Protein AF-A0A2S8BIB3-F1 (afdb_monomer)

Secondary structure (DSSP, 8-state):
-----HHHHHHHHHHHHTTT---HHHHHHHHTS-HHHHHHHHHTS-TTSSHHHHHSPPPP-PPPPPP-SS--HHHHHHHHHHHHHHHHHHHHHHHHHHHH-S-THHHHHHHHHHHHTT--HHHH--HHHHHHHHHHHHHHTTSBHHHHHHHHHT-HHHHHHTTGGG-BTTB---HHHHHIIIIIIS-TTSS--HHHHHHHHHHTTTEEE-TTS-EEE-GGGS--S-EEETTEEE---HHHHHHHHHTSTTHHHHHHHHHHHHHT-SSPPPHHHHHHHHHHHTTTTBHHHHHHHHHH-HHHHH-SS-SPPPHHHHHHHHHHHTT----SHHHHHHHHHHHHHHT--TT--SSTT-S--GGGG--HHHHHHHHHHHHHHHTTS--HHHHTS-TTTHHHHHH-------------------------------------------------HHHHHHHHS----SS------EE-HHHHHHHHHHSPPPTT--EEEEEEEETT--GGGTEE-TT-HHHHHH-TTTPPPGGGSEESSSS-EE-TT-HHHHHHHHTT-EEEEEEEE-SS----HHHHHHHHHHT-SSS--SS-HHHHHHHHH-S-GGGEEEESSS--GGG--SS---EEE-----STTHHHHHHHHHHHT---TT--HHHHHHHHHHHHHHTT-SS-------SS-S-HHHHHHHHHHHHHHHT-S--EEEEEEE----SSSHHHHHHHHHHHHHHHHHHHHHHHHTSTTGGGEEEEEE-S--B-SSPBTTTB--B-S-EEEEEESTTB--EEESPPPPSSSEETTEEPP-EEHHHHHHHIIIIIS-S--HHHH-SS----S-B-

Organism: NCBI:txid1858794

Radius of gyration: 28.41 Å; Cα contacts (8 Å, |Δi|>4): 1591; chains: 1; bounding box: 87×69×74 Å

Structure (mmCIF, N/CA/C/O backbone):
data_AF-A0A2S8BIB3-F1
#
_entry.id   AF-A0A2S8BIB3-F1
#
loop_
_atom_site.group_PDB
_atom_site.id
_atom_site.type_symbol
_atom_site.label_atom_id
_atom_site.label_alt_id
_atom_site.label_comp_id
_atom_site.label_asym_id
_atom_site.label_entity_id
_atom_site.label_seq_id
_atom_site.pdbx_PDB_ins_code
_atom_site.Cartn_x
_atom_site.Cartn_y
_atom_site.Cartn_z
_atom_site.occupancy
_atom_site.B_iso_or_equiv
_atom_site.auth_seq_id
_atom_site.auth_comp_id
_atom_site.auth_asym_id
_atom_site.auth_atom_id
_atom_site.pdbx_PDB_model_num
ATOM 1 N N . MET A 1 1 ? 13.924 -17.919 -35.036 1.00 29.27 1 MET A N 1
ATOM 2 C CA . MET A 1 1 ? 15.357 -17.815 -35.382 1.00 29.27 1 MET A CA 1
ATOM 3 C C . MET A 1 1 ? 16.045 -17.212 -34.173 1.00 29.27 1 MET A C 1
ATOM 5 O O . MET A 1 1 ? 15.616 -16.148 -33.766 1.00 29.27 1 MET A O 1
ATOM 9 N N . ALA A 1 2 ? 17.017 -17.884 -33.557 1.00 35.88 2 ALA A N 1
ATOM 10 C CA . ALA A 1 2 ? 17.816 -17.291 -32.483 1.00 35.88 2 ALA A CA 1
ATOM 11 C C . ALA A 1 2 ? 19.259 -17.181 -32.986 1.00 35.88 2 ALA A C 1
ATOM 13 O O . ALA A 1 2 ? 20.012 -18.148 -32.963 1.00 35.88 2 ALA A O 1
ATOM 14 N N . THR A 1 3 ? 19.602 -16.019 -33.535 1.00 51.69 3 THR A N 1
ATOM 15 C CA . THR A 1 3 ? 20.941 -15.654 -34.032 1.00 51.69 3 THR A CA 1
ATOM 16 C C . THR A 1 3 ? 21.816 -15.020 -32.939 1.00 51.69 3 THR A C 1
ATOM 18 O O . THR A 1 3 ? 22.957 -14.646 -33.200 1.00 51.69 3 THR A O 1
ATOM 21 N N . GLN A 1 4 ? 21.307 -14.903 -31.709 1.00 64.94 4 GLN A N 1
ATOM 22 C CA . GLN A 1 4 ? 21.958 -14.208 -30.597 1.00 64.94 4 GLN A CA 1
ATOM 23 C C . GLN A 1 4 ? 22.798 -15.161 -29.743 1.00 64.94 4 GLN A C 1
ATOM 25 O O . GLN A 1 4 ? 22.370 -16.265 -29.412 1.00 64.94 4 GLN A O 1
ATOM 30 N N . SER A 1 5 ? 23.994 -14.716 -29.347 1.00 77.44 5 SER A N 1
ATOM 31 C CA . SER A 1 5 ? 24.846 -15.476 -28.425 1.00 77.44 5 SER A CA 1
ATOM 32 C C . SER A 1 5 ? 24.267 -15.502 -27.004 1.00 77.44 5 SER A C 1
ATOM 34 O O . SER A 1 5 ? 23.629 -14.540 -26.570 1.00 77.44 5 SER A O 1
ATOM 36 N N . ASP A 1 6 ? 24.569 -16.550 -26.231 1.00 77.81 6 ASP A N 1
ATOM 37 C CA . ASP A 1 6 ? 24.186 -16.634 -24.811 1.00 77.81 6 ASP A CA 1
ATOM 38 C C . ASP A 1 6 ? 24.664 -15.417 -24.002 1.00 77.81 6 ASP A C 1
ATOM 40 O O . ASP A 1 6 ? 23.960 -14.937 -23.110 1.00 77.81 6 ASP A O 1
ATOM 44 N N . ARG A 1 7 ? 25.842 -14.879 -24.352 1.00 82.88 7 ARG A N 1
ATOM 45 C CA . ARG A 1 7 ? 26.403 -13.668 -23.740 1.00 82.88 7 ARG A CA 1
ATOM 46 C C . ARG A 1 7 ? 25.502 -12.461 -23.974 1.00 82.88 7 ARG A C 1
ATOM 48 O O . ARG A 1 7 ? 25.188 -11.756 -23.024 1.00 82.88 7 ARG A O 1
ATOM 55 N N . TRP A 1 8 ? 25.049 -12.256 -25.208 1.00 84.44 8 TRP A N 1
ATOM 56 C CA . TRP A 1 8 ? 24.154 -11.152 -25.551 1.00 84.44 8 TRP A CA 1
ATOM 57 C C . TRP A 1 8 ? 22.841 -11.232 -24.763 1.00 84.44 8 TRP A C 1
ATOM 59 O O . TRP A 1 8 ? 22.420 -10.256 -24.146 1.00 84.44 8 TRP A O 1
ATOM 69 N N . ILE A 1 9 ? 22.234 -12.423 -24.696 1.00 77.38 9 ILE A N 1
ATOM 70 C CA . ILE A 1 9 ? 20.978 -12.659 -23.965 1.00 77.38 9 ILE A CA 1
ATOM 71 C C . ILE A 1 9 ? 21.153 -12.404 -22.460 1.00 77.38 9 ILE A C 1
ATOM 73 O O . ILE A 1 9 ? 20.271 -11.832 -21.809 1.00 77.38 9 ILE A O 1
ATOM 77 N N . ALA A 1 10 ? 22.281 -12.828 -21.882 1.00 79.88 10 ALA A N 1
ATOM 78 C CA . ALA A 1 10 ? 22.611 -12.554 -20.487 1.00 79.88 10 ALA A CA 1
ATOM 79 C C . ALA A 1 10 ? 22.780 -11.048 -20.231 1.00 79.88 10 ALA A C 1
ATOM 81 O O . ALA A 1 10 ? 22.132 -10.517 -19.328 1.00 79.88 10 ALA A O 1
ATOM 82 N N . THR A 1 11 ? 23.555 -10.348 -21.064 1.00 85.94 11 THR A N 1
ATOM 83 C CA . THR A 1 11 ? 23.769 -8.898 -20.956 1.00 85.94 11 THR A CA 1
ATOM 84 C C . THR A 1 11 ? 22.467 -8.112 -21.109 1.00 85.94 11 THR A C 1
ATOM 86 O O . THR A 1 11 ? 22.182 -7.244 -20.288 1.00 85.94 11 THR A O 1
ATOM 89 N N . ALA A 1 12 ? 21.626 -8.442 -22.093 1.00 83.56 12 ALA A N 1
ATOM 90 C CA . ALA A 1 12 ? 20.340 -7.774 -22.298 1.00 83.56 12 ALA A CA 1
ATOM 91 C C . ALA A 1 12 ? 19.441 -7.874 -21.060 1.00 83.56 12 ALA A C 1
ATOM 93 O O . ALA A 1 12 ? 18.854 -6.888 -20.617 1.00 83.56 12 ALA A O 1
ATOM 94 N N . ARG A 1 13 ? 19.344 -9.069 -20.473 1.00 81.69 13 ARG A N 1
ATOM 95 C CA . ARG A 1 13 ? 18.572 -9.309 -19.248 1.00 81.69 13 ARG A CA 1
ATOM 96 C C . ARG A 1 13 ? 19.134 -8.538 -18.060 1.00 81.69 13 ARG A C 1
ATOM 98 O O . ARG A 1 13 ? 18.357 -7.948 -17.314 1.00 81.69 13 ARG A O 1
ATOM 105 N N . ALA A 1 14 ? 20.452 -8.531 -17.900 1.00 85.38 14 ALA A N 1
ATOM 106 C CA . ALA A 1 14 ? 21.108 -7.825 -16.813 1.00 85.38 14 ALA A CA 1
ATOM 107 C C . ALA A 1 14 ? 20.871 -6.304 -16.907 1.00 85.38 14 ALA A C 1
ATOM 109 O O . ALA A 1 14 ? 20.458 -5.690 -15.926 1.00 85.38 14 ALA A O 1
ATOM 110 N N . LEU A 1 15 ? 20.992 -5.723 -18.107 1.00 87.56 15 LEU A N 1
ATOM 111 C CA . LEU A 1 15 ? 20.697 -4.308 -18.365 1.00 87.56 15 LEU A CA 1
ATOM 112 C C . LEU A 1 15 ? 19.225 -3.952 -18.129 1.00 87.56 15 LEU A C 1
ATOM 114 O O . LEU A 1 15 ? 18.933 -2.915 -17.541 1.00 87.56 15 LEU A O 1
ATOM 118 N N . ARG A 1 16 ? 18.288 -4.821 -18.534 1.00 85.31 16 ARG A N 1
ATOM 119 C CA . ARG A 1 16 ? 16.851 -4.616 -18.270 1.00 85.31 16 ARG A CA 1
ATOM 120 C C . ARG A 1 16 ? 16.549 -4.588 -16.773 1.00 85.31 16 ARG A C 1
ATOM 122 O O . ARG A 1 16 ? 15.802 -3.723 -16.342 1.00 85.31 16 ARG A O 1
ATOM 129 N N . ARG A 1 17 ? 17.151 -5.490 -15.991 1.00 84.44 17 ARG A N 1
ATOM 130 C CA . ARG A 1 17 ? 16.971 -5.561 -14.528 1.00 84.44 17 ARG A CA 1
ATOM 131 C C . ARG A 1 17 ? 17.622 -4.397 -13.784 1.00 84.44 17 ARG A C 1
ATOM 133 O O . ARG A 1 17 ? 17.090 -3.943 -12.776 1.00 84.44 17 ARG A O 1
ATOM 140 N N . ALA A 1 18 ? 18.755 -3.917 -14.287 1.00 88.12 18 ALA A N 1
ATOM 141 C CA . ALA A 1 18 ? 19.474 -2.782 -13.723 1.00 88.12 18 ALA A CA 1
ATOM 142 C C . ALA A 1 18 ? 18.884 -1.420 -14.137 1.00 88.12 18 ALA A C 1
ATOM 144 O O . ALA A 1 18 ? 19.408 -0.394 -13.724 1.00 88.12 18 ALA A O 1
ATOM 145 N N . GLY A 1 19 ? 17.816 -1.373 -14.940 1.00 91.06 19 GLY A N 1
ATOM 146 C CA . GLY A 1 19 ? 17.293 -0.132 -15.508 1.00 91.06 19 GLY A CA 1
ATOM 147 C C . GLY A 1 19 ? 15.817 -0.204 -15.892 1.00 91.06 19 GLY A C 1
ATOM 148 O O . GLY A 1 19 ? 15.026 -0.892 -15.257 1.00 91.06 19 GLY A O 1
ATOM 149 N N . PHE A 1 20 ? 15.452 0.524 -16.948 1.00 89.75 20 PHE A N 1
ATOM 150 C CA . PHE A 1 20 ? 14.096 0.567 -17.504 1.00 89.75 20 PHE A CA 1
ATOM 151 C C . PHE A 1 20 ? 14.135 0.159 -18.976 1.00 89.75 20 PHE A C 1
ATOM 153 O O . PHE A 1 20 ? 13.946 0.979 -19.869 1.00 89.75 20 PHE A O 1
ATOM 160 N N . GLY A 1 21 ? 14.480 -1.096 -19.248 1.00 80.69 21 GLY A N 1
ATOM 161 C CA . GLY A 1 21 ? 14.696 -1.560 -20.619 1.00 80.69 21 GLY A CA 1
ATOM 162 C C . GLY A 1 21 ? 16.055 -1.156 -21.203 1.00 80.69 21 GLY A C 1
ATOM 163 O O . GLY A 1 21 ? 16.831 -0.410 -20.608 1.00 80.69 21 GLY A O 1
ATOM 164 N N . VAL A 1 22 ? 16.359 -1.700 -22.381 1.00 78.94 22 VAL A N 1
ATOM 165 C CA . VAL A 1 22 ? 17.658 -1.551 -23.047 1.00 78.94 22 VAL A CA 1
ATOM 166 C C . VAL A 1 22 ? 17.487 -1.642 -24.556 1.00 78.94 22 VAL A C 1
ATOM 168 O O . VAL A 1 22 ? 16.629 -2.392 -25.029 1.00 78.94 22 VAL A O 1
ATOM 171 N N . THR A 1 23 ? 18.328 -0.921 -25.295 1.00 73.56 23 THR A N 1
ATOM 172 C CA . THR A 1 23 ? 18.424 -1.062 -26.747 1.00 73.56 23 THR A CA 1
ATOM 173 C C . THR A 1 23 ? 19.501 -2.075 -27.161 1.00 73.56 23 THR A C 1
ATOM 175 O O . THR A 1 23 ? 20.510 -2.218 -26.484 1.00 73.56 23 THR A O 1
ATOM 178 N N . GLY A 1 24 ? 19.342 -2.769 -28.286 1.00 70.94 24 GLY A N 1
ATOM 179 C CA . GLY A 1 24 ? 20.312 -3.688 -28.873 1.00 70.94 24 GLY A CA 1
ATOM 180 C C . GLY A 1 24 ? 21.711 -3.083 -29.010 1.00 70.94 24 GLY A C 1
ATOM 181 O O . GLY A 1 24 ? 22.637 -3.712 -28.515 1.00 70.94 24 GLY A O 1
ATOM 182 N N . PRO A 1 25 ? 21.896 -1.844 -29.517 1.00 75.12 25 PRO A N 1
ATOM 183 C CA . PRO A 1 25 ? 23.213 -1.208 -29.549 1.00 75.12 25 PRO A CA 1
ATOM 184 C C . PRO A 1 25 ? 23.830 -1.020 -28.160 1.00 75.12 25 PRO A C 1
ATOM 186 O O . PRO A 1 25 ? 25.041 -1.152 -28.002 1.00 75.12 25 PRO A O 1
ATOM 189 N N . GLN A 1 26 ? 23.016 -0.740 -27.135 1.00 81.44 26 GLN A N 1
ATOM 190 C CA . GLN A 1 26 ? 23.500 -0.704 -25.753 1.00 81.44 26 GLN A CA 1
ATOM 191 C C . GLN A 1 26 ? 23.894 -2.105 -25.274 1.00 81.44 26 GLN A C 1
ATOM 193 O O . GLN A 1 26 ? 24.930 -2.250 -24.631 1.00 81.44 26 GLN A O 1
ATOM 198 N N . VAL A 1 27 ? 23.119 -3.141 -25.617 1.00 84.62 27 VAL A N 1
ATOM 199 C CA . VAL A 1 27 ? 23.496 -4.528 -25.315 1.00 84.62 27 VAL A CA 1
ATOM 200 C C . VAL A 1 27 ? 24.805 -4.891 -26.005 1.00 84.62 27 VAL A C 1
ATOM 202 O O . VAL A 1 27 ? 25.680 -5.410 -25.331 1.00 84.62 27 VAL A O 1
ATOM 205 N N . ASP A 1 28 ? 24.983 -4.588 -27.290 1.00 82.62 28 ASP A N 1
ATOM 206 C CA . ASP A 1 28 ? 26.203 -4.893 -28.046 1.00 82.62 28 ASP A CA 1
ATOM 207 C C . ASP A 1 28 ? 27.424 -4.181 -27.455 1.00 82.62 28 ASP A C 1
ATOM 209 O O . ASP A 1 28 ? 28.472 -4.797 -27.241 1.00 82.62 28 ASP A O 1
ATOM 213 N N . ALA A 1 29 ? 27.269 -2.895 -27.126 1.00 87.50 29 ALA A N 1
ATOM 214 C CA . ALA A 1 29 ? 28.320 -2.095 -26.512 1.00 87.50 29 ALA A CA 1
ATOM 215 C C . ALA A 1 29 ? 28.770 -2.677 -25.165 1.00 87.50 29 ALA A C 1
ATOM 217 O O . ALA A 1 29 ? 29.967 -2.701 -24.877 1.00 87.50 29 ALA A O 1
ATOM 218 N N . VAL A 1 30 ? 27.834 -3.166 -24.347 1.00 90.75 30 VAL A N 1
ATOM 219 C CA . VAL A 1 30 ? 28.137 -3.755 -23.033 1.00 90.75 30 VAL A CA 1
ATOM 220 C C . VAL A 1 30 ? 28.570 -5.216 -23.151 1.00 90.75 30 VAL A C 1
ATOM 222 O O . VAL A 1 30 ? 29.460 -5.656 -22.431 1.00 90.75 30 VAL A O 1
ATOM 225 N N . ALA A 1 31 ? 28.017 -5.976 -24.093 1.00 88.75 31 ALA A N 1
ATOM 226 C CA . ALA A 1 31 ? 28.381 -7.366 -24.344 1.00 88.75 31 ALA A CA 1
ATOM 227 C C . ALA A 1 31 ? 29.814 -7.490 -24.879 1.00 88.75 31 ALA A C 1
ATOM 229 O O . ALA A 1 31 ? 30.397 -8.565 -24.791 1.00 88.75 31 ALA A O 1
ATOM 230 N N . ALA A 1 32 ? 30.410 -6.413 -25.396 1.00 89.00 32 ALA A N 1
ATOM 231 C CA . ALA A 1 32 ? 31.833 -6.352 -25.721 1.00 89.00 32 ALA A CA 1
ATOM 232 C C . ALA A 1 32 ? 32.741 -6.148 -24.488 1.00 89.00 32 ALA A C 1
ATOM 234 O O . ALA A 1 32 ? 33.945 -6.389 -24.573 1.00 89.00 32 ALA A O 1
ATOM 235 N N . GLN A 1 33 ? 32.184 -5.740 -23.345 1.00 91.81 33 GLN A N 1
ATOM 236 C CA . GLN A 1 33 ? 32.906 -5.400 -22.116 1.00 91.81 33 GLN A CA 1
ATOM 237 C C . GLN A 1 33 ? 32.830 -6.529 -21.079 1.00 91.81 33 GLN A C 1
ATOM 239 O O . GLN A 1 33 ? 32.040 -7.472 -21.208 1.00 91.81 33 GLN A O 1
ATOM 244 N N . ASP A 1 34 ? 33.670 -6.446 -20.047 1.00 92.06 34 ASP A N 1
ATOM 245 C CA . ASP A 1 34 ? 33.464 -7.229 -18.832 1.00 92.06 34 ASP A CA 1
ATOM 246 C C . ASP A 1 34 ? 32.272 -6.658 -18.049 1.00 92.06 34 ASP A C 1
ATOM 248 O O . ASP A 1 34 ? 32.173 -5.448 -17.843 1.00 92.06 34 ASP A O 1
ATOM 252 N N . TRP A 1 35 ? 31.354 -7.531 -17.631 1.00 91.69 35 TRP A N 1
ATOM 253 C CA . TRP A 1 35 ? 30.113 -7.113 -16.979 1.00 91.69 35 TRP A CA 1
ATOM 254 C C . TRP A 1 35 ? 30.375 -6.465 -15.619 1.00 91.69 35 TRP A C 1
ATOM 256 O O . TRP A 1 35 ? 29.744 -5.460 -15.304 1.00 91.69 35 TRP A O 1
ATOM 266 N N . SER A 1 36 ? 31.329 -6.992 -14.843 1.00 93.19 36 SER A N 1
ATOM 267 C CA . SER A 1 36 ? 31.678 -6.403 -13.546 1.00 93.19 36 SER A CA 1
ATOM 268 C C . SER A 1 36 ? 32.212 -4.985 -13.718 1.00 93.19 36 SER A C 1
ATOM 270 O O . SER A 1 36 ? 31.730 -4.068 -13.060 1.00 93.19 36 SER A O 1
ATOM 272 N N . ALA A 1 37 ? 33.134 -4.788 -14.667 1.00 94.44 37 ALA A N 1
ATOM 273 C CA . ALA A 1 37 ? 33.669 -3.467 -14.982 1.00 94.44 37 ALA A CA 1
ATOM 274 C C . ALA A 1 37 ? 32.587 -2.480 -15.460 1.00 94.44 37 ALA A C 1
ATOM 276 O O . ALA A 1 37 ? 32.618 -1.311 -15.082 1.00 94.44 37 ALA A O 1
ATOM 277 N N . TYR A 1 38 ? 31.616 -2.939 -16.261 1.00 94.25 38 TYR A N 1
ATOM 278 C CA . TYR A 1 38 ? 30.478 -2.106 -16.661 1.00 94.25 38 TYR A CA 1
ATOM 279 C C . TYR A 1 38 ? 29.609 -1.708 -15.462 1.00 94.25 38 TYR A C 1
ATOM 281 O O . TYR A 1 38 ? 29.247 -0.540 -15.348 1.00 94.25 38 TYR A O 1
ATOM 289 N N . VAL A 1 39 ? 29.281 -2.654 -14.573 1.00 95.44 39 VAL A N 1
ATOM 290 C CA . VAL A 1 39 ? 28.481 -2.379 -13.370 1.00 95.44 39 VAL A CA 1
ATOM 291 C C . VAL A 1 39 ? 29.182 -1.355 -12.484 1.00 95.44 39 VAL A C 1
ATOM 293 O O . VAL A 1 39 ? 28.548 -0.380 -12.098 1.00 95.44 39 VAL A O 1
ATOM 296 N N . ASP A 1 40 ? 30.477 -1.527 -12.212 1.00 96.00 40 ASP A N 1
ATOM 297 C CA . ASP A 1 40 ? 31.244 -0.561 -11.421 1.00 96.00 40 ASP A CA 1
ATOM 298 C C . ASP A 1 40 ? 31.222 0.832 -12.059 1.00 96.00 40 ASP A C 1
ATOM 300 O O . ASP A 1 40 ? 30.851 1.804 -11.404 1.00 96.00 40 ASP A O 1
ATOM 304 N N . ALA A 1 41 ? 31.520 0.920 -13.359 1.00 95.69 41 ALA A N 1
ATOM 305 C CA . ALA A 1 41 ? 31.505 2.189 -14.075 1.00 95.69 41 ALA A CA 1
ATOM 306 C C . ALA A 1 41 ? 30.117 2.847 -14.077 1.00 95.69 41 ALA A C 1
ATOM 308 O O . ALA A 1 41 ? 30.032 4.062 -13.956 1.00 95.69 41 ALA A O 1
ATOM 309 N N . ALA A 1 42 ? 29.040 2.066 -14.212 1.00 95.06 42 ALA A N 1
ATOM 310 C CA . ALA A 1 42 ? 27.672 2.574 -14.213 1.00 95.06 42 ALA A CA 1
ATOM 311 C C . ALA A 1 42 ? 27.227 3.070 -12.830 1.00 95.06 42 ALA A C 1
ATOM 313 O O . ALA A 1 42 ? 26.473 4.034 -12.761 1.00 95.06 42 ALA A O 1
ATOM 314 N N . LEU A 1 43 ? 27.681 2.430 -11.748 1.00 96.75 43 LEU A N 1
ATOM 315 C CA . LEU A 1 43 ? 27.383 2.845 -10.374 1.00 96.75 43 LEU A CA 1
ATOM 316 C C . LEU A 1 43 ? 28.171 4.092 -9.939 1.00 96.75 43 LEU A C 1
ATOM 318 O O . LEU A 1 43 ? 27.698 4.819 -9.069 1.00 96.75 43 LEU A O 1
ATOM 322 N N . ASP A 1 44 ? 29.336 4.349 -10.540 1.00 96.00 44 ASP A N 1
ATOM 323 C CA . ASP A 1 44 ? 30.198 5.500 -10.220 1.00 96.00 44 ASP A CA 1
ATOM 324 C C . ASP A 1 44 ? 29.815 6.795 -10.955 1.00 96.00 44 ASP A C 1
ATOM 326 O O . ASP A 1 44 ? 30.443 7.838 -10.749 1.00 96.00 44 ASP A O 1
ATOM 330 N N . LEU A 1 45 ? 28.803 6.754 -11.825 1.00 94.88 45 LEU A N 1
ATOM 331 C CA . LEU A 1 45 ? 28.338 7.943 -12.531 1.00 94.88 45 LEU A CA 1
ATOM 332 C C . LEU A 1 45 ? 27.634 8.919 -11.588 1.00 94.88 45 LEU A C 1
ATOM 334 O O . LEU A 1 45 ? 26.916 8.532 -10.669 1.00 94.88 45 LEU A O 1
ATOM 338 N N . ASP A 1 46 ? 27.796 10.210 -11.874 1.00 94.69 46 ASP A N 1
ATOM 339 C CA . ASP A 1 46 ? 26.978 11.250 -11.263 1.00 94.69 46 ASP A CA 1
ATOM 340 C C . ASP A 1 46 ? 25.595 11.274 -11.947 1.00 94.69 46 ASP A C 1
ATOM 342 O O . ASP A 1 46 ? 25.505 11.649 -13.125 1.00 94.69 46 ASP A O 1
ATOM 346 N N . PRO A 1 47 ? 24.506 10.898 -11.247 1.00 94.06 47 PRO A N 1
ATOM 347 C CA . PRO A 1 47 ? 23.172 10.857 -11.835 1.00 94.06 47 PRO A CA 1
ATOM 348 C C . PRO A 1 47 ? 22.635 12.230 -12.252 1.00 94.06 47 PRO A C 1
ATOM 350 O O . PRO A 1 47 ? 21.707 12.285 -13.060 1.00 94.06 47 PRO A O 1
ATOM 353 N N . ASP A 1 48 ? 23.173 13.330 -11.720 1.00 93.12 48 ASP A N 1
ATOM 354 C CA . ASP A 1 48 ? 22.753 14.689 -12.076 1.00 93.12 48 ASP A CA 1
ATOM 355 C C . ASP A 1 48 ? 23.564 15.269 -13.249 1.00 93.12 48 ASP A C 1
ATOM 357 O O . ASP A 1 48 ? 23.125 16.220 -13.905 1.00 93.12 48 ASP A O 1
ATOM 361 N N . ALA A 1 49 ? 24.698 14.646 -13.587 1.00 96.12 49 ALA A N 1
ATOM 362 C CA . ALA A 1 49 ? 25.466 14.943 -14.794 1.00 96.12 49 ALA A CA 1
ATOM 363 C C . ALA A 1 49 ? 24.915 14.248 -16.056 1.00 96.12 49 ALA A C 1
ATOM 365 O O . ALA A 1 49 ? 25.344 14.574 -17.164 1.00 96.12 49 ALA A O 1
ATOM 366 N N . ASP A 1 50 ? 23.970 13.309 -15.914 1.00 95.81 50 ASP A N 1
ATOM 367 C CA . ASP A 1 50 ? 23.344 12.622 -17.047 1.00 95.81 50 ASP A CA 1
ATOM 368 C C . ASP A 1 50 ? 22.613 13.632 -17.970 1.00 95.81 50 ASP A C 1
ATOM 370 O O . ASP A 1 50 ? 21.825 14.460 -17.495 1.00 95.81 50 ASP A O 1
ATOM 374 N N . PRO A 1 51 ? 22.823 13.599 -19.300 1.00 96.00 51 PRO A N 1
ATOM 375 C CA . PRO A 1 51 ? 22.189 14.554 -20.213 1.00 96.00 51 PRO A CA 1
ATOM 376 C C . PRO A 1 51 ? 20.655 14.547 -20.157 1.00 96.00 51 PRO A C 1
ATOM 378 O O . PRO A 1 51 ? 20.016 15.596 -20.267 1.00 96.00 51 PRO A O 1
ATOM 381 N N . GLY A 1 52 ? 20.045 13.377 -19.964 1.00 94.44 52 GLY A N 1
ATOM 382 C CA . GLY A 1 52 ? 18.601 13.235 -19.812 1.00 94.44 52 GLY A CA 1
ATOM 383 C C . GLY A 1 52 ? 18.100 13.796 -18.484 1.00 94.44 52 GLY A C 1
ATOM 384 O O . GLY A 1 52 ? 17.034 14.415 -18.443 1.00 94.44 52 GLY A O 1
ATOM 385 N N . ALA A 1 53 ? 18.890 13.657 -17.417 1.00 96.06 53 ALA A N 1
ATOM 386 C CA . ALA A 1 53 ? 18.635 14.307 -16.134 1.00 96.06 53 ALA A CA 1
ATOM 387 C C . ALA A 1 53 ? 18.654 15.839 -16.259 1.00 96.06 53 ALA A C 1
ATOM 389 O O . ALA A 1 53 ? 17.719 16.500 -15.803 1.00 96.06 53 ALA A O 1
ATOM 390 N N . GLN A 1 54 ? 19.657 16.400 -16.939 1.00 97.00 54 GLN A N 1
ATOM 391 C CA . GLN A 1 54 ? 19.767 17.843 -17.193 1.00 97.00 54 GLN A CA 1
ATOM 392 C C . GLN A 1 54 ? 18.644 18.369 -18.096 1.00 97.00 54 GLN A C 1
ATOM 394 O O . GLN A 1 54 ? 18.143 19.474 -17.887 1.00 97.00 54 GLN A O 1
ATOM 399 N N . ALA A 1 55 ? 18.205 17.568 -19.071 1.00 95.81 55 ALA A N 1
ATOM 400 C CA . ALA A 1 55 ? 17.069 17.886 -19.936 1.00 95.81 55 ALA A CA 1
ATOM 401 C C . ALA A 1 55 ? 15.710 17.799 -19.215 1.00 95.81 55 ALA A C 1
ATOM 403 O O . ALA A 1 55 ? 14.703 18.299 -19.721 1.00 95.81 55 ALA A O 1
ATOM 404 N N . THR A 1 56 ? 15.662 17.172 -18.037 1.00 95.94 56 THR A N 1
ATOM 405 C CA . THR A 1 56 ? 14.453 17.016 -17.220 1.00 95.94 56 THR A CA 1
ATOM 406 C C . THR A 1 56 ? 14.695 17.507 -15.789 1.00 95.94 56 THR A C 1
ATOM 408 O O . THR A 1 56 ? 14.628 16.725 -14.834 1.00 95.94 56 THR A O 1
ATOM 411 N N . PRO A 1 57 ? 14.965 18.813 -15.595 1.00 95.88 57 PRO A N 1
ATOM 412 C CA . PRO A 1 57 ? 15.210 19.348 -14.265 1.00 95.88 57 PRO A CA 1
ATOM 413 C C . PRO A 1 57 ? 13.966 19.187 -13.387 1.00 95.88 57 PRO A C 1
ATOM 415 O O . PRO A 1 57 ? 12.829 19.302 -13.861 1.00 95.88 57 PRO A O 1
ATOM 418 N N . MET A 1 58 ? 14.186 18.911 -12.101 1.00 95.44 58 MET A N 1
ATOM 419 C CA . MET A 1 58 ? 13.100 18.815 -11.129 1.00 95.44 58 MET A CA 1
ATOM 420 C C . MET A 1 58 ? 12.345 20.147 -11.057 1.00 95.44 58 MET A C 1
ATOM 422 O O . MET A 1 58 ? 12.980 21.196 -10.928 1.00 95.44 58 MET A O 1
ATOM 426 N N . PRO A 1 59 ? 11.003 20.145 -11.164 1.00 94.31 59 PRO A N 1
ATOM 427 C CA . PRO A 1 59 ? 10.235 21.374 -11.060 1.00 94.31 59 PRO A CA 1
ATOM 428 C C . PRO A 1 59 ? 10.339 21.951 -9.646 1.00 94.31 59 PRO A C 1
ATOM 430 O O . PRO A 1 59 ? 10.332 21.218 -8.660 1.00 94.31 59 PRO A O 1
ATOM 433 N N . THR A 1 60 ? 10.358 23.278 -9.540 1.00 91.56 60 THR A N 1
ATOM 434 C CA . THR A 1 60 ? 10.193 23.964 -8.254 1.00 91.56 60 THR A CA 1
ATOM 435 C C . THR A 1 60 ? 8.727 23.888 -7.833 1.00 91.56 60 THR A C 1
ATOM 437 O O . THR A 1 60 ? 7.848 24.401 -8.530 1.00 91.56 60 THR A O 1
ATOM 440 N N . LEU A 1 61 ? 8.448 23.239 -6.703 1.00 91.94 61 LEU A N 1
ATOM 441 C CA . LEU A 1 61 ? 7.090 22.935 -6.245 1.00 91.94 61 LEU A CA 1
ATOM 442 C C . LEU A 1 61 ? 6.861 23.475 -4.828 1.00 91.94 61 LEU A C 1
ATOM 444 O O . LEU A 1 61 ? 6.678 22.681 -3.913 1.00 91.94 61 LEU A O 1
ATOM 448 N N . PRO A 1 62 ? 6.846 24.806 -4.623 1.00 87.44 62 PRO A N 1
ATOM 449 C CA . PRO A 1 62 ? 6.778 25.377 -3.282 1.00 87.44 62 PRO A CA 1
ATOM 450 C C . PRO A 1 62 ? 5.531 24.893 -2.541 1.00 87.44 62 PRO A C 1
ATOM 452 O O . PRO A 1 62 ? 4.430 24.898 -3.109 1.00 87.44 62 PRO A O 1
ATOM 455 N N . ALA A 1 63 ? 5.701 24.507 -1.275 1.00 86.12 63 ALA A N 1
ATOM 456 C CA . ALA A 1 63 ? 4.614 24.030 -0.432 1.00 86.12 63 ALA A CA 1
ATOM 457 C C . ALA A 1 63 ? 3.450 25.048 -0.413 1.00 86.12 63 ALA A C 1
ATOM 459 O O . ALA A 1 63 ? 3.648 26.216 -0.062 1.00 86.12 63 ALA A O 1
ATOM 460 N N . PRO A 1 64 ? 2.222 24.650 -0.802 1.00 85.31 64 PRO A N 1
ATOM 461 C CA . PRO A 1 64 ? 1.082 25.553 -0.774 1.00 85.31 64 PRO A CA 1
ATOM 462 C C . PRO A 1 64 ? 0.760 25.978 0.657 1.00 85.31 64 PRO A C 1
ATOM 464 O O . PRO A 1 64 ? 0.712 25.149 1.568 1.00 85.31 64 PRO A O 1
ATOM 467 N N . HIS A 1 65 ? 0.468 27.263 0.850 1.00 83.38 65 HIS A N 1
ATOM 468 C CA . HIS A 1 65 ? 0.057 27.780 2.150 1.00 83.38 65 HIS A CA 1
ATOM 469 C C . HIS A 1 65 ? -1.341 27.261 2.486 1.00 83.38 65 HIS A C 1
ATOM 471 O O . HIS A 1 65 ? -2.295 27.491 1.738 1.00 83.38 65 HIS A O 1
ATOM 477 N N . ALA A 1 66 ? -1.461 26.558 3.613 1.00 81.88 66 ALA A N 1
ATOM 478 C CA . ALA A 1 66 ? -2.759 26.135 4.112 1.00 81.88 66 ALA A CA 1
ATOM 479 C C . ALA A 1 66 ? -3.632 27.372 4.377 1.00 81.88 66 ALA A C 1
ATOM 481 O O . ALA A 1 66 ? -3.140 28.372 4.913 1.00 81.88 66 ALA A O 1
ATOM 482 N N . PRO A 1 67 ? -4.923 27.338 4.012 1.00 81.50 67 PRO A N 1
ATOM 483 C CA . PRO A 1 67 ? -5.800 28.447 4.318 1.00 81.50 67 PRO A CA 1
ATOM 484 C C . PRO A 1 67 ? -5.955 28.544 5.847 1.00 81.50 67 PRO A C 1
ATOM 486 O O . PRO A 1 67 ? -5.988 27.526 6.539 1.00 81.50 67 PRO A O 1
ATOM 489 N N . GLY A 1 68 ? -5.989 29.771 6.376 1.00 82.19 68 GLY A N 1
ATOM 490 C CA . GLY A 1 68 ? -6.070 30.027 7.819 1.00 82.19 68 GLY A CA 1
ATOM 491 C C . GLY A 1 68 ? -7.350 29.484 8.473 1.00 82.19 68 GLY A C 1
ATOM 492 O O . GLY A 1 68 ? -8.167 28.817 7.841 1.00 82.19 68 GLY A O 1
ATOM 493 N N . LYS A 1 69 ? -7.552 29.783 9.762 1.00 82.50 69 LYS A N 1
ATOM 494 C CA . LYS A 1 69 ? -8.729 29.308 10.515 1.00 82.50 69 LYS A CA 1
ATOM 495 C C . LYS A 1 69 ? -10.045 29.770 9.867 1.00 82.50 69 LYS A C 1
ATOM 497 O O . LYS A 1 69 ? -10.174 30.928 9.489 1.00 82.50 69 LYS A O 1
ATOM 502 N N . GLY A 1 70 ? -11.023 28.862 9.792 1.00 80.12 70 GLY A N 1
ATOM 503 C CA . GLY A 1 70 ? -12.351 29.119 9.217 1.00 80.12 70 GLY A CA 1
ATOM 504 C C . GLY A 1 70 ? -12.363 29.412 7.708 1.00 80.12 70 GLY A C 1
ATOM 505 O O . GLY A 1 70 ? -12.977 30.397 7.303 1.00 80.12 70 GLY A O 1
ATOM 506 N N . PRO A 1 71 ? -11.703 28.607 6.854 1.00 84.38 71 PRO A N 1
ATOM 507 C CA . PRO A 1 71 ? -11.588 28.945 5.444 1.00 84.38 71 PRO A CA 1
ATOM 508 C C . PRO A 1 71 ? -12.898 28.692 4.693 1.00 84.38 71 PRO A C 1
ATOM 510 O O . PRO A 1 71 ? -13.589 27.697 4.930 1.00 84.38 71 PRO A O 1
ATOM 513 N N . SER A 1 72 ? -13.213 29.575 3.745 1.00 85.88 72 SER A N 1
ATOM 514 C CA . SER A 1 72 ? -14.347 29.403 2.836 1.00 85.88 72 SER A CA 1
ATOM 515 C C . SER A 1 72 ? -14.197 28.139 1.981 1.00 85.88 72 SER A C 1
ATOM 517 O O . SER A 1 72 ? -13.091 27.646 1.731 1.00 85.88 72 SER A O 1
ATOM 519 N N . THR A 1 73 ? -15.320 27.626 1.475 1.00 79.12 73 THR A N 1
ATOM 520 C CA . THR A 1 73 ? -15.342 26.473 0.563 1.00 79.12 73 THR A CA 1
ATOM 521 C C . THR A 1 73 ? -14.445 26.686 -0.660 1.00 79.12 73 THR A C 1
ATOM 523 O O . THR A 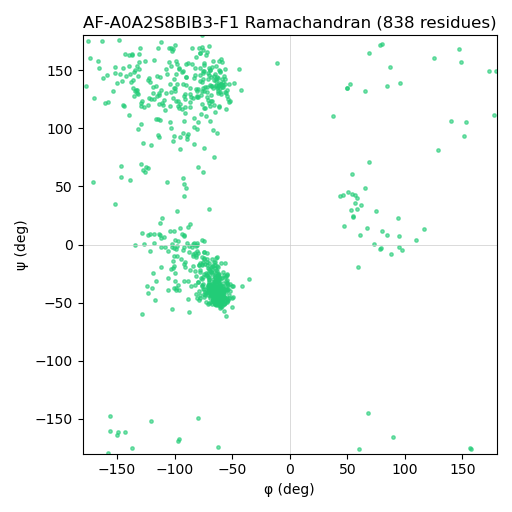1 73 ? -13.735 25.764 -1.060 1.00 79.12 73 THR A O 1
ATOM 526 N N . GLU A 1 74 ? -14.411 27.898 -1.219 1.00 81.12 74 GLU A N 1
ATOM 527 C CA . GLU A 1 74 ? -13.571 28.211 -2.380 1.00 81.12 74 GLU A CA 1
ATOM 528 C C . GLU A 1 74 ? -12.077 28.239 -2.036 1.00 81.12 74 GLU A C 1
ATOM 530 O O . GLU A 1 74 ? -11.279 27.662 -2.771 1.00 81.12 74 GLU A O 1
ATOM 535 N N . GLN A 1 75 ? -11.689 28.778 -0.875 1.00 84.31 75 GLN A N 1
ATOM 536 C CA . GLN A 1 75 ? -10.296 28.709 -0.407 1.00 84.31 75 GLN A CA 1
ATOM 537 C C . GLN A 1 75 ? -9.832 27.257 -0.215 1.00 84.31 75 GLN A C 1
ATOM 539 O O . GLN A 1 75 ? -8.732 26.896 -0.633 1.00 84.31 75 GLN A O 1
ATOM 544 N N . ARG A 1 76 ? -10.684 26.394 0.361 1.00 81.81 76 ARG A N 1
ATOM 545 C CA . ARG A 1 76 ? -10.393 24.954 0.504 1.00 81.81 76 ARG A CA 1
ATOM 546 C C . ARG A 1 76 ? -10.237 24.272 -0.856 1.00 81.81 76 ARG A C 1
ATOM 548 O O . ARG A 1 76 ? -9.295 23.504 -1.050 1.00 81.81 76 ARG A O 1
ATOM 555 N N . LYS A 1 77 ? -11.137 24.553 -1.806 1.00 76.19 77 LYS A N 1
ATOM 556 C CA . LYS A 1 77 ? -11.063 24.012 -3.173 1.00 76.19 77 LYS A CA 1
ATOM 557 C C . LYS A 1 77 ? -9.792 24.459 -3.889 1.00 76.19 77 LYS A C 1
ATOM 559 O O . LYS A 1 77 ? -9.124 23.619 -4.485 1.00 76.19 77 LYS A O 1
ATOM 564 N N . GLN A 1 78 ? -9.438 25.741 -3.808 1.00 87.25 78 GLN A N 1
ATOM 565 C CA . GLN A 1 78 ? -8.232 26.286 -4.431 1.00 87.25 78 GLN A CA 1
ATOM 566 C C . GLN A 1 78 ? -6.965 25.637 -3.864 1.00 87.25 78 GLN A C 1
ATOM 568 O O . GLN A 1 78 ? -6.124 25.174 -4.633 1.00 87.25 78 GLN A O 1
ATOM 573 N N . TYR A 1 79 ? -6.864 25.526 -2.538 1.00 88.06 79 TYR A N 1
ATOM 574 C CA . TYR A 1 79 ? -5.748 24.853 -1.872 1.00 88.06 79 TYR A CA 1
ATOM 575 C C . TYR A 1 79 ? -5.618 23.383 -2.302 1.00 88.06 79 TYR A C 1
ATOM 577 O O . TYR A 1 79 ? -4.551 22.934 -2.719 1.00 88.06 79 TYR A O 1
ATOM 585 N N . ASN A 1 80 ? -6.727 22.636 -2.283 1.00 81.38 80 ASN A N 1
ATOM 586 C CA . ASN A 1 80 ? -6.739 21.232 -2.697 1.00 81.38 80 ASN A CA 1
ATOM 587 C C . ASN A 1 80 ? -6.388 21.056 -4.181 1.00 81.38 80 ASN A C 1
ATOM 589 O O . ASN A 1 80 ? -5.696 20.101 -4.540 1.00 81.38 80 ASN A O 1
ATOM 593 N N . ARG A 1 81 ? -6.837 21.979 -5.037 1.00 85.81 81 ARG A N 1
ATOM 594 C CA . ARG A 1 81 ? -6.492 22.003 -6.459 1.00 85.81 81 ARG A CA 1
ATOM 595 C C . ARG A 1 81 ? -4.994 22.225 -6.657 1.00 85.81 81 ARG A C 1
ATOM 597 O O . ARG A 1 81 ? -4.385 21.462 -7.398 1.00 85.81 81 ARG A O 1
ATOM 604 N N . GLN A 1 82 ? -4.402 23.189 -5.953 1.00 92.62 82 GLN A N 1
ATOM 605 C CA . GLN A 1 82 ? -2.969 23.475 -6.039 1.00 92.62 82 GLN A CA 1
ATOM 606 C C . GLN A 1 82 ? -2.119 22.269 -5.615 1.00 92.62 82 GLN A C 1
ATOM 608 O O . GLN A 1 82 ? -1.193 21.898 -6.333 1.00 92.62 82 GLN A O 1
ATOM 613 N N . LEU A 1 83 ? -2.470 21.606 -4.505 1.00 88.50 83 LEU A N 1
ATOM 614 C CA . LEU A 1 83 ? -1.800 20.371 -4.075 1.00 88.50 83 LEU A CA 1
ATOM 615 C C . LEU A 1 83 ? -1.8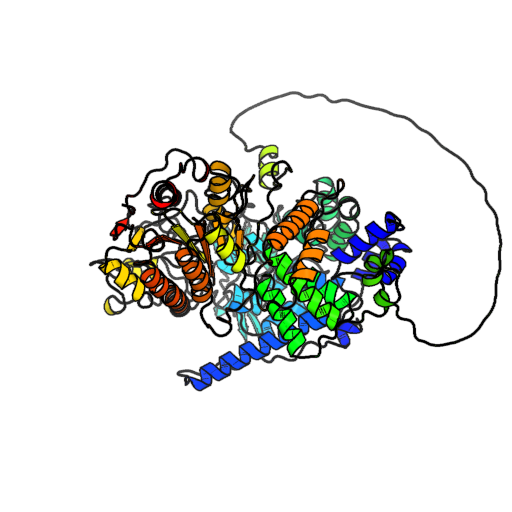71 19.281 -5.155 1.00 88.50 83 LEU A C 1
ATOM 617 O O . LEU A 1 83 ? -0.868 18.645 -5.476 1.00 88.50 83 LEU A O 1
ATOM 621 N N . SER A 1 84 ? -3.052 19.080 -5.749 1.00 85.06 84 SER A N 1
ATOM 622 C CA . SER A 1 84 ? -3.242 18.074 -6.798 1.00 85.06 84 SER A CA 1
ATOM 623 C C . SER A 1 84 ? -2.462 18.398 -8.075 1.00 85.06 84 SER A C 1
ATOM 625 O O . SER A 1 84 ? -1.928 17.484 -8.702 1.00 85.06 84 SER A O 1
ATOM 627 N N . GLU A 1 85 ? -2.414 19.667 -8.484 1.00 92.00 85 GLU A N 1
ATOM 628 C CA . GLU A 1 85 ? -1.687 20.116 -9.676 1.00 92.00 85 GLU A CA 1
ATOM 629 C C . GLU A 1 85 ? -0.171 19.960 -9.491 1.00 92.00 85 GLU A C 1
ATOM 631 O O . GLU A 1 85 ? 0.499 19.427 -10.377 1.00 92.00 85 GLU A O 1
ATOM 636 N N . GLN A 1 86 ? 0.363 20.331 -8.323 1.00 96.56 86 GLN A N 1
ATOM 637 C CA . GLN A 1 86 ? 1.782 20.148 -8.004 1.00 96.56 86 GLN A CA 1
ATOM 638 C C . GLN A 1 86 ? 2.180 18.671 -7.937 1.00 96.56 86 GLN A C 1
ATOM 640 O O . GLN A 1 86 ? 3.211 18.289 -8.487 1.00 96.56 86 GLN A O 1
ATOM 645 N N . MET A 1 87 ? 1.352 17.820 -7.324 1.00 94.88 87 MET A N 1
ATOM 646 C CA . MET A 1 87 ? 1.642 16.386 -7.259 1.00 94.88 87 MET A CA 1
ATOM 647 C C . MET A 1 87 ? 1.603 15.733 -8.648 1.00 94.88 87 MET A C 1
ATOM 649 O O . MET A 1 87 ? 2.456 14.913 -8.978 1.00 94.88 87 MET A O 1
ATOM 653 N N . ALA A 1 88 ? 0.662 16.142 -9.506 1.00 91.38 88 ALA A N 1
ATOM 654 C CA . ALA A 1 88 ? 0.629 15.692 -10.895 1.00 91.38 88 ALA A CA 1
ATOM 655 C C . ALA A 1 88 ? 1.878 16.139 -11.676 1.00 91.38 88 ALA A C 1
ATOM 657 O O . ALA A 1 88 ? 2.411 15.360 -12.468 1.00 91.38 88 ALA A O 1
ATOM 658 N N . ALA A 1 89 ? 2.367 17.362 -11.442 1.00 96.44 89 ALA A N 1
ATOM 659 C CA . ALA A 1 89 ? 3.605 17.854 -12.040 1.00 96.44 89 ALA A CA 1
ATOM 660 C C . ALA A 1 89 ? 4.832 17.047 -11.579 1.00 96.44 89 ALA A C 1
ATOM 662 O O . ALA A 1 89 ? 5.672 16.707 -12.414 1.00 96.44 89 ALA A O 1
ATOM 663 N N . LEU A 1 90 ? 4.901 16.681 -10.295 1.00 98.06 90 LEU A N 1
ATOM 664 C CA . LEU A 1 90 ? 5.975 15.857 -9.739 1.00 98.06 90 LEU A CA 1
ATOM 665 C C . LEU A 1 90 ? 5.998 14.444 -10.338 1.00 98.06 90 LEU A C 1
ATOM 667 O O . LEU A 1 90 ? 7.031 14.010 -10.849 1.00 98.06 90 LEU A O 1
ATOM 671 N N . SER A 1 91 ? 4.861 13.736 -10.334 1.00 95.94 91 SER A N 1
ATOM 672 C CA . SER A 1 91 ? 4.758 12.400 -10.944 1.00 95.94 91 SER A CA 1
ATOM 673 C C . SER A 1 91 ? 5.124 12.438 -12.432 1.00 95.94 91 SER A C 1
ATOM 675 O O . SER A 1 91 ? 5.853 11.574 -12.919 1.00 95.94 91 SER A O 1
ATOM 677 N N . ALA A 1 92 ? 4.661 13.463 -13.155 1.00 96.69 92 ALA A N 1
ATOM 678 C CA . ALA A 1 92 ? 4.986 13.659 -14.563 1.00 96.69 92 ALA A CA 1
ATOM 679 C C . ALA A 1 92 ? 6.481 13.924 -14.795 1.00 96.69 92 ALA A C 1
ATOM 681 O O . ALA A 1 92 ? 7.040 13.421 -15.768 1.00 96.69 92 ALA A O 1
ATOM 682 N N . TRP A 1 93 ? 7.128 14.712 -13.933 1.00 97.81 93 TRP A N 1
ATOM 683 C CA . TRP A 1 93 ? 8.569 14.952 -14.001 1.00 97.81 93 TRP A CA 1
ATOM 684 C C . TRP A 1 93 ? 9.359 13.655 -13.842 1.00 97.81 93 TRP A C 1
ATOM 686 O O . TRP A 1 93 ? 10.186 13.351 -14.699 1.00 97.81 93 TRP A O 1
ATOM 696 N N . TRP A 1 94 ? 9.069 12.863 -12.807 1.00 98.12 94 TRP A N 1
ATOM 697 C CA . TRP A 1 94 ? 9.871 11.673 -12.533 1.00 98.12 94 TRP A CA 1
ATOM 698 C C . TRP A 1 94 ? 9.765 10.649 -13.670 1.00 98.12 94 TRP A C 1
ATOM 700 O O . TRP A 1 94 ? 10.778 10.130 -14.129 1.00 98.12 94 TRP A O 1
ATOM 710 N N . LEU A 1 95 ? 8.563 10.457 -14.228 1.00 97.94 95 LEU A N 1
ATOM 711 C CA . LEU A 1 95 ? 8.352 9.613 -15.411 1.00 97.94 95 LEU A CA 1
ATOM 712 C C . LEU A 1 95 ? 9.125 10.105 -16.642 1.00 97.94 95 LEU A C 1
ATOM 714 O O . LEU A 1 95 ? 9.691 9.295 -17.376 1.00 97.94 95 LEU A O 1
ATOM 718 N N . ARG A 1 96 ? 9.172 11.424 -16.874 1.00 97.38 96 ARG A N 1
ATOM 719 C CA . ARG A 1 96 ? 9.985 12.002 -17.955 1.00 97.38 96 ARG A CA 1
ATOM 720 C C . ARG A 1 96 ? 11.467 11.756 -17.725 1.00 97.38 96 ARG A C 1
ATOM 722 O O . ARG A 1 96 ? 12.144 11.369 -18.667 1.00 97.38 96 ARG A O 1
ATOM 729 N N . ARG A 1 97 ? 11.947 11.930 -16.493 1.00 97.12 97 ARG A N 1
ATOM 730 C CA . ARG A 1 97 ? 13.346 11.693 -16.138 1.00 97.12 97 ARG A CA 1
ATOM 731 C C . ARG A 1 97 ? 13.738 10.232 -16.344 1.00 97.12 97 ARG A C 1
ATOM 733 O O . ARG A 1 97 ? 14.683 9.974 -17.078 1.00 97.12 97 ARG A O 1
ATOM 740 N N . MET A 1 98 ? 12.962 9.278 -15.819 1.00 97.19 98 MET A N 1
ATOM 741 C CA . MET A 1 98 ? 13.189 7.841 -16.048 1.00 97.19 98 MET A CA 1
ATOM 742 C C . MET A 1 98 ? 13.252 7.490 -17.548 1.00 97.19 98 MET A C 1
ATOM 744 O O . MET A 1 98 ? 14.062 6.665 -17.975 1.00 97.19 98 MET A O 1
ATOM 748 N N . ALA A 1 99 ? 12.412 8.129 -18.368 1.00 94.88 99 ALA A N 1
ATOM 749 C CA . ALA A 1 99 ? 12.407 7.935 -19.815 1.00 94.88 99 ALA A CA 1
ATOM 750 C C . ALA A 1 99 ? 13.573 8.630 -20.543 1.00 94.88 99 ALA A C 1
ATOM 752 O O . ALA A 1 99 ? 13.975 8.159 -21.602 1.00 94.88 99 ALA A O 1
ATOM 753 N N . ALA A 1 100 ? 14.105 9.729 -20.004 1.00 94.62 100 ALA A N 1
ATOM 754 C CA . ALA A 1 100 ? 15.102 10.563 -20.672 1.00 94.62 100 ALA A CA 1
ATOM 755 C C . ALA A 1 100 ? 16.553 10.179 -20.356 1.00 94.62 100 ALA A C 1
ATOM 757 O O . ALA A 1 100 ? 17.403 10.373 -21.218 1.00 94.62 100 ALA A O 1
ATOM 758 N N . VAL A 1 101 ? 16.840 9.663 -19.153 1.00 94.06 101 VAL A N 1
ATOM 759 C CA . VAL A 1 101 ? 18.224 9.388 -18.716 1.00 94.06 101 VAL A CA 1
ATOM 760 C C . VAL A 1 101 ? 18.944 8.395 -19.629 1.00 94.06 101 VAL A C 1
ATOM 762 O O . VAL A 1 101 ? 18.374 7.370 -20.020 1.00 94.06 101 VAL A O 1
ATOM 765 N N . ASP A 1 102 ? 20.207 8.657 -19.946 1.00 91.00 102 ASP A N 1
ATOM 766 C CA . ASP A 1 102 ? 21.016 7.723 -20.732 1.00 91.00 102 ASP A CA 1
ATOM 767 C C . ASP A 1 102 ? 21.385 6.493 -19.876 1.00 91.00 102 ASP A C 1
ATOM 769 O O . ASP A 1 102 ? 21.339 5.364 -20.375 1.00 91.00 102 ASP A O 1
ATOM 773 N N . GLN A 1 103 ? 21.652 6.692 -18.576 1.00 90.88 103 GLN A N 1
ATOM 774 C CA . GLN A 1 103 ? 22.027 5.644 -17.616 1.00 90.88 103 GLN A CA 1
ATOM 775 C C . GLN A 1 103 ? 20.941 5.447 -16.537 1.00 90.88 103 GLN A C 1
ATOM 777 O O . GLN A 1 103 ? 20.937 6.117 -15.504 1.00 90.88 103 GLN A O 1
ATOM 782 N N . PRO A 1 104 ? 19.988 4.515 -16.738 1.00 93.38 104 PRO A N 1
ATOM 783 C CA . PRO A 1 104 ? 18.792 4.408 -15.898 1.00 93.38 104 PRO A CA 1
ATOM 784 C C . PRO A 1 104 ? 19.023 3.804 -14.505 1.00 93.38 104 PRO A C 1
ATOM 786 O O . PRO A 1 104 ? 18.088 3.799 -13.705 1.00 93.38 104 PRO A O 1
ATOM 789 N N . ILE A 1 105 ? 20.223 3.298 -14.194 1.00 95.25 105 ILE A N 1
ATOM 790 C CA . ILE A 1 105 ? 20.487 2.550 -12.956 1.00 95.25 105 ILE A CA 1
ATOM 791 C C . ILE A 1 105 ? 20.200 3.358 -11.688 1.00 95.25 105 ILE A C 1
ATOM 793 O O . ILE A 1 105 ? 19.580 2.842 -10.761 1.00 95.25 105 ILE A O 1
ATOM 797 N N . HIS A 1 106 ? 20.531 4.648 -11.665 1.00 96.88 106 HIS A N 1
ATOM 798 C CA . HIS A 1 106 ? 20.271 5.489 -10.496 1.00 96.88 106 HIS A CA 1
ATOM 799 C C . HIS A 1 106 ? 18.778 5.777 -10.301 1.00 96.88 106 HIS A C 1
ATOM 801 O O . HIS A 1 106 ? 18.288 5.761 -9.172 1.00 96.88 106 HIS A O 1
ATOM 807 N N . GLU A 1 107 ? 18.016 5.976 -11.379 1.00 97.44 107 GLU A N 1
ATOM 808 C CA . GLU A 1 107 ? 16.560 6.140 -11.286 1.00 97.44 107 GLU A CA 1
ATOM 809 C C . GLU A 1 107 ? 15.863 4.825 -10.906 1.00 97.44 107 GLU A C 1
ATOM 811 O O . GLU A 1 107 ? 14.908 4.838 -10.127 1.00 97.44 107 GLU A O 1
ATOM 816 N N . LYS A 1 108 ? 16.374 3.683 -11.387 1.00 96.62 108 LYS A N 1
ATOM 817 C CA . LYS A 1 108 ? 15.927 2.351 -10.964 1.00 96.62 108 LYS A CA 1
ATOM 818 C C . LYS A 1 108 ? 16.148 2.169 -9.464 1.00 96.62 108 LYS A C 1
ATOM 820 O O . LYS A 1 108 ? 15.190 1.868 -8.759 1.00 96.62 108 LYS A O 1
ATOM 825 N N . LEU A 1 109 ? 17.355 2.419 -8.956 1.00 97.75 109 LEU A N 1
ATOM 826 C CA . LEU A 1 109 ? 17.653 2.336 -7.521 1.00 97.75 109 LEU A CA 1
ATOM 827 C C . LEU A 1 109 ? 16.813 3.320 -6.696 1.00 97.75 109 LEU A C 1
ATOM 829 O O . LEU A 1 109 ? 16.317 2.951 -5.636 1.00 97.75 109 LEU A O 1
ATOM 833 N N . THR A 1 110 ? 16.578 4.533 -7.201 1.00 98.44 110 THR A N 1
ATOM 834 C CA . THR A 1 110 ? 15.689 5.511 -6.549 1.00 98.44 110 THR A CA 1
ATOM 835 C C . THR A 1 110 ? 14.267 4.962 -6.412 1.00 98.44 110 THR A C 1
ATOM 837 O O . THR A 1 110 ? 13.664 5.080 -5.347 1.00 98.44 110 THR A O 1
ATOM 840 N N . LEU A 1 111 ? 13.728 4.319 -7.457 1.00 97.81 111 LEU A N 1
ATOM 841 C CA . LEU A 1 111 ? 12.415 3.670 -7.402 1.00 97.81 111 LEU A CA 1
ATOM 842 C C . LEU A 1 111 ? 12.394 2.510 -6.393 1.00 97.81 111 LEU A C 1
ATOM 844 O O . LEU A 1 111 ? 11.424 2.386 -5.646 1.00 97.81 111 LEU A O 1
ATOM 848 N N . LEU A 1 112 ? 13.454 1.695 -6.336 1.00 96.50 112 LEU A N 1
ATOM 849 C CA . LEU A 1 112 ? 13.555 0.587 -5.378 1.00 96.50 112 LEU A CA 1
ATOM 850 C C . LEU A 1 112 ? 13.612 1.078 -3.931 1.00 96.50 112 LEU A C 1
ATOM 852 O O . LEU A 1 112 ? 12.916 0.544 -3.070 1.00 96.50 112 LEU A O 1
ATOM 856 N N . TRP A 1 113 ? 14.394 2.122 -3.655 1.00 98.06 113 TRP A N 1
ATOM 857 C CA . TRP A 1 113 ? 14.469 2.703 -2.318 1.00 98.06 113 TRP A CA 1
ATOM 858 C C . TRP A 1 113 ? 13.188 3.431 -1.928 1.00 98.06 113 TRP A C 1
ATOM 860 O O . TRP A 1 113 ? 12.778 3.345 -0.775 1.00 98.06 113 TRP A O 1
ATOM 870 N N . HIS A 1 114 ? 12.504 4.067 -2.881 1.00 98.31 114 HIS A N 1
ATOM 871 C CA . HIS A 1 114 ? 11.174 4.624 -2.646 1.00 98.31 114 HIS A CA 1
ATOM 872 C C . HIS A 1 114 ? 10.130 3.537 -2.354 1.00 98.31 114 HIS A C 1
ATOM 874 O O . HIS A 1 114 ? 9.206 3.773 -1.584 1.00 98.31 114 HIS A O 1
ATOM 880 N N . ASN A 1 115 ? 10.275 2.343 -2.934 1.00 95.88 115 ASN A N 1
ATOM 881 C CA . ASN A 1 115 ? 9.434 1.192 -2.611 1.00 95.88 115 ASN A CA 1
ATOM 882 C C . ASN A 1 115 ? 9.796 0.551 -1.258 1.00 95.88 115 ASN A C 1
ATOM 884 O O . ASN A 1 115 ? 8.915 0.061 -0.559 1.00 95.88 115 ASN A O 1
ATOM 888 N N . HIS A 1 116 ? 11.080 0.547 -0.880 1.00 96.62 116 HIS A N 1
ATOM 889 C CA . HIS A 1 116 ? 11.539 0.042 0.419 1.00 96.62 116 HIS A CA 1
ATOM 890 C C . HIS A 1 116 ? 11.100 0.953 1.566 1.00 96.62 116 HIS A C 1
ATOM 892 O O . HIS A 1 116 ? 10.489 0.473 2.509 1.00 96.62 116 HIS A O 1
ATOM 898 N N . PHE A 1 117 ? 11.353 2.259 1.450 1.00 97.88 117 PHE A N 1
ATOM 899 C CA . PHE A 1 117 ? 10.878 3.305 2.362 1.00 97.88 117 PHE A CA 1
ATOM 900 C C . PHE A 1 117 ? 9.552 3.886 1.858 1.00 97.88 117 PHE A C 1
ATOM 902 O O . PHE A 1 117 ? 9.436 5.085 1.574 1.00 97.88 117 PHE A O 1
ATOM 909 N N . ALA A 1 118 ? 8.560 3.008 1.689 1.00 94.44 118 ALA A N 1
ATOM 910 C CA . ALA A 1 118 ? 7.298 3.342 1.045 1.00 94.44 118 ALA A CA 1
ATOM 911 C C . ALA A 1 118 ? 6.624 4.539 1.716 1.00 94.44 118 ALA A C 1
ATOM 913 O O . ALA A 1 118 ? 6.228 4.481 2.876 1.00 94.44 118 ALA A O 1
ATOM 914 N N . THR A 1 119 ? 6.480 5.619 0.950 1.00 96.25 119 THR A N 1
ATOM 915 C CA . THR A 1 119 ? 5.883 6.880 1.393 1.00 96.25 119 THR A CA 1
ATOM 916 C C . THR A 1 119 ? 4.816 7.293 0.387 1.00 96.25 119 THR A C 1
ATOM 918 O O . THR A 1 119 ? 5.124 7.496 -0.789 1.00 96.25 119 THR A O 1
ATOM 921 N N . SER A 1 120 ? 3.554 7.406 0.818 1.00 92.00 120 SER A N 1
ATOM 922 C CA . SER A 1 120 ? 2.445 7.685 -0.102 1.00 92.00 120 SER A CA 1
ATOM 923 C C . SER A 1 120 ? 2.030 9.153 -0.128 1.00 92.00 120 SER A C 1
ATOM 925 O O . SER A 1 120 ? 1.562 9.732 0.858 1.00 92.00 120 SER A O 1
ATOM 927 N N . ALA A 1 121 ? 2.070 9.732 -1.328 1.00 92.38 121 ALA A N 1
ATOM 928 C CA . ALA A 1 121 ? 1.528 11.047 -1.637 1.00 92.38 121 ALA A CA 1
ATOM 929 C C . ALA A 1 121 ? 0.019 11.156 -1.359 1.00 92.38 121 ALA A C 1
ATOM 931 O O . ALA A 1 121 ? -0.495 12.273 -1.267 1.00 92.38 121 ALA A O 1
ATOM 932 N N . GLN A 1 122 ? -0.694 10.032 -1.194 1.00 81.81 122 GLN A N 1
ATOM 933 C CA . GLN A 1 122 ? -2.101 10.026 -0.788 1.00 81.81 122 GLN A CA 1
ATOM 934 C C . GLN A 1 122 ? -2.314 10.715 0.570 1.00 81.81 122 GLN A C 1
ATOM 936 O O . GLN A 1 122 ? -3.256 11.497 0.699 1.00 81.81 122 GLN A O 1
ATOM 941 N N . LYS A 1 123 ? -1.422 10.486 1.544 1.00 81.56 123 LYS A N 1
ATOM 942 C CA . LYS A 1 123 ? -1.471 11.127 2.872 1.00 81.56 123 LYS A CA 1
ATOM 943 C C . LYS A 1 123 ? -0.527 12.321 2.969 1.00 81.56 123 LYS A C 1
ATOM 945 O O . LYS A 1 123 ? -0.928 13.351 3.503 1.00 81.56 123 LYS A O 1
ATOM 950 N N . VAL A 1 124 ? 0.679 12.248 2.389 1.00 93.06 124 VAL A N 1
ATOM 951 C CA . VAL A 1 124 ? 1.642 13.366 2.459 1.00 93.06 124 VAL A CA 1
ATOM 952 C C . VAL A 1 124 ? 1.100 14.619 1.771 1.00 93.06 124 VAL A C 1
ATOM 954 O O . VAL A 1 124 ? 1.172 15.707 2.341 1.00 93.06 124 VAL A O 1
ATOM 957 N N . ARG A 1 125 ? 0.515 14.463 0.572 1.00 90.75 125 ARG A N 1
ATOM 958 C CA . ARG A 1 125 ? -0.133 15.491 -0.272 1.00 90.75 125 ARG A CA 1
ATOM 959 C C . ARG A 1 125 ? 0.730 16.683 -0.714 1.00 90.75 125 ARG A C 1
ATOM 961 O O . ARG A 1 125 ? 0.369 17.333 -1.691 1.00 90.75 125 ARG A O 1
ATOM 968 N N . VAL A 1 126 ? 1.843 16.968 -0.043 1.00 94.38 126 VAL A N 1
ATOM 969 C CA . VAL A 1 126 ? 2.761 18.074 -0.338 1.00 94.38 126 VAL A CA 1
ATOM 970 C C . VAL A 1 126 ? 3.842 17.590 -1.301 1.00 94.38 126 VAL A C 1
ATOM 972 O O . VAL A 1 126 ? 4.657 16.740 -0.950 1.00 94.38 126 VAL A O 1
ATOM 975 N N . ALA A 1 127 ? 3.834 18.113 -2.529 1.00 96.75 127 ALA A N 1
ATOM 976 C CA . ALA A 1 127 ? 4.748 17.666 -3.578 1.00 96.75 127 ALA A CA 1
ATOM 977 C C . ALA A 1 127 ? 6.212 18.020 -3.277 1.00 96.75 127 ALA A C 1
ATOM 979 O O . ALA A 1 127 ? 7.090 17.221 -3.573 1.00 96.75 127 ALA A O 1
ATOM 980 N N . ASP A 1 128 ? 6.460 19.157 -2.626 1.00 96.00 128 ASP A N 1
ATOM 981 C CA . ASP A 1 128 ? 7.794 19.568 -2.176 1.00 96.00 128 ASP A CA 1
ATOM 982 C C . ASP A 1 128 ? 8.479 18.493 -1.315 1.00 96.00 128 ASP A C 1
ATOM 984 O O . ASP A 1 128 ? 9.599 18.074 -1.597 1.00 96.00 128 ASP A O 1
ATOM 988 N N . PHE A 1 129 ? 7.756 17.947 -0.329 1.00 96.69 129 PHE A N 1
ATOM 989 C CA . PHE A 1 129 ? 8.293 16.929 0.578 1.00 96.69 129 PHE A CA 1
ATOM 990 C C . PHE A 1 129 ? 8.604 15.631 -0.172 1.00 96.69 129 PHE A C 1
ATOM 992 O O . PHE A 1 129 ? 9.660 15.033 0.021 1.00 96.69 129 PHE A O 1
ATOM 999 N N . MET A 1 130 ? 7.705 15.210 -1.069 1.00 98.12 130 MET A N 1
ATOM 1000 C CA . MET A 1 130 ? 7.911 14.018 -1.897 1.00 98.12 130 MET A CA 1
ATOM 1001 C C . MET A 1 130 ? 9.093 14.192 -2.865 1.00 98.12 130 MET A C 1
ATOM 1003 O O . MET A 1 130 ? 9.838 13.243 -3.106 1.00 98.12 130 MET A O 1
ATOM 1007 N N . ALA A 1 131 ? 9.280 15.397 -3.410 1.00 97.88 131 ALA A N 1
ATOM 1008 C CA . ALA A 1 131 ? 10.391 15.739 -4.292 1.00 97.88 131 ALA A CA 1
ATOM 1009 C C . ALA A 1 131 ? 11.732 15.711 -3.543 1.00 97.88 131 ALA A C 1
ATOM 1011 O O . ALA A 1 131 ? 12.685 15.080 -4.002 1.00 97.88 131 ALA A O 1
ATOM 1012 N N . ALA A 1 132 ? 11.784 16.319 -2.354 1.00 96.94 132 ALA A N 1
ATOM 1013 C CA . ALA A 1 132 ? 12.958 16.308 -1.488 1.00 96.94 132 ALA A CA 1
ATOM 1014 C C . ALA A 1 132 ? 13.346 14.881 -1.068 1.00 96.94 132 ALA A C 1
ATOM 1016 O O . ALA A 1 132 ? 14.517 14.506 -1.164 1.00 96.94 132 ALA A O 1
ATOM 1017 N N . GLN A 1 133 ? 12.367 14.054 -0.680 1.00 98.25 133 GLN A N 1
ATOM 1018 C CA . GLN A 1 133 ? 12.605 12.646 -0.363 1.00 98.25 133 GLN A CA 1
ATOM 1019 C C . GLN A 1 133 ? 13.138 11.881 -1.583 1.00 98.25 133 GLN A C 1
ATOM 1021 O O . GLN A 1 133 ? 14.113 11.143 -1.463 1.00 98.25 133 GLN A O 1
ATOM 1026 N N . ASN A 1 134 ? 12.546 12.075 -2.767 1.00 98.44 134 ASN A N 1
ATOM 1027 C CA . ASN A 1 134 ? 13.012 11.446 -4.004 1.00 98.44 134 ASN A CA 1
ATOM 1028 C C . ASN A 1 134 ? 14.478 11.786 -4.309 1.00 98.44 134 ASN A C 1
ATOM 1030 O O . ASN A 1 134 ? 15.259 10.889 -4.623 1.00 98.44 134 ASN A O 1
ATOM 1034 N N . GLN A 1 135 ? 14.862 13.060 -4.176 1.00 97.50 135 GLN A N 1
ATOM 1035 C CA . GLN A 1 135 ? 16.248 13.485 -4.366 1.00 97.50 135 GLN A CA 1
ATOM 1036 C C . GLN A 1 135 ? 17.180 12.868 -3.322 1.00 97.50 135 GLN A C 1
ATOM 1038 O O . GLN A 1 135 ? 18.228 12.343 -3.677 1.00 97.50 135 GLN A O 1
ATOM 1043 N N . LYS A 1 136 ? 16.786 12.860 -2.047 1.00 97.62 136 LYS A N 1
ATOM 1044 C CA . LYS A 1 136 ? 17.561 12.251 -0.960 1.00 97.62 136 LYS A CA 1
ATOM 1045 C C . LYS A 1 136 ? 17.781 10.750 -1.182 1.00 97.62 136 LYS A C 1
ATOM 1047 O O . LYS A 1 136 ? 18.903 10.274 -1.026 1.00 97.62 136 LYS A O 1
ATOM 1052 N N . LEU A 1 137 ? 16.740 10.022 -1.597 1.00 98.56 137 LEU A N 1
ATOM 1053 C CA . LEU A 1 137 ? 16.826 8.604 -1.958 1.00 98.56 137 LEU A CA 1
ATOM 1054 C C . LEU A 1 137 ? 17.811 8.385 -3.112 1.00 98.56 137 LEU A C 1
ATOM 1056 O O . LEU A 1 137 ? 18.643 7.492 -3.021 1.00 98.56 137 LEU A O 1
ATOM 1060 N N . ARG A 1 138 ? 17.766 9.224 -4.155 1.00 97.88 138 ARG A N 1
ATOM 1061 C CA . ARG A 1 138 ? 18.708 9.175 -5.286 1.00 97.88 138 ARG A CA 1
ATOM 1062 C C . ARG A 1 138 ? 20.149 9.416 -4.842 1.00 97.88 138 ARG A C 1
ATOM 1064 O O . ARG A 1 138 ? 21.029 8.635 -5.186 1.00 97.88 138 ARG A O 1
ATOM 1071 N N . THR A 1 139 ? 20.381 10.469 -4.061 1.00 97.19 139 THR A N 1
ATOM 1072 C CA . THR A 1 139 ? 21.717 10.853 -3.584 1.00 97.19 139 THR A CA 1
ATOM 1073 C C . THR A 1 139 ? 22.332 9.795 -2.667 1.00 97.19 139 THR A C 1
ATOM 1075 O O . THR A 1 139 ? 23.535 9.562 -2.724 1.00 97.19 139 THR A O 1
ATOM 1078 N N . LEU A 1 140 ? 21.525 9.139 -1.828 1.00 98.12 140 LEU A N 1
ATOM 1079 C CA . LEU A 1 140 ? 22.006 8.181 -0.827 1.00 98.12 140 LEU A CA 1
ATOM 1080 C C . LEU A 1 140 ? 21.904 6.712 -1.271 1.00 98.12 140 LEU A C 1
ATOM 1082 O O . LEU A 1 140 ? 22.324 5.830 -0.526 1.00 98.12 140 LEU A O 1
ATOM 1086 N N . ALA A 1 141 ? 21.387 6.432 -2.474 1.00 96.81 141 ALA A N 1
ATOM 1087 C CA . ALA A 1 141 ? 21.093 5.076 -2.956 1.00 96.81 141 ALA A CA 1
ATOM 1088 C C . ALA A 1 141 ? 22.294 4.113 -2.955 1.00 96.81 141 ALA A C 1
ATOM 1090 O O . ALA A 1 141 ? 22.092 2.899 -2.900 1.00 96.81 141 ALA A O 1
ATOM 1091 N N . LEU A 1 142 ? 23.513 4.654 -3.053 1.00 97.69 142 LEU A N 1
ATOM 1092 C CA . LEU A 1 142 ? 24.784 3.925 -3.144 1.00 97.69 142 LEU A CA 1
ATOM 1093 C C . LEU A 1 142 ? 25.756 4.272 -2.002 1.00 97.69 142 LEU A C 1
ATOM 1095 O O . LEU A 1 142 ? 26.914 3.874 -2.044 1.00 97.69 142 LEU A O 1
ATOM 1099 N N . GLY A 1 143 ? 25.304 5.022 -0.992 1.00 97.69 143 GLY A N 1
ATOM 1100 C CA . GLY A 1 143 ? 26.100 5.326 0.199 1.00 97.69 143 GLY A CA 1
ATOM 1101 C C . GLY A 1 143 ? 26.101 4.174 1.206 1.00 97.69 143 GLY A C 1
ATOM 1102 O O . GLY A 1 143 ? 25.966 3.005 0.849 1.00 97.69 143 GLY A O 1
ATOM 1103 N N . ASP A 1 144 ? 26.202 4.499 2.493 1.00 96.81 144 ASP A N 1
ATOM 1104 C CA . ASP A 1 144 ? 25.964 3.526 3.555 1.00 96.81 144 ASP A CA 1
ATOM 1105 C C . ASP A 1 144 ? 24.486 3.509 3.986 1.00 96.81 144 ASP A C 1
ATOM 1107 O O . ASP A 1 144 ? 23.803 4.539 4.038 1.00 96.81 144 ASP A O 1
ATOM 1111 N N . PHE A 1 145 ? 23.978 2.325 4.331 1.00 98.50 145 PHE A N 1
ATOM 1112 C CA . PHE A 1 145 ? 22.571 2.167 4.702 1.00 98.50 145 PHE A CA 1
ATOM 1113 C C . PHE A 1 145 ? 22.198 2.909 5.985 1.00 98.50 145 PHE A C 1
ATOM 1115 O O . PHE A 1 145 ? 21.049 3.311 6.135 1.00 98.50 145 PHE A O 1
ATOM 1122 N N . ARG A 1 146 ? 23.138 3.112 6.917 1.00 98.12 146 ARG A N 1
ATOM 1123 C CA . ARG A 1 146 ? 22.853 3.821 8.172 1.00 98.12 146 ARG A CA 1
ATOM 1124 C C . ARG A 1 146 ? 22.497 5.279 7.886 1.00 98.12 146 ARG A C 1
ATOM 1126 O O . ARG A 1 146 ? 21.501 5.770 8.417 1.00 98.12 146 ARG A O 1
ATOM 1133 N N . THR A 1 147 ? 23.264 5.948 7.030 1.00 98.56 147 THR A N 1
ATOM 1134 C CA . THR A 1 147 ? 22.991 7.319 6.591 1.00 98.56 147 THR A CA 1
ATOM 1135 C C . THR A 1 147 ? 21.650 7.401 5.873 1.00 98.56 147 THR A C 1
ATOM 1137 O O . THR A 1 147 ? 20.833 8.251 6.223 1.00 98.56 147 THR A O 1
ATOM 1140 N N . LEU A 1 148 ? 21.378 6.492 4.930 1.00 98.69 148 LEU A N 1
ATOM 1141 C CA . LEU A 1 148 ? 20.089 6.441 4.235 1.00 98.69 148 LEU A CA 1
ATOM 1142 C C . LEU A 1 148 ? 18.915 6.234 5.210 1.00 98.69 148 LEU A C 1
ATOM 1144 O O . LEU A 1 148 ? 17.941 6.985 5.176 1.00 98.69 148 LEU A O 1
ATOM 1148 N N . ALA A 1 149 ? 19.020 5.256 6.109 1.00 98.44 149 ALA A N 1
ATOM 1149 C CA . ALA A 1 149 ? 17.979 4.918 7.071 1.00 98.44 149 ALA A CA 1
ATOM 1150 C C . ALA A 1 149 ? 17.699 6.066 8.056 1.00 98.44 149 ALA A C 1
ATOM 1152 O O . ALA A 1 149 ? 16.541 6.419 8.282 1.00 98.44 149 ALA A O 1
ATOM 1153 N N . TYR A 1 150 ? 18.742 6.712 8.586 1.00 98.38 150 TYR A N 1
ATOM 1154 C CA . TYR A 1 150 ? 18.586 7.894 9.437 1.00 98.38 150 TYR A CA 1
ATOM 1155 C C . TYR A 1 150 ? 17.964 9.076 8.680 1.00 98.38 150 TYR A C 1
ATOM 1157 O O . TYR A 1 150 ? 17.087 9.776 9.197 1.00 98.38 150 TYR A O 1
ATOM 1165 N N . ALA A 1 151 ? 18.381 9.287 7.431 1.00 98.31 151 ALA A N 1
ATOM 1166 C CA . ALA A 1 151 ? 17.851 10.361 6.606 1.00 98.31 151 ALA A CA 1
ATOM 1167 C C . ALA A 1 151 ? 16.357 10.166 6.293 1.00 98.31 151 ALA A C 1
ATOM 1169 O O . ALA A 1 151 ? 15.664 11.165 6.102 1.00 98.31 151 ALA A O 1
ATOM 1170 N N . MET A 1 152 ? 15.870 8.916 6.268 1.00 98.25 152 MET A N 1
ATOM 1171 C CA . MET A 1 152 ? 14.447 8.568 6.158 1.00 98.25 152 MET A CA 1
ATOM 1172 C C . MET A 1 152 ? 13.692 8.714 7.481 1.00 98.25 152 MET A C 1
ATOM 1174 O O . MET A 1 152 ? 12.589 9.248 7.472 1.00 98.25 152 MET A O 1
ATOM 1178 N N . LEU A 1 153 ? 14.280 8.336 8.622 1.00 97.25 153 LEU A N 1
ATOM 1179 C CA . LEU A 1 153 ? 13.669 8.543 9.949 1.00 97.25 153 LEU A CA 1
ATOM 1180 C C . LEU A 1 153 ? 13.325 10.008 10.237 1.00 97.25 153 LEU A C 1
ATOM 1182 O O . LEU A 1 153 ? 12.414 10.299 11.007 1.00 97.25 153 LEU A O 1
ATOM 1186 N N . THR A 1 154 ? 14.070 10.921 9.625 1.00 96.94 154 THR A N 1
ATOM 1187 C CA . THR A 1 154 ? 13.963 12.366 9.841 1.00 96.94 154 THR A CA 1
ATOM 1188 C C . THR A 1 154 ? 13.454 13.105 8.605 1.00 96.94 154 THR A C 1
ATOM 1190 O O . THR A 1 154 ? 13.469 14.326 8.570 1.00 96.94 154 THR A O 1
ATOM 1193 N N . ASP A 1 155 ? 12.995 12.397 7.572 1.00 98.06 155 ASP A N 1
ATOM 1194 C CA . ASP A 1 155 ? 12.510 13.003 6.333 1.00 98.06 155 ASP A CA 1
ATOM 1195 C C . ASP A 1 155 ? 11.109 13.616 6.485 1.00 98.06 155 ASP A C 1
ATOM 1197 O O . ASP A 1 155 ? 10.228 13.009 7.083 1.00 98.06 155 ASP A O 1
ATOM 1201 N N . ALA A 1 156 ? 10.854 14.790 5.896 1.00 97.44 156 ALA A N 1
ATOM 1202 C CA . ALA A 1 156 ? 9.563 15.473 6.028 1.00 97.44 156 ALA A CA 1
ATOM 1203 C C . ALA A 1 156 ? 8.383 14.655 5.479 1.00 97.44 156 ALA A C 1
ATOM 1205 O O . ALA A 1 156 ? 7.311 14.629 6.092 1.00 97.44 156 ALA A O 1
ATOM 1206 N N . ALA A 1 157 ? 8.564 13.971 4.342 1.00 97.56 157 ALA A N 1
ATOM 1207 C CA . ALA A 1 157 ? 7.517 13.134 3.772 1.00 97.56 157 ALA A CA 1
ATOM 1208 C C . ALA A 1 157 ? 7.304 11.874 4.617 1.00 97.56 157 ALA A C 1
ATOM 1210 O O . ALA A 1 157 ? 6.155 11.520 4.871 1.00 97.56 157 ALA A O 1
ATOM 1211 N N . MET A 1 158 ? 8.378 11.250 5.114 1.00 97.88 158 MET A N 1
ATOM 1212 C CA . MET A 1 158 ? 8.284 10.078 5.995 1.00 97.88 158 MET A CA 1
ATOM 1213 C C . MET A 1 158 ? 7.639 10.414 7.342 1.00 97.88 158 MET A C 1
ATOM 1215 O O . MET A 1 158 ? 6.718 9.722 7.770 1.00 97.88 158 MET A O 1
ATOM 1219 N N . LEU A 1 159 ? 8.061 11.508 7.985 1.00 97.38 159 LEU A N 1
ATOM 1220 C CA . LEU A 1 159 ? 7.463 11.989 9.228 1.00 97.38 159 LEU A CA 1
ATOM 1221 C C . LEU A 1 159 ? 5.966 12.210 9.021 1.00 97.38 159 LEU A C 1
ATOM 1223 O O . LEU A 1 159 ? 5.181 11.642 9.763 1.00 97.38 159 LEU A O 1
ATOM 1227 N N . ARG A 1 160 ? 5.563 12.928 7.963 1.00 93.31 160 ARG A N 1
ATOM 1228 C CA . ARG A 1 160 ? 4.149 13.147 7.613 1.00 93.31 160 ARG A CA 1
ATOM 1229 C C . ARG A 1 160 ? 3.392 11.848 7.319 1.00 93.31 160 ARG A C 1
ATOM 1231 O O . ARG A 1 160 ? 2.200 11.764 7.602 1.00 93.31 160 ARG A O 1
ATOM 1238 N N . TRP A 1 161 ? 4.051 10.877 6.695 1.00 93.06 161 TRP A N 1
ATOM 1239 C CA . TRP A 1 161 ? 3.464 9.595 6.316 1.00 93.06 161 T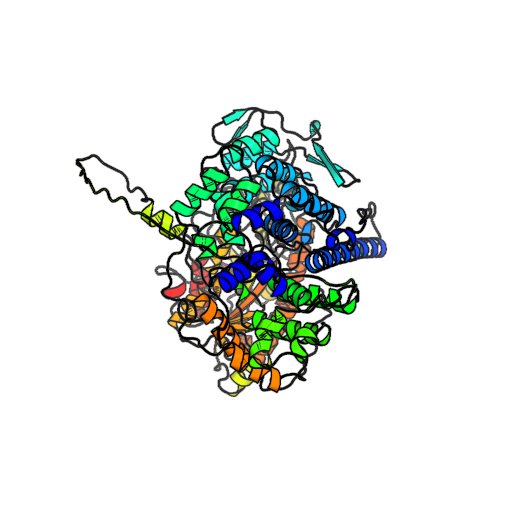RP A CA 1
ATOM 1240 C C . TRP A 1 161 ? 3.202 8.695 7.525 1.00 93.06 161 TRP A C 1
ATOM 1242 O O . TRP A 1 161 ? 2.127 8.104 7.600 1.00 93.06 161 TRP A O 1
ATOM 1252 N N . LEU A 1 162 ? 4.119 8.666 8.494 1.00 93.50 162 LEU A N 1
ATOM 1253 C CA . LEU A 1 162 ? 4.061 7.815 9.693 1.00 93.50 162 LEU A CA 1
ATOM 1254 C C . LEU A 1 162 ? 3.836 8.610 10.989 1.00 93.50 162 LEU A C 1
ATOM 1256 O O . LEU A 1 162 ? 4.194 8.169 12.078 1.00 93.50 162 LEU A O 1
ATOM 1260 N N . ASP A 1 163 ? 3.271 9.811 10.853 1.00 89.75 163 ASP A N 1
ATOM 1261 C CA . ASP A 1 163 ? 2.873 10.730 11.927 1.00 89.75 163 ASP A CA 1
ATOM 1262 C C . ASP A 1 163 ? 3.981 11.103 12.930 1.00 89.75 163 ASP A C 1
ATOM 1264 O O . ASP A 1 163 ? 3.724 11.551 14.052 1.00 89.75 163 ASP A O 1
ATOM 1268 N N . GLY A 1 164 ? 5.241 11.010 12.503 1.00 92.88 164 GLY A N 1
ATOM 1269 C CA . GLY A 1 164 ? 6.410 11.358 13.305 1.00 92.88 164 GLY A CA 1
ATOM 1270 C C . GLY A 1 164 ? 6.447 12.835 13.713 1.00 92.88 164 GLY A C 1
ATOM 1271 O O . GLY A 1 164 ? 6.939 13.157 14.791 1.00 92.88 164 GLY A O 1
ATOM 1272 N N . GLN A 1 165 ? 5.853 13.740 12.923 1.00 92.00 165 GLN A N 1
ATOM 1273 C CA . GLN A 1 165 ? 5.728 15.163 13.279 1.00 92.00 165 GLN A CA 1
ATOM 1274 C C . GLN A 1 165 ? 4.790 15.418 14.467 1.00 92.00 165 GLN A C 1
ATOM 1276 O O . GLN A 1 165 ? 4.810 16.509 15.049 1.00 92.00 165 GLN A O 1
ATOM 1281 N N . SER A 1 166 ? 3.932 14.450 14.795 1.00 89.75 166 SER A N 1
ATOM 1282 C CA . SER A 1 166 ? 2.976 14.512 15.904 1.00 89.75 166 SER A CA 1
ATOM 1283 C C . SER A 1 166 ? 3.465 13.732 17.133 1.00 89.75 166 SER A C 1
ATOM 1285 O O . SER A 1 166 ? 2.931 13.916 18.224 1.00 89.75 166 SER A O 1
ATOM 1287 N N . ASN A 1 167 ? 4.545 12.956 17.002 1.00 94.56 167 ASN A N 1
ATOM 1288 C CA . ASN A 1 167 ? 5.164 12.195 18.084 1.00 94.56 167 ASN A CA 1
ATOM 1289 C C . ASN A 1 167 ? 5.842 13.118 19.119 1.00 94.56 167 ASN A C 1
ATOM 1291 O O . ASN A 1 167 ? 6.756 13.878 18.783 1.00 94.56 167 ASN A O 1
ATOM 1295 N N . THR A 1 168 ? 5.420 13.091 20.389 1.00 96.19 168 THR A N 1
ATOM 1296 C CA . THR A 1 168 ? 6.021 13.929 21.451 1.00 96.19 168 THR A CA 1
ATOM 1297 C C . THR A 1 168 ? 6.189 13.193 22.772 1.00 96.19 168 THR A C 1
ATOM 1299 O O . THR A 1 168 ? 5.528 12.195 23.019 1.00 96.19 168 THR A O 1
ATOM 1302 N N . ALA A 1 169 ? 7.017 13.723 23.671 1.00 93.75 169 ALA A N 1
ATOM 1303 C CA . ALA A 1 169 ? 7.276 13.141 24.987 1.00 93.75 169 ALA A CA 1
ATOM 1304 C C . ALA A 1 169 ? 6.012 12.893 25.823 1.00 93.75 169 ALA A C 1
ATOM 1306 O O . ALA A 1 169 ? 5.933 11.933 26.579 1.00 93.75 169 ALA A O 1
ATOM 1307 N N . LYS A 1 170 ? 4.990 13.742 25.674 1.00 90.50 170 LYS A N 1
ATOM 1308 C CA . LYS A 1 170 ? 3.716 13.591 26.400 1.00 90.50 170 LYS A CA 1
ATOM 1309 C C . LYS A 1 170 ? 2.820 12.488 25.822 1.00 90.50 170 LYS A C 1
ATOM 1311 O O . LYS A 1 170 ? 1.752 12.219 26.358 1.00 90.50 170 LYS A O 1
ATOM 1316 N N . ALA A 1 171 ? 3.188 11.976 24.655 1.00 85.31 171 ALA A N 1
ATOM 1317 C CA . ALA A 1 171 ? 2.244 11.685 23.596 1.00 85.31 171 ALA A CA 1
ATOM 1318 C C . ALA A 1 171 ? 2.963 10.907 22.478 1.00 85.31 171 ALA A C 1
ATOM 1320 O O . ALA A 1 171 ? 3.022 11.346 21.326 1.00 85.31 171 ALA A O 1
ATOM 1321 N N . ALA A 1 172 ? 3.611 9.805 22.869 1.00 91.31 172 ALA A N 1
ATOM 1322 C CA . ALA A 1 172 ? 4.434 9.016 21.966 1.00 91.31 172 ALA A CA 1
ATOM 1323 C C . ALA A 1 172 ? 3.557 8.301 20.924 1.00 91.31 172 ALA A C 1
ATOM 1325 O O . ALA A 1 172 ? 2.506 7.769 21.275 1.00 91.31 172 ALA A O 1
ATOM 1326 N N . ASN A 1 173 ? 3.986 8.300 19.663 1.00 90.06 173 ASN A N 1
ATOM 1327 C CA . ASN A 1 173 ? 3.332 7.612 18.549 1.00 90.06 173 ASN A CA 1
ATOM 1328 C C . ASN A 1 173 ? 4.243 6.479 18.056 1.00 90.06 173 ASN A C 1
ATOM 1330 O O . ASN A 1 173 ? 5.395 6.716 17.684 1.00 90.06 173 ASN A O 1
ATOM 1334 N N . GLU A 1 174 ? 3.730 5.252 18.092 1.00 91.81 174 GLU A N 1
ATOM 1335 C CA . GLU A 1 174 ? 4.493 4.032 17.820 1.00 91.81 174 GLU A CA 1
ATOM 1336 C C . GLU A 1 174 ? 4.729 3.758 16.330 1.00 91.81 174 GLU A C 1
ATOM 1338 O O . GLU A 1 174 ? 5.640 2.995 16.011 1.00 91.81 174 GLU A O 1
ATOM 1343 N N . ASN A 1 175 ? 3.962 4.384 15.428 1.00 87.38 175 ASN A N 1
ATOM 1344 C CA . ASN A 1 175 ? 3.903 4.021 14.010 1.00 87.38 175 ASN A CA 1
ATOM 1345 C C . ASN A 1 175 ? 5.295 4.021 13.350 1.00 87.38 175 ASN A C 1
ATOM 1347 O O . ASN A 1 175 ? 5.815 2.971 12.983 1.00 87.38 175 ASN A O 1
ATOM 1351 N N . LEU A 1 176 ? 5.982 5.169 13.314 1.00 95.62 176 LEU A N 1
ATOM 1352 C CA . LEU A 1 176 ? 7.316 5.263 12.704 1.00 95.62 176 LEU A CA 1
ATOM 1353 C C . LEU A 1 176 ? 8.334 4.272 13.299 1.00 95.62 176 LEU A C 1
ATOM 1355 O O . LEU A 1 176 ? 9.141 3.706 12.562 1.00 95.62 176 LEU A O 1
ATOM 1359 N N . ALA A 1 177 ? 8.310 4.051 14.617 1.00 96.69 177 ALA A N 1
ATOM 1360 C CA . ALA A 1 177 ? 9.234 3.124 15.267 1.00 96.69 177 ALA A CA 1
ATOM 1361 C C . ALA A 1 177 ? 8.948 1.667 14.876 1.00 96.69 177 ALA A C 1
ATOM 1363 O O . ALA A 1 177 ? 9.887 0.924 14.574 1.00 96.69 177 ALA A O 1
ATOM 1364 N N . ARG A 1 178 ? 7.666 1.279 14.850 1.00 94.56 178 ARG A N 1
ATOM 1365 C CA . ARG A 1 178 ? 7.211 -0.054 14.444 1.00 94.56 178 ARG A CA 1
ATOM 1366 C C . ARG A 1 178 ? 7.607 -0.337 13.007 1.00 94.56 178 ARG A C 1
ATOM 1368 O O . ARG A 1 178 ? 8.324 -1.300 12.761 1.00 94.56 178 ARG A O 1
ATOM 1375 N N . GLU A 1 179 ? 7.227 0.541 12.085 1.00 93.69 179 GLU A N 1
ATOM 1376 C CA . GLU A 1 179 ? 7.464 0.346 10.654 1.00 93.69 179 GLU A CA 1
ATOM 1377 C C . GLU A 1 179 ? 8.959 0.355 10.314 1.00 93.69 179 GLU A C 1
ATOM 1379 O O . GLU A 1 179 ? 9.421 -0.418 9.472 1.00 93.69 179 GLU A O 1
ATOM 1384 N N . PHE A 1 180 ? 9.763 1.154 11.024 1.00 97.12 180 PHE A N 1
ATOM 1385 C CA . PHE A 1 180 ? 11.211 1.130 10.842 1.00 97.12 180 PHE A CA 1
ATOM 1386 C C . PHE A 1 180 ? 11.830 -0.215 11.233 1.00 97.12 180 PHE A C 1
ATOM 1388 O O . PHE A 1 180 ? 12.616 -0.773 10.463 1.00 97.12 180 PHE A O 1
ATOM 1395 N N . MET A 1 181 ? 11.475 -0.759 12.400 1.00 96.25 181 MET A N 1
ATOM 1396 C CA . MET A 1 181 ? 11.950 -2.084 12.805 1.00 96.25 181 MET A CA 1
ATOM 1397 C C . MET A 1 181 ? 11.401 -3.170 11.878 1.00 96.25 181 MET A C 1
ATOM 1399 O O . MET A 1 181 ? 12.162 -3.978 11.349 1.00 96.25 181 MET A O 1
ATOM 1403 N N . GLU A 1 182 ? 10.094 -3.166 11.645 1.00 91.31 182 GLU A N 1
ATOM 1404 C CA . GLU A 1 182 ? 9.380 -4.237 10.966 1.00 91.31 182 GLU A CA 1
ATOM 1405 C C . GLU A 1 182 ? 9.662 -4.287 9.467 1.00 91.31 182 GLU A C 1
ATOM 1407 O O . GLU A 1 182 ? 9.989 -5.345 8.934 1.00 91.31 182 GLU A O 1
ATOM 1412 N N . LEU A 1 183 ? 9.553 -3.158 8.772 1.00 89.75 183 LEU A N 1
ATOM 1413 C CA . LEU A 1 183 ? 9.548 -3.131 7.312 1.00 89.75 183 LEU A CA 1
ATOM 1414 C C . LEU A 1 183 ? 10.850 -2.613 6.721 1.00 89.75 183 LEU A C 1
ATOM 1416 O O . LEU A 1 183 ? 11.224 -3.042 5.625 1.00 89.75 183 LEU A O 1
ATOM 1420 N N . PHE A 1 184 ? 11.572 -1.741 7.426 1.00 95.44 184 PHE A N 1
ATOM 1421 C CA . PHE A 1 184 ? 12.748 -1.088 6.850 1.00 95.44 184 PHE A CA 1
ATOM 1422 C C . PHE A 1 184 ? 14.072 -1.720 7.274 1.00 95.44 184 PHE A C 1
ATOM 1424 O O . PHE A 1 184 ? 15.002 -1.729 6.464 1.00 95.44 184 PHE A O 1
ATOM 1431 N N . ALA A 1 185 ? 14.163 -2.275 8.487 1.00 96.62 185 ALA A N 1
ATOM 1432 C CA . ALA A 1 185 ? 15.447 -2.671 9.062 1.00 96.62 185 ALA A CA 1
ATOM 1433 C C . ALA A 1 185 ? 15.575 -4.142 9.478 1.00 96.62 185 ALA A C 1
ATOM 1435 O O . ALA A 1 185 ? 16.644 -4.701 9.239 1.00 96.62 185 ALA A O 1
ATOM 1436 N N . LEU A 1 186 ? 14.568 -4.766 10.105 1.00 94.56 186 LEU A N 1
ATOM 1437 C CA . LEU A 1 186 ? 14.697 -6.102 10.719 1.00 94.56 186 LEU A CA 1
ATOM 1438 C C . LEU A 1 186 ? 13.820 -7.175 10.079 1.00 94.56 186 LEU A C 1
ATOM 1440 O O . LEU A 1 186 ? 14.211 -8.343 10.086 1.00 94.56 186 LEU A O 1
ATOM 1444 N N . GLY A 1 187 ? 12.653 -6.814 9.550 1.00 85.94 187 GLY A N 1
ATOM 1445 C CA . GLY A 1 187 ? 11.617 -7.776 9.178 1.00 85.94 187 GLY A CA 1
ATOM 1446 C C . GLY A 1 187 ? 10.697 -8.111 10.356 1.00 85.94 187 GLY A C 1
ATOM 1447 O O . GLY A 1 187 ? 11.115 -8.084 11.515 1.00 85.94 187 GLY A O 1
ATOM 1448 N N . HIS A 1 188 ? 9.456 -8.480 10.048 1.00 77.44 188 HIS A N 1
ATOM 1449 C CA . HIS A 1 188 ? 8.445 -8.854 11.036 1.00 77.44 188 HIS A CA 1
ATOM 1450 C C . HIS A 1 188 ? 8.910 -9.975 11.982 1.00 77.44 188 HIS A C 1
ATOM 1452 O O . HIS A 1 188 ? 9.458 -10.990 11.542 1.00 77.44 188 HIS A O 1
ATOM 1458 N N . GLY A 1 189 ? 8.685 -9.787 13.288 1.00 73.44 189 GLY A N 1
ATOM 1459 C CA . GLY A 1 189 ? 8.947 -10.793 14.325 1.00 73.44 189 GLY A CA 1
ATOM 1460 C C . GLY A 1 189 ? 10.427 -11.133 14.556 1.00 73.44 189 GLY A C 1
ATOM 1461 O O . GLY A 1 189 ? 10.739 -12.136 15.199 1.00 73.44 189 GLY A O 1
ATOM 1462 N N . ASN A 1 190 ? 11.368 -10.330 14.048 1.00 83.88 190 ASN A N 1
ATOM 1463 C CA . ASN A 1 190 ? 12.801 -10.646 14.082 1.00 83.88 190 ASN A CA 1
ATOM 1464 C C . ASN A 1 190 ? 13.535 -10.135 15.336 1.00 83.88 190 ASN A C 1
ATOM 1466 O O . ASN A 1 190 ? 14.625 -9.572 15.241 1.00 83.88 190 ASN A O 1
ATOM 1470 N N . GLY A 1 191 ? 12.972 -10.405 16.518 1.00 81.88 191 GLY A N 1
ATOM 1471 C CA . GLY A 1 191 ? 13.669 -10.249 17.804 1.00 81.88 191 GLY A CA 1
ATOM 1472 C C . GLY A 1 191 ? 13.458 -8.922 18.536 1.00 81.88 191 GLY A C 1
ATOM 1473 O O . GLY A 1 191 ? 14.108 -8.709 19.554 1.00 81.88 191 GLY A O 1
ATOM 1474 N N . TYR A 1 192 ? 12.555 -8.065 18.055 1.00 92.25 192 TYR A N 1
ATOM 1475 C CA . TYR A 1 192 ? 12.036 -6.926 18.815 1.00 92.25 192 TYR A CA 1
ATOM 1476 C C . TYR A 1 192 ? 10.684 -7.275 19.446 1.00 92.25 192 TYR A C 1
ATOM 1478 O O . TYR A 1 192 ? 9.968 -8.160 18.975 1.00 92.25 192 TYR A O 1
ATOM 1486 N N . THR A 1 193 ? 10.345 -6.579 20.523 1.00 90.88 193 THR A N 1
ATOM 1487 C CA . THR A 1 193 ? 9.087 -6.718 21.260 1.00 90.88 193 THR A CA 1
ATOM 1488 C C . THR A 1 193 ? 8.247 -5.449 21.159 1.00 90.88 193 THR A C 1
ATOM 1490 O O . THR A 1 193 ? 8.728 -4.387 20.766 1.00 90.88 193 THR A O 1
ATOM 1493 N N . GLU A 1 194 ? 6.994 -5.524 21.600 1.00 87.56 194 GLU A N 1
ATOM 1494 C CA . GLU A 1 194 ? 6.128 -4.350 21.737 1.00 87.56 194 GLU A CA 1
ATOM 1495 C C . GLU A 1 194 ? 6.724 -3.279 22.674 1.00 87.56 194 GLU A C 1
ATOM 1497 O O . GLU A 1 194 ? 6.579 -2.076 22.454 1.00 87.56 194 GLU A O 1
ATOM 1502 N N . ALA A 1 195 ? 7.467 -3.703 23.701 1.00 93.62 195 ALA A N 1
ATOM 1503 C CA . ALA A 1 195 ? 8.188 -2.787 24.579 1.00 93.62 195 ALA A CA 1
ATOM 1504 C C . ALA A 1 195 ? 9.305 -2.034 23.834 1.00 93.62 195 ALA A C 1
ATOM 1506 O O . ALA A 1 195 ? 9.497 -0.841 24.075 1.00 93.62 195 ALA A O 1
ATOM 1507 N N . ASP A 1 196 ? 9.993 -2.695 22.898 1.00 96.56 196 ASP A N 1
ATOM 1508 C CA . ASP A 1 196 ? 11.011 -2.060 22.056 1.00 96.56 196 ASP A CA 1
ATOM 1509 C C . ASP A 1 196 ? 10.387 -1.052 21.090 1.00 96.56 196 ASP A C 1
ATOM 1511 O O . ASP A 1 196 ? 10.946 0.027 20.895 1.00 96.56 196 ASP A O 1
ATOM 1515 N N . VAL A 1 197 ? 9.203 -1.351 20.541 1.00 95.50 197 VAL A N 1
ATOM 1516 C CA . VAL A 1 197 ? 8.446 -0.398 19.714 1.00 95.50 197 VAL A CA 1
ATOM 1517 C C . VAL A 1 197 ? 8.110 0.856 20.520 1.00 95.50 197 VAL A C 1
ATOM 1519 O O . VAL A 1 197 ? 8.404 1.964 20.074 1.00 95.50 197 VAL A O 1
ATOM 1522 N N . ARG A 1 198 ? 7.584 0.707 21.743 1.00 95.00 198 ARG A N 1
ATOM 1523 C CA . ARG A 1 198 ? 7.295 1.835 22.648 1.00 95.00 198 ARG A CA 1
ATOM 1524 C C . ARG A 1 198 ? 8.547 2.627 23.016 1.00 95.00 198 ARG A C 1
ATOM 1526 O O . ARG A 1 198 ? 8.521 3.858 23.029 1.00 95.00 198 ARG A O 1
ATOM 1533 N N . ALA A 1 199 ? 9.657 1.952 23.307 1.00 97.56 199 ALA A N 1
ATOM 1534 C CA . ALA A 1 199 ? 10.928 2.616 23.587 1.00 97.56 199 ALA A CA 1
ATOM 1535 C C . ALA A 1 199 ? 11.451 3.376 22.357 1.00 97.56 199 ALA A C 1
ATOM 1537 O O . ALA A 1 199 ? 11.894 4.517 22.479 1.00 97.56 199 ALA A O 1
ATOM 1538 N N . GLY A 1 200 ? 11.331 2.789 21.167 1.00 97.62 200 GLY A N 1
ATOM 1539 C CA . GLY A 1 200 ? 11.651 3.439 19.903 1.00 97.62 200 GLY A CA 1
ATOM 1540 C C . GLY A 1 200 ? 10.778 4.659 19.630 1.00 97.62 200 GLY A C 1
ATOM 1541 O O . GLY A 1 200 ? 11.292 5.721 19.291 1.00 97.62 200 GLY A O 1
ATOM 1542 N N . ALA A 1 201 ? 9.471 4.550 19.873 1.00 97.44 201 ALA A N 1
ATOM 1543 C CA . ALA A 1 201 ? 8.521 5.651 19.748 1.00 97.44 201 ALA A CA 1
ATOM 1544 C C . ALA A 1 201 ? 8.961 6.849 20.592 1.00 97.44 201 ALA A C 1
ATOM 1546 O O . ALA A 1 201 ? 9.023 7.973 20.096 1.00 97.44 201 ALA A O 1
ATOM 1547 N N . ARG A 1 202 ? 9.359 6.594 21.845 1.00 97.81 202 ARG A N 1
ATOM 1548 C CA . ARG A 1 202 ? 9.899 7.608 22.760 1.00 97.81 202 ARG A CA 1
ATOM 1549 C C . ARG A 1 202 ? 11.209 8.210 22.244 1.00 97.81 202 ARG A C 1
ATOM 1551 O O . ARG A 1 202 ? 11.357 9.430 22.276 1.00 97.81 202 ARG A O 1
ATOM 1558 N N . ALA A 1 203 ? 12.123 7.392 21.719 1.00 98.00 203 ALA A N 1
ATOM 1559 C CA . ALA A 1 203 ? 13.383 7.856 21.124 1.00 98.00 203 ALA A CA 1
ATOM 1560 C C . ALA A 1 203 ? 13.180 8.777 19.906 1.00 98.00 203 ALA A C 1
ATOM 1562 O O . ALA A 1 203 ? 13.992 9.660 19.638 1.00 98.00 203 ALA A O 1
ATOM 1563 N N . LEU A 1 204 ? 12.076 8.598 19.179 1.00 97.88 204 LEU A N 1
ATOM 1564 C CA . LEU A 1 204 ? 11.735 9.369 17.982 1.00 97.88 204 LEU A CA 1
ATOM 1565 C C . LEU A 1 204 ? 10.831 10.583 18.261 1.00 97.88 204 LEU A C 1
ATOM 1567 O O . LEU A 1 204 ? 10.332 11.209 17.324 1.00 97.88 204 LEU A O 1
ATOM 1571 N N . THR A 1 205 ? 10.587 10.932 19.525 1.00 98.06 205 THR A N 1
ATOM 1572 C CA . THR A 1 205 ? 9.733 12.076 19.883 1.00 98.06 205 THR A CA 1
ATOM 1573 C C . THR A 1 205 ? 10.371 13.418 19.524 1.00 98.06 205 THR A C 1
ATOM 1575 O O . THR A 1 205 ? 11.583 13.595 19.586 1.00 98.06 205 THR A O 1
ATOM 1578 N N . GLY A 1 206 ? 9.539 14.412 19.215 1.00 96.44 206 GLY A N 1
ATOM 1579 C CA . GLY A 1 206 ? 9.940 15.817 19.168 1.00 96.44 206 GLY A CA 1
ATOM 1580 C C . GLY A 1 206 ? 10.340 16.359 17.800 1.00 96.44 206 GLY A C 1
ATOM 1581 O O . GLY A 1 206 ? 10.601 17.557 17.699 1.00 96.44 206 GLY A O 1
ATOM 1582 N N . TRP A 1 207 ? 10.344 15.541 16.749 1.00 97.38 207 TRP A N 1
ATOM 1583 C CA . TRP A 1 207 ? 10.567 16.021 15.386 1.00 97.38 207 TRP A CA 1
ATOM 1584 C C . TRP A 1 207 ? 9.398 16.879 14.897 1.00 97.38 207 TRP A C 1
ATOM 1586 O O . TRP A 1 207 ? 8.230 16.559 15.111 1.00 97.38 207 TRP A O 1
ATOM 1596 N N . VAL A 1 208 ? 9.712 17.998 14.247 1.00 95.50 208 VAL A N 1
ATOM 1597 C CA . VAL A 1 208 ? 8.728 18.914 13.662 1.00 95.50 208 VAL A CA 1
ATOM 1598 C C . VAL A 1 208 ? 9.112 19.264 12.236 1.00 95.50 208 VAL A C 1
ATOM 1600 O O . VAL A 1 208 ? 10.293 19.423 11.936 1.00 95.50 208 VAL A O 1
ATOM 1603 N N . ILE A 1 209 ? 8.106 19.425 11.380 1.00 94.75 209 ILE A N 1
ATOM 1604 C CA . ILE A 1 209 ? 8.267 19.920 10.012 1.00 94.75 209 ILE A CA 1
ATOM 1605 C C . ILE A 1 209 ? 8.000 21.428 10.041 1.00 94.75 209 ILE A C 1
ATOM 1607 O O . ILE A 1 209 ? 6.929 21.867 10.472 1.00 94.75 209 ILE A O 1
ATOM 1611 N N . LYS A 1 210 ? 8.983 22.226 9.635 1.00 90.25 210 LYS A N 1
ATOM 1612 C CA . LYS A 1 210 ? 8.880 23.682 9.522 1.00 90.25 210 LYS A CA 1
ATOM 1613 C C . LYS A 1 210 ? 8.082 24.082 8.278 1.00 90.25 210 LYS A C 1
ATOM 1615 O O . LYS A 1 210 ? 7.769 23.268 7.415 1.00 90.25 210 LYS A O 1
ATOM 1620 N N . ALA A 1 211 ? 7.749 25.369 8.186 1.00 82.25 211 ALA A N 1
ATOM 1621 C CA . ALA A 1 211 ? 6.985 25.919 7.064 1.00 82.25 211 ALA A CA 1
ATOM 1622 C C . ALA A 1 211 ? 7.713 25.813 5.709 1.00 82.25 211 ALA A C 1
ATOM 1624 O O . ALA A 1 211 ? 7.054 25.738 4.678 1.00 82.25 211 ALA A O 1
ATOM 1625 N N . ASP A 1 212 ? 9.044 25.798 5.723 1.00 81.00 212 ASP A N 1
ATOM 1626 C CA . ASP A 1 212 ? 9.919 25.597 4.562 1.00 81.00 212 ASP A CA 1
ATOM 1627 C C . ASP A 1 212 ? 10.152 24.112 4.225 1.00 81.00 212 ASP A C 1
ATOM 1629 O O . ASP A 1 212 ? 10.857 23.815 3.269 1.00 81.00 212 ASP A O 1
ATOM 1633 N N . GLY A 1 213 ? 9.552 23.184 4.980 1.00 84.94 213 GLY A N 1
ATOM 1634 C CA . GLY A 1 213 ? 9.714 21.741 4.801 1.00 84.94 213 GLY A CA 1
ATOM 1635 C C . GLY A 1 213 ? 10.895 21.133 5.553 1.00 84.94 213 GLY A C 1
ATOM 1636 O O . GLY A 1 213 ? 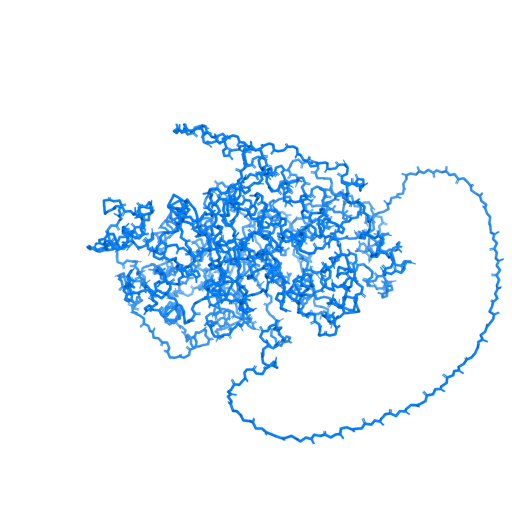10.966 19.908 5.658 1.00 84.94 213 GLY A O 1
ATOM 1637 N N . ASP A 1 214 ? 11.764 21.950 6.151 1.00 90.38 214 ASP A N 1
ATOM 1638 C CA . ASP A 1 214 ? 12.883 21.452 6.944 1.00 90.38 214 ASP A CA 1
ATOM 1639 C C . ASP A 1 214 ? 12.399 20.777 8.226 1.00 90.38 214 ASP A C 1
ATOM 1641 O O . ASP A 1 214 ? 11.471 21.223 8.907 1.00 90.38 214 ASP A O 1
ATOM 1645 N N . THR A 1 215 ? 13.092 19.719 8.619 1.00 96.31 215 THR A N 1
ATOM 1646 C CA . THR A 1 215 ? 12.778 18.957 9.825 1.00 96.31 215 THR A CA 1
ATOM 1647 C C . THR A 1 215 ? 13.751 19.300 10.936 1.00 96.31 215 THR A C 1
ATOM 1649 O O . THR A 1 215 ? 14.965 19.270 10.735 1.00 96.31 215 THR A O 1
ATOM 1652 N N . VAL A 1 216 ? 13.243 19.594 12.131 1.00 96.44 216 VAL A N 1
ATOM 1653 C CA . VAL A 1 216 ? 14.088 19.838 13.308 1.00 96.44 216 VAL A CA 1
ATOM 1654 C C . VAL A 1 216 ? 13.565 19.117 14.534 1.00 96.44 216 VAL A C 1
ATOM 1656 O O . VAL A 1 216 ? 12.358 18.969 14.714 1.00 96.44 216 VAL A O 1
ATOM 1659 N N . LEU A 1 217 ? 14.480 18.713 15.409 1.00 96.69 217 LEU A N 1
ATOM 1660 C CA . LEU A 1 217 ? 14.134 18.245 16.740 1.00 96.69 217 LEU A CA 1
ATOM 1661 C C . LEU A 1 217 ? 13.791 19.452 17.620 1.00 96.69 217 LEU A C 1
ATOM 1663 O O . LEU A 1 217 ? 14.613 20.347 17.809 1.00 96.69 217 LEU A O 1
ATOM 1667 N N . ALA A 1 218 ? 12.578 19.486 18.162 1.00 96.69 218 ALA A N 1
ATOM 1668 C CA . ALA A 1 218 ? 12.154 20.457 19.160 1.00 96.69 218 ALA A CA 1
ATOM 1669 C C . ALA A 1 218 ? 12.402 19.877 20.566 1.00 96.69 218 ALA A C 1
ATOM 1671 O O . ALA A 1 218 ? 11.614 19.037 21.006 1.00 96.69 218 ALA A O 1
ATOM 1672 N N . PRO A 1 219 ? 13.418 20.344 21.325 1.00 95.69 219 PRO A N 1
ATOM 1673 C CA . PRO A 1 219 ? 13.827 19.691 22.575 1.00 95.69 219 PRO A CA 1
ATOM 1674 C C . PRO A 1 219 ? 12.704 19.585 23.610 1.00 95.69 219 PRO A C 1
ATOM 1676 O O . PRO A 1 219 ? 12.539 18.566 24.259 1.00 95.69 219 PRO A O 1
ATOM 1679 N N . LYS A 1 220 ? 11.834 20.600 23.694 1.00 95.62 220 LYS A N 1
ATOM 1680 C CA . LYS A 1 220 ? 10.680 20.611 24.616 1.00 95.62 220 LYS A CA 1
ATOM 1681 C C . LYS A 1 220 ? 9.620 19.540 24.320 1.00 95.62 220 LYS A C 1
ATOM 1683 O O . LYS A 1 220 ? 8.710 19.352 25.123 1.00 95.62 220 LYS A O 1
ATOM 1688 N N . ARG A 1 221 ? 9.666 18.930 23.134 1.00 96.12 221 ARG A N 1
ATOM 1689 C CA . ARG A 1 221 ? 8.767 17.855 22.700 1.00 96.12 221 ARG A CA 1
ATOM 1690 C C . ARG A 1 221 ? 9.463 16.492 22.712 1.00 96.12 221 ARG A C 1
ATOM 1692 O O . ARG A 1 221 ? 8.776 15.513 22.438 1.00 96.12 221 ARG A O 1
ATOM 1699 N N . HIS A 1 222 ? 10.765 16.436 22.982 1.00 97.56 222 HIS A N 1
ATOM 1700 C CA . HIS A 1 222 ? 11.544 15.205 23.018 1.00 97.56 222 HIS A CA 1
ATOM 1701 C C . HIS A 1 222 ? 11.541 14.596 24.422 1.00 97.56 222 HIS A C 1
ATOM 1703 O O . HIS A 1 222 ? 11.498 15.317 25.417 1.00 97.56 222 HIS A O 1
ATOM 1709 N N . ASP A 1 223 ? 11.526 13.272 24.483 1.00 97.12 223 ASP A N 1
ATOM 1710 C CA . ASP A 1 223 ? 11.667 12.483 25.697 1.00 97.12 223 ASP A CA 1
ATOM 1711 C C . ASP A 1 223 ? 13.142 12.128 25.891 1.00 97.12 223 ASP A C 1
ATOM 1713 O O . ASP A 1 223 ? 13.633 11.152 25.321 1.00 97.12 223 ASP A O 1
ATOM 1717 N N . ASP A 1 224 ? 13.812 12.935 26.708 1.00 95.06 224 ASP A N 1
ATOM 1718 C CA . ASP A 1 224 ? 15.228 12.845 27.081 1.00 95.06 224 ASP A CA 1
ATOM 1719 C C . ASP A 1 224 ? 15.477 11.912 28.280 1.00 95.06 224 ASP A C 1
ATOM 1721 O O . ASP A 1 224 ? 16.505 11.978 28.961 1.00 95.06 224 ASP A O 1
ATOM 1725 N N . THR A 1 225 ? 14.511 11.047 28.600 1.00 96.06 225 THR A N 1
ATOM 1726 C CA . THR A 1 225 ? 14.664 10.098 29.700 1.00 96.06 225 THR A CA 1
ATOM 1727 C C . THR A 1 225 ? 15.140 8.735 29.203 1.00 96.06 225 THR A C 1
ATOM 1729 O O . THR A 1 225 ? 14.850 8.291 28.084 1.00 96.06 225 THR A O 1
ATOM 1732 N N . ALA A 1 226 ? 15.866 8.034 30.079 1.00 96.00 226 ALA A N 1
ATOM 1733 C CA . ALA A 1 226 ? 16.407 6.719 29.780 1.00 96.00 226 ALA A CA 1
ATOM 1734 C C . ALA A 1 226 ? 15.303 5.721 29.389 1.00 96.00 226 ALA A C 1
ATOM 1736 O O . ALA A 1 226 ? 14.211 5.672 29.967 1.00 96.00 226 ALA A O 1
ATOM 1737 N N . LYS A 1 227 ? 15.605 4.903 28.386 1.00 95.75 227 LYS A N 1
ATOM 1738 C CA . LYS A 1 227 ? 14.703 3.910 27.811 1.00 95.75 227 LYS A CA 1
ATOM 1739 C C . LYS A 1 227 ? 15.495 2.651 27.460 1.00 95.75 227 LYS A C 1
ATOM 1741 O O . LYS A 1 227 ? 16.672 2.733 27.114 1.00 95.75 227 LYS A O 1
ATOM 1746 N N . THR A 1 228 ? 14.871 1.487 27.615 1.00 96.81 228 THR A N 1
ATOM 1747 C CA . THR A 1 228 ? 15.468 0.202 27.232 1.00 96.81 228 THR A CA 1
ATOM 1748 C C . THR A 1 228 ? 14.971 -0.160 25.844 1.00 96.81 228 THR A C 1
ATOM 1750 O O . THR A 1 228 ? 13.773 -0.329 25.653 1.00 96.81 228 THR A O 1
ATOM 1753 N N . LEU A 1 229 ? 15.892 -0.247 24.892 1.00 96.25 229 LEU A N 1
ATOM 1754 C CA . LEU A 1 229 ? 15.648 -0.551 23.492 1.00 96.25 229 LEU A CA 1
ATOM 1755 C C . LEU A 1 229 ? 16.546 -1.722 23.084 1.00 96.25 229 LEU A C 1
ATOM 1757 O O . LEU A 1 229 ? 17.772 -1.621 23.146 1.00 96.25 229 LEU A O 1
ATOM 1761 N N . LEU A 1 230 ? 15.938 -2.836 22.680 1.00 95.38 230 LEU A N 1
ATOM 1762 C CA . LEU A 1 230 ? 16.601 -4.044 22.179 1.00 95.38 230 LEU A CA 1
ATOM 1763 C C . LEU A 1 230 ? 17.717 -4.536 23.116 1.00 95.38 230 LEU A C 1
ATOM 1765 O O . LEU A 1 230 ? 18.836 -4.843 22.700 1.00 95.38 230 LEU A O 1
ATOM 1769 N N . GLY A 1 231 ? 17.411 -4.554 24.416 1.00 93.12 231 GLY A N 1
ATOM 1770 C CA . GLY A 1 231 ? 18.323 -4.981 25.482 1.00 93.12 231 GLY A CA 1
ATOM 1771 C C . GLY A 1 231 ? 19.371 -3.946 25.912 1.00 93.12 231 GLY A C 1
ATOM 1772 O O . GLY A 1 231 ? 20.103 -4.203 26.865 1.00 93.12 231 GLY A O 1
ATOM 1773 N N . SER A 1 232 ? 19.436 -2.779 25.268 1.00 94.50 232 SER A N 1
ATOM 1774 C CA . SER A 1 232 ? 20.334 -1.680 25.644 1.00 94.50 232 SER A CA 1
ATOM 1775 C C . SER A 1 232 ? 19.562 -0.575 26.360 1.00 94.50 232 SER A C 1
ATOM 1777 O O . SER A 1 232 ? 18.470 -0.219 25.935 1.00 94.50 232 SER A O 1
ATOM 1779 N N . THR A 1 233 ? 20.112 -0.007 27.435 1.00 96.75 233 THR A N 1
ATOM 1780 C CA . THR A 1 233 ? 19.472 1.089 28.186 1.00 96.75 233 THR A CA 1
ATOM 1781 C C . THR A 1 233 ? 20.282 2.367 28.051 1.00 96.75 233 THR A C 1
ATOM 1783 O O . THR A 1 233 ? 21.480 2.374 28.323 1.00 96.75 233 THR A O 1
ATOM 1786 N N . GLY A 1 234 ? 19.617 3.455 27.677 1.00 94.56 234 GLY A N 1
ATOM 1787 C CA . GLY A 1 234 ? 20.237 4.765 27.521 1.00 94.56 234 GLY A CA 1
ATOM 1788 C C . GLY A 1 23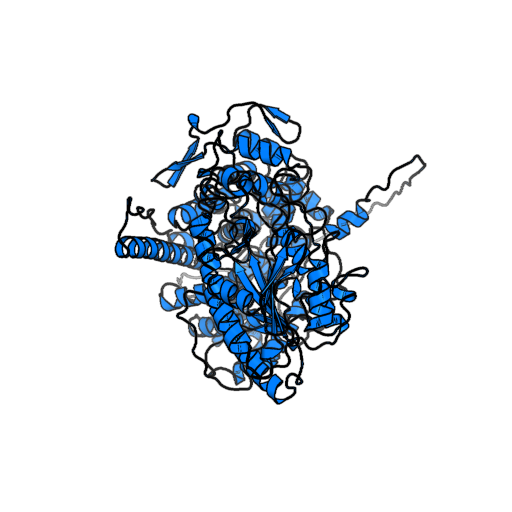4 ? 19.211 5.841 27.193 1.00 94.56 234 GLY A C 1
ATOM 1789 O O . GLY A 1 234 ? 18.027 5.551 27.018 1.00 94.56 234 GLY A O 1
ATOM 1790 N N . ASP A 1 235 ? 19.660 7.088 27.121 1.00 94.88 235 ASP A N 1
ATOM 1791 C CA . ASP A 1 235 ? 18.857 8.168 26.554 1.00 94.88 235 ASP A CA 1
ATOM 1792 C C . ASP A 1 235 ? 19.002 8.151 25.028 1.00 94.88 235 ASP A C 1
ATOM 1794 O O . ASP A 1 235 ? 19.914 8.744 24.456 1.00 94.88 235 ASP A O 1
ATOM 1798 N N . PHE A 1 236 ? 18.167 7.341 24.376 1.00 95.94 236 PHE A N 1
ATOM 1799 C CA . PHE A 1 236 ? 18.191 7.205 22.924 1.00 95.94 236 PHE A CA 1
ATOM 1800 C C . PHE A 1 236 ? 17.436 8.356 22.257 1.00 95.94 236 PHE A C 1
ATOM 1802 O O . PHE A 1 236 ? 16.253 8.559 22.543 1.00 95.94 236 PHE A O 1
ATOM 1809 N N . ASP A 1 237 ? 18.103 9.019 21.315 1.00 94.50 237 ASP A N 1
ATOM 1810 C CA . ASP A 1 237 ? 17.514 9.895 20.304 1.00 94.50 237 ASP A CA 1
ATOM 1811 C C . ASP A 1 237 ? 17.314 9.131 18.974 1.00 94.50 237 ASP A C 1
ATOM 1813 O O . ASP A 1 237 ? 17.453 7.905 18.911 1.00 94.50 237 ASP A O 1
ATOM 1817 N N . ALA A 1 238 ? 17.001 9.833 17.880 1.00 96.62 238 ALA A N 1
ATOM 1818 C CA . ALA A 1 238 ? 16.824 9.201 16.570 1.00 96.62 238 ALA A CA 1
ATOM 1819 C C . ALA A 1 238 ? 18.099 8.521 16.034 1.00 96.62 238 ALA A C 1
ATOM 1821 O O . ALA A 1 238 ? 18.000 7.519 15.321 1.00 96.62 238 ALA A O 1
ATOM 1822 N N . VAL A 1 239 ? 19.286 9.035 16.378 1.00 97.12 239 VAL A N 1
ATOM 1823 C CA . VAL A 1 239 ? 20.565 8.427 15.990 1.00 97.12 239 VAL A CA 1
ATOM 1824 C C . VAL A 1 239 ? 20.762 7.129 16.765 1.00 97.12 239 VAL A C 1
ATOM 1826 O O . VAL A 1 239 ? 20.973 6.078 16.161 1.00 97.12 239 VAL A O 1
ATOM 1829 N N . GLY A 1 240 ? 20.616 7.187 18.090 1.00 97.56 240 GLY A N 1
ATOM 1830 C CA . GLY A 1 240 ? 20.730 6.029 18.970 1.00 97.56 240 GLY A CA 1
ATOM 1831 C C . GLY A 1 240 ? 19.705 4.938 18.652 1.00 97.56 240 GLY A C 1
ATOM 1832 O O . GLY A 1 240 ? 20.050 3.756 18.650 1.00 97.56 240 GLY A O 1
ATOM 1833 N N . PHE A 1 241 ? 18.468 5.314 18.321 1.00 98.25 241 PHE A N 1
ATOM 1834 C CA . PHE A 1 241 ? 17.445 4.391 17.829 1.00 98.25 241 PHE A CA 1
ATOM 1835 C C . PHE A 1 241 ? 17.885 3.688 16.541 1.00 98.25 241 PHE A C 1
ATOM 1837 O O . PHE A 1 241 ? 17.898 2.457 16.492 1.00 98.25 241 PHE A O 1
ATOM 1844 N N . CYS A 1 242 ? 18.286 4.458 15.522 1.00 98.31 242 CYS A N 1
ATOM 1845 C CA . CYS A 1 242 ? 18.736 3.917 14.239 1.00 98.31 242 CYS A CA 1
ATOM 1846 C C . CYS A 1 242 ? 19.900 2.936 14.439 1.00 98.31 242 CYS A C 1
ATOM 1848 O O . CYS A 1 242 ? 19.851 1.803 13.965 1.00 98.31 242 CYS A O 1
ATOM 1850 N N . ASP A 1 243 ? 20.904 3.326 15.222 1.00 97.75 243 ASP A N 1
ATOM 1851 C CA . ASP A 1 243 ? 22.090 2.507 15.470 1.00 97.75 243 ASP A CA 1
ATOM 1852 C C . ASP A 1 243 ? 21.767 1.212 16.208 1.00 97.75 243 ASP A C 1
ATOM 1854 O O . ASP A 1 243 ? 22.256 0.146 15.830 1.00 97.75 243 ASP A O 1
ATOM 1858 N N . THR A 1 244 ? 20.904 1.283 17.220 1.00 97.56 244 THR A N 1
ATOM 1859 C CA . THR A 1 244 ? 20.510 0.121 18.028 1.00 97.56 244 THR A CA 1
ATOM 1860 C C . THR A 1 244 ? 19.709 -0.889 17.209 1.00 97.56 244 THR A C 1
ATOM 1862 O O . THR A 1 244 ? 19.929 -2.098 17.326 1.00 97.56 244 THR A O 1
ATOM 1865 N N . VAL A 1 245 ? 18.812 -0.409 16.342 1.00 97.75 245 VAL A N 1
ATOM 1866 C CA . VAL A 1 245 ? 18.050 -1.264 15.425 1.00 97.75 245 VAL A CA 1
ATOM 1867 C C . VAL A 1 245 ? 18.983 -1.872 14.376 1.00 97.75 245 VAL A C 1
ATOM 1869 O O . VAL A 1 245 ? 19.006 -3.088 14.200 1.00 97.75 245 VAL A O 1
ATOM 1872 N N . LEU A 1 246 ? 19.821 -1.072 13.713 1.00 97.50 246 LEU A N 1
ATOM 1873 C CA . LEU A 1 246 ? 20.717 -1.569 12.663 1.00 97.50 246 LEU A CA 1
ATOM 1874 C C . LEU A 1 246 ? 21.858 -2.449 13.191 1.00 97.50 246 LEU A C 1
ATOM 1876 O O . LEU A 1 246 ? 22.507 -3.141 12.400 1.00 97.50 246 LEU A O 1
ATOM 1880 N N . ALA A 1 247 ? 22.145 -2.421 14.494 1.00 96.06 247 ALA A N 1
ATOM 1881 C CA . ALA A 1 247 ? 23.096 -3.319 15.147 1.00 96.06 247 ALA A CA 1
ATOM 1882 C C . ALA A 1 247 ? 22.546 -4.742 15.336 1.00 96.06 247 ALA A C 1
ATOM 1884 O O . ALA A 1 247 ? 23.324 -5.665 15.588 1.00 96.06 247 ALA A O 1
ATOM 1885 N N . GLN A 1 248 ? 21.232 -4.950 15.196 1.00 96.44 248 GLN A N 1
ATOM 1886 C CA . GLN A 1 248 ? 20.652 -6.277 15.357 1.00 96.44 248 GLN A CA 1
ATOM 1887 C C . GLN A 1 248 ? 21.163 -7.243 14.274 1.00 96.44 248 GLN A C 1
ATOM 1889 O O . GLN A 1 248 ? 21.147 -6.901 13.086 1.00 96.44 248 GLN A O 1
ATOM 1894 N N . PRO A 1 249 ? 21.533 -8.492 14.631 1.00 93.88 249 PRO A N 1
ATOM 1895 C CA . PRO A 1 249 ? 22.129 -9.452 13.694 1.00 93.88 249 PRO A CA 1
ATOM 1896 C C . PRO A 1 249 ? 21.276 -9.772 12.460 1.00 93.88 249 PRO A C 1
ATOM 1898 O O . PRO A 1 249 ? 21.794 -10.217 11.439 1.00 93.88 249 PRO A O 1
ATOM 1901 N N . LYS A 1 250 ? 19.957 -9.575 12.553 1.00 93.31 250 LYS A N 1
ATOM 1902 C CA . LYS A 1 250 ? 19.006 -9.829 11.465 1.00 93.31 250 LYS A CA 1
ATOM 1903 C C . LYS A 1 250 ? 18.990 -8.727 10.405 1.00 93.31 250 LYS A C 1
ATOM 1905 O O . LYS A 1 250 ? 18.613 -9.013 9.270 1.00 93.31 250 LYS A O 1
ATOM 1910 N N . SER A 1 251 ? 19.435 -7.514 10.739 1.00 96.62 251 SER A N 1
ATOM 1911 C CA . SER A 1 251 ? 19.292 -6.358 9.854 1.00 96.62 251 SER A CA 1
ATOM 1912 C C . SER A 1 251 ? 20.026 -6.499 8.513 1.00 96.62 251 SER A C 1
ATOM 1914 O O . SER A 1 251 ? 19.390 -6.313 7.473 1.00 96.62 251 SER A O 1
ATOM 1916 N N . PRO A 1 252 ? 21.312 -6.910 8.467 1.00 97.06 252 PRO A N 1
ATOM 1917 C CA . PRO A 1 252 ? 22.031 -7.023 7.198 1.00 97.06 252 PRO A CA 1
ATOM 1918 C C . PRO A 1 252 ? 21.371 -7.980 6.200 1.00 97.06 252 PRO A C 1
ATOM 1920 O O . PRO A 1 252 ? 21.194 -7.638 5.032 1.00 97.06 252 PRO A O 1
ATOM 1923 N N . ALA A 1 253 ? 20.959 -9.163 6.668 1.00 96.00 253 ALA A N 1
ATOM 1924 C CA . ALA A 1 253 ? 20.320 -10.170 5.823 1.00 96.00 253 ALA A CA 1
ATOM 1925 C C . ALA A 1 253 ? 18.940 -9.720 5.335 1.00 96.00 253 ALA A C 1
ATOM 1927 O O . ALA A 1 253 ? 18.573 -10.007 4.197 1.00 96.00 253 ALA A O 1
ATOM 1928 N N . TYR A 1 254 ? 18.197 -8.992 6.172 1.00 95.56 254 TYR A N 1
ATOM 1929 C CA . TYR A 1 254 ? 16.906 -8.436 5.791 1.00 95.56 254 TYR A CA 1
ATOM 1930 C C . TYR A 1 254 ? 17.044 -7.402 4.665 1.00 95.56 254 TYR A C 1
ATOM 1932 O O . TYR A 1 254 ? 16.394 -7.536 3.629 1.00 95.56 254 TYR A O 1
ATOM 1940 N N . VAL A 1 255 ? 17.941 -6.420 4.816 1.00 96.81 255 VAL A N 1
ATOM 1941 C CA . VAL A 1 255 ? 18.155 -5.363 3.810 1.00 96.81 255 VAL A CA 1
ATOM 1942 C C . VAL A 1 255 ? 18.689 -5.948 2.499 1.00 96.81 255 VAL A C 1
ATOM 1944 O O . VAL A 1 255 ? 18.144 -5.660 1.432 1.00 96.81 255 VAL A O 1
ATOM 1947 N N . ALA A 1 256 ? 19.693 -6.832 2.565 1.00 97.12 256 ALA A N 1
ATOM 1948 C CA . ALA A 1 256 ? 20.226 -7.512 1.383 1.00 97.12 256 ALA A CA 1
ATOM 1949 C C . ALA A 1 256 ? 19.150 -8.351 0.671 1.00 97.12 256 ALA A C 1
ATOM 1951 O O . ALA A 1 256 ? 19.019 -8.284 -0.551 1.00 97.12 256 ALA A O 1
ATOM 1952 N N . GLY A 1 257 ? 18.329 -9.082 1.433 1.00 94.19 257 GLY A N 1
ATOM 1953 C CA . GLY A 1 257 ? 17.214 -9.862 0.901 1.00 94.19 257 GLY A CA 1
ATOM 1954 C C . GLY A 1 257 ? 16.148 -9.001 0.219 1.00 94.19 257 GLY A C 1
ATOM 1955 O O . GLY A 1 257 ? 15.678 -9.356 -0.861 1.00 94.19 257 GLY A O 1
ATOM 1956 N N . ARG A 1 258 ? 15.798 -7.842 0.795 1.00 92.00 258 ARG A N 1
ATOM 1957 C CA . ARG A 1 258 ? 14.834 -6.895 0.205 1.00 92.00 258 ARG A CA 1
ATOM 1958 C C . ARG A 1 258 ? 15.335 -6.288 -1.103 1.00 92.00 258 ARG A C 1
ATOM 1960 O O . ARG A 1 258 ? 14.542 -6.115 -2.028 1.00 92.00 258 ARG A O 1
ATOM 1967 N N . LEU A 1 259 ? 16.627 -5.977 -1.200 1.00 94.00 259 LEU A N 1
ATOM 1968 C CA . LEU A 1 259 ? 17.211 -5.456 -2.436 1.00 94.00 259 LEU A CA 1
ATOM 1969 C C . LEU A 1 259 ? 17.326 -6.552 -3.508 1.00 94.00 259 LEU A C 1
ATOM 1971 O O . LEU A 1 259 ? 16.950 -6.328 -4.660 1.00 94.00 259 LEU A O 1
ATOM 1975 N N . TRP A 1 260 ? 17.743 -7.763 -3.120 1.00 93.19 260 TRP A N 1
ATOM 1976 C CA . TRP A 1 260 ? 17.736 -8.939 -3.995 1.00 93.19 260 TRP A CA 1
ATOM 1977 C C . TRP A 1 260 ? 16.350 -9.197 -4.589 1.00 93.19 260 TRP A C 1
ATOM 1979 O O . TRP A 1 260 ? 16.224 -9.364 -5.802 1.00 93.19 260 TRP A O 1
ATOM 1989 N N . GLN A 1 261 ? 15.306 -9.155 -3.756 1.00 87.44 261 GLN A N 1
ATOM 1990 C CA . GLN A 1 261 ? 13.932 -9.425 -4.180 1.00 87.44 261 GLN A CA 1
ATOM 1991 C C . GLN A 1 261 ? 13.390 -8.446 -5.225 1.00 87.44 261 GLN A C 1
ATOM 1993 O O . GLN A 1 261 ? 12.416 -8.739 -5.911 1.00 87.44 261 GLN A O 1
ATOM 1998 N N . GLN A 1 262 ? 14.011 -7.275 -5.342 1.00 87.00 262 GLN A N 1
ATOM 1999 C CA . GLN A 1 262 ? 13.610 -6.233 -6.280 1.00 87.00 262 GLN A CA 1
ATOM 2000 C C . GLN A 1 262 ? 14.486 -6.175 -7.541 1.00 87.00 262 GLN A C 1
ATOM 2002 O O . GLN A 1 262 ? 14.063 -5.615 -8.554 1.00 87.00 262 GLN A O 1
ATOM 2007 N N . LEU A 1 263 ? 15.699 -6.737 -7.498 1.00 87.81 263 LEU A N 1
ATOM 2008 C CA . LEU A 1 263 ? 16.645 -6.733 -8.621 1.00 87.81 263 LEU A CA 1
ATOM 2009 C C . LEU A 1 263 ? 16.762 -8.094 -9.317 1.00 87.81 263 LEU A C 1
ATOM 2011 O O . LEU A 1 263 ? 16.901 -8.149 -10.540 1.00 87.81 263 LEU A O 1
ATOM 2015 N N . ALA A 1 264 ? 16.752 -9.190 -8.559 1.00 86.50 264 ALA A N 1
ATOM 2016 C CA . ALA A 1 264 ? 17.330 -10.460 -8.990 1.00 86.50 264 ALA A CA 1
ATOM 2017 C C . ALA A 1 264 ? 16.331 -11.611 -9.125 1.00 86.50 264 ALA A C 1
ATOM 2019 O O . ALA A 1 264 ? 16.355 -12.312 -10.146 1.00 86.50 264 ALA A O 1
ATOM 2020 N N . SER A 1 265 ? 15.480 -11.813 -8.116 1.00 83.88 265 SER A N 1
ATOM 2021 C CA . SER A 1 265 ? 14.500 -12.904 -8.074 1.00 83.88 265 SER A CA 1
ATOM 2022 C C . SER A 1 265 ? 13.357 -12.592 -7.112 1.00 83.88 265 SER A C 1
ATOM 2024 O O . SER A 1 265 ? 13.610 -12.019 -6.063 1.00 83.88 265 SER A O 1
ATOM 2026 N N . ASP A 1 266 ? 12.128 -13.022 -7.403 1.00 75.69 266 ASP A N 1
ATOM 2027 C CA . ASP A 1 266 ? 11.038 -12.989 -6.411 1.00 75.69 266 ASP A CA 1
ATOM 2028 C C . ASP A 1 266 ? 11.317 -13.928 -5.213 1.00 75.69 266 ASP A C 1
ATOM 2030 O O . ASP A 1 266 ? 10.859 -13.669 -4.089 1.00 75.69 266 ASP A O 1
ATOM 2034 N N . ASP A 1 267 ? 12.113 -14.979 -5.449 1.00 80.25 267 ASP A N 1
ATOM 2035 C CA . ASP A 1 267 ? 12.618 -15.910 -4.438 1.00 80.25 267 ASP A CA 1
ATOM 2036 C C . ASP A 1 267 ? 13.796 -15.317 -3.655 1.00 80.25 267 ASP A C 1
ATOM 2038 O O . ASP A 1 267 ? 14.589 -14.525 -4.168 1.00 80.25 267 ASP A O 1
ATOM 2042 N N . ALA A 1 268 ? 13.962 -15.755 -2.406 1.00 84.31 268 ALA A N 1
ATOM 2043 C CA . ALA A 1 268 ? 15.133 -15.402 -1.608 1.00 84.31 268 ALA A CA 1
ATOM 2044 C C . ALA A 1 268 ? 16.442 -15.911 -2.255 1.00 84.31 268 ALA A C 1
ATOM 2046 O O . ALA A 1 268 ? 16.428 -16.953 -2.919 1.00 84.31 268 ALA A O 1
ATOM 2047 N N . PRO A 1 269 ? 17.579 -15.221 -2.041 1.00 89.62 269 PRO A N 1
ATOM 2048 C CA . PRO A 1 269 ? 18.869 -15.694 -2.535 1.00 89.62 269 PRO A CA 1
ATOM 2049 C C . PRO A 1 269 ? 19.248 -17.017 -1.863 1.00 89.62 269 PRO A C 1
ATOM 2051 O O . PRO A 1 269 ? 18.857 -17.280 -0.719 1.00 89.62 269 PRO A O 1
ATOM 2054 N N . SER A 1 270 ? 20.058 -17.843 -2.534 1.00 92.88 270 SER A N 1
ATOM 2055 C CA . SER A 1 270 ? 20.667 -18.987 -1.854 1.00 92.88 270 SER A CA 1
ATOM 2056 C C . SER A 1 270 ? 21.530 -18.520 -0.675 1.00 92.88 270 SER A C 1
ATOM 2058 O O . SER A 1 270 ? 22.004 -17.384 -0.645 1.00 92.88 270 SER A O 1
ATOM 2060 N N . ALA A 1 271 ? 21.802 -19.413 0.282 1.00 94.75 271 ALA A N 1
ATOM 2061 C CA . ALA A 1 271 ? 22.703 -19.093 1.392 1.00 94.75 271 ALA A CA 1
ATOM 2062 C C . ALA A 1 271 ? 24.082 -18.614 0.897 1.00 94.75 271 ALA A C 1
ATOM 2064 O O . ALA A 1 271 ? 24.626 -17.659 1.433 1.00 94.75 271 ALA A O 1
ATOM 2065 N N . ALA A 1 272 ? 24.606 -19.210 -0.179 1.00 95.88 272 ALA A N 1
ATOM 2066 C CA . ALA A 1 272 ? 25.900 -18.824 -0.733 1.00 95.88 272 ALA A CA 1
ATOM 2067 C C . ALA A 1 272 ? 25.867 -17.443 -1.410 1.00 95.88 272 ALA A C 1
ATOM 2069 O O . ALA A 1 272 ? 26.840 -16.697 -1.310 1.00 95.88 272 ALA A O 1
ATOM 2070 N N . ALA A 1 273 ? 24.778 -17.104 -2.109 1.00 95.38 273 ALA A N 1
ATOM 2071 C CA . ALA A 1 273 ? 24.584 -15.770 -2.677 1.00 95.38 273 ALA A CA 1
ATOM 2072 C C . ALA A 1 273 ? 24.411 -14.720 -1.576 1.00 95.38 273 ALA A C 1
ATOM 2074 O O . ALA A 1 273 ? 25.069 -13.680 -1.611 1.00 95.38 273 ALA A O 1
ATOM 2075 N N . LEU A 1 274 ? 23.611 -15.027 -0.550 1.00 97.00 274 LEU A N 1
ATOM 2076 C CA . LEU A 1 274 ? 23.443 -14.160 0.609 1.00 97.00 274 LEU A CA 1
ATOM 2077 C C . LEU A 1 274 ? 24.777 -13.915 1.328 1.00 97.00 274 LEU A C 1
ATOM 2079 O O . LEU A 1 274 ? 25.083 -12.770 1.636 1.00 97.00 274 LEU A O 1
ATOM 2083 N N . ASP A 1 275 ? 25.606 -14.941 1.533 1.00 97.69 275 ASP A N 1
ATOM 2084 C CA . ASP A 1 275 ? 26.920 -14.787 2.172 1.00 97.69 275 ASP A CA 1
ATOM 2085 C C . ASP A 1 275 ? 27.838 -13.835 1.387 1.00 97.69 275 ASP A C 1
ATOM 2087 O O . ASP A 1 275 ? 28.498 -12.981 1.982 1.00 97.69 275 ASP A O 1
ATOM 2091 N N . ARG A 1 276 ? 27.850 -13.920 0.048 1.00 97.81 276 ARG A N 1
ATOM 2092 C CA . ARG A 1 276 ? 28.610 -12.988 -0.806 1.00 97.81 276 ARG A CA 1
ATOM 2093 C C . ARG A 1 276 ? 28.082 -11.557 -0.702 1.00 97.81 276 ARG A C 1
ATOM 2095 O O . ARG A 1 276 ? 28.876 -10.625 -0.585 1.00 97.81 276 ARG A O 1
ATOM 2102 N N . MET A 1 277 ? 26.761 -11.384 -0.695 1.00 98.19 277 MET A N 1
ATOM 2103 C CA . MET A 1 277 ? 26.120 -10.075 -0.514 1.00 98.19 277 MET A CA 1
ATOM 2104 C C . MET A 1 277 ? 26.442 -9.473 0.849 1.00 98.19 277 MET A C 1
ATOM 2106 O O . MET A 1 277 ? 26.776 -8.297 0.932 1.00 98.19 277 MET A O 1
ATOM 2110 N N . LEU A 1 278 ? 26.382 -10.272 1.916 1.00 98.31 278 LEU A N 1
ATOM 2111 C CA . LEU A 1 278 ? 26.692 -9.827 3.272 1.00 98.31 278 LEU A CA 1
ATOM 2112 C C . LEU A 1 278 ? 28.173 -9.493 3.446 1.00 98.31 278 LEU A C 1
ATOM 2114 O O . LEU A 1 278 ? 28.495 -8.538 4.150 1.00 98.31 27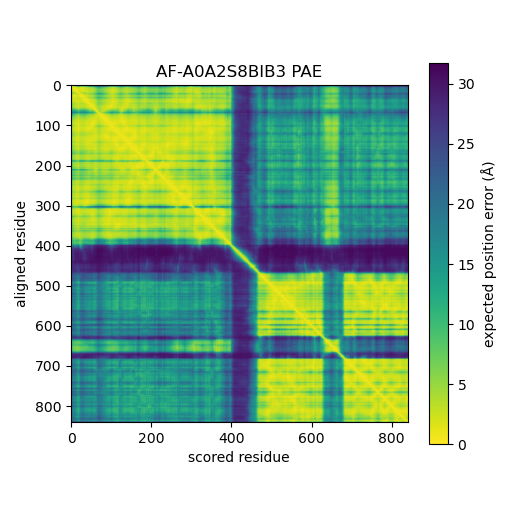8 LEU A O 1
ATOM 2118 N N . ALA A 1 279 ? 29.068 -10.229 2.783 1.00 98.44 279 ALA A N 1
ATOM 2119 C CA . ALA A 1 279 ? 30.488 -9.903 2.755 1.00 98.44 279 ALA A CA 1
ATOM 2120 C C . ALA A 1 279 ? 30.752 -8.554 2.065 1.00 98.44 279 ALA A C 1
ATOM 2122 O O . ALA A 1 279 ? 31.552 -7.769 2.569 1.00 98.44 279 ALA A O 1
ATOM 2123 N N . ALA A 1 280 ? 30.060 -8.271 0.955 1.00 98.19 280 ALA A N 1
ATOM 2124 C CA . ALA A 1 280 ? 30.168 -6.997 0.244 1.00 98.19 280 ALA A CA 1
ATOM 2125 C C . ALA A 1 280 ? 29.529 -5.833 1.018 1.00 98.19 280 ALA A C 1
ATOM 2127 O O . ALA A 1 280 ? 30.128 -4.770 1.134 1.00 98.19 280 ALA A O 1
ATOM 2128 N N . TYR A 1 281 ? 28.342 -6.048 1.590 1.00 98.12 281 TYR A N 1
ATOM 2129 C CA . TYR A 1 281 ? 27.646 -5.068 2.425 1.00 98.12 281 TYR A CA 1
ATOM 2130 C C . TYR A 1 281 ? 28.470 -4.710 3.668 1.00 98.12 281 TYR A C 1
ATOM 2132 O O . TYR A 1 281 ? 28.601 -3.540 4.026 1.00 98.12 281 TYR A O 1
ATOM 2140 N N . GLY A 1 282 ? 29.075 -5.722 4.298 1.00 97.12 282 GLY A N 1
ATOM 2141 C CA . GLY A 1 282 ? 30.057 -5.569 5.362 1.00 97.12 282 GLY A CA 1
ATOM 2142 C C . GLY A 1 282 ? 29.542 -4.838 6.613 1.00 97.12 282 GLY A C 1
ATOM 2143 O O . GLY A 1 282 ? 28.374 -4.460 6.719 1.00 97.12 282 GLY A O 1
ATOM 2144 N N . PRO A 1 283 ? 30.423 -4.597 7.598 1.00 94.75 283 PRO A N 1
ATOM 2145 C CA . PRO A 1 283 ? 30.077 -3.816 8.789 1.00 94.75 283 PRO A CA 1
ATOM 2146 C C . PRO A 1 283 ? 29.813 -2.335 8.469 1.00 94.75 283 PRO A C 1
ATOM 2148 O O . PRO A 1 283 ? 29.122 -1.655 9.227 1.00 94.75 283 PRO A O 1
ATOM 2151 N N . GLY A 1 284 ? 30.346 -1.847 7.342 1.00 94.94 284 GLY A N 1
ATOM 2152 C CA . GLY A 1 284 ? 30.117 -0.496 6.831 1.00 94.94 284 GLY A CA 1
ATOM 2153 C C . GLY A 1 284 ? 28.731 -0.289 6.217 1.00 94.94 284 GLY A C 1
ATOM 2154 O O . GLY A 1 284 ? 28.346 0.857 6.024 1.00 94.94 284 GLY A O 1
ATOM 2155 N N . ARG A 1 285 ? 27.965 -1.363 5.967 1.00 97.75 285 ARG A N 1
ATOM 2156 C CA . ARG A 1 285 ? 26.638 -1.318 5.335 1.00 97.75 285 ARG A CA 1
ATOM 2157 C C . ARG A 1 285 ? 26.655 -0.636 3.959 1.00 97.75 285 ARG A C 1
ATOM 2159 O O . ARG A 1 285 ? 25.782 0.176 3.657 1.00 97.75 285 ARG A O 1
ATOM 2166 N N . ASP A 1 286 ? 27.663 -0.956 3.155 1.00 98.56 286 ASP A N 1
ATOM 2167 C CA . ASP A 1 286 ? 27.944 -0.338 1.857 1.00 98.56 286 ASP A CA 1
ATOM 2168 C C . ASP A 1 286 ? 26.918 -0.782 0.798 1.00 98.56 286 ASP A C 1
ATOM 2170 O O . ASP A 1 286 ? 26.875 -1.947 0.383 1.00 98.56 286 ASP A O 1
ATOM 2174 N N . LEU A 1 287 ? 26.064 0.153 0.367 1.00 98.50 287 LEU A N 1
ATOM 2175 C CA . LEU A 1 287 ? 25.010 -0.108 -0.613 1.00 98.50 287 LEU A CA 1
ATOM 2176 C C . LEU A 1 287 ? 25.546 -0.206 -2.040 1.00 98.50 287 LEU A C 1
ATOM 2178 O O . LEU A 1 287 ? 24.971 -0.954 -2.839 1.00 98.50 287 LEU A O 1
ATOM 2182 N N . ARG A 1 288 ? 26.640 0.489 -2.375 1.00 98.19 288 ARG A N 1
ATOM 2183 C CA . ARG A 1 288 ? 27.293 0.352 -3.684 1.00 98.19 288 ARG A CA 1
ATOM 2184 C C . ARG A 1 288 ? 27.856 -1.051 -3.835 1.00 98.19 288 ARG A C 1
ATOM 2186 O O . ARG A 1 288 ? 27.554 -1.723 -4.820 1.00 98.19 288 ARG A O 1
ATOM 2193 N N . ALA A 1 289 ? 28.623 -1.511 -2.849 1.00 98.56 289 ALA A N 1
ATOM 2194 C CA . ALA A 1 289 ? 29.217 -2.842 -2.847 1.00 98.56 289 ALA A CA 1
ATOM 2195 C C . ALA A 1 289 ? 28.145 -3.942 -2.842 1.00 98.56 289 ALA A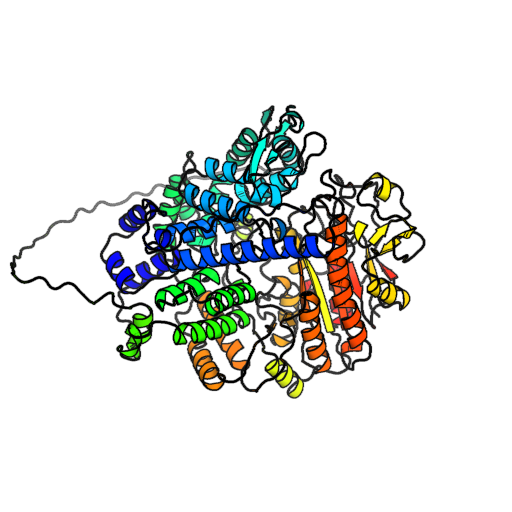 C 1
ATOM 2197 O O . ALA A 1 289 ? 28.246 -4.896 -3.614 1.00 98.56 289 ALA A O 1
ATOM 2198 N N . LEU A 1 290 ? 27.081 -3.789 -2.044 1.00 98.50 290 LEU A N 1
ATOM 2199 C CA . LEU A 1 290 ? 25.941 -4.710 -2.056 1.00 98.50 290 LEU A CA 1
ATOM 2200 C C . LEU A 1 290 ? 25.255 -4.761 -3.431 1.00 98.50 290 LEU A C 1
ATOM 2202 O O . LEU A 1 290 ? 24.978 -5.847 -3.941 1.00 98.50 290 LEU A O 1
ATOM 2206 N N . THR A 1 291 ? 25.003 -3.605 -4.050 1.00 97.75 291 THR A N 1
ATOM 2207 C CA . THR A 1 291 ? 24.371 -3.529 -5.377 1.00 97.75 291 THR A CA 1
ATOM 2208 C C . THR A 1 291 ? 25.246 -4.193 -6.438 1.00 97.75 291 THR A C 1
ATOM 2210 O O . THR A 1 291 ? 24.752 -5.017 -7.209 1.00 97.75 291 THR A O 1
ATOM 2213 N N . ALA A 1 292 ? 26.551 -3.906 -6.444 1.00 97.81 292 ALA A N 1
ATOM 2214 C CA . ALA A 1 292 ? 27.504 -4.547 -7.343 1.00 97.81 292 ALA A CA 1
ATOM 2215 C C . ALA A 1 292 ? 27.543 -6.069 -7.134 1.00 97.81 292 ALA A C 1
ATOM 2217 O O . ALA A 1 292 ? 27.475 -6.822 -8.107 1.00 97.81 292 ALA A O 1
ATOM 2218 N N . ALA A 1 293 ? 27.565 -6.536 -5.881 1.00 97.56 293 ALA A N 1
ATOM 2219 C CA . ALA A 1 293 ? 27.552 -7.960 -5.553 1.00 97.56 293 ALA A CA 1
ATOM 2220 C C . ALA A 1 293 ? 26.286 -8.663 -6.058 1.00 97.56 293 ALA A C 1
ATOM 2222 O O . ALA A 1 293 ? 26.384 -9.761 -6.594 1.00 97.56 293 ALA A O 1
ATOM 2223 N N . ILE A 1 294 ? 25.111 -8.030 -5.958 1.00 95.50 294 ILE A N 1
ATOM 2224 C CA . ILE A 1 294 ? 23.861 -8.576 -6.509 1.00 95.50 294 ILE A CA 1
ATOM 2225 C C . ILE A 1 294 ? 23.929 -8.649 -8.038 1.00 95.50 294 ILE A C 1
ATOM 2227 O O . ILE A 1 294 ? 23.649 -9.697 -8.616 1.00 95.50 294 ILE A O 1
ATOM 2231 N N . LEU A 1 295 ? 24.301 -7.549 -8.702 1.00 93.94 295 LEU A N 1
ATOM 2232 C CA . LEU A 1 295 ? 24.278 -7.453 -10.166 1.00 93.94 295 LEU A CA 1
ATOM 2233 C C . LEU A 1 295 ? 25.350 -8.311 -10.846 1.00 93.94 295 LEU A C 1
ATOM 2235 O O . LEU A 1 295 ? 25.213 -8.635 -12.025 1.00 93.94 295 LEU A O 1
ATOM 2239 N N . THR A 1 296 ? 26.408 -8.683 -10.130 1.00 94.25 296 THR A N 1
ATOM 2240 C CA . THR A 1 296 ? 27.490 -9.544 -10.632 1.00 94.25 296 THR A CA 1
ATOM 2241 C C . THR A 1 296 ? 27.391 -10.986 -10.135 1.00 94.25 296 THR A C 1
ATOM 2243 O O . THR A 1 296 ? 28.182 -11.829 -10.564 1.00 94.25 296 THR A O 1
ATOM 2246 N N . ASP A 1 297 ? 26.407 -11.309 -9.286 1.00 93.75 297 ASP A N 1
ATOM 2247 C CA . ASP A 1 297 ? 26.249 -12.662 -8.763 1.00 93.75 297 ASP A CA 1
ATOM 2248 C C . ASP A 1 297 ? 25.923 -13.663 -9.882 1.00 93.75 297 ASP A C 1
ATOM 2250 O O . ASP A 1 297 ? 25.126 -13.411 -10.792 1.00 93.75 297 ASP A O 1
ATOM 2254 N N . THR A 1 298 ? 26.503 -14.856 -9.794 1.00 89.62 298 THR A N 1
ATOM 2255 C CA . THR A 1 298 ? 26.248 -15.931 -10.757 1.00 89.62 298 THR A CA 1
ATOM 2256 C C . THR A 1 298 ? 24.784 -16.371 -10.783 1.00 89.62 298 THR A C 1
ATOM 2258 O O . THR A 1 298 ? 24.284 -16.732 -11.848 1.00 89.62 298 THR A O 1
ATOM 2261 N N . GLU A 1 299 ? 24.076 -16.318 -9.649 1.00 88.94 299 GLU A N 1
ATOM 2262 C CA . GLU A 1 299 ? 22.642 -16.620 -9.594 1.00 88.94 299 GLU A CA 1
ATOM 2263 C C . GLU A 1 299 ? 21.826 -15.534 -10.301 1.00 88.94 299 GLU A C 1
ATOM 2265 O O . GLU A 1 299 ? 20.893 -15.856 -11.036 1.00 88.94 299 GLU A O 1
ATOM 2270 N N . PHE A 1 300 ? 22.223 -14.262 -10.184 1.00 86.12 300 PHE A N 1
ATOM 2271 C CA . PHE A 1 300 ? 21.594 -13.162 -10.915 1.00 86.12 300 PHE A CA 1
ATOM 2272 C C . PHE A 1 300 ? 21.772 -13.313 -12.434 1.00 86.12 300 PHE A C 1
ATOM 2274 O O . PHE A 1 300 ? 20.792 -13.236 -13.182 1.00 86.12 300 PHE A O 1
ATOM 2281 N N . LEU A 1 301 ? 23.003 -13.571 -12.890 1.00 82.62 301 LEU A N 1
ATOM 2282 C CA . LEU A 1 301 ? 23.339 -13.699 -14.314 1.00 82.62 301 LEU A CA 1
ATOM 2283 C C . LEU A 1 301 ? 22.775 -14.984 -14.945 1.00 82.62 301 LEU A C 1
ATOM 2285 O O . LEU A 1 301 ? 22.366 -14.992 -16.111 1.00 82.62 301 LEU A O 1
ATOM 2289 N N . GLY A 1 302 ? 22.729 -16.071 -14.172 1.00 75.62 302 GLY A N 1
ATOM 2290 C CA . GLY A 1 302 ? 22.243 -17.376 -14.614 1.00 75.62 302 GLY A CA 1
ATOM 2291 C C . GLY A 1 302 ? 20.717 -17.505 -14.639 1.00 75.62 302 GLY A C 1
ATOM 2292 O O . GLY A 1 302 ? 20.180 -18.189 -15.514 1.00 75.62 302 GLY A O 1
ATOM 2293 N N . ALA A 1 303 ? 19.995 -16.832 -13.735 1.00 69.31 303 ALA A N 1
ATOM 2294 C CA . ALA A 1 303 ? 18.558 -17.033 -13.538 1.00 69.31 303 ALA A CA 1
ATOM 2295 C C . ALA A 1 303 ? 17.708 -16.622 -14.754 1.00 69.31 303 ALA A C 1
ATOM 2297 O O . ALA A 1 303 ? 17.615 -15.440 -15.105 1.00 69.31 303 ALA A O 1
ATOM 2298 N N . ARG A 1 304 ? 17.042 -17.589 -15.402 1.00 66.75 304 ARG A N 1
ATOM 2299 C CA . ARG A 1 304 ? 16.046 -17.335 -16.460 1.00 66.75 304 ARG A CA 1
ATOM 2300 C C . ARG A 1 304 ? 14.673 -17.086 -15.829 1.00 66.75 304 ARG A C 1
ATOM 2302 O O . ARG A 1 304 ? 14.210 -17.905 -15.050 1.00 66.75 304 ARG A O 1
ATOM 2309 N N . GLY A 1 305 ? 14.027 -15.968 -16.177 1.00 64.69 305 GLY A N 1
ATOM 2310 C CA . GLY A 1 305 ? 12.618 -15.711 -15.839 1.00 64.69 305 GLY A CA 1
ATOM 2311 C C . GLY A 1 305 ? 12.282 -15.655 -14.343 1.00 64.69 305 GLY A C 1
ATOM 2312 O O . GLY A 1 305 ? 11.200 -16.087 -13.971 1.00 64.69 305 GLY A O 1
ATOM 2313 N N . ALA A 1 306 ? 13.198 -15.165 -13.499 1.00 68.38 306 ALA A N 1
ATOM 2314 C CA . ALA A 1 306 ? 13.042 -15.184 -12.036 1.00 68.38 306 ALA A CA 1
ATOM 2315 C C . ALA A 1 306 ? 12.408 -13.917 -11.422 1.00 68.38 306 ALA A C 1
ATOM 2317 O O . ALA A 1 306 ? 12.190 -13.873 -10.218 1.00 68.38 306 ALA A O 1
ATOM 2318 N N . VAL A 1 307 ? 12.141 -12.879 -12.226 1.00 74.75 307 VAL A N 1
ATOM 2319 C CA . VAL A 1 307 ? 11.514 -11.622 -11.769 1.00 74.75 307 VAL A CA 1
ATOM 2320 C C . VAL A 1 307 ? 10.456 -11.211 -12.771 1.00 74.75 307 VAL A C 1
ATOM 2322 O O . VAL A 1 307 ? 10.709 -11.228 -13.981 1.00 74.75 307 VAL A O 1
ATOM 2325 N N . VAL A 1 308 ? 9.295 -10.819 -12.261 1.00 78.12 308 VAL A N 1
ATOM 2326 C CA . VAL A 1 308 ? 8.230 -10.215 -13.056 1.00 78.12 308 VAL A CA 1
ATOM 2327 C C . VAL A 1 308 ? 8.512 -8.731 -13.295 1.00 78.12 308 VAL A C 1
ATOM 2329 O O . VAL A 1 308 ? 8.696 -7.971 -12.349 1.00 78.12 308 VAL A O 1
ATOM 2332 N N . ASP A 1 309 ? 8.489 -8.317 -14.563 1.00 82.94 309 ASP A N 1
ATOM 2333 C CA . ASP A 1 309 ? 8.631 -6.914 -14.964 1.00 82.94 309 ASP A CA 1
ATOM 2334 C C . ASP A 1 309 ? 7.483 -6.063 -14.385 1.00 82.94 309 ASP A C 1
ATOM 2336 O O . ASP A 1 309 ? 6.294 -6.327 -14.641 1.00 82.94 309 ASP A O 1
ATOM 2340 N N . THR A 1 310 ? 7.833 -5.070 -13.564 1.00 89.06 310 THR A N 1
ATOM 2341 C CA . THR A 1 310 ? 6.855 -4.229 -12.862 1.00 89.06 310 THR A CA 1
ATOM 2342 C C . THR A 1 310 ? 6.200 -3.237 -13.833 1.00 89.06 310 THR A C 1
ATOM 2344 O O . THR A 1 310 ? 6.774 -2.911 -14.873 1.00 89.06 310 THR A O 1
ATOM 2347 N N . PRO A 1 311 ? 4.972 -2.749 -13.574 1.00 92.38 311 PRO A N 1
ATOM 2348 C CA . PRO A 1 311 ? 4.309 -1.811 -14.482 1.00 92.38 311 PRO A CA 1
ATOM 2349 C C . PRO A 1 311 ? 5.119 -0.566 -14.880 1.00 92.38 311 PRO A C 1
ATOM 2351 O O . PRO A 1 311 ? 5.059 -0.169 -16.045 1.00 92.38 311 PRO A O 1
ATOM 2354 N N . VAL A 1 312 ? 5.861 0.045 -13.948 1.00 95.62 312 VAL A N 1
ATOM 2355 C CA . VAL A 1 312 ? 6.726 1.203 -14.230 1.00 95.62 312 VAL A CA 1
ATOM 2356 C C . VAL A 1 312 ? 7.877 0.796 -15.139 1.00 95.62 312 VAL A C 1
ATOM 2358 O O . VAL A 1 312 ? 8.113 1.465 -16.143 1.00 95.62 312 VAL A O 1
ATOM 2361 N N . GLU A 1 313 ? 8.556 -0.308 -14.828 1.00 93.00 313 GLU A N 1
ATOM 2362 C CA . GLU A 1 313 ? 9.691 -0.799 -15.615 1.00 93.00 313 GLU A CA 1
ATOM 2363 C C . GLU A 1 313 ? 9.303 -1.137 -17.043 1.00 93.00 313 GLU A C 1
ATOM 2365 O O . GLU A 1 313 ? 9.916 -0.631 -17.987 1.00 93.00 313 GLU A O 1
ATOM 2370 N N . TRP A 1 314 ? 8.217 -1.887 -17.191 1.00 91.75 314 TRP A N 1
ATOM 2371 C CA . TRP A 1 314 ? 7.657 -2.234 -18.481 1.00 91.75 314 TRP A CA 1
ATOM 2372 C C . TRP A 1 314 ? 7.286 -0.981 -19.289 1.00 91.75 314 TRP A C 1
ATOM 2374 O O . TRP A 1 314 ? 7.718 -0.817 -20.432 1.00 91.75 314 TRP A O 1
ATOM 2384 N N . LEU A 1 315 ? 6.498 -0.066 -18.710 1.00 94.06 315 LEU A N 1
ATOM 2385 C CA . LEU A 1 315 ? 5.955 1.074 -19.454 1.00 94.06 315 LEU A CA 1
ATOM 2386 C C . LEU A 1 315 ? 7.046 2.078 -19.836 1.00 94.06 315 LEU A C 1
ATOM 2388 O O . LEU A 1 315 ? 7.078 2.546 -20.976 1.00 94.06 315 LEU A O 1
ATOM 2392 N N . VAL A 1 316 ? 7.946 2.399 -18.902 1.00 95.38 316 VAL A N 1
ATOM 2393 C CA . VAL A 1 316 ? 9.100 3.265 -19.172 1.00 95.38 316 VAL A CA 1
ATOM 2394 C C . VAL A 1 316 ? 10.034 2.593 -20.179 1.00 95.38 316 VAL A C 1
ATOM 2396 O O . VAL A 1 316 ? 10.508 3.264 -21.095 1.00 95.38 316 VAL A O 1
ATOM 2399 N N . GLY A 1 317 ? 10.233 1.277 -20.086 1.00 91.12 317 GLY A N 1
ATOM 2400 C CA . GLY A 1 317 ? 11.008 0.509 -21.057 1.00 91.12 317 GLY A CA 1
ATOM 2401 C C . GLY A 1 317 ? 10.465 0.608 -22.477 1.00 91.12 317 GLY A C 1
ATOM 2402 O O . GLY A 1 317 ? 11.227 0.892 -23.400 1.00 91.12 317 GLY A O 1
ATOM 2403 N N . VAL A 1 318 ? 9.148 0.476 -22.659 1.00 89.19 318 VAL A N 1
ATOM 2404 C CA . VAL A 1 318 ? 8.503 0.656 -23.971 1.00 89.19 318 VAL A CA 1
ATOM 2405 C C . VAL A 1 318 ? 8.661 2.093 -24.478 1.00 89.19 318 VAL A C 1
ATOM 2407 O O . VAL A 1 318 ? 8.985 2.300 -25.646 1.00 89.19 318 VAL A O 1
ATOM 2410 N N . ILE A 1 319 ? 8.468 3.095 -23.613 1.00 92.06 319 ILE A N 1
ATOM 2411 C CA . ILE A 1 319 ? 8.639 4.516 -23.963 1.00 92.06 319 ILE A CA 1
ATOM 2412 C C . ILE A 1 319 ? 10.063 4.792 -24.457 1.00 92.06 319 ILE A C 1
ATOM 2414 O O . ILE A 1 319 ? 10.232 5.470 -25.471 1.00 92.06 319 ILE A O 1
ATOM 2418 N N . ARG A 1 320 ? 11.071 4.256 -23.759 1.00 90.25 320 ARG A N 1
ATOM 2419 C CA . ARG A 1 320 ? 12.492 4.412 -24.097 1.00 90.25 320 ARG A CA 1
ATOM 2420 C C . ARG A 1 320 ? 12.839 3.714 -25.404 1.00 90.25 320 ARG A C 1
ATOM 2422 O O . ARG A 1 320 ? 13.434 4.337 -26.279 1.00 90.25 320 ARG A O 1
ATOM 2429 N N . ALA A 1 321 ? 12.426 2.455 -25.556 1.00 82.88 321 ALA A N 1
ATOM 2430 C CA . ALA A 1 321 ? 12.685 1.656 -26.752 1.00 82.88 321 ALA A CA 1
ATOM 2431 C C . ALA A 1 321 ? 12.124 2.321 -28.019 1.00 82.88 321 ALA A C 1
ATOM 2433 O O . ALA A 1 321 ? 12.804 2.408 -29.036 1.00 82.88 321 ALA A O 1
ATOM 2434 N N . LEU A 1 322 ? 10.908 2.865 -27.923 1.00 86.00 322 LEU A N 1
ATOM 2435 C CA . LEU A 1 322 ? 10.209 3.514 -29.032 1.00 86.00 322 LEU A CA 1
ATOM 2436 C C . LEU A 1 322 ? 10.460 5.028 -29.115 1.00 86.00 322 LEU A C 1
ATOM 2438 O O . LEU A 1 322 ? 9.781 5.715 -29.877 1.00 86.00 322 LEU A O 1
ATOM 2442 N N . ARG A 1 323 ? 11.380 5.574 -28.306 1.00 88.00 323 ARG A N 1
ATOM 2443 C CA . ARG A 1 323 ? 11.721 7.011 -28.250 1.00 88.00 323 ARG A CA 1
ATOM 2444 C C . ARG A 1 323 ? 10.490 7.923 -28.208 1.00 88.00 323 ARG A C 1
ATOM 2446 O O . ARG A 1 323 ? 10.414 8.940 -28.894 1.00 88.00 323 ARG A O 1
ATOM 2453 N N . VAL A 1 324 ? 9.491 7.541 -27.419 1.00 91.62 324 VAL A N 1
ATOM 2454 C CA . VAL A 1 324 ? 8.197 8.225 -27.371 1.00 91.62 324 VAL A CA 1
ATOM 2455 C C . VAL A 1 324 ? 8.357 9.563 -26.634 1.00 91.62 324 VAL A C 1
ATOM 2457 O O . VAL A 1 324 ? 8.616 9.552 -25.429 1.00 91.62 324 VAL A O 1
ATOM 2460 N N . PRO A 1 325 ? 8.125 10.726 -27.275 1.00 91.19 325 PRO A N 1
ATOM 2461 C CA . PRO A 1 325 ? 8.234 12.015 -26.589 1.00 91.19 325 PRO A CA 1
ATOM 2462 C C . PRO A 1 325 ? 7.125 12.199 -25.541 1.00 91.19 325 PRO A C 1
ATOM 2464 O O . PRO A 1 325 ? 5.946 12.017 -25.842 1.00 91.19 325 PRO A O 1
ATOM 2467 N N . LEU A 1 326 ? 7.494 12.549 -24.302 1.00 93.69 326 LEU A N 1
ATOM 2468 C CA . LEU A 1 326 ? 6.587 12.711 -23.146 1.00 93.69 326 LEU A CA 1
ATOM 2469 C C . LEU A 1 326 ? 6.283 14.180 -22.776 1.00 93.69 326 LEU A C 1
ATOM 2471 O O . LEU A 1 326 ? 5.723 14.474 -21.713 1.00 93.69 326 LEU A O 1
ATOM 2475 N N . ASP A 1 327 ? 6.646 15.120 -23.637 1.00 87.38 327 ASP A N 1
ATOM 2476 C CA . ASP A 1 327 ? 6.350 16.550 -23.516 1.00 87.38 327 ASP A CA 1
ATOM 2477 C C . ASP A 1 327 ? 4.843 16.837 -23.660 1.00 87.38 327 ASP A C 1
ATOM 2479 O O . ASP A 1 327 ? 4.281 17.654 -22.927 1.00 87.38 327 ASP A O 1
ATOM 2483 N N . HIS A 1 328 ? 4.151 16.095 -24.529 1.00 90.25 328 HIS A N 1
ATOM 2484 C CA . HIS A 1 328 ? 2.740 16.324 -24.819 1.00 90.25 328 HIS A CA 1
ATOM 2485 C C . HIS A 1 328 ? 1.809 16.004 -23.615 1.00 90.25 328 HIS A C 1
ATOM 2487 O O . HIS A 1 328 ? 1.729 14.844 -23.186 1.00 90.25 328 HIS A O 1
ATOM 2493 N N . PRO A 1 329 ? 0.972 16.953 -23.130 1.00 88.44 329 PRO A N 1
ATOM 2494 C CA . PRO A 1 329 ? 0.141 16.779 -21.926 1.00 88.44 329 PRO A CA 1
ATOM 2495 C C . PRO A 1 329 ? -0.815 15.579 -21.959 1.00 88.44 329 PRO A C 1
ATOM 2497 O O . PRO A 1 329 ? -0.965 14.859 -20.973 1.00 88.44 329 PRO A O 1
ATOM 2500 N N . LYS A 1 330 ? -1.454 15.312 -23.108 1.00 89.00 330 LYS A N 1
ATOM 2501 C CA . LYS A 1 330 ? -2.331 14.130 -23.246 1.00 89.00 330 LYS A CA 1
ATOM 2502 C C . LYS A 1 330 ? -1.562 12.816 -23.091 1.00 89.00 330 LYS A C 1
ATOM 2504 O O . LYS A 1 330 ? -2.135 11.840 -22.618 1.00 89.00 330 LYS A O 1
ATOM 2509 N N . ARG A 1 331 ? -0.285 12.791 -23.486 1.00 93.38 331 ARG A N 1
ATOM 2510 C CA . ARG A 1 331 ? 0.525 11.575 -23.493 1.00 93.38 331 ARG A CA 1
ATOM 2511 C C . ARG A 1 331 ? 1.020 11.247 -22.097 1.00 93.38 331 ARG A C 1
ATOM 2513 O O . ARG A 1 331 ? 0.802 10.135 -21.641 1.00 93.38 331 ARG A O 1
ATOM 2520 N N . ILE A 1 332 ? 1.561 12.228 -21.377 1.00 94.31 332 ILE A N 1
ATOM 2521 C CA . ILE A 1 332 ? 1.956 12.010 -19.981 1.00 94.31 332 ILE A CA 1
ATOM 2522 C C . ILE A 1 332 ? 0.750 11.643 -19.103 1.00 94.31 332 ILE A C 1
ATOM 2524 O O . ILE A 1 332 ? 0.847 10.751 -18.268 1.00 94.31 332 ILE A O 1
ATOM 2528 N N . LYS A 1 333 ? -0.429 12.228 -19.367 1.00 87.88 333 LYS A N 1
ATOM 2529 C CA . LYS A 1 333 ? -1.681 11.841 -18.699 1.00 87.88 333 LYS A CA 1
ATOM 2530 C C . LYS A 1 333 ? -2.099 10.402 -19.019 1.00 87.88 333 LYS A C 1
ATOM 2532 O O . LYS A 1 333 ? -2.618 9.716 -18.148 1.00 87.88 333 LYS A O 1
ATOM 2537 N N . MET A 1 334 ? -1.896 9.941 -20.255 1.00 91.62 334 MET A N 1
ATOM 2538 C CA . MET A 1 334 ? -2.132 8.544 -20.632 1.00 91.62 334 MET A CA 1
ATOM 2539 C C . MET A 1 334 ? -1.166 7.602 -19.902 1.00 91.62 334 MET A C 1
ATOM 2541 O O . MET A 1 334 ? -1.612 6.575 -19.400 1.00 91.62 334 MET A O 1
ATOM 2545 N N . VAL A 1 335 ? 0.122 7.950 -19.807 1.00 94.31 335 VAL A N 1
ATOM 2546 C CA . VAL A 1 335 ? 1.129 7.170 -19.064 1.00 94.31 335 VAL A CA 1
ATOM 2547 C C . VAL A 1 335 ? 0.745 7.061 -17.583 1.00 94.31 335 VAL A C 1
ATOM 2549 O O . VAL A 1 335 ? 0.642 5.954 -17.064 1.00 94.31 335 VAL A O 1
ATOM 2552 N N . ASP A 1 336 ? 0.427 8.180 -16.927 1.00 87.56 336 ASP A N 1
ATOM 2553 C CA . ASP A 1 336 ? -0.030 8.203 -15.526 1.00 87.56 336 ASP A CA 1
ATOM 2554 C C . ASP A 1 336 ? -1.320 7.386 -15.317 1.00 87.56 336 ASP A C 1
ATOM 2556 O O . ASP A 1 336 ? -1.419 6.592 -14.378 1.00 87.56 336 ASP A O 1
ATOM 2560 N N . ALA A 1 337 ? -2.291 7.504 -16.230 1.00 75.62 337 ALA A N 1
ATOM 2561 C CA . ALA A 1 337 ? -3.523 6.718 -16.183 1.00 75.62 337 ALA A CA 1
ATOM 2562 C C . ALA A 1 337 ? -3.268 5.212 -16.365 1.00 75.62 337 ALA A C 1
ATOM 2564 O O . ALA A 1 337 ? -3.916 4.406 -15.701 1.00 75.62 337 ALA A O 1
ATOM 2565 N N . THR A 1 338 ? -2.314 4.839 -17.223 1.00 82.38 338 THR A N 1
ATOM 2566 C CA . THR A 1 338 ? -1.906 3.442 -17.441 1.00 82.38 338 THR A CA 1
ATOM 2567 C C . THR A 1 338 ? -1.302 2.866 -16.161 1.00 82.38 338 THR A C 1
ATOM 2569 O O . THR A 1 338 ? -1.729 1.814 -15.699 1.00 82.38 338 THR A O 1
ATOM 2572 N N . LEU A 1 339 ? -0.372 3.581 -15.521 1.00 85.50 339 LEU A N 1
ATOM 2573 C CA . LEU A 1 339 ? 0.250 3.142 -14.264 1.00 85.50 339 LEU A CA 1
ATOM 2574 C C . LEU A 1 339 ? -0.737 3.095 -13.098 1.00 85.50 339 LEU A C 1
ATOM 2576 O O . LEU A 1 339 ? -0.655 2.208 -12.252 1.00 85.50 339 LEU A O 1
ATOM 2580 N N . THR A 1 340 ? -1.711 4.006 -13.085 1.00 75.75 340 THR A N 1
ATOM 2581 C CA . THR A 1 340 ? -2.830 3.958 -12.137 1.00 75.75 340 THR A CA 1
ATOM 2582 C C . THR A 1 340 ? -3.668 2.696 -12.342 1.00 75.75 340 THR A C 1
ATOM 2584 O O . THR A 1 340 ? -3.990 2.019 -11.371 1.00 75.75 340 THR A O 1
ATOM 2587 N N . ALA A 1 341 ? -4.000 2.359 -13.592 1.00 63.75 341 ALA A N 1
ATOM 2588 C CA . ALA A 1 341 ? -4.764 1.158 -13.924 1.00 63.75 341 ALA A CA 1
ATOM 2589 C C . ALA A 1 341 ? -3.988 -0.134 -13.630 1.00 63.75 341 ALA A C 1
ATOM 2591 O O . ALA A 1 341 ? -4.596 -1.124 -13.239 1.00 63.75 341 ALA A O 1
ATOM 2592 N N . LEU A 1 342 ? -2.662 -0.123 -13.779 1.00 73.38 342 LEU A N 1
ATOM 2593 C CA . LEU A 1 342 ? -1.785 -1.254 -13.467 1.00 73.38 342 LEU A CA 1
ATOM 2594 C C . LEU A 1 342 ? -1.415 -1.361 -11.976 1.00 73.38 342 LEU A C 1
ATOM 2596 O O . LEU A 1 342 ? -0.801 -2.344 -11.585 1.00 73.38 342 LEU A O 1
ATOM 2600 N N . GLY A 1 343 ? -1.776 -0.377 -11.146 1.00 70.00 343 GLY A N 1
ATOM 2601 C CA . GLY A 1 343 ? -1.581 -0.421 -9.692 1.00 70.00 343 GLY A CA 1
ATOM 2602 C C . GLY A 1 343 ? -0.201 0.017 -9.181 1.00 70.00 343 GLY A C 1
ATOM 2603 O O . GLY A 1 343 ? 0.051 -0.102 -7.985 1.00 70.00 343 GLY A O 1
ATOM 2604 N N . GLN A 1 344 ? 0.676 0.561 -10.034 1.00 87.62 344 GLN A N 1
ATOM 2605 C CA . GLN A 1 344 ? 2.015 1.035 -9.645 1.00 87.62 344 GLN A CA 1
ATOM 2606 C C . GLN A 1 344 ? 2.262 2.468 -10.136 1.00 87.62 344 GLN A C 1
ATOM 2608 O O . GLN A 1 344 ? 3.048 2.728 -11.045 1.00 87.62 344 GLN A O 1
ATOM 2613 N N . ARG A 1 345 ? 1.551 3.428 -9.544 1.00 90.56 345 ARG A N 1
ATOM 2614 C CA . ARG A 1 345 ? 1.717 4.854 -9.849 1.00 90.56 345 ARG A CA 1
ATOM 2615 C C . ARG A 1 345 ? 2.843 5.451 -8.988 1.00 90.56 345 ARG A C 1
ATOM 2617 O O . ARG A 1 345 ? 2.701 5.408 -7.769 1.00 90.56 345 ARG A O 1
ATOM 2624 N N . PRO A 1 346 ? 3.907 6.055 -9.559 1.00 95.38 346 PRO A N 1
ATOM 2625 C CA . PRO A 1 346 ? 4.997 6.652 -8.780 1.00 95.38 346 PRO A CA 1
ATOM 2626 C C . PRO A 1 346 ? 4.493 7.638 -7.721 1.00 95.38 346 PRO A C 1
ATOM 2628 O O . PRO A 1 346 ? 3.601 8.433 -8.022 1.00 95.38 346 PRO A O 1
ATOM 2631 N N . PHE A 1 347 ? 5.074 7.595 -6.515 1.00 97.31 347 PHE A N 1
ATOM 2632 C CA . PHE A 1 347 ? 4.643 8.314 -5.301 1.00 97.31 347 PHE A CA 1
ATOM 2633 C C . PHE A 1 347 ? 3.376 7.796 -4.608 1.00 97.31 347 PHE A C 1
ATOM 2635 O O . PHE A 1 347 ? 2.978 8.358 -3.592 1.00 97.31 347 PHE A O 1
ATOM 2642 N N . TYR A 1 348 ? 2.735 6.739 -5.111 1.00 88.56 348 TYR A N 1
ATOM 2643 C CA . TYR A 1 348 ? 1.516 6.177 -4.518 1.00 88.56 348 TYR A CA 1
ATOM 2644 C C . TYR A 1 348 ? 1.648 4.674 -4.231 1.00 88.56 348 TYR A C 1
ATOM 2646 O O . TYR A 1 348 ? 0.909 3.875 -4.823 1.00 88.56 348 TYR A O 1
ATOM 2654 N N . PRO A 1 349 ? 2.576 4.252 -3.350 1.00 84.19 349 PRO A N 1
ATOM 2655 C CA . PRO A 1 349 ? 2.495 2.920 -2.774 1.00 84.19 349 PRO A CA 1
ATOM 2656 C C . PRO A 1 349 ? 1.152 2.756 -2.037 1.00 84.19 349 PRO A C 1
ATOM 2658 O O . PRO A 1 349 ? 0.651 3.724 -1.446 1.00 84.19 349 PRO A O 1
ATOM 2661 N N . PRO A 1 350 ? 0.534 1.562 -2.104 1.00 69.88 350 PRO A N 1
ATOM 2662 C CA . PRO A 1 350 ? -0.783 1.309 -1.522 1.00 69.88 350 PRO A CA 1
ATOM 2663 C C . PRO A 1 350 ? -0.774 1.277 0.013 1.00 69.88 350 PRO A C 1
ATOM 2665 O O . PRO A 1 350 ? -1.814 1.512 0.621 1.00 69.88 350 PRO A O 1
ATOM 2668 N N . ASN A 1 351 ? 0.373 0.981 0.628 1.00 75.31 351 ASN A N 1
ATOM 2669 C CA . ASN A 1 351 ? 0.590 0.960 2.075 1.00 75.31 351 ASN A CA 1
ATOM 2670 C C . ASN A 1 351 ? 2.093 1.125 2.392 1.00 75.31 351 ASN A C 1
ATOM 2672 O O . ASN A 1 351 ? 2.916 1.253 1.482 1.00 75.31 351 ASN A O 1
ATOM 2676 N N . VAL A 1 352 ? 2.444 1.118 3.680 1.00 74.94 352 VAL A N 1
ATOM 2677 C CA . VAL A 1 352 ? 3.820 1.273 4.190 1.00 74.94 352 VAL A CA 1
ATOM 2678 C C . VAL A 1 352 ? 4.768 0.112 3.826 1.00 74.94 352 VAL A C 1
ATOM 2680 O O . VAL A 1 352 ? 5.985 0.272 3.845 1.00 74.94 352 VAL A O 1
ATOM 2683 N N . GLY A 1 353 ? 4.240 -1.031 3.377 1.00 73.81 353 GLY A N 1
ATOM 2684 C CA . GLY A 1 353 ? 5.026 -2.142 2.824 1.00 73.81 353 GLY A CA 1
ATOM 2685 C C . GLY A 1 353 ? 5.467 -1.966 1.367 1.00 73.81 353 GLY A C 1
ATOM 2686 O O . GLY A 1 353 ? 6.255 -2.781 0.872 1.00 73.81 353 GLY A O 1
ATOM 2687 N N . GLY A 1 354 ? 4.980 -0.922 0.688 1.00 84.44 354 GLY A N 1
ATOM 2688 C CA . GLY A 1 354 ? 5.281 -0.633 -0.713 1.00 84.44 354 GLY A CA 1
ATOM 2689 C C . GLY A 1 354 ? 4.318 -1.291 -1.701 1.00 84.44 354 GLY A C 1
ATOM 2690 O O . GLY A 1 354 ? 3.218 -1.731 -1.360 1.00 84.44 354 GLY A O 1
ATOM 2691 N N . TRP A 1 355 ? 4.712 -1.317 -2.971 1.00 82.19 355 TRP A N 1
ATOM 2692 C CA . TRP A 1 355 ? 4.019 -2.066 -4.013 1.00 82.19 355 TRP A CA 1
ATOM 2693 C C . TRP A 1 355 ? 4.298 -3.569 -3.887 1.00 82.19 355 TRP A C 1
ATOM 2695 O O . TRP A 1 355 ? 5.386 -3.970 -3.457 1.00 82.19 355 TRP A O 1
ATOM 2705 N N . PRO A 1 356 ? 3.339 -4.422 -4.289 1.00 73.69 356 PRO A N 1
ATOM 2706 C CA . PRO A 1 356 ? 3.536 -5.862 -4.252 1.00 73.69 356 PRO A CA 1
ATOM 2707 C C . PRO A 1 356 ? 4.562 -6.304 -5.315 1.00 73.69 356 PRO A C 1
ATOM 2709 O O . PRO A 1 356 ? 4.998 -5.523 -6.160 1.00 73.69 356 PRO A O 1
ATOM 2712 N N . ARG A 1 357 ? 4.984 -7.569 -5.280 1.00 74.88 357 ARG A N 1
ATOM 2713 C CA . ARG A 1 357 ? 5.985 -8.121 -6.212 1.00 74.88 357 ARG A CA 1
ATOM 2714 C C . ARG A 1 357 ? 5.521 -9.433 -6.839 1.00 74.88 357 ARG A C 1
ATOM 2716 O O . ARG A 1 357 ? 4.521 -10.010 -6.412 1.00 74.88 357 ARG A O 1
ATOM 2723 N N . GLY A 1 358 ? 6.248 -9.885 -7.853 1.00 72.44 358 GLY A N 1
ATOM 2724 C CA . GLY A 1 358 ? 6.002 -11.145 -8.540 1.00 72.44 358 GLY A CA 1
ATOM 2725 C C . GLY A 1 358 ? 4.717 -11.201 -9.359 1.00 72.44 358 GLY A C 1
ATOM 2726 O O . GLY A 1 358 ? 4.303 -10.232 -9.999 1.00 72.44 358 GLY A O 1
ATOM 2727 N N . GLN A 1 359 ? 4.094 -12.380 -9.382 1.00 66.50 359 GLN A N 1
ATOM 2728 C CA . GLN A 1 359 ? 3.015 -12.722 -10.318 1.00 66.50 359 GLN A CA 1
ATOM 2729 C C . GLN A 1 359 ? 1.739 -11.891 -10.163 1.00 66.50 359 GLN A C 1
ATOM 2731 O O . GLN A 1 359 ? 0.896 -11.893 -11.055 1.00 66.50 359 GLN A O 1
ATOM 2736 N N . VAL A 1 360 ? 1.614 -11.125 -9.081 1.00 60.88 360 VAL A N 1
ATOM 2737 C CA . VAL A 1 360 ? 0.514 -10.180 -8.864 1.00 60.88 360 VAL A CA 1
ATOM 2738 C C . VAL A 1 360 ? 0.357 -9.173 -10.023 1.00 60.88 360 VAL A C 1
ATOM 2740 O O . VAL A 1 360 ? -0.742 -8.691 -10.293 1.00 60.88 360 VAL A O 1
ATOM 2743 N N . TRP A 1 361 ? 1.446 -8.895 -10.753 1.00 69.56 361 TRP A N 1
ATOM 2744 C CA . TRP A 1 361 ? 1.470 -8.020 -11.929 1.00 69.56 361 TRP A CA 1
ATOM 2745 C C . TRP A 1 361 ? 1.067 -8.720 -13.235 1.00 69.56 361 TRP A C 1
ATOM 2747 O O . TRP A 1 361 ? 0.888 -8.055 -14.257 1.00 69.56 361 TRP A O 1
ATOM 2757 N N . LEU A 1 362 ? 0.935 -10.050 -13.223 1.00 62.72 362 LEU A N 1
ATOM 2758 C CA . LEU A 1 362 ? 0.680 -10.899 -14.391 1.00 62.72 362 LEU A CA 1
ATOM 2759 C C . LEU A 1 362 ? -0.793 -11.270 -14.558 1.00 62.72 362 LEU A C 1
ATOM 2761 O O . LEU A 1 362 ? -1.120 -12.311 -15.121 1.00 62.72 362 LEU A O 1
ATOM 2765 N N . SER A 1 363 ? -1.704 -10.414 -14.103 1.00 56.06 363 SER A N 1
ATOM 2766 C CA . SER A 1 363 ? -3.105 -10.618 -14.429 1.00 56.06 363 SER A CA 1
ATOM 2767 C C . SER A 1 363 ? -3.343 -10.368 -15.917 1.00 56.06 363 SER A C 1
ATOM 2769 O O . SER A 1 363 ? -2.729 -9.520 -16.571 1.00 56.06 363 SER A O 1
ATOM 2771 N N . THR A 1 364 ? -4.320 -11.068 -16.453 1.00 51.34 364 THR A N 1
ATOM 2772 C CA . THR A 1 364 ? -4.825 -10.839 -17.804 1.00 51.34 364 THR A CA 1
ATOM 2773 C C . THR A 1 364 ? -5.347 -9.402 -18.005 1.00 51.34 364 THR A C 1
ATOM 2775 O O . THR A 1 364 ? -5.271 -8.847 -19.099 1.00 51.34 364 THR A O 1
ATOM 2778 N N . ALA A 1 365 ? -5.833 -8.751 -16.943 1.00 50.69 365 ALA A N 1
ATOM 2779 C CA . ALA A 1 365 ? -6.297 -7.369 -16.985 1.00 50.69 365 ALA A CA 1
ATOM 2780 C C . ALA A 1 365 ? -5.116 -6.410 -17.179 1.00 50.69 365 ALA A C 1
ATOM 2782 O O . ALA A 1 365 ? -5.175 -5.494 -18.002 1.00 50.69 365 ALA A O 1
ATOM 2783 N N . SER A 1 366 ? -4.015 -6.676 -16.472 1.00 63.03 366 SER A N 1
ATOM 2784 C CA . SER A 1 366 ? -2.737 -6.007 -16.686 1.00 63.03 366 SER A CA 1
ATOM 2785 C C . SER A 1 366 ? -2.204 -6.270 -18.094 1.00 63.03 366 SER A C 1
ATOM 2787 O O . SER A 1 366 ? -1.709 -5.347 -18.733 1.00 63.03 366 SER A O 1
ATOM 2789 N N . ALA A 1 367 ? -2.359 -7.483 -18.632 1.00 64.56 367 ALA A N 1
ATOM 2790 C CA . ALA A 1 367 ? -1.972 -7.808 -20.005 1.00 64.56 367 ALA A CA 1
ATOM 2791 C C . ALA A 1 367 ? -2.752 -6.994 -21.060 1.00 64.56 367 ALA A C 1
ATOM 2793 O O . ALA A 1 367 ? -2.139 -6.426 -21.966 1.00 64.56 367 ALA A O 1
ATOM 2794 N N . GLY A 1 368 ? -4.077 -6.873 -20.919 1.00 61.47 368 GLY A N 1
ATOM 2795 C CA . GLY A 1 368 ? -4.908 -6.051 -21.806 1.00 61.47 368 GLY A CA 1
ATOM 2796 C C . GLY A 1 368 ? -4.559 -4.560 -21.738 1.00 61.47 368 GLY A C 1
ATOM 2797 O O . GLY A 1 368 ? -4.408 -3.903 -22.772 1.00 61.47 368 GLY A O 1
ATOM 2798 N N . GLU A 1 369 ? -4.350 -4.030 -20.529 1.00 68.75 369 GLU A N 1
ATOM 2799 C CA . GLU A 1 369 ? -3.906 -2.646 -20.329 1.00 68.75 369 GLU A CA 1
ATOM 2800 C C . GLU A 1 369 ? -2.529 -2.396 -20.961 1.00 68.75 369 GLU A C 1
ATOM 2802 O O . GLU A 1 369 ? -2.344 -1.403 -21.671 1.00 68.75 369 GLU A O 1
ATOM 2807 N N . ARG A 1 370 ? -1.588 -3.332 -20.776 1.00 78.94 370 ARG A N 1
ATOM 2808 C CA . ARG A 1 370 ? -0.255 -3.296 -21.386 1.00 78.94 370 ARG A CA 1
ATOM 2809 C C . ARG A 1 370 ? -0.333 -3.282 -22.909 1.00 78.94 370 ARG A C 1
ATOM 2811 O O . ARG A 1 370 ? 0.293 -2.434 -23.539 1.00 78.94 370 ARG A O 1
ATOM 2818 N N . LEU A 1 371 ? -1.131 -4.153 -23.525 1.00 73.56 371 LEU A N 1
ATOM 2819 C CA . LEU A 1 371 ? -1.245 -4.189 -24.985 1.00 73.56 371 LEU A CA 1
ATOM 2820 C C . LEU A 1 371 ? -1.869 -2.900 -25.542 1.00 73.56 371 LEU A C 1
ATOM 2822 O O . LEU A 1 371 ? -1.382 -2.347 -26.531 1.00 73.56 371 LEU A O 1
ATOM 2826 N N . ARG A 1 372 ? -2.895 -2.357 -24.877 1.00 73.56 372 ARG A N 1
ATOM 2827 C CA . ARG A 1 372 ? -3.497 -1.072 -25.258 1.00 73.56 372 ARG A CA 1
ATOM 2828 C C . ARG A 1 372 ? -2.491 0.075 -25.169 1.00 73.56 372 ARG A C 1
ATOM 2830 O O . ARG A 1 372 ? -2.392 0.884 -26.097 1.00 73.56 372 ARG A O 1
ATOM 2837 N N . ALA A 1 373 ? -1.755 0.157 -24.063 1.00 82.44 373 ALA A N 1
ATOM 2838 C CA . ALA A 1 373 ? -0.717 1.160 -23.874 1.00 82.44 373 ALA A CA 1
ATOM 2839 C C . ALA A 1 373 ? 0.405 1.001 -24.910 1.00 82.44 373 ALA A C 1
ATOM 2841 O O . ALA A 1 373 ? 0.750 1.983 -25.563 1.00 82.44 373 ALA A O 1
ATOM 2842 N N . ALA A 1 374 ? 0.888 -0.220 -25.157 1.00 85.06 374 ALA A N 1
ATOM 2843 C CA . ALA A 1 374 ? 1.882 -0.507 -26.189 1.00 85.06 374 ALA A CA 1
ATOM 2844 C C . ALA A 1 374 ? 1.407 -0.078 -27.584 1.00 85.06 374 ALA A C 1
ATOM 2846 O O . ALA A 1 374 ? 2.148 0.586 -28.299 1.00 85.06 374 ALA A O 1
ATOM 2847 N N . GLY A 1 375 ? 0.154 -0.365 -27.956 1.00 80.50 375 GLY A N 1
ATOM 2848 C CA . GLY A 1 375 ? -0.414 0.068 -29.236 1.00 80.50 375 GLY A CA 1
ATOM 2849 C C . GLY A 1 375 ? -0.507 1.594 -29.375 1.00 80.50 375 GLY A C 1
ATOM 2850 O O . GLY A 1 375 ? -0.234 2.138 -30.446 1.00 80.50 375 GLY A O 1
ATOM 2851 N N . ASN A 1 376 ? -0.855 2.305 -28.297 1.00 82.12 376 ASN A N 1
ATOM 2852 C CA . ASN A 1 376 ? -0.838 3.772 -28.276 1.00 82.12 376 ASN A CA 1
ATOM 2853 C C . ASN A 1 376 ? 0.582 4.339 -28.390 1.00 82.12 376 ASN A C 1
ATOM 2855 O O . ASN A 1 376 ? 0.788 5.311 -29.113 1.00 82.12 376 ASN A O 1
ATOM 2859 N N . LEU A 1 377 ? 1.543 3.739 -27.685 1.00 88.00 377 LEU A N 1
ATOM 2860 C CA . LEU A 1 377 ? 2.942 4.155 -27.693 1.00 88.00 377 LEU A CA 1
ATOM 2861 C C . LEU A 1 377 ? 3.605 3.878 -29.044 1.00 88.00 377 LEU A C 1
ATOM 2863 O O . LEU A 1 377 ? 4.279 4.760 -29.557 1.00 88.00 377 LEU A O 1
ATOM 2867 N N . ALA A 1 378 ? 3.334 2.730 -29.667 1.00 86.38 378 ALA A N 1
ATOM 2868 C CA . ALA A 1 378 ? 3.820 2.389 -31.003 1.00 86.38 378 ALA A CA 1
ATOM 2869 C C . ALA A 1 378 ? 3.356 3.389 -32.068 1.00 86.38 378 ALA A C 1
ATOM 2871 O O . ALA A 1 378 ? 4.156 3.815 -32.889 1.00 86.38 378 ALA A O 1
ATOM 2872 N N . ARG A 1 379 ? 2.096 3.846 -32.017 1.00 85.94 379 ARG A N 1
ATOM 2873 C CA . ARG A 1 379 ? 1.593 4.904 -32.918 1.00 85.94 379 ARG A CA 1
ATOM 2874 C C . ARG A 1 379 ? 2.279 6.257 -32.731 1.00 85.94 379 ARG A C 1
ATOM 2876 O O . ARG A 1 379 ? 2.177 7.116 -33.600 1.00 85.94 379 ARG A O 1
ATOM 2883 N N . ALA A 1 380 ? 2.873 6.479 -31.566 1.00 87.75 380 ALA A N 1
ATOM 2884 C CA . ALA A 1 380 ? 3.421 7.763 -31.159 1.00 87.75 380 ALA A CA 1
ATOM 2885 C C . ALA A 1 380 ? 4.956 7.762 -31.065 1.00 87.75 380 ALA A C 1
ATOM 2887 O O . ALA A 1 380 ? 5.526 8.796 -30.695 1.00 87.75 380 ALA A O 1
ATOM 2888 N N . GLY A 1 3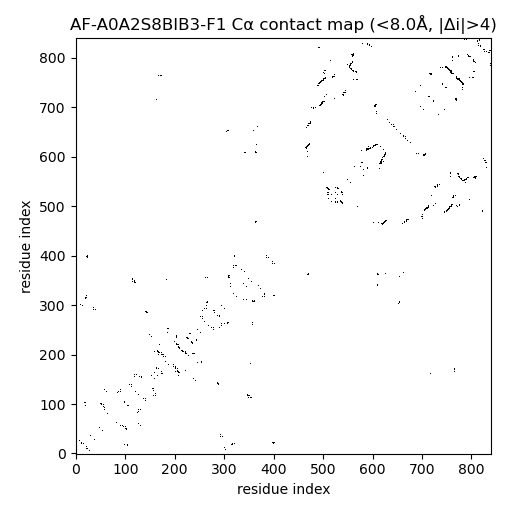81 ? 5.580 6.611 -31.316 1.00 87.12 381 GLY A N 1
ATOM 2889 C CA . GLY A 1 381 ? 7.010 6.363 -31.210 1.00 87.12 381 GLY A CA 1
ATOM 2890 C C . GLY A 1 381 ? 7.702 6.325 -32.567 1.00 87.12 381 GLY A C 1
ATOM 2891 O O . GLY A 1 381 ? 7.061 6.303 -33.615 1.00 87.12 381 GLY A O 1
ATOM 2892 N N . ASP A 1 382 ? 9.026 6.328 -32.520 1.00 85.12 382 ASP A N 1
ATOM 2893 C CA . ASP A 1 382 ? 9.906 6.169 -33.669 1.00 85.12 382 ASP A CA 1
ATOM 2894 C C . ASP A 1 382 ? 10.002 4.681 -34.037 1.00 85.12 382 ASP A C 1
ATOM 2896 O O . ASP A 1 382 ? 10.631 3.893 -33.329 1.00 85.12 382 ASP A O 1
ATOM 2900 N N . LEU A 1 383 ? 9.340 4.296 -35.131 1.00 83.19 383 LEU A N 1
ATOM 2901 C CA . LEU A 1 383 ? 9.350 2.929 -35.656 1.00 83.19 383 LEU A CA 1
ATOM 2902 C C . LEU A 1 383 ? 10.362 2.728 -36.789 1.00 83.19 383 LEU A C 1
ATOM 2904 O O . LEU A 1 383 ? 10.436 1.621 -37.318 1.00 83.19 383 LEU A O 1
ATOM 2908 N N . SER A 1 384 ? 11.155 3.743 -37.150 1.00 78.69 384 SER A N 1
ATOM 2909 C CA . SER A 1 384 ? 12.065 3.674 -38.306 1.00 78.69 384 SER A CA 1
ATOM 2910 C C . SER A 1 384 ? 13.032 2.485 -38.227 1.00 78.69 384 SER A C 1
ATOM 2912 O O . SER A 1 384 ? 13.195 1.752 -39.198 1.00 78.69 384 SER A O 1
ATOM 2914 N N . GLY A 1 385 ? 13.567 2.197 -37.033 1.00 68.19 385 GLY A N 1
ATOM 2915 C CA . GLY A 1 385 ? 14.427 1.029 -36.797 1.00 68.19 385 GLY A CA 1
ATOM 2916 C C . GLY A 1 385 ? 13.739 -0.321 -37.051 1.00 68.19 385 GLY A C 1
ATOM 2917 O O . GLY A 1 385 ? 14.393 -1.301 -37.395 1.00 68.19 385 GLY A O 1
ATOM 2918 N N . VAL A 1 386 ? 12.410 -0.379 -36.942 1.00 72.88 386 VAL A N 1
ATOM 2919 C CA . VAL A 1 386 ? 11.599 -1.596 -37.096 1.00 72.88 386 VAL A CA 1
ATOM 2920 C C . VAL A 1 386 ? 11.031 -1.728 -38.509 1.00 72.88 386 VAL A C 1
ATOM 2922 O O . VAL A 1 386 ? 10.958 -2.836 -39.042 1.00 72.88 386 VAL A O 1
ATOM 2925 N N . GLU A 1 387 ? 10.601 -0.619 -39.109 1.00 78.44 387 GLU A N 1
ATOM 2926 C CA . GLU A 1 387 ? 9.968 -0.586 -40.432 1.00 78.44 387 GLU A CA 1
ATOM 2927 C C . GLU A 1 387 ? 10.923 -1.073 -41.526 1.00 78.44 387 GLU A C 1
ATOM 2929 O O . GLU A 1 387 ? 10.513 -1.868 -42.379 1.00 78.44 387 GLU A O 1
ATOM 2934 N N . ASP A 1 388 ? 12.200 -0.702 -41.413 1.00 71.31 388 ASP A N 1
ATOM 2935 C CA . ASP A 1 388 ? 13.268 -1.080 -42.343 1.00 71.31 388 ASP A CA 1
ATOM 2936 C C . ASP A 1 388 ? 13.827 -2.494 -42.090 1.00 71.31 388 ASP A C 1
ATOM 2938 O O . ASP A 1 388 ? 14.626 -3.010 -42.876 1.00 71.31 388 ASP A O 1
ATOM 2942 N N . THR A 1 389 ? 13.385 -3.156 -41.015 1.00 73.44 389 THR A N 1
ATOM 2943 C CA . THR A 1 389 ? 13.863 -4.481 -40.614 1.00 73.44 389 THR A CA 1
ATOM 2944 C C . THR A 1 389 ? 12.923 -5.594 -41.097 1.00 73.44 389 THR A C 1
ATOM 2946 O O . THR A 1 389 ? 11.689 -5.493 -41.025 1.00 73.44 389 THR A O 1
ATOM 2949 N N . GLY A 1 390 ? 13.504 -6.698 -41.584 1.00 74.75 390 GLY A N 1
ATOM 2950 C CA . GLY A 1 390 ? 12.768 -7.897 -41.993 1.00 74.75 390 GLY A CA 1
ATOM 2951 C C . GLY A 1 390 ? 11.910 -8.460 -40.856 1.00 74.75 390 GLY A C 1
ATOM 2952 O O . GLY A 1 390 ? 12.295 -8.408 -39.694 1.00 74.75 390 GLY A O 1
ATOM 2953 N N . ALA A 1 391 ? 10.732 -9.012 -41.168 1.00 71.38 391 ALA A N 1
ATOM 2954 C CA . ALA A 1 391 ? 9.733 -9.383 -40.155 1.00 71.38 391 ALA A CA 1
ATOM 2955 C C . ALA A 1 391 ? 10.254 -10.323 -39.048 1.00 71.38 391 ALA A C 1
ATOM 2957 O O . ALA A 1 391 ? 9.821 -10.196 -37.905 1.00 71.38 391 ALA A O 1
ATOM 2958 N N . GLY A 1 392 ? 11.187 -11.226 -39.374 1.00 60.91 392 GLY A N 1
ATOM 2959 C CA . GLY A 1 392 ? 11.811 -12.138 -38.409 1.00 60.91 392 GLY A CA 1
ATOM 2960 C C . GLY A 1 392 ? 12.770 -11.463 -37.423 1.00 60.91 392 GLY A C 1
ATOM 2961 O O . GLY A 1 392 ? 12.979 -12.000 -36.342 1.00 60.91 392 GLY A O 1
ATOM 2962 N N . ASP A 1 393 ? 13.272 -10.275 -37.761 1.00 66.00 393 ASP A N 1
ATOM 2963 C CA . ASP A 1 393 ? 14.289 -9.539 -37.002 1.00 66.00 393 ASP A CA 1
ATOM 2964 C C . ASP A 1 393 ? 13.693 -8.303 -36.295 1.00 66.00 393 ASP A C 1
ATOM 2966 O O . ASP A 1 393 ? 14.367 -7.592 -35.555 1.00 66.00 393 ASP A O 1
ATOM 2970 N N . ARG A 1 394 ? 12.393 -8.032 -36.487 1.00 67.19 394 ARG A N 1
ATOM 2971 C CA . ARG A 1 394 ? 11.713 -6.849 -35.926 1.00 67.19 394 ARG A CA 1
ATOM 2972 C C . ARG A 1 394 ? 11.648 -6.830 -34.403 1.00 67.19 394 ARG A C 1
ATOM 2974 O O . ARG A 1 394 ? 11.644 -5.751 -33.824 1.00 67.19 394 ARG A O 1
ATOM 2981 N N . ILE A 1 395 ? 11.580 -7.993 -33.751 1.00 61.69 395 ILE A N 1
ATOM 2982 C CA . ILE A 1 395 ? 11.609 -8.083 -32.279 1.00 61.69 395 ILE A CA 1
ATOM 2983 C C . ILE A 1 395 ? 12.951 -7.562 -31.759 1.00 61.69 395 ILE A C 1
ATOM 2985 O O . ILE A 1 395 ? 12.989 -6.767 -30.819 1.00 61.69 395 ILE A O 1
ATOM 2989 N N . ASP A 1 396 ? 14.031 -7.938 -32.436 1.00 57.75 396 ASP A N 1
ATOM 2990 C CA . ASP A 1 396 ? 15.376 -7.462 -32.134 1.00 57.75 396 ASP A CA 1
ATOM 2991 C C . ASP A 1 396 ? 15.509 -5.975 -32.483 1.00 57.75 396 ASP A C 1
ATOM 2993 O O . ASP A 1 396 ? 16.116 -5.216 -31.731 1.00 57.75 396 ASP A O 1
ATOM 2997 N N . ALA A 1 397 ? 14.839 -5.527 -33.550 1.00 59.56 397 ALA A N 1
ATOM 2998 C CA . ALA A 1 397 ? 14.800 -4.131 -33.972 1.00 59.56 397 ALA A CA 1
ATOM 2999 C C . ALA A 1 397 ? 13.991 -3.192 -33.066 1.00 59.56 397 ALA A C 1
ATOM 3001 O O . ALA A 1 397 ? 14.321 -2.022 -32.963 1.00 59.56 397 ALA A O 1
ATOM 3002 N N . VAL A 1 398 ? 12.971 -3.654 -32.339 1.00 59.59 398 VAL A N 1
ATOM 3003 C CA . VAL A 1 398 ? 12.354 -2.836 -31.268 1.00 59.59 398 VAL A CA 1
ATOM 3004 C C . VAL A 1 398 ? 13.337 -2.664 -30.100 1.00 59.59 398 VAL A C 1
ATOM 3006 O O . VAL A 1 398 ? 13.281 -1.680 -29.365 1.00 59.59 398 VAL A O 1
ATOM 3009 N N . GLY A 1 399 ? 14.298 -3.582 -29.971 1.00 53.12 399 GLY A N 1
ATOM 3010 C CA . GLY A 1 399 ? 15.527 -3.341 -29.234 1.00 53.12 399 GLY A CA 1
ATOM 3011 C C . GLY A 1 399 ? 16.459 -2.345 -29.934 1.00 53.12 399 GLY A C 1
ATOM 3012 O O . GLY A 1 399 ? 17.163 -1.635 -29.252 1.00 53.12 399 GLY A O 1
ATOM 3013 N N . VAL A 1 400 ? 16.502 -2.200 -31.252 1.00 49.44 400 VAL A N 1
ATOM 3014 C CA . VAL A 1 400 ? 17.501 -1.387 -31.975 1.00 49.44 400 VAL A CA 1
ATOM 3015 C C . VAL A 1 400 ? 16.855 -0.180 -32.671 1.00 49.44 400 VAL A C 1
ATOM 3017 O O . VAL A 1 400 ? 16.302 -0.327 -33.756 1.00 49.44 400 VAL A O 1
ATOM 3020 N N . PRO A 1 401 ? 17.064 1.055 -32.179 1.00 36.09 401 PRO A N 1
ATOM 3021 C CA . PRO A 1 401 ? 17.140 2.158 -33.124 1.00 36.09 401 PRO A CA 1
ATOM 3022 C C . PRO A 1 401 ? 18.505 2.840 -33.075 1.00 36.09 401 PRO A C 1
ATOM 3024 O O . PRO A 1 401 ? 18.988 3.309 -32.042 1.00 36.09 401 PRO A O 1
ATOM 3027 N N . ASP A 1 402 ? 19.083 2.891 -34.267 1.00 31.23 402 ASP A N 1
ATOM 3028 C CA . ASP A 1 402 ? 20.253 3.627 -34.718 1.00 31.23 402 ASP A CA 1
ATOM 3029 C C . ASP A 1 402 ? 20.300 5.075 -34.172 1.00 31.23 402 ASP A C 1
ATOM 3031 O O . ASP A 1 402 ? 19.304 5.811 -34.193 1.00 31.23 402 ASP A O 1
ATOM 3035 N N . ARG A 1 403 ? 21.459 5.503 -33.652 1.00 33.25 403 ARG A N 1
ATOM 3036 C CA . ARG A 1 403 ? 21.850 6.924 -33.597 1.00 33.25 403 ARG A CA 1
ATOM 3037 C C . ARG A 1 403 ? 22.829 7.116 -34.756 1.00 33.25 403 ARG A C 1
ATOM 3039 O O . ARG A 1 403 ? 24.034 6.971 -34.569 1.00 33.25 403 ARG A O 1
ATOM 3046 N N . GLY A 1 404 ? 22.312 7.456 -35.936 1.00 29.59 404 GLY A N 1
ATOM 3047 C CA . GLY A 1 404 ? 23.124 7.447 -37.150 1.00 29.59 404 GLY A CA 1
ATOM 3048 C C . GLY A 1 404 ? 22.799 8.507 -38.196 1.00 29.59 404 GLY A C 1
ATOM 3049 O O . GLY A 1 404 ? 22.570 8.135 -39.335 1.00 29.59 404 GLY A O 1
ATOM 3050 N N . ARG A 1 405 ? 22.853 9.813 -37.866 1.00 31.69 405 ARG A N 1
ATOM 3051 C CA . ARG A 1 405 ? 23.275 10.917 -38.778 1.00 31.69 405 ARG A CA 1
ATOM 3052 C C . ARG A 1 405 ? 23.731 12.119 -37.929 1.00 31.69 405 ARG A C 1
ATOM 3054 O O . ARG A 1 405 ? 22.941 12.612 -37.142 1.00 31.69 405 ARG A O 1
ATOM 3061 N N . GLY A 1 406 ? 24.934 12.683 -38.006 1.00 25.67 406 GLY A N 1
ATOM 3062 C CA . GLY A 1 406 ? 26.144 12.373 -38.756 1.00 25.67 406 GLY A CA 1
ATOM 3063 C C . GLY A 1 406 ? 27.224 13.424 -38.447 1.00 25.67 406 GLY A C 1
ATOM 3064 O O . GLY A 1 406 ? 26.895 14.578 -38.202 1.00 25.67 406 GLY A O 1
ATOM 3065 N N . VAL A 1 407 ? 28.499 13.035 -38.497 1.00 27.69 407 VAL A N 1
ATOM 3066 C CA . VAL A 1 407 ? 29.626 13.918 -38.845 1.00 27.69 407 VAL A CA 1
ATOM 3067 C C . VAL A 1 407 ? 30.614 13.070 -39.644 1.00 27.69 407 VAL A C 1
ATOM 3069 O O . VAL A 1 407 ? 31.101 12.045 -39.176 1.00 27.69 407 VAL A O 1
ATOM 3072 N N . VAL A 1 408 ? 30.856 13.484 -40.883 1.00 31.02 408 VAL A N 1
ATOM 3073 C CA . VAL A 1 408 ? 31.817 12.885 -41.814 1.00 31.02 408 VAL A CA 1
ATOM 3074 C C . VAL A 1 408 ? 33.223 13.402 -41.491 1.00 31.02 408 VAL A C 1
ATOM 3076 O O . VAL A 1 408 ? 33.413 14.608 -41.366 1.00 31.02 408 VAL A O 1
ATOM 3079 N N . GLY A 1 409 ? 34.217 12.508 -41.440 1.00 23.25 409 GLY A N 1
ATOM 3080 C CA . GLY A 1 409 ? 35.649 12.841 -41.468 1.00 23.25 409 GLY A CA 1
ATOM 3081 C C . GLY A 1 409 ? 36.519 11.615 -41.825 1.00 23.25 409 GLY A C 1
ATOM 3082 O O . GLY A 1 409 ? 36.141 10.506 -41.456 1.00 23.25 409 GLY A O 1
ATOM 3083 N N . PRO A 1 410 ? 37.624 11.745 -42.595 1.00 29.69 410 PRO A N 1
ATOM 3084 C CA . PRO A 1 410 ? 38.003 10.731 -43.585 1.00 29.69 410 PRO A CA 1
ATOM 3085 C C . PRO A 1 410 ? 39.220 9.838 -43.240 1.00 29.69 410 PRO A C 1
ATOM 3087 O O . PRO A 1 410 ? 40.221 10.296 -42.712 1.00 29.69 410 PRO A O 1
ATOM 3090 N N . HIS A 1 411 ? 39.136 8.581 -43.702 1.00 25.83 411 HIS A N 1
ATOM 3091 C CA . HIS A 1 411 ? 40.167 7.709 -44.309 1.00 25.83 411 HIS A CA 1
ATOM 3092 C C . HIS A 1 411 ? 41.559 7.403 -43.675 1.00 25.83 411 HIS A C 1
ATOM 3094 O O . HIS A 1 411 ? 42.372 8.285 -43.427 1.00 25.83 411 HIS A O 1
ATOM 3100 N N . ARG A 1 412 ? 41.901 6.093 -43.805 1.00 26.70 412 ARG A N 1
ATOM 3101 C CA . ARG A 1 412 ? 43.216 5.369 -43.822 1.00 26.70 412 ARG A CA 1
ATOM 3102 C C . ARG A 1 412 ? 43.656 4.776 -42.468 1.00 26.70 412 ARG A C 1
ATOM 3104 O O . ARG A 1 412 ? 43.548 5.446 -41.465 1.00 26.70 412 ARG A O 1
ATOM 3111 N N . ARG A 1 413 ? 44.220 3.561 -42.343 1.00 25.27 413 ARG A N 1
ATOM 3112 C CA . ARG A 1 413 ? 44.630 2.459 -43.250 1.00 25.27 413 ARG A CA 1
ATOM 3113 C C . ARG A 1 413 ? 44.909 1.199 -42.386 1.00 25.27 413 ARG A C 1
ATOM 3115 O O . ARG A 1 413 ? 45.225 1.323 -41.212 1.00 25.27 413 ARG A O 1
ATOM 3122 N N . ARG A 1 414 ? 44.838 0.015 -43.012 1.00 26.41 414 ARG A N 1
ATOM 3123 C CA . ARG A 1 414 ? 45.237 -1.331 -42.525 1.00 26.41 414 ARG A CA 1
ATOM 3124 C C . ARG A 1 414 ? 46.589 -1.405 -41.788 1.00 26.41 414 ARG A C 1
ATOM 3126 O O . ARG A 1 414 ? 47.547 -0.806 -42.267 1.00 26.41 414 ARG A O 1
ATOM 3133 N N . ALA A 1 415 ? 46.704 -2.361 -40.856 1.00 25.61 415 ALA A N 1
ATOM 3134 C CA . ALA A 1 415 ? 47.841 -3.293 -40.777 1.00 25.61 415 ALA A CA 1
ATOM 3135 C C . ALA A 1 415 ? 47.440 -4.623 -40.097 1.00 25.61 415 ALA A C 1
ATOM 3137 O O . ALA A 1 415 ? 46.782 -4.629 -39.063 1.00 25.61 415 ALA A O 1
ATOM 3138 N N . GLN A 1 416 ? 47.819 -5.734 -40.733 1.00 27.02 416 GLN A N 1
ATOM 3139 C CA . GLN A 1 416 ? 47.800 -7.113 -40.230 1.00 27.02 416 GLN A CA 1
ATOM 3140 C C . GLN A 1 416 ? 49.058 -7.372 -39.390 1.00 27.02 416 GLN A C 1
ATOM 3142 O O . GLN A 1 416 ? 50.099 -6.850 -39.772 1.00 27.02 416 GLN A O 1
ATOM 3147 N N . THR A 1 417 ? 49.005 -8.285 -38.412 1.00 27.47 417 THR A N 1
ATOM 3148 C CA . THR A 1 417 ? 50.061 -9.296 -38.173 1.00 27.47 417 THR A CA 1
ATOM 3149 C C . THR A 1 417 ? 49.585 -10.417 -37.236 1.00 27.47 417 THR A C 1
ATOM 3151 O O . THR A 1 417 ? 48.677 -10.246 -36.431 1.00 27.47 417 THR A O 1
ATOM 3154 N N . ALA A 1 418 ? 50.187 -11.592 -37.434 1.00 26.08 418 ALA A N 1
ATOM 3155 C CA . ALA A 1 418 ? 49.850 -12.915 -36.915 1.00 26.08 418 ALA A CA 1
ATOM 3156 C C . ALA A 1 418 ? 50.707 -13.346 -35.702 1.00 26.08 418 ALA A C 1
ATOM 3158 O O . ALA A 1 418 ? 51.743 -12.738 -35.448 1.00 26.08 418 ALA A O 1
ATOM 3159 N N . GLY A 1 419 ? 50.348 -14.474 -35.063 1.00 24.94 419 GLY A N 1
ATOM 3160 C CA . GLY A 1 419 ? 51.313 -15.354 -34.372 1.00 24.94 419 GLY A CA 1
ATOM 3161 C C . GLY A 1 419 ? 50.871 -15.952 -33.024 1.00 24.94 419 GLY A C 1
ATOM 3162 O O . GLY A 1 419 ? 50.875 -15.262 -32.014 1.00 24.94 419 GLY A O 1
ATOM 3163 N N . ALA A 1 420 ? 50.558 -17.254 -33.008 1.00 26.42 420 ALA A N 1
ATOM 3164 C CA . ALA A 1 420 ? 50.518 -18.148 -31.827 1.00 26.42 420 ALA A CA 1
ATOM 3165 C C . ALA A 1 420 ? 51.975 -18.546 -31.403 1.00 26.42 420 ALA A C 1
ATOM 3167 O O . ALA A 1 420 ? 52.874 -18.133 -32.142 1.00 26.42 420 ALA A O 1
ATOM 3168 N N . PRO A 1 421 ? 52.297 -19.361 -30.348 1.00 36.53 421 PRO A N 1
ATOM 3169 C CA . PRO A 1 421 ? 51.568 -20.539 -29.834 1.00 36.53 421 PRO A CA 1
ATOM 3170 C C . PRO A 1 421 ? 51.683 -20.832 -28.300 1.00 36.53 421 PRO A C 1
ATOM 3172 O O . PRO A 1 421 ? 51.984 -19.963 -27.492 1.00 36.53 421 PRO A O 1
ATOM 3175 N N . ALA A 1 422 ? 51.361 -22.081 -27.929 1.00 27.16 422 ALA A N 1
ATOM 3176 C CA . ALA A 1 422 ? 50.863 -22.604 -26.653 1.00 27.16 422 ALA A CA 1
ATOM 3177 C C . ALA A 1 422 ? 51.869 -23.322 -25.712 1.00 27.16 422 ALA A C 1
ATOM 3179 O O . ALA A 1 422 ? 52.916 -23.790 -26.152 1.00 27.16 422 ALA A O 1
ATOM 3180 N N . GLY A 1 423 ? 51.418 -23.566 -24.463 1.00 25.39 423 GLY A N 1
ATOM 3181 C CA . GLY A 1 423 ? 51.742 -24.729 -23.600 1.00 25.39 423 GLY A CA 1
ATOM 3182 C C . GLY A 1 423 ? 52.309 -24.404 -22.195 1.00 25.39 423 GLY A C 1
ATOM 3183 O O . GLY A 1 423 ? 52.891 -23.336 -22.039 1.00 25.39 423 GLY A O 1
ATOM 3184 N N . PRO A 1 424 ? 52.282 -25.317 -21.186 1.00 35.69 424 PRO A N 1
ATOM 3185 C CA . PRO A 1 424 ? 51.421 -26.489 -20.979 1.00 35.69 424 PRO A CA 1
ATOM 3186 C C . PRO A 1 424 ? 50.895 -26.676 -19.518 1.00 35.69 424 PRO A C 1
ATOM 3188 O O . PRO A 1 424 ? 51.080 -25.866 -18.617 1.00 35.69 424 PRO A O 1
ATOM 3191 N N . VAL A 1 425 ? 50.209 -27.810 -19.347 1.00 29.23 425 VAL A N 1
ATOM 3192 C CA . VAL A 1 425 ? 49.429 -28.384 -18.232 1.00 29.23 425 VAL A CA 1
ATOM 3193 C C . VAL A 1 425 ? 50.224 -28.736 -16.958 1.00 29.23 425 VAL A C 1
ATOM 3195 O O . VAL A 1 425 ? 51.313 -29.297 -17.041 1.00 29.23 425 VAL A O 1
ATOM 3198 N N . GLY A 1 426 ? 49.593 -28.587 -15.780 1.00 27.55 426 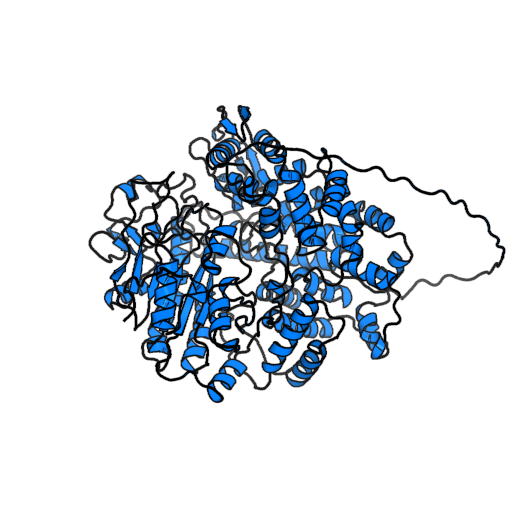GLY A N 1
ATOM 3199 C CA . GLY A 1 426 ? 50.031 -29.183 -14.507 1.00 27.55 426 GLY A CA 1
ATOM 3200 C C . GLY A 1 426 ? 48.867 -29.718 -13.653 1.00 27.55 426 GLY A C 1
ATOM 3201 O O . GLY A 1 426 ? 48.061 -28.956 -13.133 1.00 27.55 426 GLY A O 1
ATOM 3202 N N . ARG A 1 427 ? 48.784 -31.049 -13.501 1.00 27.31 427 ARG A N 1
ATOM 3203 C CA . ARG A 1 427 ? 47.870 -31.791 -12.602 1.00 27.31 427 ARG A CA 1
ATOM 3204 C C . ARG A 1 427 ? 48.432 -31.861 -11.175 1.00 27.31 427 ARG A C 1
ATOM 3206 O O . ARG A 1 427 ? 49.596 -32.225 -11.044 1.00 27.31 427 ARG A O 1
ATOM 3213 N N . ARG A 1 428 ? 47.590 -31.777 -10.129 1.00 28.92 428 ARG A N 1
ATOM 3214 C CA . ARG A 1 428 ? 47.748 -32.558 -8.873 1.00 28.92 428 ARG A CA 1
ATOM 3215 C C . ARG A 1 428 ? 46.404 -32.929 -8.223 1.00 28.92 428 ARG A C 1
ATOM 3217 O O . ARG A 1 428 ? 45.409 -32.230 -8.354 1.00 28.92 428 ARG A O 1
ATOM 3224 N N . ARG A 1 429 ? 46.410 -34.107 -7.589 1.00 26.00 429 ARG A N 1
ATOM 3225 C CA . ARG A 1 429 ? 45.306 -34.897 -7.012 1.00 26.00 429 ARG A CA 1
ATOM 3226 C C . ARG A 1 429 ? 45.176 -34.701 -5.485 1.00 26.00 429 ARG A C 1
ATOM 3228 O O . ARG A 1 429 ? 46.199 -34.674 -4.819 1.00 26.00 429 ARG A O 1
ATOM 3235 N N . ARG A 1 430 ? 43.917 -34.771 -5.013 1.00 26.67 430 ARG A N 1
ATOM 3236 C CA . ARG A 1 430 ? 43.312 -35.508 -3.859 1.00 26.67 430 ARG A CA 1
ATOM 3237 C C . ARG A 1 430 ? 43.916 -35.451 -2.439 1.00 26.67 430 ARG A C 1
ATOM 3239 O O . ARG A 1 430 ? 45.051 -35.863 -2.264 1.00 26.67 430 ARG A O 1
ATOM 3246 N N . GLN A 1 431 ? 43.027 -35.250 -1.448 1.00 27.34 431 GLN A N 1
ATOM 3247 C CA . GLN A 1 431 ? 42.704 -36.120 -0.273 1.00 27.34 431 GLN A CA 1
ATOM 3248 C C . GLN A 1 431 ? 41.651 -35.379 0.597 1.00 27.34 431 GLN A C 1
ATOM 3250 O O . GLN A 1 431 ? 41.872 -34.227 0.930 1.00 27.34 431 GLN A O 1
ATOM 3255 N N . HIS A 1 432 ? 40.380 -35.794 0.727 1.00 26.88 432 HIS A N 1
ATOM 3256 C CA . HIS A 1 432 ? 39.770 -36.779 1.650 1.00 26.88 432 HIS A CA 1
ATOM 3257 C C . HIS A 1 432 ? 40.315 -36.826 3.090 1.00 26.88 432 HIS A C 1
ATOM 3259 O O . HIS A 1 432 ? 41.374 -37.400 3.316 1.00 26.88 432 HIS A O 1
ATOM 3265 N N . ALA A 1 433 ? 39.492 -36.391 4.053 1.00 26.64 433 ALA A N 1
ATOM 3266 C CA . ALA A 1 433 ? 39.440 -36.932 5.414 1.00 26.64 433 ALA A CA 1
ATOM 3267 C C . ALA A 1 433 ? 38.016 -36.786 5.992 1.00 26.64 433 ALA A C 1
ATOM 3269 O O . ALA A 1 433 ? 37.335 -35.795 5.739 1.00 26.64 433 ALA A O 1
ATOM 3270 N N . ARG A 1 434 ? 37.566 -37.830 6.699 1.00 24.72 434 ARG A N 1
ATOM 3271 C CA . ARG A 1 434 ? 36.233 -38.024 7.292 1.00 24.72 434 ARG A CA 1
ATOM 3272 C C . ARG A 1 434 ? 36.205 -37.620 8.780 1.00 24.72 434 ARG A C 1
ATOM 3274 O O . ARG A 1 434 ? 37.213 -37.754 9.460 1.00 24.72 434 ARG A O 1
ATOM 3281 N N . ILE A 1 435 ? 35.002 -37.205 9.193 1.00 31.67 435 ILE A N 1
ATOM 3282 C CA . ILE A 1 435 ? 34.257 -37.218 10.483 1.00 31.67 435 ILE A CA 1
ATOM 3283 C C . ILE A 1 435 ? 34.833 -38.068 11.648 1.00 31.67 435 ILE A C 1
ATOM 3285 O O . ILE A 1 435 ? 35.462 -39.097 11.396 1.00 31.67 435 ILE A O 1
ATOM 3289 N N . PRO A 1 436 ? 34.499 -37.728 12.916 1.00 26.42 436 PRO A N 1
ATOM 3290 C CA . PRO A 1 436 ? 33.425 -38.489 13.588 1.00 26.42 436 PRO A CA 1
ATOM 3291 C C . PRO A 1 436 ? 32.433 -37.671 14.458 1.00 26.42 436 PRO A C 1
ATOM 3293 O O . PRO A 1 436 ? 32.758 -36.609 14.982 1.00 26.42 436 PRO A O 1
ATOM 3296 N N . ASP A 1 437 ? 31.223 -38.233 14.579 1.00 25.81 437 ASP A N 1
ATOM 3297 C CA . ASP A 1 437 ? 30.091 -37.867 15.453 1.00 25.81 437 ASP A CA 1
ATOM 3298 C C . ASP A 1 437 ? 30.265 -38.348 16.913 1.00 25.81 437 ASP A C 1
ATOM 3300 O O . ASP A 1 437 ? 31.115 -39.206 17.158 1.00 25.81 437 ASP A O 1
ATOM 3304 N N . VAL A 1 438 ? 29.380 -37.863 17.820 1.00 26.06 438 VAL A N 1
ATOM 3305 C CA . VAL A 1 438 ? 28.596 -38.575 18.891 1.00 26.06 438 VAL A CA 1
ATOM 3306 C C . VAL A 1 438 ? 28.278 -37.591 20.067 1.00 26.06 438 VAL A C 1
ATOM 3308 O O . VAL A 1 438 ? 29.210 -37.109 20.697 1.00 26.06 438 VAL A O 1
ATOM 3311 N N . VAL A 1 439 ? 27.025 -37.077 20.236 1.00 25.72 439 VAL A N 1
ATOM 3312 C CA . VAL A 1 439 ? 25.874 -37.546 21.109 1.00 25.72 439 VAL A CA 1
ATOM 3313 C C . VAL A 1 439 ? 25.985 -37.015 22.569 1.00 25.72 439 VAL A C 1
ATOM 3315 O O . VAL A 1 439 ? 27.075 -37.067 23.112 1.00 25.72 439 VAL A O 1
ATOM 3318 N N . THR A 1 440 ? 24.999 -36.499 23.336 1.00 25.17 440 THR A N 1
ATOM 3319 C CA . THR A 1 440 ? 23.519 -36.294 23.299 1.00 25.17 440 THR A CA 1
ATOM 3320 C C . THR A 1 440 ? 23.056 -35.462 24.524 1.00 25.17 440 THR A C 1
ATOM 3322 O O . THR A 1 440 ? 23.713 -35.529 25.559 1.00 25.17 440 THR A O 1
ATOM 3325 N N . GLY A 1 441 ? 21.857 -34.845 24.461 1.00 21.94 441 GLY A N 1
ATOM 3326 C CA . GLY A 1 441 ? 20.964 -34.573 25.619 1.00 21.94 441 GLY A CA 1
ATOM 3327 C C . GLY A 1 441 ? 20.065 -33.322 25.464 1.00 21.94 441 GLY A C 1
ATOM 3328 O O . GLY A 1 441 ? 20.577 -32.227 25.625 1.00 21.94 441 GLY A O 1
ATOM 3329 N N . SER A 1 442 ? 18.813 -33.445 24.967 1.00 22.59 442 SER A N 1
ATOM 3330 C CA . SER A 1 442 ? 17.501 -33.307 25.687 1.00 22.59 442 SER A CA 1
ATOM 3331 C C . SER A 1 442 ? 17.195 -31.888 26.232 1.00 22.59 442 SER A C 1
ATOM 3333 O O . SER A 1 442 ? 18.046 -31.349 26.918 1.00 22.59 442 SER A O 1
ATOM 3335 N N . LEU A 1 443 ? 16.047 -31.195 26.093 1.00 24.55 443 LEU A N 1
ATOM 3336 C CA . LEU A 1 443 ? 14.633 -31.477 25.770 1.00 24.55 443 LEU A CA 1
ATOM 3337 C C . LEU A 1 443 ? 13.909 -30.115 25.551 1.00 24.55 443 LEU A C 1
ATOM 3339 O O . LEU A 1 443 ? 13.956 -29.290 26.455 1.00 24.55 443 LEU A O 1
ATOM 3343 N N . MET A 1 444 ? 13.229 -29.898 24.414 1.00 22.44 444 MET A N 1
ATOM 3344 C CA . MET A 1 444 ? 12.067 -29.001 24.159 1.00 22.44 444 MET A CA 1
ATOM 3345 C C . MET A 1 444 ? 11.792 -29.002 22.635 1.00 22.44 444 MET A C 1
ATOM 3347 O O . MET A 1 444 ? 12.738 -29.222 21.877 1.00 22.44 444 MET A O 1
ATOM 3351 N N . PRO A 1 445 ? 10.550 -28.828 22.129 1.00 24.69 445 PRO A N 1
ATOM 3352 C CA . PRO A 1 445 ? 10.293 -28.891 20.692 1.00 24.69 445 PRO A CA 1
ATOM 3353 C C . PRO A 1 445 ? 10.800 -27.611 20.012 1.00 24.69 445 PRO A C 1
ATOM 3355 O O . PRO A 1 445 ? 10.053 -26.665 19.787 1.00 24.69 445 PRO A O 1
ATOM 3358 N N . GLU A 1 446 ? 12.095 -27.573 19.703 1.00 24.44 446 GLU A N 1
ATOM 3359 C CA . GLU A 1 446 ? 12.705 -26.519 18.899 1.00 24.44 446 GLU A CA 1
ATOM 3360 C C . GLU A 1 446 ? 12.202 -26.605 17.454 1.00 24.44 446 GLU A C 1
ATOM 3362 O O . GLU A 1 446 ? 12.348 -27.614 16.754 1.00 24.44 446 GLU A O 1
ATOM 3367 N N . ILE A 1 447 ? 11.629 -25.501 16.985 1.00 28.56 447 ILE A N 1
ATOM 3368 C CA . ILE A 1 447 ? 11.346 -25.255 15.575 1.00 28.56 447 ILE A CA 1
ATOM 3369 C C . ILE A 1 447 ? 12.695 -25.214 14.837 1.00 28.56 447 ILE A C 1
ATOM 3371 O O . ILE A 1 447 ? 13.396 -24.206 14.817 1.00 28.56 447 ILE A O 1
ATOM 3375 N N . ASN A 1 448 ? 13.099 -26.340 14.248 1.00 27.28 448 ASN A N 1
ATOM 3376 C CA . ASN A 1 448 ? 14.364 -26.444 13.524 1.00 27.28 448 ASN A CA 1
ATOM 3377 C C . ASN A 1 448 ? 14.341 -25.559 12.257 1.00 27.28 448 ASN A C 1
ATOM 3379 O O . ASN A 1 448 ? 13.386 -25.606 11.473 1.00 27.28 448 ASN A O 1
ATOM 3383 N N . ARG A 1 449 ? 15.438 -24.813 12.032 1.00 30.41 449 ARG A N 1
ATOM 3384 C CA . ARG A 1 449 ? 15.775 -23.982 10.852 1.00 30.41 449 ARG A CA 1
ATOM 3385 C C . ARG A 1 449 ? 15.305 -24.545 9.505 1.00 30.41 449 ARG A C 1
ATOM 3387 O O . ARG A 1 449 ? 14.995 -23.770 8.611 1.00 30.41 449 ARG A O 1
ATOM 3394 N N . ARG A 1 450 ? 15.213 -25.869 9.347 1.00 28.70 450 ARG A N 1
ATOM 3395 C CA . ARG A 1 450 ? 14.746 -26.527 8.114 1.00 28.70 450 ARG A CA 1
ATOM 3396 C C . ARG A 1 450 ? 13.244 -26.353 7.825 1.00 28.70 450 ARG A C 1
ATOM 3398 O O . ARG A 1 450 ? 12.883 -26.359 6.658 1.00 28.70 450 ARG A O 1
ATOM 3405 N N . LYS A 1 451 ? 12.388 -26.168 8.842 1.00 31.14 451 LYS A N 1
ATOM 3406 C CA . LYS A 1 451 ? 10.968 -25.778 8.672 1.00 31.14 451 LYS A CA 1
ATOM 3407 C C . LYS A 1 451 ? 10.790 -24.255 8.622 1.00 31.14 451 LYS A C 1
ATOM 3409 O O . LYS A 1 451 ? 9.950 -23.771 7.880 1.00 31.14 451 LYS A O 1
ATOM 3414 N N . PHE A 1 452 ? 11.638 -23.502 9.326 1.00 30.52 452 PHE A N 1
ATOM 3415 C CA . PHE A 1 452 ? 11.663 -22.036 9.257 1.00 30.52 452 PHE A CA 1
ATOM 3416 C C . PHE A 1 452 ? 12.094 -21.518 7.872 1.00 30.52 452 PHE A C 1
ATOM 3418 O O . PHE A 1 452 ? 11.472 -20.600 7.354 1.00 30.52 452 PHE A O 1
ATOM 3425 N N . LEU A 1 453 ? 13.084 -22.149 7.225 1.00 30.62 453 LEU A N 1
ATOM 3426 C CA . LEU A 1 453 ? 13.511 -21.807 5.858 1.00 30.62 453 LEU A CA 1
ATOM 3427 C C . LEU A 1 453 ? 12.449 -22.134 4.796 1.00 30.62 453 LEU A C 1
ATOM 3429 O O . LEU A 1 453 ? 12.407 -21.463 3.775 1.00 30.62 453 LEU A O 1
ATOM 3433 N N . ILE A 1 454 ? 11.563 -23.100 5.061 1.00 29.94 454 ILE A N 1
ATOM 3434 C CA . ILE A 1 454 ? 10.377 -23.370 4.228 1.00 29.94 454 ILE A CA 1
ATOM 3435 C C . ILE A 1 454 ? 9.313 -22.266 4.409 1.00 29.94 454 ILE A C 1
ATOM 3437 O O . ILE A 1 454 ? 8.546 -22.001 3.492 1.00 29.94 454 ILE A O 1
ATOM 3441 N N . ALA A 1 455 ? 9.298 -21.579 5.558 1.00 28.52 455 ALA A N 1
ATOM 3442 C CA . ALA A 1 455 ? 8.370 -20.485 5.859 1.00 28.52 455 ALA A CA 1
ATOM 3443 C C . ALA A 1 455 ? 8.892 -19.083 5.469 1.00 28.52 455 ALA A C 1
ATOM 3445 O O . ALA A 1 455 ? 8.097 -18.161 5.326 1.00 28.52 455 ALA A O 1
ATOM 3446 N N . SER A 1 456 ? 10.207 -18.900 5.279 1.00 25.61 456 SER A N 1
ATOM 3447 C CA . SER A 1 456 ? 10.809 -17.623 4.824 1.00 25.61 456 SER A CA 1
ATOM 3448 C C . SER A 1 456 ? 11.185 -17.610 3.338 1.00 25.61 456 SER A C 1
ATOM 3450 O O . SER A 1 456 ? 11.406 -16.547 2.760 1.00 25.61 456 SER A O 1
ATOM 3452 N N . VAL A 1 457 ? 11.221 -18.783 2.708 1.00 30.47 457 VAL A N 1
ATOM 3453 C CA . VAL A 1 457 ? 11.390 -18.981 1.270 1.00 30.47 457 VAL A CA 1
ATOM 3454 C C . VAL A 1 457 ? 10.301 -19.965 0.884 1.00 30.47 457 VAL A C 1
ATOM 3456 O O . VAL A 1 457 ? 10.440 -21.156 1.147 1.00 30.47 457 VAL A O 1
ATOM 3459 N N . GLY A 1 458 ? 9.185 -19.482 0.339 1.00 27.12 458 GLY A N 1
ATOM 3460 C CA . GLY A 1 458 ? 8.105 -20.339 -0.146 1.00 27.12 458 GLY A CA 1
ATOM 3461 C C . GLY A 1 458 ? 8.575 -21.164 -1.344 1.00 27.12 458 GLY A C 1
ATOM 3462 O O . GLY A 1 458 ? 8.255 -20.854 -2.484 1.00 27.12 458 GLY A O 1
ATOM 3463 N N . VAL A 1 459 ? 9.382 -22.195 -1.094 1.00 27.17 459 VAL A N 1
ATOM 3464 C CA . VAL A 1 459 ? 9.837 -23.147 -2.097 1.00 27.17 459 VAL A CA 1
ATOM 3465 C C . VAL A 1 459 ? 8.631 -23.932 -2.586 1.00 27.17 459 VAL A C 1
ATOM 3467 O O . VAL A 1 459 ? 8.037 -24.711 -1.843 1.00 27.17 459 VAL A O 1
ATOM 3470 N N . GLY A 1 460 ? 8.392 -23.825 -3.889 1.00 26.02 460 GLY A N 1
ATOM 3471 C CA . GLY A 1 460 ? 8.241 -25.033 -4.688 1.00 26.02 460 GLY A CA 1
ATOM 3472 C C . GLY A 1 460 ? 6.994 -25.085 -5.553 1.00 26.02 460 GLY A C 1
ATOM 3473 O O . GLY A 1 460 ? 6.034 -25.764 -5.217 1.00 26.02 460 GLY A O 1
ATOM 3474 N N . ALA A 1 461 ? 7.052 -24.434 -6.715 1.00 29.97 461 ALA A N 1
ATOM 3475 C CA . ALA A 1 461 ? 7.189 -25.107 -8.017 1.00 29.97 461 ALA A CA 1
ATOM 3476 C C . ALA A 1 461 ? 6.300 -26.333 -8.366 1.00 29.97 461 ALA A C 1
ATOM 3478 O O . ALA A 1 461 ? 6.603 -27.017 -9.339 1.00 29.97 461 ALA A O 1
ATOM 3479 N N . ALA A 1 462 ? 5.202 -26.613 -7.660 1.00 23.84 462 ALA A N 1
ATOM 3480 C CA . ALA A 1 462 ? 4.343 -27.775 -7.933 1.00 23.84 462 ALA A CA 1
ATOM 3481 C C . ALA A 1 462 ? 2.840 -27.457 -8.098 1.00 23.84 462 ALA A C 1
ATOM 3483 O O . ALA A 1 462 ? 2.038 -28.381 -8.191 1.00 23.84 462 ALA A O 1
ATOM 3484 N N . GLY A 1 463 ? 2.438 -26.180 -8.191 1.00 29.36 463 GLY A N 1
ATOM 3485 C CA . GLY A 1 463 ? 1.020 -25.793 -8.331 1.00 29.36 463 GLY A CA 1
ATOM 3486 C C . GLY A 1 463 ? 0.758 -24.473 -9.067 1.00 29.36 463 GLY A C 1
ATOM 3487 O O . GLY A 1 463 ? -0.141 -23.740 -8.691 1.00 29.36 463 GLY A O 1
ATOM 3488 N N . LEU A 1 464 ? 1.556 -24.120 -10.080 1.00 32.62 464 LEU A N 1
ATOM 3489 C CA . LEU A 1 464 ? 1.464 -22.835 -10.801 1.00 32.62 464 LEU A CA 1
ATOM 3490 C C . LEU A 1 464 ? 0.870 -22.982 -12.215 1.00 32.62 464 LEU A C 1
ATOM 3492 O O . LEU A 1 464 ? 1.482 -22.564 -13.193 1.00 32.62 464 LEU A O 1
ATOM 3496 N N . LEU A 1 465 ? -0.310 -23.597 -12.344 1.00 32.75 465 LEU A N 1
ATOM 3497 C CA . LEU A 1 465 ? -0.972 -23.766 -13.652 1.00 32.75 465 LEU A CA 1
ATOM 3498 C C . LEU A 1 465 ? -2.237 -22.921 -13.877 1.00 32.75 465 LEU A C 1
ATOM 3500 O O . LEU A 1 465 ? -2.841 -23.045 -14.937 1.00 32.75 465 LEU A O 1
ATOM 3504 N N . SER A 1 466 ? -2.618 -22.002 -12.983 1.00 40.69 466 SER A N 1
ATOM 3505 C CA . SER A 1 466 ? -3.720 -21.065 -13.270 1.00 40.69 466 SER A CA 1
ATOM 3506 C C . SER A 1 466 ? -3.335 -19.609 -13.046 1.00 40.69 466 SER A C 1
ATOM 3508 O O . SER A 1 466 ? -3.565 -19.022 -11.992 1.00 40.69 466 SER A O 1
ATOM 3510 N N . GLY A 1 467 ? -2.774 -18.992 -14.087 1.00 45.62 467 GLY A N 1
ATOM 3511 C CA . GLY A 1 467 ? -2.802 -17.536 -14.195 1.00 45.62 467 GLY A CA 1
ATOM 3512 C C . GLY A 1 467 ? -4.254 -17.039 -14.148 1.00 45.62 467 GLY A C 1
ATOM 3513 O O . GLY A 1 467 ? -5.144 -17.647 -14.743 1.00 45.62 467 GLY A O 1
ATOM 3514 N N . ALA A 1 468 ? -4.495 -15.950 -13.423 1.00 45.25 468 ALA A N 1
ATOM 3515 C CA . ALA A 1 468 ? -5.801 -15.306 -13.305 1.00 45.25 468 ALA A CA 1
ATOM 3516 C C . ALA A 1 468 ? -6.426 -15.006 -14.672 1.00 45.25 468 ALA A C 1
ATOM 3518 O O . ALA A 1 468 ? -5.833 -14.265 -15.463 1.00 45.25 468 ALA A O 1
ATOM 3519 N N . VAL A 1 469 ? -7.638 -15.496 -14.938 1.00 52.88 469 VAL A N 1
ATOM 3520 C CA . VAL A 1 469 ? -8.335 -15.244 -16.208 1.00 52.88 469 VAL A CA 1
ATOM 3521 C C . VAL A 1 469 ? -9.036 -13.894 -16.147 1.00 52.88 469 VAL A C 1
ATOM 3523 O O . VAL A 1 469 ? -10.090 -13.780 -15.545 1.00 52.88 469 VAL A O 1
ATOM 3526 N N . ALA A 1 470 ? -8.490 -12.835 -16.734 1.00 49.16 470 ALA A N 1
ATOM 3527 C CA . ALA A 1 470 ? -9.259 -11.589 -16.825 1.00 49.16 470 ALA A CA 1
ATOM 3528 C C . ALA A 1 470 ? -10.305 -11.718 -17.897 1.00 49.16 470 ALA A C 1
ATOM 3530 O O . ALA A 1 470 ? -10.164 -12.461 -18.864 1.00 49.16 470 ALA A O 1
ATOM 3531 N N . VAL A 1 471 ? -11.369 -10.996 -17.619 1.00 54.16 471 VAL A N 1
ATOM 3532 C CA . VAL A 1 471 ? -12.661 -11.083 -18.259 1.00 54.16 471 VAL A CA 1
ATOM 3533 C C . VAL A 1 471 ? -13.048 -9.652 -18.562 1.00 54.16 471 VAL A C 1
ATOM 3535 O O . VAL A 1 471 ? -12.900 -8.774 -17.709 1.00 54.16 471 VAL A O 1
ATOM 3538 N N . SER A 1 472 ? -13.452 -9.377 -19.795 1.00 57.19 472 SER A N 1
ATOM 3539 C CA . SER A 1 472 ? -14.041 -8.089 -20.123 1.00 57.19 472 SER A CA 1
ATOM 3540 C C . SER A 1 472 ? -15.529 -8.125 -19.798 1.00 57.19 472 SER A C 1
ATOM 3542 O O . SER A 1 472 ? -16.124 -9.177 -19.553 1.00 57.19 472 SER A O 1
ATOM 3544 N N . TRP A 1 473 ? -16.154 -6.953 -19.826 1.00 62.94 473 TRP A N 1
ATOM 3545 C CA . TRP A 1 473 ? -17.594 -6.848 -19.660 1.00 62.94 473 TRP A CA 1
ATOM 3546 C C . TRP A 1 473 ? -18.389 -7.728 -20.655 1.00 62.94 473 TRP A C 1
ATOM 3548 O O . TRP A 1 473 ? -19.232 -8.509 -20.210 1.00 62.94 473 TRP A O 1
ATOM 3558 N N . PRO A 1 474 ? -18.107 -7.686 -21.973 1.00 57.31 474 PRO A N 1
ATOM 3559 C CA . PRO A 1 474 ? -18.678 -8.618 -22.944 1.00 57.31 474 PRO A CA 1
ATOM 3560 C C . PRO A 1 474 ? -18.588 -10.106 -22.596 1.00 57.31 474 PRO A C 1
ATOM 3562 O O . PRO A 1 474 ? -19.519 -10.840 -22.906 1.00 57.31 474 PRO A O 1
ATOM 3565 N N . ASP A 1 475 ? -17.522 -10.581 -21.958 1.00 59.97 475 ASP A N 1
ATOM 3566 C CA . ASP A 1 475 ? -17.374 -12.027 -21.691 1.00 59.97 475 ASP A CA 1
ATOM 3567 C C . ASP A 1 475 ? -18.182 -12.474 -20.517 1.00 59.97 475 ASP A C 1
ATOM 3569 O O . ASP A 1 475 ? -18.687 -13.592 -20.516 1.00 59.97 475 ASP A O 1
ATOM 3573 N N . LEU A 1 476 ? -18.338 -11.582 -19.544 1.00 66.81 476 LEU A N 1
ATOM 3574 C CA . LEU A 1 476 ? -19.312 -11.780 -18.495 1.00 66.81 476 LEU A CA 1
ATOM 3575 C C . LEU A 1 476 ? -20.703 -11.913 -19.121 1.00 66.81 476 LEU A C 1
ATOM 3577 O O . LEU A 1 476 ? -21.408 -12.870 -18.819 1.00 66.81 476 LEU A O 1
ATOM 3581 N N . LEU A 1 477 ? -21.066 -11.029 -20.058 1.00 69.00 477 LEU A N 1
ATOM 3582 C CA . LEU A 1 477 ? -22.354 -11.108 -20.757 1.00 69.00 477 LEU A CA 1
ATOM 3583 C C . LEU A 1 477 ? -22.491 -12.365 -21.628 1.00 69.00 477 LEU A C 1
ATOM 3585 O O . LEU A 1 477 ? -23.559 -12.972 -21.637 1.00 69.00 477 LEU A O 1
ATOM 3589 N N . ARG A 1 478 ? -21.435 -12.789 -22.332 1.00 69.88 478 ARG A N 1
ATOM 3590 C CA . ARG A 1 478 ? -21.442 -14.031 -23.122 1.00 69.88 478 ARG A CA 1
ATOM 3591 C C . ARG A 1 478 ? -21.591 -15.246 -22.213 1.00 69.88 478 ARG A C 1
ATOM 3593 O O . ARG A 1 478 ? -22.451 -16.083 -22.446 1.00 69.88 478 ARG A O 1
ATOM 3600 N N . ALA A 1 479 ? -20.831 -15.300 -21.121 1.00 74.19 479 ALA A N 1
ATOM 3601 C CA . ALA A 1 479 ? -20.960 -16.351 -20.122 1.00 74.19 479 ALA A CA 1
ATOM 3602 C C . ALA A 1 479 ? -22.360 -16.367 -19.495 1.00 74.19 479 ALA A C 1
ATOM 3604 O O . ALA A 1 479 ? -22.903 -17.442 -19.270 1.00 74.19 479 ALA A O 1
ATOM 3605 N N . ALA A 1 480 ? -22.969 -15.201 -19.267 1.00 77.62 480 ALA A N 1
ATOM 3606 C CA . ALA A 1 480 ? -24.346 -15.102 -18.800 1.00 77.62 480 ALA A CA 1
ATOM 3607 C C . ALA A 1 480 ? -25.366 -15.656 -19.811 1.00 77.62 480 ALA A C 1
ATOM 3609 O O . ALA A 1 480 ? -26.398 -16.178 -19.409 1.00 77.62 480 ALA A O 1
ATOM 3610 N N . GLN A 1 481 ? -25.094 -15.565 -21.115 1.00 75.12 481 GLN A N 1
ATOM 3611 C CA . GLN A 1 481 ? -25.947 -16.150 -22.155 1.00 75.12 481 GLN A CA 1
ATOM 3612 C C . GLN A 1 481 ? -25.739 -17.663 -22.285 1.00 75.12 481 GLN A C 1
ATOM 3614 O O . GLN A 1 481 ? -26.714 -18.411 -22.338 1.00 75.12 481 GLN A O 1
ATOM 3619 N N . ASP A 1 482 ? -24.483 -18.111 -22.312 1.00 80.31 482 ASP A N 1
ATOM 3620 C CA . ASP A 1 482 ? -24.120 -19.510 -22.561 1.00 80.31 482 ASP A CA 1
ATOM 3621 C C . ASP A 1 482 ? -24.392 -20.407 -21.347 1.00 80.31 482 ASP A C 1
ATOM 3623 O O . ASP A 1 482 ? -24.805 -21.561 -21.471 1.00 80.31 482 ASP A O 1
ATOM 3627 N N . ARG A 1 483 ? -24.123 -19.877 -20.155 1.00 89.12 483 ARG A N 1
ATOM 3628 C CA . ARG A 1 483 ? -24.189 -20.579 -18.873 1.00 89.12 483 ARG A CA 1
ATOM 3629 C C . ARG A 1 483 ? -24.627 -19.600 -17.779 1.00 89.12 483 ARG A C 1
ATOM 3631 O O . ARG A 1 483 ? -23.819 -19.265 -16.913 1.00 89.12 483 ARG A O 1
ATOM 3638 N N . PRO A 1 484 ? -25.879 -19.107 -17.821 1.00 88.31 484 PRO A N 1
ATOM 3639 C CA . PRO A 1 484 ? -26.378 -18.161 -16.833 1.00 88.31 484 PRO A CA 1
ATOM 3640 C C . PRO A 1 484 ? -26.240 -18.710 -15.419 1.00 88.31 484 PRO A C 1
ATOM 3642 O O . PRO A 1 484 ? -26.344 -19.917 -15.180 1.00 88.31 484 PRO A O 1
ATOM 3645 N N . LEU A 1 485 ? -26.083 -17.796 -14.466 1.00 91.88 485 LEU A N 1
ATOM 3646 C CA . LEU A 1 485 ? -26.185 -18.111 -13.055 1.00 91.88 485 LEU A CA 1
ATOM 3647 C C . LEU A 1 485 ? -27.527 -18.825 -12.790 1.00 91.88 485 LEU A C 1
ATOM 3649 O O . LEU A 1 485 ? -28.580 -18.286 -13.149 1.00 91.88 485 LEU A O 1
ATOM 3653 N N . PRO A 1 486 ? -27.525 -20.024 -12.178 1.00 93.19 486 PRO A N 1
ATOM 3654 C CA . PRO A 1 486 ? -28.763 -20.722 -11.864 1.00 93.19 486 PRO A CA 1
ATOM 3655 C C . PRO A 1 486 ? -29.626 -19.928 -10.882 1.00 93.19 486 PRO A C 1
ATOM 3657 O O . PRO A 1 486 ? -29.105 -19.320 -9.941 1.00 93.19 486 PRO A O 1
ATOM 3660 N N . ASP A 1 487 ? -30.946 -19.984 -11.056 1.00 90.69 487 ASP A N 1
ATOM 3661 C CA . ASP A 1 487 ? -31.892 -19.381 -10.115 1.00 90.69 487 ASP A CA 1
ATOM 3662 C C . ASP A 1 487 ? -31.688 -19.909 -8.694 1.00 90.69 487 ASP A C 1
ATOM 3664 O O . ASP A 1 487 ? -31.391 -21.082 -8.480 1.00 90.69 487 ASP A O 1
ATOM 3668 N N . GLY A 1 488 ? -31.841 -19.024 -7.708 1.00 91.62 488 GLY A N 1
ATOM 3669 C CA . GLY A 1 488 ? -31.612 -19.373 -6.304 1.00 91.62 488 GLY A CA 1
ATOM 3670 C C . GLY A 1 488 ? -30.135 -19.433 -5.896 1.00 91.62 488 GLY A C 1
ATOM 3671 O O . GLY A 1 488 ? -29.855 -19.609 -4.716 1.00 91.62 488 GLY A O 1
ATOM 3672 N N . SER A 1 489 ? -29.183 -19.252 -6.820 1.00 94.62 489 SER A N 1
ATOM 3673 C CA . SER A 1 489 ? -27.761 -19.169 -6.463 1.00 94.62 489 SER A CA 1
ATOM 3674 C C . SER A 1 489 ? -27.486 -17.968 -5.559 1.00 94.62 489 SER A C 1
ATOM 3676 O O . SER A 1 489 ? -27.869 -16.847 -5.894 1.00 94.62 489 SER A O 1
ATOM 3678 N N . GLY A 1 490 ? -26.777 -18.193 -4.451 1.00 96.00 490 GLY A N 1
ATOM 3679 C CA . GLY A 1 490 ? -26.278 -17.118 -3.597 1.00 96.00 490 GLY A CA 1
ATOM 3680 C C . GLY A 1 490 ? -25.035 -16.449 -4.179 1.00 96.00 490 GLY A C 1
ATOM 3681 O O . GLY A 1 490 ? -24.154 -17.122 -4.722 1.00 96.00 490 GLY A O 1
ATOM 3682 N N . VAL A 1 491 ? -24.956 -15.126 -4.050 1.00 97.81 491 VAL A N 1
ATOM 3683 C CA . VAL A 1 491 ? -23.812 -14.320 -4.501 1.00 97.81 491 VAL A CA 1
ATOM 3684 C C . VAL A 1 491 ? -23.150 -13.681 -3.288 1.00 97.81 491 VAL A C 1
ATOM 3686 O O . VAL A 1 491 ? -23.813 -13.021 -2.497 1.00 97.81 491 VAL A O 1
ATOM 3689 N N . LEU A 1 492 ? -21.841 -13.857 -3.143 1.00 98.50 492 LEU A N 1
ATOM 3690 C CA . LEU A 1 492 ? -21.045 -13.243 -2.089 1.00 98.50 492 LEU A CA 1
ATOM 3691 C C . LEU A 1 492 ? -20.285 -12.030 -2.633 1.00 98.50 492 LEU A C 1
ATOM 3693 O O . LEU A 1 492 ? -19.530 -12.157 -3.593 1.00 98.50 492 LEU A O 1
ATOM 3697 N N . VAL A 1 493 ? -20.429 -10.869 -2.000 1.00 98.56 493 VAL A N 1
ATOM 3698 C CA . VAL A 1 493 ? -19.598 -9.686 -2.273 1.00 98.56 493 VAL A CA 1
ATOM 3699 C C . VAL A 1 493 ? -18.698 -9.419 -1.075 1.00 98.56 493 VAL A C 1
ATOM 3701 O O . VAL A 1 493 ? -19.182 -9.217 0.032 1.00 98.56 493 VAL A O 1
ATOM 3704 N N . ILE A 1 494 ? -17.388 -9.410 -1.289 1.00 98.44 494 ILE A N 1
ATOM 3705 C CA . ILE A 1 494 ? -16.375 -9.172 -0.262 1.00 98.44 494 ILE A CA 1
ATOM 3706 C C . ILE A 1 494 ? -15.839 -7.753 -0.443 1.00 98.44 494 ILE A C 1
ATOM 3708 O O . ILE A 1 494 ? -15.267 -7.438 -1.487 1.00 98.44 494 ILE A O 1
ATOM 3712 N N . VAL A 1 495 ? -16.010 -6.910 0.574 1.00 97.31 495 VAL A N 1
ATOM 3713 C CA . VAL A 1 495 ? -15.455 -5.554 0.628 1.00 97.31 495 VAL A CA 1
ATOM 3714 C C . VAL A 1 495 ? -14.324 -5.519 1.652 1.00 97.31 495 VAL A C 1
ATOM 3716 O O . VAL A 1 495 ? -14.557 -5.692 2.849 1.00 97.31 495 VAL A O 1
ATOM 3719 N N . THR A 1 496 ? -13.101 -5.259 1.194 1.00 90.38 496 THR A N 1
ATOM 3720 C CA . THR A 1 496 ? -11.947 -5.062 2.084 1.00 90.38 496 THR A CA 1
ATOM 3721 C C . THR A 1 496 ? -11.707 -3.573 2.325 1.00 90.38 496 THR A C 1
ATOM 3723 O O . THR A 1 496 ? -11.508 -2.806 1.377 1.00 90.38 496 THR A O 1
ATOM 3726 N N . LEU A 1 497 ? -11.711 -3.172 3.597 1.00 89.00 497 LEU A N 1
ATOM 3727 C CA . LEU A 1 497 ? -11.356 -1.837 4.073 1.00 89.00 497 LEU A CA 1
ATOM 3728 C C . LEU A 1 497 ? -9.878 -1.828 4.494 1.00 89.00 497 LEU A C 1
ATOM 3730 O O . LEU A 1 497 ? -9.563 -2.182 5.626 1.00 89.00 497 LEU A O 1
ATOM 3734 N N . TYR A 1 498 ? -8.968 -1.464 3.589 1.00 76.75 498 TYR A N 1
ATOM 3735 C CA . TYR A 1 498 ? -7.526 -1.499 3.859 1.00 76.75 498 TYR A CA 1
ATOM 3736 C C . TYR A 1 498 ? -7.072 -0.363 4.772 1.00 76.75 498 TYR A C 1
ATOM 3738 O O . TYR A 1 498 ? -7.336 0.818 4.494 1.00 76.75 498 TYR A O 1
ATOM 3746 N N . GLY A 1 499 ? -6.297 -0.739 5.784 1.00 67.88 499 GLY A N 1
ATOM 3747 C CA . GLY A 1 499 ? -5.651 0.163 6.720 1.00 67.88 499 GLY A CA 1
ATOM 3748 C C . GLY A 1 499 ? -6.117 -0.005 8.159 1.00 67.88 499 GLY A C 1
ATOM 3749 O O . GLY A 1 499 ? -5.826 0.872 8.944 1.00 67.88 499 GLY A O 1
ATOM 3750 N N . GLY A 1 500 ? -6.827 -1.065 8.546 1.00 82.44 500 GLY A N 1
ATOM 3751 C CA . GLY A 1 500 ? -7.218 -1.269 9.947 1.00 82.44 500 GLY A CA 1
ATOM 3752 C C . GLY A 1 500 ? -8.255 -0.258 10.445 1.00 82.44 500 GLY A C 1
ATOM 3753 O O . GLY A 1 500 ? -7.946 0.631 11.230 1.00 82.44 500 GLY A O 1
ATOM 3754 N N . ASN A 1 501 ? -9.494 -0.372 9.974 1.00 93.81 501 ASN A N 1
ATOM 3755 C CA . ASN A 1 501 ? -10.598 0.515 10.341 1.00 93.81 501 ASN A CA 1
ATOM 3756 C C . ASN A 1 501 ? -10.814 0.583 11.866 1.00 93.81 501 ASN A C 1
ATOM 3758 O O . ASN A 1 501 ? -10.981 -0.450 12.519 1.00 93.81 501 ASN A O 1
ATOM 3762 N N . ASP A 1 502 ? -10.902 1.795 12.425 1.00 96.75 502 ASP A N 1
ATOM 3763 C CA . ASP A 1 502 ? -11.213 1.993 13.843 1.00 96.75 502 ASP A CA 1
ATOM 3764 C C . ASP A 1 502 ? -12.640 1.546 14.170 1.00 96.75 502 ASP A C 1
ATOM 3766 O O . ASP A 1 502 ? -13.638 2.245 13.945 1.00 96.75 502 ASP A O 1
ATOM 3770 N N . GLY A 1 503 ? -12.714 0.327 14.700 1.00 96.00 503 GLY A N 1
ATOM 3771 C CA . GLY A 1 503 ? -13.951 -0.386 14.948 1.00 96.00 503 GLY A CA 1
ATOM 3772 C C . GLY A 1 503 ? -14.897 0.344 15.889 1.00 96.00 503 GLY A C 1
ATOM 3773 O O . GLY A 1 503 ? -16.083 0.426 15.580 1.00 96.00 503 GLY A O 1
ATOM 3774 N N . ILE A 1 504 ? -14.383 0.939 16.970 1.00 96.94 504 ILE A N 1
ATOM 3775 C CA . ILE A 1 504 ? -15.220 1.599 17.987 1.00 96.94 504 ILE A CA 1
ATOM 3776 C C . ILE A 1 504 ? -15.529 3.071 17.658 1.00 96.94 504 ILE A C 1
ATOM 3778 O O . ILE A 1 504 ? -16.286 3.722 18.370 1.00 96.94 504 ILE A O 1
ATOM 3782 N N . SER A 1 505 ? -15.009 3.586 16.538 1.00 96.88 505 SER A N 1
ATOM 3783 C CA . SER A 1 505 ? -15.505 4.806 15.870 1.00 96.88 505 SER A CA 1
ATOM 3784 C C . SER A 1 505 ? -16.439 4.501 14.688 1.00 96.88 505 SER A C 1
ATOM 3786 O O . SER A 1 505 ? -16.998 5.419 14.084 1.00 96.88 505 SER A O 1
ATOM 3788 N N . THR A 1 506 ? -16.627 3.216 14.362 1.00 98.06 506 THR A N 1
ATOM 3789 C CA . THR A 1 506 ? -17.538 2.730 13.313 1.00 98.06 506 THR A CA 1
ATOM 3790 C C . THR A 1 506 ? -18.829 2.178 13.920 1.00 98.06 506 THR A C 1
ATOM 3792 O O . THR A 1 506 ? -19.914 2.651 13.583 1.00 98.06 506 THR A O 1
ATOM 3795 N N . LEU A 1 507 ? -18.698 1.207 14.831 1.00 98.44 507 LEU A N 1
ATOM 3796 C CA . LEU A 1 507 ? -19.728 0.729 15.748 1.00 98.44 507 LEU A CA 1
ATOM 3797 C C . LEU A 1 507 ? -19.413 1.315 17.126 1.00 98.44 507 LEU A C 1
ATOM 3799 O O . LEU A 1 507 ? -18.515 0.852 17.817 1.00 98.44 507 LEU A O 1
ATOM 3803 N N . ILE A 1 508 ? -20.118 2.376 17.482 1.00 98.44 508 ILE A N 1
ATOM 3804 C CA . ILE A 1 508 ? -19.777 3.276 18.572 1.00 98.44 508 ILE A CA 1
ATOM 3805 C C . ILE A 1 508 ? -20.486 2.830 19.858 1.00 98.44 508 ILE A C 1
ATOM 3807 O O . ILE A 1 508 ? -21.720 2.906 19.912 1.00 98.44 508 ILE A O 1
ATOM 3811 N N . PRO A 1 509 ? -19.749 2.431 20.913 1.00 97.94 509 PRO A N 1
ATOM 3812 C CA . PRO A 1 509 ? -20.289 2.180 22.251 1.00 97.94 509 PRO A CA 1
ATOM 3813 C C . PRO A 1 509 ? -20.581 3.502 22.973 1.00 97.94 509 PRO A C 1
ATOM 3815 O O . PRO A 1 509 ? -19.986 3.833 23.995 1.00 97.94 509 PRO A O 1
ATOM 3818 N N . TYR A 1 510 ? -21.502 4.292 22.415 1.00 97.50 510 TYR A N 1
ATOM 3819 C CA . TYR A 1 510 ? -21.748 5.684 22.806 1.00 97.50 510 TYR A CA 1
ATOM 3820 C C . TYR A 1 510 ? -22.238 5.838 24.253 1.00 97.50 510 TYR A C 1
ATOM 3822 O O . TYR A 1 510 ? -22.122 6.924 24.820 1.00 97.50 510 TYR A O 1
ATOM 3830 N N . ALA A 1 511 ? -22.821 4.786 24.835 1.00 96.50 511 ALA A N 1
ATOM 3831 C CA . ALA A 1 511 ? -23.303 4.786 26.214 1.00 96.50 511 ALA A CA 1
ATOM 3832 C C . ALA A 1 511 ? -22.221 4.386 27.235 1.00 96.50 511 ALA A C 1
ATOM 3834 O O . ALA A 1 511 ? -22.477 4.438 28.437 1.00 96.50 511 ALA A O 1
ATOM 3835 N N . ASP A 1 512 ? -21.038 3.956 26.784 1.00 97.12 512 ASP A N 1
ATOM 3836 C CA . ASP A 1 512 ? -19.945 3.537 27.658 1.00 97.12 512 ASP A CA 1
ATOM 3837 C C . ASP A 1 512 ? -19.021 4.720 27.977 1.00 97.12 512 ASP A C 1
ATOM 3839 O O . ASP A 1 512 ? -18.380 5.289 27.094 1.00 97.12 512 ASP A O 1
ATOM 3843 N N . ASN A 1 513 ? -18.913 5.087 29.255 1.00 96.69 513 ASN A N 1
ATOM 3844 C CA . ASN A 1 513 ? -18.019 6.165 29.682 1.00 96.69 513 ASN A CA 1
ATOM 3845 C C . ASN A 1 513 ? -16.548 5.857 29.365 1.00 96.69 513 ASN A C 1
ATOM 3847 O O . ASN A 1 513 ? -15.803 6.779 29.049 1.00 96.69 513 ASN A O 1
ATOM 3851 N N . ALA A 1 514 ? -16.137 4.582 29.362 1.00 97.25 514 ALA A N 1
ATOM 3852 C CA . ALA A 1 514 ? -14.765 4.205 29.030 1.00 97.25 514 ALA A CA 1
ATOM 3853 C C . ALA A 1 514 ? -14.393 4.588 27.589 1.00 97.25 514 ALA A C 1
ATOM 3855 O O . ALA A 1 514 ? -13.235 4.910 27.328 1.00 97.25 514 ALA A O 1
ATOM 3856 N N . TYR A 1 515 ? -15.360 4.611 26.666 1.00 97.56 515 TYR A N 1
ATOM 3857 C CA . TYR A 1 515 ? -15.147 5.096 25.302 1.00 97.56 515 TYR A CA 1
ATOM 3858 C C . TYR A 1 515 ? -14.825 6.593 25.283 1.00 97.56 515 TYR A C 1
ATOM 3860 O O . TYR A 1 515 ? -13.827 7.002 24.690 1.00 97.56 515 TYR A O 1
ATOM 3868 N N . HIS A 1 516 ? -15.636 7.401 25.970 1.00 96.62 516 HIS A N 1
ATOM 3869 C CA . HIS A 1 516 ? -15.456 8.854 26.039 1.00 96.62 516 HIS A CA 1
ATOM 3870 C C . HIS A 1 516 ? -14.165 9.233 26.767 1.00 96.62 516 HIS A C 1
ATOM 3872 O O . HIS A 1 516 ? -13.394 10.055 26.270 1.00 96.62 516 HIS A O 1
ATOM 3878 N N . ASP A 1 517 ? -13.889 8.580 27.896 1.00 95.56 517 ASP A N 1
ATOM 3879 C CA . ASP A 1 517 ? -12.703 8.826 28.719 1.00 95.56 517 ASP A CA 1
ATOM 3880 C C . ASP A 1 517 ? -11.409 8.457 27.979 1.00 95.56 517 ASP A C 1
ATOM 3882 O O . ASP A 1 517 ? -10.404 9.167 28.064 1.00 95.56 517 ASP A O 1
ATOM 3886 N N . ALA A 1 518 ? -11.424 7.358 27.220 1.00 95.50 518 ALA A N 1
ATOM 3887 C CA . ALA A 1 518 ? -10.271 6.909 26.448 1.00 95.50 518 ALA A CA 1
ATOM 3888 C C . ALA A 1 518 ? -10.044 7.730 25.167 1.00 95.50 518 ALA A C 1
ATOM 3890 O O . ALA A 1 518 ? -8.945 7.677 24.601 1.00 95.50 518 ALA A O 1
ATOM 3891 N N . ARG A 1 519 ? -11.060 8.474 24.697 1.00 94.25 519 ARG A N 1
ATOM 3892 C CA . ARG A 1 519 ? -11.054 9.172 23.402 1.00 94.25 519 ARG A CA 1
ATOM 3893 C C . ARG A 1 519 ? -11.656 10.587 23.435 1.00 94.25 519 ARG A C 1
ATOM 3895 O O . ARG A 1 519 ? -12.508 10.883 22.599 1.00 94.25 519 ARG A O 1
ATOM 3902 N N . PRO A 1 520 ? -11.185 11.517 24.286 1.00 87.81 520 PRO A N 1
ATOM 3903 C CA . PRO A 1 520 ? -11.854 12.811 24.479 1.00 87.81 520 PRO A CA 1
ATOM 3904 C C . PRO A 1 520 ? -12.082 13.633 23.198 1.00 87.81 520 PRO A C 1
ATOM 3906 O O . PRO A 1 520 ? -13.057 14.371 23.101 1.00 87.81 520 PRO A O 1
ATOM 3909 N N . GLU A 1 521 ? -11.192 13.510 22.207 1.00 86.44 521 GLU A N 1
ATOM 3910 C CA . GLU A 1 521 ? -11.275 14.263 20.945 1.00 86.44 521 GLU A CA 1
ATOM 3911 C C . GLU A 1 521 ? -11.858 13.445 19.775 1.00 86.44 521 GLU A C 1
ATOM 3913 O O . GLU A 1 521 ? -12.345 14.016 18.794 1.00 86.44 521 GLU A O 1
ATOM 3918 N N . LEU A 1 522 ? -11.859 12.110 19.884 1.00 91.69 522 LEU A N 1
ATOM 3919 C CA . LEU A 1 522 ? -12.356 11.205 18.837 1.00 91.69 522 LEU A CA 1
ATOM 3920 C C . LEU A 1 522 ? -13.771 10.696 19.102 1.00 91.69 522 LEU A C 1
ATOM 3922 O O . LEU A 1 522 ? -14.467 10.343 18.153 1.00 91.69 522 LEU A O 1
ATOM 3926 N N . ALA A 1 523 ? -14.198 10.667 20.364 1.00 95.31 523 ALA A N 1
ATOM 3927 C CA . ALA A 1 523 ? -15.495 10.149 20.751 1.00 95.31 523 ALA A CA 1
ATOM 3928 C C . ALA A 1 523 ? -16.637 10.947 20.106 1.00 95.31 523 ALA A C 1
ATOM 3930 O O . ALA A 1 523 ? -16.629 12.183 20.042 1.00 95.31 523 ALA A O 1
ATOM 3931 N N . TYR A 1 524 ? -17.638 10.215 19.628 1.00 96.44 524 TYR A N 1
ATOM 3932 C CA . TYR A 1 524 ? -18.897 10.784 19.164 1.00 96.44 524 TYR A CA 1
ATOM 3933 C C . TYR A 1 524 ? -19.850 10.928 20.343 1.00 96.44 524 TYR A C 1
ATOM 3935 O O . TYR A 1 524 ? -20.000 9.997 21.136 1.00 96.44 524 TYR A O 1
ATOM 3943 N N . ALA A 1 525 ? -20.513 12.081 20.450 1.00 95.62 525 ALA A N 1
ATOM 3944 C CA . ALA A 1 525 ? -21.511 12.273 21.489 1.00 95.62 525 ALA A CA 1
ATOM 3945 C C . ALA A 1 525 ? -22.724 11.362 21.228 1.00 95.62 525 ALA A C 1
ATOM 3947 O O . ALA A 1 525 ? -23.034 11.085 20.068 1.00 95.62 525 ALA A O 1
ATOM 3948 N N . PRO A 1 526 ? -23.478 10.954 22.267 1.00 96.44 526 PRO A N 1
ATOM 3949 C CA . PRO A 1 526 ? -24.697 10.164 22.088 1.00 96.44 526 PRO A CA 1
ATOM 3950 C C . PRO A 1 526 ? -25.694 10.773 21.094 1.00 96.44 526 PRO A C 1
ATOM 3952 O O . PRO A 1 526 ? -26.347 10.047 20.368 1.00 96.44 526 PRO A O 1
ATOM 3955 N N . ALA A 1 527 ? -25.786 12.103 21.012 1.00 96.50 527 ALA A N 1
ATOM 3956 C CA . ALA A 1 527 ? -26.678 12.776 20.066 1.00 96.50 527 ALA A CA 1
ATOM 3957 C C . ALA A 1 527 ? -26.198 12.728 18.600 1.00 96.50 527 ALA A C 1
ATOM 3959 O O . ALA A 1 527 ? -26.987 13.000 17.698 1.00 96.50 527 ALA A O 1
ATOM 3960 N N . ASP A 1 528 ? -24.922 12.408 18.366 1.00 95.62 528 ASP A N 1
ATOM 3961 C CA . ASP A 1 528 ? -24.311 12.392 17.034 1.00 95.62 528 ASP A CA 1
ATOM 3962 C C . ASP A 1 528 ? -24.395 11.011 16.366 1.00 95.62 528 ASP A C 1
ATOM 3964 O O . ASP A 1 528 ? -24.169 10.904 15.161 1.00 95.62 528 ASP A O 1
ATOM 3968 N N . VAL A 1 529 ? -24.658 9.940 17.123 1.00 97.94 529 VAL A N 1
ATOM 3969 C CA . VAL A 1 529 ? -24.618 8.571 16.592 1.00 97.94 529 VAL A CA 1
ATOM 3970 C C . VAL A 1 529 ? -25.955 8.133 16.006 1.00 97.94 529 VAL A C 1
ATOM 3972 O O . VAL A 1 529 ? -27.032 8.589 16.386 1.00 97.94 529 VAL A O 1
ATOM 3975 N N . LEU A 1 530 ? -25.893 7.169 15.092 1.00 98.56 530 LEU A N 1
ATOM 3976 C CA . LEU A 1 530 ? -27.072 6.494 14.565 1.00 98.56 530 LEU A CA 1
ATOM 3977 C C . LEU A 1 530 ? -27.391 5.291 15.456 1.00 98.56 530 LEU A C 1
ATOM 3979 O O . LEU A 1 530 ? -26.819 4.218 15.275 1.00 98.56 530 LEU A O 1
ATOM 3983 N N . HIS A 1 531 ? -28.266 5.477 16.440 1.00 98.25 531 HIS A N 1
ATOM 3984 C CA . HIS A 1 531 ? -28.604 4.453 17.434 1.00 98.25 531 HIS A CA 1
ATOM 3985 C C . HIS A 1 531 ? -29.062 3.129 16.798 1.00 98.25 531 HIS A C 1
ATOM 3987 O O . HIS A 1 531 ? -29.982 3.114 15.977 1.00 98.25 531 HIS A O 1
ATOM 3993 N N . LEU A 1 532 ? -28.432 2.023 17.206 1.00 98.00 532 LEU A N 1
ATOM 3994 C CA . LEU A 1 532 ? -28.844 0.659 16.856 1.00 98.00 532 LEU A CA 1
ATOM 3995 C C . LEU A 1 532 ? -29.625 -0.000 17.998 1.00 98.00 532 LEU A C 1
ATOM 3997 O O . LEU A 1 532 ? -30.584 -0.734 17.745 1.00 98.00 532 LEU A O 1
ATOM 4001 N N . ASP A 1 533 ? -29.211 0.279 19.234 1.00 96.75 533 ASP A N 1
ATOM 4002 C CA . ASP A 1 533 ? -29.898 -0.024 20.489 1.00 96.75 533 ASP A CA 1
ATOM 4003 C C . ASP A 1 533 ? -29.541 1.035 21.557 1.00 96.75 533 ASP A C 1
ATOM 4005 O O . ASP A 1 533 ? -29.033 2.104 21.218 1.00 96.75 533 ASP A O 1
ATOM 4009 N N . ASP A 1 534 ? -29.806 0.745 22.837 1.00 96.50 534 ASP A N 1
ATOM 4010 C CA . ASP A 1 534 ? -29.542 1.653 23.963 1.00 96.50 534 ASP A CA 1
ATOM 4011 C C . ASP A 1 534 ? -28.046 1.818 24.312 1.00 96.50 534 ASP A C 1
ATOM 4013 O O . ASP A 1 534 ? -27.706 2.639 25.169 1.00 96.50 534 ASP A O 1
ATOM 4017 N N . ARG A 1 535 ? -27.142 1.047 23.690 1.00 96.62 535 ARG A N 1
ATOM 4018 C CA . ARG A 1 535 ? -25.707 0.998 24.024 1.00 96.62 535 ARG A CA 1
ATOM 4019 C C . ARG A 1 535 ? -24.786 1.295 22.843 1.00 96.62 535 ARG A C 1
ATOM 4021 O O . ARG A 1 535 ? -23.722 1.882 23.044 1.00 96.62 535 ARG A O 1
ATOM 4028 N N . LEU A 1 536 ? -25.167 0.855 21.648 1.00 98.31 536 LEU A N 1
ATOM 4029 C CA . LEU A 1 536 ? -24.372 0.877 20.428 1.00 98.31 536 LEU A CA 1
ATOM 4030 C C . LEU A 1 536 ? -25.079 1.683 19.335 1.00 98.31 536 LEU A C 1
ATOM 4032 O O . LEU A 1 536 ? -26.290 1.592 19.129 1.00 98.31 536 LEU A O 1
ATOM 4036 N N . GLY A 1 537 ? -24.297 2.458 18.593 1.00 98.44 537 GLY A N 1
ATOM 4037 C CA . GLY A 1 537 ? -24.746 3.218 17.431 1.00 98.44 537 GLY A CA 1
ATOM 4038 C C . GLY A 1 537 ? -23.747 3.106 16.287 1.00 98.44 537 GLY A C 1
ATOM 4039 O O . GLY A 1 537 ? -22.611 2.694 16.487 1.00 98.44 537 GLY A O 1
ATOM 4040 N N . LEU A 1 538 ? -24.144 3.464 15.073 1.00 98.75 538 LEU A N 1
ATOM 4041 C CA . LEU A 1 538 ? -23.211 3.619 13.960 1.00 98.75 538 LEU A CA 1
ATOM 4042 C C . LEU A 1 538 ? -22.684 5.049 13.892 1.00 98.75 538 LEU A C 1
ATOM 4044 O O . LEU A 1 538 ? -23.343 6.002 14.316 1.00 98.75 538 LEU A O 1
ATOM 4048 N N . ASN A 1 539 ? -21.505 5.189 13.293 1.00 98.50 539 ASN A N 1
ATOM 4049 C CA . ASN A 1 539 ? -20.967 6.479 12.882 1.00 98.50 539 ASN A CA 1
ATOM 4050 C C . ASN A 1 539 ? -22.012 7.303 12.093 1.00 98.50 539 ASN A C 1
ATOM 4052 O O . ASN A 1 539 ? -22.679 6.729 11.227 1.00 98.50 539 ASN A O 1
ATOM 4056 N N . PRO A 1 540 ? -22.134 8.630 12.314 1.00 98.25 540 PRO A N 1
ATOM 4057 C CA . PRO A 1 540 ? -23.110 9.489 11.626 1.00 98.25 540 PRO A CA 1
ATOM 4058 C C . PRO A 1 540 ? -23.053 9.434 10.097 1.00 98.25 540 PRO A C 1
ATOM 4060 O O . PRO A 1 540 ? -24.049 9.713 9.434 1.00 98.25 540 PRO A O 1
ATOM 4063 N N . ALA A 1 541 ? -21.904 9.079 9.518 1.00 97.88 541 ALA A N 1
ATOM 4064 C CA . ALA A 1 541 ? -21.761 8.932 8.074 1.00 97.88 541 ALA A CA 1
ATOM 4065 C C . ALA A 1 541 ? -22.461 7.684 7.497 1.00 97.88 541 ALA A C 1
ATOM 4067 O O . ALA A 1 541 ? -22.697 7.628 6.294 1.00 97.88 541 ALA A O 1
ATOM 4068 N N . LEU A 1 542 ? -22.810 6.695 8.326 1.00 98.62 542 LEU A N 1
ATOM 4069 C CA . LEU A 1 542 ? -23.345 5.388 7.918 1.00 98.62 542 LEU A CA 1
ATOM 4070 C C . LEU A 1 542 ? -24.882 5.369 7.866 1.00 98.62 542 LEU A C 1
ATOM 4072 O O . LEU A 1 542 ? -25.535 4.429 8.329 1.00 98.62 542 LEU A O 1
ATOM 4076 N N . THR A 1 543 ? -25.480 6.443 7.343 1.00 98.44 543 THR A N 1
ATOM 4077 C CA . THR A 1 543 ? -26.942 6.628 7.354 1.00 98.44 543 THR A CA 1
ATOM 4078 C C . THR A 1 543 ? -27.693 5.517 6.626 1.00 98.44 543 THR A C 1
ATOM 4080 O O . THR A 1 543 ? -28.776 5.114 7.052 1.00 98.44 543 THR A O 1
ATOM 4083 N N . GLY A 1 544 ? -27.126 4.999 5.542 1.00 97.88 544 GLY A N 1
ATOM 4084 C CA . GLY A 1 544 ? -27.701 3.922 4.766 1.00 97.88 544 GLY A CA 1
ATOM 4085 C C . GLY A 1 544 ? -27.611 2.565 5.456 1.00 97.88 544 GLY A C 1
ATOM 4086 O O . GLY A 1 544 ? -28.616 1.853 5.518 1.00 97.88 544 GLY A O 1
ATOM 4087 N N . LEU A 1 545 ? -26.468 2.237 6.063 1.00 98.12 545 LEU A N 1
ATOM 4088 C CA . LEU A 1 545 ? -26.330 1.039 6.897 1.00 98.12 545 LEU A CA 1
ATOM 4089 C C . LEU A 1 545 ? -27.297 1.051 8.090 1.00 98.12 545 LEU A C 1
ATOM 4091 O O . LEU A 1 545 ? -27.913 0.026 8.380 1.00 98.12 545 LEU A O 1
ATOM 4095 N N . ALA A 1 546 ? -27.512 2.202 8.735 1.00 98.44 546 ALA A N 1
ATOM 4096 C CA . ALA A 1 546 ? -28.513 2.320 9.799 1.00 98.44 546 ALA A CA 1
ATOM 4097 C C . ALA A 1 546 ? -29.940 2.015 9.301 1.00 98.44 546 ALA A C 1
ATOM 4099 O O . ALA A 1 546 ? -30.752 1.434 10.020 1.00 98.44 546 ALA A O 1
ATOM 4100 N N . GLN A 1 547 ? -30.260 2.338 8.044 1.00 97.88 547 GLN A N 1
ATOM 4101 C CA . GLN A 1 547 ? -31.542 1.944 7.454 1.00 97.88 547 GLN A CA 1
ATOM 4102 C C . GLN A 1 547 ? -31.626 0.434 7.199 1.00 97.88 547 GLN A C 1
ATOM 4104 O O . GLN A 1 547 ? -32.674 -0.155 7.462 1.00 97.88 547 GLN A O 1
ATOM 4109 N N . LEU A 1 548 ? -30.540 -0.203 6.749 1.00 97.56 548 LEU A N 1
ATOM 4110 C CA . LEU A 1 548 ? -30.483 -1.663 6.581 1.00 97.56 548 LEU A CA 1
ATOM 4111 C C . LEU A 1 548 ? -30.642 -2.399 7.919 1.00 97.56 548 LEU A C 1
ATOM 4113 O O . LEU A 1 548 ? -31.316 -3.428 7.980 1.00 97.56 548 LEU A O 1
ATOM 4117 N N . TRP A 1 549 ? -30.093 -1.850 9.006 1.00 98.25 549 TRP A N 1
ATOM 4118 C CA . TRP A 1 549 ? -30.338 -2.347 10.363 1.00 98.25 549 TRP A CA 1
ATOM 4119 C C . TRP A 1 549 ? -31.826 -2.346 10.715 1.00 98.25 549 TRP A C 1
ATOM 4121 O O . TRP A 1 549 ? -32.374 -3.381 11.100 1.00 98.25 549 TRP A O 1
ATOM 4131 N N . ASN A 1 550 ? -32.503 -1.214 10.504 1.00 97.69 550 ASN A N 1
ATOM 4132 C CA . ASN A 1 550 ? -33.938 -1.076 10.768 1.00 97.69 550 ASN A CA 1
ATOM 4133 C C . ASN A 1 550 ? -34.791 -2.029 9.915 1.00 97.69 550 ASN A C 1
ATOM 4135 O O . ASN A 1 550 ? -35.859 -2.461 10.343 1.00 97.69 550 ASN A O 1
ATOM 4139 N N . GLN A 1 551 ? -34.301 -2.395 8.729 1.00 96.38 551 GLN A N 1
ATOM 4140 C CA . GLN A 1 551 ? -34.924 -3.369 7.830 1.00 96.38 551 GLN A CA 1
ATOM 4141 C C . GLN A 1 551 ? -34.590 -4.827 8.181 1.00 96.38 551 GLN A C 1
ATOM 4143 O O . GLN A 1 551 ? -35.050 -5.731 7.491 1.00 96.38 551 GLN A O 1
ATOM 4148 N N . ARG A 1 552 ? -33.812 -5.074 9.247 1.00 97.06 552 ARG A N 1
ATOM 4149 C CA . ARG A 1 552 ? -33.297 -6.400 9.634 1.00 97.06 552 ARG A CA 1
ATOM 4150 C C . ARG A 1 552 ? -32.455 -7.068 8.542 1.00 97.06 552 ARG A C 1
ATOM 4152 O O . ARG A 1 552 ? -32.394 -8.288 8.489 1.00 97.06 552 ARG A O 1
ATOM 4159 N N . GLN A 1 553 ? -31.765 -6.265 7.733 1.00 97.00 553 GLN A N 1
ATOM 4160 C CA . GLN A 1 553 ? -30.893 -6.700 6.633 1.00 97.00 553 GLN A CA 1
ATOM 4161 C C . GLN A 1 553 ? -29.405 -6.408 6.884 1.00 97.00 553 GLN A C 1
ATOM 4163 O O . GLN A 1 553 ? -28.586 -6.567 5.981 1.00 97.00 553 GLN A O 1
ATOM 4168 N N . LEU A 1 554 ? -29.046 -5.962 8.093 1.00 98.56 554 LEU A N 1
ATOM 4169 C CA . LEU A 1 554 ? -27.665 -5.754 8.528 1.00 98.56 554 LEU A CA 1
ATOM 4170 C C . LEU A 1 554 ? -27.382 -6.575 9.787 1.00 98.56 554 LEU A C 1
ATOM 4172 O O . LEU A 1 554 ? -28.007 -6.363 10.827 1.00 98.56 554 LEU A O 1
ATOM 4176 N N . ALA A 1 555 ? -26.413 -7.477 9.695 1.00 98.75 555 ALA A N 1
ATOM 4177 C CA . ALA A 1 555 ? -25.786 -8.142 10.822 1.00 98.75 555 ALA A CA 1
ATOM 4178 C C . ALA A 1 555 ? -24.452 -7.460 11.150 1.00 98.75 555 ALA A C 1
ATOM 4180 O O . ALA A 1 555 ? -23.644 -7.171 10.264 1.00 98.75 555 ALA A O 1
ATOM 4181 N N . VAL A 1 556 ? -24.222 -7.218 12.438 1.00 98.69 556 VAL A N 1
ATOM 4182 C CA . VAL A 1 556 ? -22.973 -6.657 12.958 1.00 98.69 556 VAL A CA 1
ATOM 4183 C C . VAL A 1 556 ? -22.330 -7.709 13.853 1.00 98.69 556 VAL A C 1
ATOM 4185 O O . VAL A 1 556 ? -22.832 -7.994 14.943 1.00 98.69 556 VAL A O 1
ATOM 4188 N N . ILE A 1 557 ? -21.237 -8.309 13.382 1.00 98.69 557 ILE A N 1
ATOM 4189 C CA . ILE A 1 557 ? -20.466 -9.285 14.155 1.00 98.69 557 ILE A CA 1
ATOM 4190 C C . ILE A 1 557 ? -19.377 -8.539 14.922 1.00 98.69 557 ILE A C 1
ATOM 4192 O O . ILE A 1 557 ? -18.597 -7.790 14.334 1.00 98.69 557 ILE A O 1
ATOM 4196 N N . ARG A 1 558 ? -19.346 -8.721 16.241 1.00 97.94 558 ARG A N 1
ATOM 4197 C CA . ARG A 1 558 ? -18.546 -7.930 17.182 1.00 97.94 558 ARG A CA 1
ATOM 4198 C C . ARG A 1 558 ? -17.306 -8.689 17.639 1.00 97.94 558 ARG A C 1
ATOM 4200 O O . ARG A 1 558 ? -17.275 -9.921 17.627 1.00 97.94 558 ARG A O 1
ATOM 4207 N N . GLY A 1 559 ? -16.281 -7.925 18.021 1.00 96.69 559 GLY A N 1
ATOM 4208 C CA . GLY A 1 559 ? -15.031 -8.452 18.570 1.00 96.69 559 GLY A CA 1
ATOM 4209 C C . GLY A 1 559 ? -14.314 -9.445 17.662 1.00 96.69 559 GLY A C 1
ATOM 4210 O O . GLY A 1 559 ? -13.737 -10.419 18.150 1.00 96.69 559 GLY A O 1
ATOM 4211 N N . VAL A 1 560 ? -14.373 -9.218 16.349 1.00 98.12 560 VAL A N 1
ATOM 4212 C CA . VAL A 1 560 ? -13.812 -10.132 15.359 1.00 98.12 560 VAL A CA 1
ATOM 4213 C C . VAL A 1 560 ? -12.311 -9.924 15.252 1.00 98.12 560 VAL A C 1
ATOM 4215 O O . VAL A 1 560 ? -11.848 -8.808 15.025 1.00 98.12 560 VAL A O 1
ATOM 4218 N N . SER A 1 561 ? -11.553 -11.007 15.397 1.00 96.12 561 SER A N 1
ATOM 4219 C CA . SER A 1 561 ? -10.112 -11.038 15.146 1.00 96.12 561 SER A CA 1
ATOM 4220 C C . SER A 1 561 ? -9.667 -12.471 14.823 1.00 96.12 561 SER A C 1
ATOM 4222 O O . SER A 1 561 ? -10.478 -13.329 14.460 1.00 96.12 561 SER A O 1
ATOM 4224 N N . TYR A 1 562 ? -8.375 -12.743 14.964 1.00 92.81 562 TYR A N 1
ATOM 4225 C CA . TYR A 1 562 ? -7.764 -14.061 14.834 1.00 92.81 562 TYR A CA 1
ATOM 4226 C C . TYR A 1 562 ? -6.847 -14.357 16.034 1.00 92.81 562 TYR A C 1
ATOM 4228 O O . TYR A 1 562 ? -6.512 -13.444 16.789 1.00 92.81 562 TYR A O 1
ATOM 4236 N N . PRO A 1 563 ? -6.457 -15.625 16.271 1.00 86.75 563 PRO A N 1
ATOM 4237 C CA . PRO A 1 563 ? -5.568 -15.964 17.381 1.00 86.75 563 PRO A CA 1
ATOM 4238 C C . PRO A 1 563 ? -4.194 -15.298 17.244 1.00 86.75 563 PRO A C 1
ATOM 4240 O O . PRO A 1 563 ? -3.601 -15.365 16.174 1.00 86.75 563 PRO A O 1
ATOM 4243 N N . GLN A 1 564 ? -3.678 -14.740 18.345 1.00 83.00 564 GLN A N 1
ATOM 4244 C CA . GLN A 1 564 ? -2.363 -14.078 18.424 1.00 83.00 564 GLN A CA 1
ATOM 4245 C C . GLN A 1 564 ? -2.154 -12.968 17.372 1.00 83.00 564 GLN A C 1
ATOM 4247 O O . GLN A 1 564 ? -1.248 -13.065 16.546 1.00 83.00 564 GLN A O 1
ATOM 4252 N N . PRO A 1 565 ? -2.991 -11.917 17.389 1.00 83.19 565 PRO A N 1
ATOM 4253 C CA . PRO A 1 565 ? -2.810 -10.766 16.516 1.00 83.19 565 PRO A CA 1
ATOM 4254 C C . PRO A 1 565 ? -1.506 -10.026 16.842 1.00 83.19 565 PRO A C 1
ATOM 4256 O O . PRO A 1 565 ? -1.123 -9.922 18.006 1.00 83.19 565 PRO A O 1
ATOM 4259 N N . ASP A 1 566 ? -0.828 -9.539 15.803 1.00 71.25 566 ASP A N 1
ATOM 4260 C CA . ASP A 1 566 ? 0.555 -9.040 15.851 1.00 71.25 566 ASP A CA 1
ATOM 4261 C C . ASP A 1 566 ? 0.705 -7.588 15.363 1.00 71.25 566 ASP A C 1
ATOM 4263 O O . ASP A 1 566 ? 1.823 -7.106 15.191 1.00 71.25 566 ASP A O 1
ATOM 4267 N N . HIS A 1 567 ? -0.422 -6.905 15.120 1.00 73.25 567 HIS A N 1
ATOM 4268 C CA . HIS A 1 567 ? -0.507 -5.512 14.655 1.00 73.25 567 HIS A CA 1
ATOM 4269 C C . HIS A 1 567 ? 0.136 -5.238 13.290 1.00 73.25 567 HIS A C 1
ATOM 4271 O O . HIS A 1 567 ? 0.235 -4.082 12.882 1.00 73.25 567 HIS A O 1
ATOM 4277 N N . SER A 1 568 ? 0.567 -6.268 12.562 1.00 64.38 568 SER A N 1
ATOM 4278 C CA . SER A 1 568 ? 1.232 -6.103 11.273 1.00 64.38 568 SER A CA 1
ATOM 4279 C C . SER A 1 568 ? 0.203 -6.020 10.162 1.00 64.38 568 SER A C 1
ATOM 4281 O O . SER A 1 568 ? -0.494 -7.001 9.910 1.00 64.38 568 SER A O 1
ATOM 4283 N N . HIS A 1 569 ? 0.124 -4.909 9.422 1.00 57.69 569 HIS A N 1
ATOM 4284 C CA . HIS A 1 569 ? -0.759 -4.840 8.248 1.00 57.69 569 HIS A CA 1
ATOM 4285 C C . HIS A 1 569 ? -0.508 -6.007 7.291 1.00 57.69 569 HIS A C 1
ATOM 4287 O O . HIS A 1 569 ? -1.447 -6.658 6.838 1.00 57.69 569 HIS A O 1
ATOM 4293 N N . PHE A 1 570 ? 0.763 -6.301 7.002 1.00 54.12 570 PHE A N 1
ATOM 4294 C CA . PHE A 1 570 ? 1.136 -7.342 6.051 1.00 54.12 570 PHE A CA 1
ATOM 4295 C C . PHE A 1 570 ? 0.652 -8.720 6.502 1.00 54.12 570 PHE A C 1
ATOM 4297 O O . PHE A 1 570 ? -0.041 -9.405 5.745 1.00 54.12 570 PHE A O 1
ATOM 4304 N N . ARG A 1 571 ? 0.975 -9.113 7.740 1.00 66.44 571 ARG A N 1
ATOM 4305 C CA . ARG A 1 571 ? 0.584 -10.428 8.248 1.00 66.44 571 ARG A CA 1
ATOM 4306 C C . ARG A 1 571 ? -0.920 -10.515 8.478 1.00 66.44 571 ARG A C 1
ATOM 4308 O O . ARG A 1 571 ? -1.523 -11.511 8.099 1.00 66.44 571 ARG A O 1
ATOM 4315 N N . SER A 1 572 ? -1.549 -9.469 9.001 1.00 72.38 572 SER A N 1
ATOM 4316 C CA . SER A 1 572 ? -2.998 -9.430 9.225 1.00 72.38 572 SER A CA 1
ATOM 4317 C C . SER A 1 572 ? -3.776 -9.585 7.919 1.00 72.38 572 SER A C 1
ATOM 4319 O O . SER A 1 572 ? -4.681 -10.415 7.829 1.00 72.38 572 SER A O 1
ATOM 4321 N N . MET A 1 573 ? -3.391 -8.849 6.868 1.00 68.31 573 MET A N 1
ATOM 4322 C CA . MET A 1 573 ? -3.996 -8.995 5.541 1.00 68.31 573 MET A CA 1
ATOM 4323 C C . MET A 1 573 ? -3.821 -10.416 5.005 1.00 68.31 573 MET A C 1
ATOM 4325 O O . MET A 1 573 ? -4.794 -11.006 4.538 1.00 68.31 573 MET A O 1
ATOM 4329 N N . ASP A 1 574 ? -2.613 -10.974 5.094 1.00 66.00 574 ASP A N 1
ATOM 4330 C CA . ASP A 1 574 ? -2.337 -12.350 4.685 1.00 66.00 574 ASP A CA 1
ATOM 4331 C C . ASP A 1 574 ? -3.223 -13.349 5.445 1.00 66.00 574 ASP A C 1
ATOM 4333 O O . ASP A 1 574 ? -3.862 -14.193 4.825 1.00 66.00 574 ASP A O 1
ATOM 4337 N N . ILE A 1 575 ? -3.372 -13.213 6.766 1.00 80.62 575 ILE A N 1
ATOM 4338 C CA . ILE A 1 575 ? -4.218 -14.090 7.590 1.00 80.62 575 ILE A CA 1
ATOM 4339 C C . ILE A 1 575 ? -5.684 -14.013 7.172 1.00 80.62 575 ILE A C 1
ATOM 4341 O O . ILE A 1 575 ? -6.305 -15.056 6.958 1.00 80.62 575 ILE A O 1
ATOM 4345 N N . TRP A 1 576 ? -6.246 -12.811 7.035 1.00 89.62 576 TRP A N 1
ATOM 4346 C CA . TRP A 1 576 ? -7.639 -12.647 6.616 1.00 89.62 576 TRP A CA 1
ATOM 4347 C C . TRP A 1 576 ? -7.866 -13.195 5.205 1.00 89.62 576 TRP A C 1
ATOM 4349 O O . TRP A 1 576 ? -8.841 -13.893 4.945 1.00 89.62 576 TRP A O 1
ATOM 4359 N N . GLN A 1 577 ? -6.942 -12.942 4.282 1.00 84.94 577 GLN A N 1
ATOM 4360 C CA . GLN A 1 577 ? -7.091 -13.359 2.890 1.00 84.94 577 GLN A CA 1
ATOM 4361 C C . GLN A 1 577 ? -6.812 -14.851 2.670 1.00 84.94 577 GLN A C 1
ATOM 4363 O O . GLN A 1 577 ? -7.416 -15.478 1.800 1.00 84.94 577 GLN A O 1
ATOM 4368 N N . THR A 1 578 ? -5.957 -15.463 3.482 1.00 84.50 578 THR A N 1
ATOM 4369 C CA . THR A 1 578 ? -5.643 -16.895 3.399 1.00 84.50 578 THR A CA 1
ATOM 4370 C C . THR A 1 578 ? -6.423 -17.747 4.385 1.00 84.50 578 THR A C 1
ATOM 4372 O O . THR A 1 578 ? -6.372 -18.965 4.275 1.00 84.50 578 THR A O 1
ATOM 4375 N N . ALA A 1 579 ? -7.137 -17.157 5.343 1.00 93.75 579 ALA A N 1
ATOM 4376 C CA . ALA A 1 579 ? -7.729 -17.849 6.487 1.00 93.75 579 ALA A CA 1
ATOM 4377 C C . ALA A 1 579 ? -6.722 -18.676 7.331 1.00 93.75 579 ALA A C 1
ATOM 4379 O O . ALA A 1 579 ? -7.125 -19.616 8.024 1.00 93.75 579 ALA A O 1
ATOM 4380 N N . SER A 1 580 ? -5.424 -18.334 7.296 1.00 88.12 580 SER A N 1
ATOM 4381 C CA . SER A 1 580 ? -4.340 -19.107 7.927 1.00 88.12 580 SER A CA 1
ATOM 4382 C C . SER A 1 580 ? -3.555 -18.306 8.986 1.00 88.12 580 SER A C 1
ATOM 4384 O O . SER A 1 580 ? -2.500 -17.734 8.694 1.00 88.12 580 SER A O 1
ATOM 4386 N N . PRO A 1 581 ? -4.025 -18.262 10.251 1.00 85.75 581 PRO A N 1
ATOM 4387 C CA . PRO A 1 581 ? -3.382 -17.477 11.310 1.00 85.75 581 PRO A CA 1
ATOM 4388 C C . PRO A 1 581 ? -2.062 -18.066 11.814 1.00 85.75 581 PRO A C 1
ATOM 4390 O O . PRO A 1 581 ? -1.211 -17.328 12.296 1.00 85.75 581 PRO A O 1
ATOM 4393 N N . THR A 1 582 ? -1.857 -19.377 11.680 1.00 80.50 582 THR A N 1
ATOM 4394 C CA . THR A 1 582 ? -0.678 -20.065 12.230 1.00 80.50 582 THR A CA 1
ATOM 4395 C C . THR A 1 582 ? 0.530 -20.027 11.306 1.00 80.50 582 THR A C 1
ATOM 4397 O O . THR A 1 582 ? 1.655 -19.936 11.784 1.00 80.50 582 THR A O 1
ATOM 4400 N N . GLU A 1 583 ? 0.316 -20.102 9.992 1.00 68.19 583 GLU A N 1
ATOM 4401 C CA . GLU A 1 583 ? 1.402 -20.145 9.012 1.00 68.19 583 GLU A CA 1
ATOM 4402 C C . GLU A 1 583 ? 1.009 -19.420 7.717 1.00 68.19 583 GLU A C 1
ATOM 4404 O O . GLU A 1 583 ? -0.145 -19.525 7.293 1.00 68.19 583 GLU A O 1
ATOM 4409 N N . PRO A 1 584 ? 1.925 -18.669 7.081 1.00 61.06 584 PRO A N 1
ATOM 4410 C CA . PRO A 1 584 ? 1.697 -18.134 5.744 1.00 61.06 584 PRO A CA 1
ATOM 4411 C C . PRO A 1 584 ? 1.499 -19.269 4.738 1.00 61.06 584 PRO A C 1
ATOM 4413 O O . PRO A 1 584 ? 2.214 -20.272 4.768 1.00 61.06 584 PRO A O 1
ATOM 4416 N N . VAL A 1 585 ? 0.549 -19.100 3.824 1.00 68.06 585 VAL A N 1
ATOM 4417 C CA . VAL A 1 585 ? 0.274 -20.062 2.749 1.00 68.06 585 VAL A CA 1
ATOM 4418 C C . VAL A 1 585 ? 0.149 -19.331 1.419 1.00 68.06 585 VAL A C 1
ATOM 4420 O O . VAL A 1 585 ? -0.217 -18.164 1.368 1.00 68.06 585 VAL A O 1
ATOM 4423 N N . SER A 1 586 ? 0.432 -20.020 0.316 1.00 60.19 586 SER A N 1
ATOM 4424 C CA . SER A 1 586 ? 0.406 -19.428 -1.029 1.00 60.19 586 SER A CA 1
ATOM 4425 C C . SER A 1 586 ? -0.988 -19.335 -1.659 1.00 60.19 586 SER A C 1
ATOM 4427 O O . SER A 1 586 ? -1.110 -18.849 -2.780 1.00 60.19 586 SER A O 1
ATOM 4429 N N . THR A 1 587 ? -2.034 -19.815 -0.976 1.00 71.56 587 THR A N 1
ATOM 4430 C CA . THR A 1 587 ? -3.408 -19.840 -1.500 1.00 71.56 587 THR A CA 1
ATOM 4431 C C . THR A 1 587 ? -4.380 -19.104 -0.590 1.00 71.56 587 THR A C 1
ATOM 4433 O O . THR A 1 587 ? -4.322 -19.198 0.638 1.00 71.56 587 THR A O 1
ATOM 4436 N N . GLY A 1 588 ? -5.320 -18.403 -1.207 1.00 84.25 588 GLY A N 1
ATOM 4437 C CA . GLY A 1 588 ? -6.440 -17.757 -0.551 1.00 84.25 588 GLY A CA 1
ATOM 4438 C C . GLY A 1 588 ? -7.584 -18.712 -0.246 1.00 84.25 588 GLY A C 1
ATOM 4439 O O . GLY A 1 588 ? -7.709 -19.783 -0.844 1.00 84.25 588 GLY A O 1
ATOM 4440 N N . TRP A 1 589 ? -8.470 -18.318 0.667 1.00 94.75 589 TRP A N 1
ATOM 4441 C CA . TRP A 1 589 ? -9.619 -19.155 1.019 1.00 94.75 589 TRP A CA 1
ATOM 4442 C C . TRP A 1 589 ? -10.664 -19.241 -0.112 1.00 94.75 589 TRP A C 1
ATOM 4444 O O . TRP A 1 589 ? -11.279 -20.296 -0.274 1.00 94.75 589 TRP A O 1
ATOM 4454 N N . ILE A 1 590 ? -10.814 -18.204 -0.952 1.00 95.00 590 ILE A N 1
ATOM 4455 C CA . ILE A 1 590 ? -11.632 -18.272 -2.181 1.00 95.00 590 ILE A CA 1
ATOM 4456 C C . ILE A 1 590 ? -10.922 -19.084 -3.264 1.00 95.00 590 ILE A C 1
ATOM 4458 O O . ILE A 1 590 ? -11.565 -19.877 -3.945 1.00 95.00 590 ILE A O 1
ATOM 4462 N N . GLY A 1 591 ? -9.601 -18.955 -3.389 1.00 89.88 591 GLY A N 1
ATOM 4463 C CA . GLY A 1 591 ? -8.809 -19.806 -4.279 1.00 89.88 591 GLY A CA 1
ATOM 4464 C C . GLY A 1 591 ? -8.976 -21.298 -3.978 1.00 89.88 591 GLY A C 1
ATOM 4465 O O . GLY A 1 591 ? -9.264 -22.089 -4.871 1.00 89.88 591 GLY A O 1
ATOM 4466 N N . ARG A 1 592 ? -8.910 -21.686 -2.698 1.00 92.81 592 ARG A N 1
ATOM 4467 C CA . ARG A 1 592 ? -9.179 -23.073 -2.280 1.00 92.81 592 ARG A CA 1
ATOM 4468 C C . ARG A 1 592 ? -10.629 -23.500 -2.496 1.00 92.81 592 ARG A C 1
ATOM 4470 O O . ARG A 1 592 ? -10.878 -24.667 -2.790 1.00 92.81 592 ARG A O 1
ATOM 4477 N N . TRP A 1 593 ? -11.583 -22.575 -2.392 1.00 95.06 593 TRP A N 1
ATOM 4478 C CA . TRP A 1 593 ? -12.975 -22.855 -2.742 1.00 95.06 593 TRP A CA 1
ATOM 4479 C C . TRP A 1 593 ? -13.129 -23.138 -4.239 1.00 95.06 593 TRP A C 1
ATOM 4481 O O . TRP A 1 593 ? -13.813 -24.100 -4.592 1.00 95.06 593 TRP A O 1
ATOM 4491 N N . LEU A 1 594 ? -12.469 -22.362 -5.110 1.00 91.06 594 LEU A N 1
ATOM 4492 C CA . LEU A 1 594 ? -12.412 -22.649 -6.545 1.00 91.06 594 LEU A CA 1
ATOM 4493 C C . LEU A 1 594 ? -11.830 -24.050 -6.756 1.00 91.06 594 LEU A C 1
ATOM 4495 O O . LEU A 1 594 ? -12.552 -24.917 -7.237 1.00 91.06 594 LEU A O 1
ATOM 4499 N N . ASP A 1 595 ? -10.620 -24.314 -6.252 1.00 89.06 595 ASP A N 1
ATOM 4500 C CA . ASP A 1 595 ? -9.935 -25.613 -6.371 1.00 89.06 595 ASP A CA 1
ATOM 4501 C C . ASP A 1 595 ? -10.792 -26.819 -5.951 1.00 89.06 595 ASP A C 1
ATOM 4503 O O . ASP A 1 595 ? -10.659 -27.906 -6.522 1.00 89.06 595 ASP A O 1
ATOM 4507 N N . ALA A 1 596 ? -11.636 -26.649 -4.927 1.00 91.81 596 ALA A N 1
ATOM 4508 C CA . ALA A 1 596 ? -12.483 -27.703 -4.378 1.00 91.81 596 ALA A CA 1
ATOM 4509 C C . ALA A 1 596 ? -13.786 -27.922 -5.161 1.00 91.81 596 ALA A C 1
ATOM 4511 O O . ALA A 1 596 ? -14.382 -28.992 -5.061 1.00 91.81 596 ALA A O 1
ATOM 4512 N N . THR A 1 597 ? -14.258 -26.922 -5.909 1.00 88.94 597 THR A N 1
ATOM 4513 C CA . THR A 1 597 ? -15.618 -26.927 -6.473 1.00 88.94 597 THR A CA 1
ATOM 4514 C C . THR A 1 597 ? -15.665 -26.822 -7.998 1.00 88.94 597 THR A C 1
ATOM 4516 O O . THR A 1 597 ? -16.747 -26.931 -8.571 1.00 88.94 597 THR A O 1
ATOM 4519 N N . GLY A 1 598 ? -14.530 -26.616 -8.670 1.00 80.31 598 GLY A N 1
ATOM 4520 C CA . GLY A 1 598 ? -14.422 -26.648 -10.130 1.00 80.31 598 GLY A CA 1
ATOM 4521 C C . GLY A 1 598 ? -13.222 -25.864 -10.658 1.00 80.31 598 GLY A C 1
ATOM 4522 O O . GLY A 1 598 ? -12.429 -25.322 -9.903 1.00 80.31 598 GLY A O 1
ATOM 4523 N N . ASP A 1 599 ? -13.089 -25.775 -11.973 1.00 70.25 599 ASP A N 1
ATOM 4524 C CA . ASP A 1 599 ? -11.957 -25.127 -12.641 1.00 70.25 599 ASP A CA 1
ATOM 4525 C C . ASP A 1 599 ? -12.327 -23.828 -13.373 1.00 70.25 599 ASP A C 1
ATOM 4527 O O . ASP A 1 599 ? -11.457 -23.241 -14.007 1.00 70.25 599 ASP A O 1
ATOM 4531 N N . ASP A 1 600 ? -13.572 -23.342 -13.254 1.00 81.44 600 ASP A N 1
ATOM 4532 C CA . ASP A 1 600 ? -14.042 -22.113 -13.911 1.00 81.44 600 ASP A CA 1
ATOM 4533 C C . ASP A 1 600 ? -13.683 -20.835 -13.121 1.00 81.44 600 ASP A C 1
ATOM 4535 O O . ASP A 1 600 ? -14.324 -20.543 -12.101 1.00 81.44 600 ASP A O 1
ATOM 4539 N N . PRO A 1 601 ? -12.737 -20.011 -13.612 1.00 76.94 601 PRO A N 1
ATOM 4540 C CA . PRO A 1 601 ? -12.305 -18.779 -12.953 1.00 76.94 601 PRO A CA 1
ATOM 4541 C C . PRO A 1 601 ? -13.425 -17.754 -12.812 1.00 76.94 601 PRO A C 1
ATOM 4543 O O . PRO A 1 601 ? -13.402 -16.952 -11.886 1.00 76.94 601 PRO A O 1
ATOM 4546 N N . LEU A 1 602 ? -14.429 -17.787 -13.700 1.00 83.56 602 LEU A N 1
ATOM 4547 C CA . LEU A 1 602 ? -15.544 -16.837 -13.698 1.00 83.56 602 LEU A CA 1
ATOM 4548 C C . LEU A 1 602 ? -16.472 -16.973 -12.493 1.00 83.56 602 LEU A C 1
ATOM 4550 O O . LEU A 1 602 ? -17.260 -16.065 -12.230 1.00 83.56 602 LEU A O 1
ATOM 4554 N N . ARG A 1 603 ? -16.355 -18.058 -11.724 1.00 91.12 603 ARG A N 1
ATOM 4555 C CA . ARG A 1 603 ? -17.111 -18.249 -10.483 1.00 91.12 603 ARG A CA 1
ATOM 4556 C C . ARG A 1 603 ? -16.687 -17.274 -9.381 1.00 91.12 603 ARG A C 1
ATOM 4558 O O . ARG A 1 603 ? -17.490 -17.030 -8.479 1.00 91.12 603 ARG A O 1
ATOM 4565 N N . ALA A 1 604 ? -15.497 -16.676 -9.480 1.00 91.25 604 ALA A N 1
ATOM 4566 C CA . ALA A 1 604 ? -15.052 -15.574 -8.632 1.00 91.25 604 ALA A CA 1
ATOM 4567 C C . ALA A 1 604 ? -14.440 -14.441 -9.472 1.00 91.25 604 ALA A C 1
ATOM 4569 O O . ALA A 1 604 ? -13.595 -14.693 -10.322 1.00 91.25 604 ALA A O 1
ATOM 4570 N N . VAL A 1 605 ? -14.823 -13.187 -9.229 1.00 86.50 605 VAL A N 1
ATOM 4571 C CA . VAL A 1 605 ? -14.311 -12.024 -9.971 1.00 86.50 605 VAL A CA 1
ATOM 4572 C C . VAL A 1 605 ? -13.812 -10.946 -9.010 1.00 86.50 605 VAL A C 1
ATOM 4574 O O . VAL A 1 605 ? -14.563 -10.403 -8.206 1.00 86.50 605 VAL A O 1
ATOM 4577 N N . ASN A 1 606 ? -12.544 -10.574 -9.130 1.00 81.31 606 ASN A N 1
ATOM 4578 C CA . ASN A 1 606 ? -11.984 -9.387 -8.496 1.00 81.31 606 ASN A CA 1
ATOM 4579 C C . ASN A 1 606 ? -12.196 -8.157 -9.385 1.00 81.31 606 ASN A C 1
ATOM 4581 O O . ASN A 1 606 ? -11.840 -8.176 -10.566 1.00 81.31 606 ASN A O 1
ATOM 4585 N N . ILE A 1 607 ? -12.728 -7.071 -8.827 1.00 76.31 607 ILE A N 1
ATOM 4586 C CA . ILE A 1 607 ? -12.875 -5.807 -9.550 1.00 76.31 607 ILE A CA 1
ATOM 4587 C C . ILE A 1 607 ? -11.600 -4.983 -9.368 1.00 76.31 607 ILE A C 1
ATOM 4589 O O . ILE A 1 607 ? -11.418 -4.264 -8.389 1.00 76.31 607 ILE A O 1
ATOM 4593 N N . GLY A 1 608 ? -10.696 -5.101 -10.335 1.00 59.38 608 GLY A N 1
ATOM 4594 C CA . GLY A 1 608 ? -9.358 -4.530 -10.271 1.00 59.38 608 GLY A CA 1
ATOM 4595 C C . GLY A 1 608 ? -8.355 -5.377 -11.044 1.00 59.38 608 GLY A C 1
ATOM 4596 O O . GLY A 1 608 ? -8.559 -6.567 -11.271 1.00 59.38 608 GLY A O 1
ATOM 4597 N N . SER A 1 609 ? -7.256 -4.756 -11.462 1.00 48.62 609 SER A N 1
ATOM 4598 C CA . SER A 1 609 ? -6.198 -5.402 -12.250 1.00 48.62 609 SER A CA 1
ATOM 4599 C C . SER A 1 609 ? -5.250 -6.264 -11.418 1.00 48.62 609 SER A C 1
ATOM 4601 O O . SER A 1 609 ? -4.551 -7.100 -11.977 1.00 48.62 609 SER A O 1
ATOM 4603 N N . VAL A 1 610 ? -5.217 -6.085 -10.100 1.00 50.69 610 VAL A N 1
ATOM 4604 C CA . VAL A 1 610 ? -4.328 -6.804 -9.182 1.00 50.69 610 VAL A CA 1
ATOM 4605 C C . VAL A 1 610 ? -5.185 -7.755 -8.358 1.00 50.69 610 VAL A C 1
ATOM 4607 O O . VAL A 1 610 ? -6.114 -7.307 -7.686 1.00 50.69 610 VAL A O 1
ATOM 4610 N N . LEU A 1 611 ? -4.906 -9.059 -8.436 1.00 60.56 611 LEU A N 1
ATOM 4611 C CA . LEU A 1 611 ? -5.621 -10.033 -7.617 1.00 60.56 611 LEU A CA 1
ATOM 4612 C C . LEU A 1 611 ? -5.117 -10.006 -6.170 1.00 60.56 611 LEU A C 1
ATOM 4614 O O . LEU A 1 611 ? -3.907 -10.102 -5.955 1.00 60.56 611 LEU A O 1
ATOM 4618 N N . PRO A 1 612 ? -6.021 -9.951 -5.181 1.00 65.75 612 PRO A N 1
ATOM 4619 C CA . PRO A 1 612 ? -5.651 -10.180 -3.793 1.00 65.75 612 PRO A CA 1
ATOM 4620 C C . PRO A 1 612 ? -5.320 -11.665 -3.546 1.00 65.75 612 PRO A C 1
ATOM 4622 O O . PRO A 1 612 ? -5.968 -12.528 -4.147 1.00 65.75 612 PRO A O 1
ATOM 4625 N N . PRO A 1 613 ? -4.391 -11.990 -2.622 1.00 70.38 613 PRO A N 1
ATOM 4626 C CA . PRO A 1 613 ? -4.128 -13.355 -2.157 1.00 70.38 613 PRO A CA 1
ATOM 4627 C C . PRO A 1 613 ? -5.373 -14.218 -1.924 1.00 70.38 613 PRO A C 1
ATOM 4629 O O . PRO A 1 613 ? -5.357 -15.396 -2.272 1.00 70.38 613 PRO A O 1
ATOM 4632 N N . LEU A 1 614 ? -6.482 -13.638 -1.433 1.00 81.75 614 LEU A N 1
ATOM 4633 C CA . LEU A 1 614 ? -7.736 -14.370 -1.188 1.00 81.75 614 LEU A CA 1
ATOM 4634 C C . LEU A 1 614 ? -8.261 -15.122 -2.419 1.00 81.75 614 LEU A C 1
ATOM 4636 O O . LEU A 1 614 ? -8.867 -16.182 -2.274 1.00 81.75 614 LEU A O 1
ATOM 4640 N N . ALA A 1 615 ? -7.992 -14.595 -3.613 1.00 79.75 615 ALA A N 1
ATOM 4641 C CA . ALA A 1 615 ? -8.502 -15.062 -4.893 1.00 79.75 615 ALA A CA 1
ATOM 4642 C C . ALA A 1 615 ? -7.596 -16.091 -5.601 1.00 79.75 615 ALA A C 1
ATOM 4644 O O . ALA A 1 615 ? -7.955 -16.568 -6.679 1.00 79.75 615 ALA A O 1
ATOM 4645 N N . VAL A 1 616 ? -6.436 -16.421 -5.026 1.00 74.31 616 VAL A N 1
ATOM 4646 C CA . VAL A 1 616 ? -5.418 -17.284 -5.648 1.00 74.31 616 VAL A CA 1
ATOM 4647 C C . VAL A 1 616 ? -5.549 -18.720 -5.145 1.00 74.31 616 VAL A C 1
ATOM 4649 O O . VAL A 1 616 ? -5.423 -18.966 -3.946 1.00 74.31 616 VAL A O 1
ATOM 4652 N N . GLY A 1 617 ? -5.814 -19.670 -6.044 1.00 76.06 617 GLY A N 1
ATOM 4653 C CA . GLY A 1 617 ? -5.842 -21.107 -5.746 1.00 76.06 617 GLY A CA 1
ATOM 4654 C C . GLY A 1 617 ? -4.604 -21.828 -6.278 1.00 76.06 617 GLY A C 1
ATOM 4655 O O . GLY A 1 617 ? -3.821 -21.272 -7.044 1.00 76.06 617 GLY A O 1
ATOM 4656 N N . ALA A 1 618 ? -4.416 -23.081 -5.869 1.00 73.00 618 ALA A N 1
ATOM 4657 C CA . ALA A 1 618 ? -3.336 -23.932 -6.368 1.00 73.00 618 ALA A CA 1
ATOM 4658 C C . ALA A 1 618 ? -3.647 -24.516 -7.758 1.00 73.00 618 ALA A C 1
ATOM 4660 O O . ALA A 1 618 ? -2.735 -24.910 -8.484 1.00 73.00 618 ALA A O 1
ATOM 4661 N N . LYS A 1 619 ? -4.927 -24.620 -8.134 1.00 69.69 619 LYS A N 1
ATOM 4662 C CA . LYS A 1 619 ? -5.368 -25.166 -9.429 1.00 69.69 619 LYS A CA 1
ATOM 4663 C C . LYS A 1 619 ? -6.153 -24.157 -10.244 1.00 69.69 619 LYS A C 1
ATOM 4665 O O . LYS A 1 619 ? -5.963 -24.123 -11.453 1.00 69.69 619 LYS A O 1
ATOM 4670 N N . CYS A 1 620 ? -6.986 -23.341 -9.608 1.00 71.69 620 CYS A N 1
ATOM 4671 C CA . CYS A 1 620 ? -7.818 -22.327 -10.236 1.00 71.69 620 CYS A CA 1
ATOM 4672 C C . CYS A 1 620 ? -7.713 -21.003 -9.467 1.00 71.69 620 CYS A C 1
ATOM 4674 O O . CYS A 1 620 ? -7.839 -20.957 -8.245 1.00 71.69 620 CYS A O 1
ATOM 4676 N N . THR A 1 621 ? -7.514 -19.912 -10.198 1.00 76.62 621 THR A N 1
ATOM 4677 C CA . THR A 1 621 ? -7.439 -18.553 -9.656 1.00 76.62 621 THR A CA 1
ATOM 4678 C C . THR A 1 621 ? -8.608 -17.738 -10.194 1.00 76.62 621 THR A C 1
ATOM 4680 O O . THR A 1 621 ? -9.008 -17.925 -11.343 1.00 76.62 621 THR A O 1
ATOM 4683 N N . ALA A 1 622 ? -9.152 -16.832 -9.380 1.00 75.69 622 ALA A N 1
ATOM 4684 C CA . ALA A 1 622 ? -10.297 -16.008 -9.758 1.00 75.69 622 ALA A CA 1
ATOM 4685 C C . ALA A 1 622 ? -10.030 -15.151 -11.004 1.00 75.69 622 ALA A C 1
ATOM 4687 O O . ALA A 1 622 ? -8.892 -14.793 -11.329 1.00 75.69 622 ALA A O 1
ATOM 4688 N N . ALA A 1 623 ? -11.108 -14.757 -11.668 1.00 74.62 623 ALA A N 1
ATOM 4689 C CA . ALA A 1 623 ? -11.047 -13.800 -12.748 1.00 74.62 623 ALA A CA 1
ATOM 4690 C C . ALA A 1 623 ? -10.827 -12.358 -12.254 1.00 74.62 623 ALA A C 1
ATOM 4692 O O . ALA A 1 623 ? -11.163 -12.005 -11.124 1.00 74.62 623 ALA A O 1
ATOM 4693 N N . ALA A 1 624 ? -10.277 -11.498 -13.111 1.00 63.88 624 ALA A N 1
ATOM 4694 C CA . ALA A 1 624 ? -10.108 -10.068 -12.838 1.00 63.88 624 ALA A CA 1
ATOM 4695 C C . ALA A 1 624 ? -10.890 -9.238 -13.864 1.00 63.88 624 ALA A C 1
ATOM 4697 O O . ALA A 1 624 ? -10.760 -9.469 -15.061 1.00 63.88 624 ALA A O 1
ATOM 4698 N N . LEU A 1 625 ? -11.690 -8.266 -13.429 1.00 65.75 625 LEU A N 1
ATOM 4699 C CA . LEU A 1 625 ? -12.422 -7.358 -14.317 1.00 65.75 625 LEU A CA 1
ATOM 4700 C C . LEU A 1 625 ? -11.815 -5.955 -14.234 1.00 65.75 625 LEU A C 1
ATOM 4702 O O . LEU A 1 625 ? -11.761 -5.359 -13.155 1.00 65.75 625 LEU A O 1
ATOM 4706 N N . THR A 1 626 ? -11.411 -5.396 -15.377 1.00 54.25 626 THR A N 1
ATOM 4707 C CA . THR A 1 626 ? -11.043 -3.977 -15.503 1.00 54.25 626 THR A CA 1
ATOM 4708 C C . THR A 1 626 ? -12.039 -3.210 -16.374 1.00 54.25 626 THR A C 1
ATOM 4710 O O . THR A 1 626 ? -12.529 -3.739 -17.373 1.00 54.25 626 THR A O 1
ATOM 4713 N N . PRO A 1 627 ? -12.333 -1.933 -16.061 1.00 46.25 627 PRO A N 1
ATOM 4714 C CA . PRO A 1 627 ? -13.121 -1.088 -16.951 1.00 46.25 627 PRO A CA 1
ATOM 4715 C C . PRO A 1 627 ? -12.313 -0.766 -18.222 1.00 46.25 627 PRO A C 1
ATOM 4717 O O . PRO A 1 627 ? -11.375 0.036 -18.185 1.00 46.25 627 PRO A O 1
ATOM 4720 N N . ALA A 1 628 ? -12.659 -1.378 -19.357 1.00 45.69 628 ALA A N 1
ATOM 4721 C CA . ALA A 1 628 ? -12.020 -1.117 -20.651 1.00 45.69 628 ALA A CA 1
ATOM 4722 C C . ALA A 1 628 ? -12.826 -0.142 -21.536 1.00 45.69 628 ALA A C 1
ATOM 4724 O O . ALA A 1 628 ? -14.028 0.049 -21.369 1.00 45.69 628 ALA A O 1
ATOM 4725 N N . ALA A 1 629 ? -12.133 0.488 -22.494 1.00 34.91 629 ALA A N 1
ATOM 4726 C CA . ALA A 1 629 ? -12.661 1.464 -23.449 1.00 34.91 629 ALA A CA 1
ATOM 4727 C C . ALA A 1 629 ? -12.433 1.028 -24.914 1.00 34.91 629 ALA A C 1
ATOM 4729 O O . ALA A 1 629 ? -11.362 0.527 -25.227 1.00 34.91 629 ALA A O 1
ATOM 4730 N N . SER A 1 630 ? -13.436 1.350 -25.748 1.00 39.38 630 SER A N 1
ATOM 4731 C CA . SER A 1 630 ? -13.601 1.397 -27.224 1.00 39.38 630 SER A CA 1
ATOM 4732 C C . SER A 1 630 ? -13.195 0.202 -28.130 1.00 39.38 630 SER A C 1
ATOM 4734 O O . SER A 1 630 ? -12.062 -0.258 -28.046 1.00 39.38 630 SER A O 1
ATOM 4736 N N . PRO A 1 631 ? -14.058 -0.189 -29.101 1.00 41.19 631 PRO A N 1
ATOM 4737 C CA . PRO A 1 631 ? -14.006 -1.467 -29.833 1.00 41.19 631 PRO A CA 1
ATOM 4738 C C . PRO A 1 631 ? -13.217 -1.520 -31.168 1.00 41.19 631 PRO A C 1
ATOM 4740 O O . PRO A 1 631 ? -13.271 -2.528 -31.862 1.00 41.19 631 PRO A O 1
ATOM 4743 N N . GLU A 1 632 ? -12.469 -0.491 -31.572 1.00 37.41 632 GLU A N 1
ATOM 4744 C CA . GLU A 1 632 ? -11.853 -0.439 -32.922 1.00 37.41 632 GLU A CA 1
ATOM 4745 C C . GLU A 1 632 ? -10.616 -1.353 -33.146 1.00 37.41 632 GLU A C 1
ATOM 4747 O O . GLU A 1 632 ? -10.035 -1.338 -34.226 1.00 37.41 632 GLU A O 1
ATOM 4752 N N . SER A 1 633 ? -10.193 -2.172 -32.169 1.00 46.38 633 SER A N 1
ATOM 4753 C CA . SER A 1 633 ? -8.926 -2.943 -32.211 1.00 46.38 633 SER A CA 1
ATOM 4754 C C . SER A 1 633 ? -9.074 -4.478 -32.168 1.00 46.38 633 SER A C 1
ATOM 4756 O O . SER A 1 633 ? -8.054 -5.173 -32.162 1.00 46.38 633 SER A O 1
ATOM 4758 N N . ALA A 1 634 ? -10.295 -5.018 -32.130 1.00 47.09 634 ALA A N 1
ATOM 4759 C CA . ALA A 1 634 ? -10.561 -6.371 -31.623 1.00 47.09 634 ALA A CA 1
ATOM 4760 C C . ALA A 1 634 ? -9.899 -7.524 -32.407 1.00 47.09 634 ALA A C 1
ATOM 4762 O O . ALA A 1 634 ? -9.356 -8.452 -31.811 1.00 47.09 634 ALA A O 1
ATOM 4763 N N . GLU A 1 635 ? -9.873 -7.480 -33.742 1.00 47.00 635 GLU A N 1
ATOM 4764 C CA . GLU A 1 635 ? -9.354 -8.603 -34.543 1.00 47.00 635 GLU A CA 1
ATOM 4765 C C . GLU A 1 635 ? -7.820 -8.693 -34.492 1.00 47.00 635 GLU A C 1
ATOM 4767 O O . GLU A 1 635 ? -7.247 -9.754 -34.231 1.00 47.00 635 GLU A O 1
ATOM 4772 N N . ARG A 1 636 ? -7.137 -7.548 -34.638 1.00 53.09 636 ARG A N 1
ATOM 4773 C CA . ARG A 1 636 ? -5.675 -7.468 -34.507 1.00 53.09 636 ARG A CA 1
ATOM 4774 C C . ARG A 1 636 ? -5.230 -7.743 -33.071 1.00 53.09 636 ARG A C 1
ATOM 4776 O O . ARG A 1 636 ? -4.194 -8.376 -32.873 1.00 53.09 636 ARG A O 1
ATOM 4783 N N . PHE A 1 637 ? -6.008 -7.295 -32.085 1.00 56.94 637 PHE A N 1
ATOM 4784 C CA . PHE A 1 637 ? -5.794 -7.596 -30.670 1.00 56.94 637 PHE A CA 1
ATOM 4785 C C . PHE A 1 637 ? -5.909 -9.102 -30.421 1.00 56.94 637 PHE A C 1
ATOM 4787 O O . PHE A 1 637 ? -4.959 -9.700 -29.932 1.00 56.94 637 PHE A O 1
ATOM 4794 N N . THR A 1 638 ? -6.992 -9.739 -30.872 1.00 54.41 638 THR A N 1
ATOM 4795 C CA . THR A 1 638 ? -7.216 -11.188 -30.738 1.00 54.41 638 THR A CA 1
ATOM 4796 C C . THR A 1 638 ? -6.087 -12.001 -31.368 1.00 54.41 638 THR A C 1
ATOM 4798 O O . THR A 1 638 ? -5.565 -12.919 -30.734 1.00 54.41 638 THR A O 1
ATOM 4801 N N . ALA A 1 639 ? -5.661 -11.649 -32.585 1.00 63.38 639 ALA A N 1
ATOM 4802 C CA . ALA A 1 639 ? -4.552 -12.322 -33.259 1.00 63.38 639 ALA A CA 1
ATOM 4803 C C . ALA A 1 639 ? -3.216 -12.132 -32.518 1.00 63.38 639 ALA A C 1
ATOM 4805 O O . ALA A 1 639 ? -2.459 -13.087 -32.351 1.00 63.38 639 ALA A O 1
ATOM 4806 N N . THR A 1 640 ? -2.944 -10.920 -32.022 1.00 63.88 640 THR A N 1
ATOM 4807 C CA . THR A 1 640 ? -1.724 -10.622 -31.251 1.00 63.88 640 THR A CA 1
ATOM 4808 C C . THR A 1 640 ? -1.709 -11.380 -29.925 1.00 63.88 640 THR A C 1
ATOM 4810 O O . THR A 1 640 ? -0.707 -11.992 -29.577 1.00 63.88 640 THR A O 1
ATOM 4813 N N . MET A 1 641 ? -2.831 -11.403 -29.209 1.00 63.94 641 MET A N 1
ATOM 4814 C CA . MET A 1 641 ? -2.982 -12.117 -27.940 1.00 63.94 641 MET A CA 1
ATOM 4815 C C . MET A 1 641 ? -2.907 -13.637 -28.116 1.00 63.94 641 MET A C 1
ATOM 4817 O O . MET A 1 641 ? -2.338 -14.321 -27.272 1.00 63.94 641 MET A O 1
ATOM 4821 N N . ALA A 1 642 ? -3.424 -14.171 -29.229 1.00 64.81 642 ALA A N 1
ATOM 4822 C CA . ALA A 1 642 ? -3.250 -15.577 -29.593 1.00 64.81 642 ALA A CA 1
ATOM 4823 C C . ALA A 1 642 ? -1.776 -15.932 -29.812 1.00 64.81 642 ALA A C 1
ATOM 4825 O O . ALA A 1 642 ? -1.327 -16.970 -29.337 1.00 64.81 642 ALA A O 1
ATOM 4826 N N . ALA A 1 643 ? -1.030 -15.062 -30.498 1.00 70.12 643 ALA A N 1
ATOM 4827 C CA . ALA A 1 643 ? 0.396 -15.256 -30.726 1.00 70.12 643 ALA A CA 1
ATOM 4828 C C . ALA A 1 643 ? 1.211 -15.143 -29.426 1.00 70.12 643 ALA A C 1
ATOM 4830 O O . ALA A 1 643 ? 2.067 -15.982 -29.174 1.00 70.12 643 ALA A O 1
ATOM 4831 N N . LEU A 1 644 ? 0.917 -14.146 -28.582 1.00 70.00 644 LEU A N 1
ATOM 4832 C CA . LEU A 1 644 ? 1.581 -13.953 -27.285 1.00 70.00 644 LEU A CA 1
ATOM 4833 C C . LEU A 1 644 ? 1.228 -15.037 -26.255 1.00 70.00 644 LEU A C 1
ATOM 4835 O O . LEU A 1 644 ? 1.968 -15.239 -25.301 1.00 70.00 644 LEU A O 1
ATOM 4839 N N . GLY A 1 645 ? 0.091 -15.709 -26.427 1.00 67.06 645 GLY A N 1
ATOM 4840 C CA . GLY A 1 645 ? -0.366 -16.800 -25.574 1.00 67.06 645 GLY A CA 1
ATOM 4841 C C . GLY A 1 645 ? -0.005 -18.196 -26.086 1.00 67.06 645 GLY A C 1
ATOM 4842 O O . GLY A 1 645 ? -0.619 -19.156 -25.627 1.00 67.06 645 GLY A O 1
ATOM 4843 N N . ALA A 1 646 ? 0.899 -18.347 -27.055 1.00 74.25 646 ALA A N 1
ATOM 4844 C CA . ALA A 1 646 ? 1.361 -19.663 -27.498 1.00 74.25 646 ALA A CA 1
ATOM 4845 C C . ALA A 1 646 ? 2.338 -20.265 -26.470 1.00 74.25 646 ALA A C 1
ATOM 4847 O O . ALA A 1 646 ? 3.214 -19.559 -25.986 1.00 74.25 646 ALA A O 1
ATOM 4848 N N . ASP A 1 647 ? 2.182 -21.549 -26.127 1.00 69.38 647 ASP A N 1
ATOM 4849 C CA . ASP A 1 647 ? 3.116 -22.235 -25.221 1.00 69.38 647 ASP A CA 1
ATOM 4850 C C . ASP A 1 647 ? 4.467 -22.485 -25.912 1.00 69.38 647 ASP A C 1
ATOM 4852 O O . ASP A 1 647 ? 4.498 -22.977 -27.046 1.00 69.38 647 ASP A O 1
ATOM 4856 N N . ASP A 1 648 ? 5.576 -22.225 -25.210 1.00 70.56 648 ASP A N 1
ATOM 4857 C CA . ASP A 1 648 ? 6.908 -22.702 -25.593 1.00 70.56 648 ASP A CA 1
ATOM 4858 C C . ASP A 1 648 ? 7.359 -23.822 -24.631 1.00 70.56 648 ASP A C 1
ATOM 4860 O O . ASP A 1 648 ? 7.323 -23.642 -23.412 1.00 70.56 648 ASP A O 1
ATOM 4864 N N . PRO A 1 649 ? 7.828 -24.984 -25.129 1.00 71.12 649 PRO A N 1
ATOM 4865 C CA . PRO A 1 649 ? 8.367 -26.057 -24.286 1.00 71.12 649 PRO A CA 1
ATOM 4866 C C . PRO A 1 649 ? 9.523 -25.644 -23.358 1.00 71.12 649 PRO A C 1
ATOM 4868 O O . PRO A 1 649 ? 9.858 -26.391 -22.439 1.00 71.12 649 PRO A O 1
ATOM 4871 N N . HIS A 1 650 ? 10.155 -24.494 -23.605 1.00 72.69 650 HIS A N 1
ATOM 4872 C CA . HIS A 1 650 ? 11.245 -23.942 -22.803 1.00 72.69 650 HIS A CA 1
ATOM 4873 C C . HIS A 1 650 ? 10.790 -22.850 -21.820 1.00 72.69 650 HIS A C 1
ATOM 4875 O O . HIS A 1 650 ? 11.644 -22.265 -21.143 1.00 72.69 650 HIS A O 1
ATOM 4881 N N . ASP A 1 651 ? 9.487 -22.563 -21.730 1.00 65.75 651 ASP A N 1
ATOM 4882 C CA . ASP A 1 651 ? 8.947 -21.568 -20.806 1.00 65.75 651 ASP A CA 1
ATOM 4883 C C . ASP A 1 651 ? 9.200 -21.965 -19.345 1.00 65.75 651 ASP A C 1
ATOM 4885 O O . ASP A 1 651 ? 8.974 -23.099 -18.912 1.00 65.75 651 ASP A O 1
ATOM 4889 N N . THR A 1 652 ? 9.643 -20.997 -18.539 1.00 67.62 652 THR A N 1
ATOM 4890 C CA . THR A 1 652 ? 9.627 -21.143 -17.078 1.00 67.62 652 THR A CA 1
ATOM 4891 C C . THR A 1 652 ? 8.186 -21.050 -16.560 1.00 67.62 652 THR A C 1
ATOM 4893 O O . THR A 1 652 ? 7.331 -20.490 -17.247 1.00 67.62 652 THR A O 1
ATOM 4896 N N . PRO A 1 653 ? 7.878 -21.491 -15.325 1.00 65.25 653 PRO A N 1
ATOM 4897 C CA . PRO A 1 653 ? 6.533 -21.330 -14.761 1.00 65.25 653 PRO A CA 1
ATOM 4898 C C . PRO A 1 653 ? 6.007 -19.884 -14.795 1.00 65.25 653 PRO A C 1
ATOM 4900 O O . PRO A 1 653 ? 4.825 -19.660 -15.035 1.00 65.25 653 PRO A O 1
ATOM 4903 N N . ALA A 1 654 ? 6.882 -18.888 -14.612 1.00 61.91 654 ALA A N 1
ATOM 4904 C CA . ALA A 1 654 ? 6.511 -17.478 -14.728 1.00 61.91 654 ALA A CA 1
ATOM 4905 C C . ALA A 1 654 ? 6.188 -17.073 -16.178 1.00 61.91 654 ALA A C 1
ATOM 4907 O O . ALA A 1 654 ? 5.223 -16.348 -16.401 1.00 61.91 654 ALA A O 1
ATOM 4908 N N . MET A 1 655 ? 6.953 -17.558 -17.163 1.00 69.44 655 MET A N 1
ATOM 4909 C CA . MET A 1 655 ? 6.677 -17.324 -18.588 1.00 69.44 655 MET A CA 1
ATOM 4910 C C . MET A 1 655 ? 5.370 -18.005 -19.015 1.00 69.44 655 MET A C 1
ATOM 4912 O O . MET A 1 655 ? 4.515 -17.362 -19.616 1.00 69.44 655 MET A O 1
ATOM 4916 N N . ALA A 1 656 ? 5.141 -19.245 -18.579 1.00 67.31 656 ALA A N 1
ATOM 4917 C CA . ALA A 1 656 ? 3.884 -19.951 -18.806 1.00 67.31 656 ALA A CA 1
ATOM 4918 C C . ALA A 1 656 ? 2.681 -19.213 -18.184 1.00 67.31 656 ALA A C 1
ATOM 4920 O O . ALA A 1 656 ? 1.618 -19.141 -18.800 1.00 67.31 656 ALA A O 1
ATOM 4921 N N . ALA A 1 657 ? 2.844 -18.603 -17.001 1.00 59.72 657 ALA A N 1
ATOM 4922 C CA . ALA A 1 657 ? 1.811 -17.767 -16.385 1.00 59.72 657 ALA A CA 1
ATOM 4923 C C . ALA A 1 657 ? 1.503 -16.503 -17.213 1.00 59.72 657 ALA A C 1
ATOM 4925 O O . ALA A 1 657 ? 0.338 -16.121 -17.330 1.00 59.72 657 ALA A O 1
ATOM 4926 N N . VAL A 1 658 ? 2.516 -15.889 -17.841 1.00 64.81 658 VAL A N 1
ATOM 4927 C CA . VAL A 1 658 ? 2.331 -14.784 -18.801 1.00 64.81 658 VAL A CA 1
ATOM 4928 C C . VAL A 1 658 ? 1.544 -15.254 -20.029 1.00 64.81 658 VAL A C 1
ATOM 4930 O O . VAL A 1 658 ? 0.557 -14.616 -20.401 1.00 64.81 658 VAL A O 1
ATOM 4933 N N . CYS A 1 659 ? 1.920 -16.387 -20.629 1.00 65.81 659 CYS A N 1
ATOM 4934 C CA . CYS A 1 659 ? 1.216 -16.962 -21.779 1.00 65.81 659 CYS A CA 1
ATOM 4935 C C . CYS A 1 659 ? -0.244 -17.303 -21.430 1.00 65.81 659 CYS A C 1
ATOM 4937 O O . CYS A 1 659 ? -1.160 -16.987 -22.193 1.00 65.81 659 CYS A O 1
ATOM 4939 N N . ALA A 1 660 ? -0.489 -17.866 -20.241 1.00 59.50 660 ALA A N 1
ATOM 4940 C CA . ALA A 1 660 ? -1.830 -18.137 -19.726 1.00 59.50 660 ALA A CA 1
ATOM 4941 C C . ALA A 1 660 ? -2.657 -16.853 -19.552 1.00 59.50 660 ALA A C 1
ATOM 4943 O O . ALA A 1 660 ? -3.814 -16.815 -19.979 1.00 59.50 660 ALA A O 1
ATOM 4944 N N . ALA A 1 661 ? -2.058 -15.787 -19.011 1.00 56.12 661 ALA A N 1
ATOM 4945 C CA . ALA A 1 661 ? -2.703 -14.483 -18.912 1.00 56.12 661 ALA A CA 1
ATOM 4946 C C . ALA A 1 661 ? -3.049 -13.912 -20.300 1.00 56.12 661 ALA A C 1
ATOM 4948 O O . ALA A 1 661 ? -4.138 -13.382 -20.506 1.00 56.12 661 ALA A O 1
ATOM 4949 N N . TYR A 1 662 ? -2.183 -14.071 -21.305 1.00 60.03 662 TYR A N 1
ATOM 4950 C CA . TYR A 1 662 ? -2.509 -13.637 -22.665 1.00 60.03 662 TYR A CA 1
ATOM 4951 C C . TYR A 1 662 ? -3.636 -14.469 -23.310 1.00 60.03 662 TYR A C 1
ATOM 4953 O O . TYR A 1 662 ? -4.537 -13.908 -23.940 1.00 60.03 662 TYR A O 1
ATOM 4961 N N . ARG A 1 663 ? -3.657 -15.794 -23.106 1.00 60.19 663 ARG A N 1
ATOM 4962 C CA . ARG A 1 663 ? -4.749 -16.669 -23.584 1.00 60.19 663 ARG A CA 1
ATOM 4963 C C . ARG A 1 663 ? -6.093 -16.305 -22.972 1.00 60.19 663 ARG A C 1
ATOM 4965 O O . ARG A 1 663 ? -7.098 -16.268 -23.683 1.00 60.19 663 ARG A O 1
ATOM 4972 N N . ALA A 1 664 ? -6.103 -16.017 -21.679 1.00 48.38 664 ALA A N 1
ATOM 4973 C CA . ALA A 1 664 ? -7.291 -15.566 -20.982 1.00 48.38 664 ALA A CA 1
ATOM 4974 C C . ALA A 1 664 ? -7.842 -14.266 -21.589 1.00 48.38 664 ALA A C 1
ATOM 4976 O O . ALA A 1 664 ? -9.022 -14.225 -21.919 1.00 48.38 664 ALA A O 1
ATOM 4977 N N . ALA A 1 665 ? -6.997 -13.272 -21.890 1.00 47.75 665 ALA A N 1
ATOM 4978 C CA . ALA A 1 665 ? -7.440 -12.007 -22.507 1.00 47.75 665 ALA A CA 1
ATOM 4979 C C . ALA A 1 665 ? -7.844 -12.160 -23.981 1.00 47.75 665 ALA A C 1
ATOM 4981 O O . ALA A 1 665 ? -8.440 -11.263 -24.568 1.00 47.75 665 ALA A O 1
ATOM 4982 N N . ARG A 1 666 ? -7.538 -13.294 -24.619 1.00 48.12 666 ARG A N 1
ATOM 4983 C CA . ARG A 1 666 ? -8.057 -13.611 -25.956 1.00 48.12 666 ARG A CA 1
ATOM 4984 C C . ARG A 1 666 ? -9.514 -14.051 -25.905 1.00 48.12 666 ARG A C 1
ATOM 4986 O O . ARG A 1 666 ? -10.273 -13.749 -26.822 1.00 48.12 666 ARG A O 1
ATOM 4993 N N . SER A 1 667 ? -9.910 -14.754 -24.841 1.00 37.78 667 SER A N 1
ATOM 4994 C CA . SER A 1 667 ? -11.313 -15.134 -24.648 1.00 37.78 667 SER A CA 1
ATOM 4995 C C . SER A 1 667 ? -12.217 -13.912 -24.480 1.00 37.78 667 SER A C 1
ATOM 4997 O O . SER A 1 667 ? -13.433 -14.068 -24.585 1.00 37.78 667 SER A O 1
ATOM 4999 N N . THR A 1 668 ? -11.609 -12.719 -24.299 1.00 37.72 668 THR A N 1
ATOM 5000 C CA . THR A 1 668 ? -12.306 -11.533 -23.842 1.00 37.72 668 THR A CA 1
ATOM 5001 C C . THR A 1 668 ? -12.842 -10.528 -24.861 1.00 37.72 668 THR A C 1
ATOM 5003 O O . THR A 1 668 ? -13.596 -9.634 -24.503 1.00 37.72 668 THR A O 1
ATOM 5006 N N . ASP A 1 669 ? -12.453 -10.607 -26.135 1.00 34.38 669 ASP A N 1
ATOM 5007 C CA . ASP A 1 669 ? -12.589 -9.442 -27.039 1.00 34.38 669 ASP A CA 1
ATOM 5008 C C . ASP A 1 669 ? -13.523 -9.656 -28.247 1.00 34.38 669 ASP A C 1
ATOM 5010 O O . ASP A 1 669 ? -13.623 -8.819 -29.141 1.00 34.38 669 ASP A O 1
ATOM 5014 N N . THR A 1 670 ? -14.266 -10.767 -28.300 1.00 28.25 670 THR A N 1
ATOM 5015 C CA . THR A 1 670 ? -15.191 -11.054 -29.418 1.00 28.25 670 THR A CA 1
ATOM 5016 C C . THR A 1 670 ? -16.629 -10.559 -29.175 1.00 28.25 670 THR A C 1
ATOM 5018 O O . THR A 1 670 ? -17.559 -11.351 -29.284 1.00 28.25 670 THR A O 1
ATOM 5021 N N . ALA A 1 671 ? -16.857 -9.286 -28.804 1.00 26.47 671 ALA A N 1
ATOM 5022 C CA . ALA A 1 671 ? -18.145 -8.577 -29.016 1.00 26.47 671 ALA A CA 1
ATOM 5023 C C . ALA A 1 671 ? -18.120 -7.098 -28.553 1.00 26.47 671 ALA A C 1
ATOM 5025 O O . ALA A 1 671 ? -17.634 -6.773 -27.476 1.00 26.47 671 ALA A O 1
ATOM 5026 N N . PHE A 1 672 ? -18.690 -6.211 -29.379 1.00 26.81 672 PHE A N 1
ATOM 5027 C CA . PHE A 1 672 ? -18.603 -4.740 -29.352 1.00 26.81 672 PHE A CA 1
ATOM 5028 C C . PHE A 1 672 ? -19.260 -3.997 -28.155 1.00 26.81 672 PHE A C 1
ATOM 5030 O O . PHE A 1 672 ? -20.191 -4.474 -27.514 1.00 26.81 672 PHE A O 1
ATOM 5037 N N . ALA A 1 673 ? -18.773 -2.762 -27.936 1.00 25.69 673 ALA A N 1
ATOM 5038 C CA . ALA A 1 673 ? -19.163 -1.731 -26.949 1.00 25.69 673 ALA A CA 1
ATOM 5039 C C . ALA A 1 673 ? -20.492 -0.993 -27.315 1.00 25.69 673 ALA A C 1
ATOM 5041 O O . ALA A 1 673 ? -20.888 -1.104 -28.475 1.00 25.69 673 ALA A O 1
ATOM 5042 N N . PRO A 1 674 ? -21.162 -0.186 -26.437 1.00 29.64 674 PRO A N 1
ATOM 5043 C CA . PRO A 1 674 ? -20.578 0.746 -25.456 1.00 29.64 674 PRO A CA 1
ATOM 5044 C C . PRO A 1 674 ? -21.223 0.771 -24.049 1.00 29.64 674 PRO A C 1
ATOM 5046 O O . PRO A 1 674 ? -22.434 0.895 -23.908 1.00 29.64 674 PRO A O 1
ATOM 5049 N N . ILE A 1 675 ? -20.401 0.867 -22.996 1.00 27.77 675 ILE A N 1
ATOM 5050 C CA . ILE A 1 675 ? -20.774 1.594 -21.768 1.00 27.77 675 ILE A CA 1
ATOM 5051 C C . ILE A 1 675 ? -19.638 2.565 -21.429 1.00 27.77 675 ILE A C 1
ATOM 5053 O O . ILE A 1 675 ? -18.572 2.188 -20.952 1.00 27.77 675 ILE A O 1
ATOM 5057 N N . ARG A 1 676 ? -19.868 3.854 -21.709 1.00 30.30 676 ARG A N 1
ATOM 5058 C CA . ARG A 1 676 ? -19.124 4.973 -21.115 1.00 30.30 676 ARG A CA 1
ATOM 5059 C C . ARG A 1 676 ? -19.849 5.384 -19.834 1.00 30.30 676 ARG A C 1
ATOM 5061 O O . ARG A 1 676 ? -20.712 6.249 -19.867 1.00 30.30 676 ARG A O 1
ATOM 5068 N N . ALA A 1 677 ? -19.460 4.786 -18.721 1.00 28.41 677 ALA A N 1
ATOM 5069 C CA . ALA A 1 677 ? -19.637 5.288 -17.358 1.00 28.41 677 ALA A CA 1
ATOM 5070 C C . ALA A 1 677 ? -18.605 4.496 -16.535 1.00 28.41 677 ALA A C 1
ATOM 5072 O O . ALA A 1 677 ? -18.559 3.286 -16.659 1.00 28.41 677 ALA A O 1
ATOM 5073 N N . ALA A 1 678 ? -17.629 5.039 -15.820 1.00 32.00 678 ALA A N 1
ATOM 5074 C CA . ALA A 1 678 ? -17.551 6.280 -15.087 1.00 32.00 678 ALA A CA 1
ATOM 5075 C C . ALA A 1 678 ? -16.118 6.831 -15.199 1.00 32.00 678 ALA A C 1
ATOM 5077 O O . ALA A 1 678 ? -15.147 6.190 -14.808 1.00 32.00 678 ALA A O 1
ATOM 5078 N N . ARG A 1 679 ? -15.958 8.033 -15.757 1.00 31.83 679 ARG A N 1
ATOM 5079 C CA . ARG A 1 679 ? -14.691 8.793 -15.699 1.00 31.83 679 ARG A CA 1
ATOM 5080 C C . ARG A 1 679 ? -14.831 10.060 -14.850 1.00 31.83 679 ARG A C 1
ATOM 5082 O O . ARG A 1 679 ? -14.023 10.974 -14.970 1.00 31.83 679 ARG A O 1
ATOM 5089 N N . THR A 1 680 ? -15.863 10.111 -14.012 1.00 35.25 680 THR A N 1
ATOM 5090 C CA . THR A 1 680 ? -16.284 11.323 -13.297 1.00 35.25 680 THR A CA 1
ATOM 5091 C C . THR A 1 680 ? -16.588 11.110 -11.820 1.00 35.25 680 THR A C 1
ATOM 5093 O O . THR A 1 680 ? -16.932 12.081 -11.159 1.00 35.25 680 THR A O 1
ATOM 5096 N N . GLU A 1 681 ? -16.472 9.900 -11.270 1.00 44.19 681 GLU A N 1
ATOM 5097 C CA . GLU A 1 681 ? -16.905 9.683 -9.887 1.00 44.19 681 GLU A CA 1
ATOM 5098 C C . GLU A 1 681 ? -15.778 9.881 -8.876 1.00 44.19 681 GLU A C 1
ATOM 5100 O O . GLU A 1 681 ? -14.695 9.303 -8.980 1.00 44.19 681 GLU A O 1
ATOM 5105 N N . HIS A 1 682 ? -16.064 10.716 -7.876 1.00 63.00 682 HIS A N 1
ATOM 5106 C CA . HIS A 1 682 ? -15.210 10.957 -6.717 1.00 63.00 682 HIS A CA 1
ATOM 5107 C C . HIS A 1 682 ? -15.048 9.702 -5.834 1.00 63.00 682 HIS A C 1
ATOM 5109 O O . HIS A 1 682 ? -14.095 9.630 -5.060 1.00 63.00 682 HIS A O 1
ATOM 5115 N N . ASN A 1 683 ? -15.929 8.702 -5.984 1.00 81.88 683 ASN A N 1
ATOM 5116 C CA . ASN A 1 683 ? -15.983 7.487 -5.175 1.00 81.88 683 ASN A CA 1
ATOM 5117 C C . ASN A 1 683 ? -15.608 6.236 -5.995 1.00 81.88 683 ASN A C 1
ATOM 5119 O O . ASN A 1 683 ? -16.373 5.748 -6.826 1.00 81.88 683 ASN A O 1
ATOM 5123 N N . ARG A 1 684 ? -14.411 5.686 -5.751 1.00 76.19 684 ARG A N 1
ATOM 5124 C CA . ARG A 1 684 ? -13.910 4.496 -6.466 1.00 76.19 684 ARG A CA 1
ATOM 5125 C C . ARG A 1 684 ? -14.611 3.195 -6.069 1.00 76.19 684 ARG A C 1
ATOM 5127 O O . ARG A 1 684 ? -14.610 2.262 -6.869 1.00 76.19 684 ARG A O 1
ATOM 5134 N N . LEU A 1 685 ? -15.162 3.094 -4.858 1.00 85.31 685 LEU A N 1
ATOM 5135 C CA . LEU A 1 685 ? -15.880 1.893 -4.421 1.00 85.31 685 LEU A CA 1
ATOM 5136 C C . LEU A 1 685 ? -17.244 1.801 -5.114 1.00 85.31 685 LEU A C 1
ATOM 5138 O O . LEU A 1 685 ? -17.607 0.730 -5.592 1.00 85.31 685 LEU A O 1
ATOM 5142 N N . ALA A 1 686 ? -17.945 2.930 -5.260 1.00 88.31 686 ALA A N 1
ATOM 5143 C CA . ALA A 1 686 ? -19.212 2.997 -5.991 1.00 88.31 686 ALA A CA 1
ATOM 5144 C C . ALA A 1 686 ? -19.055 2.506 -7.439 1.00 88.31 686 ALA A C 1
ATOM 5146 O O . ALA A 1 686 ? -19.821 1.660 -7.896 1.00 88.31 686 ALA A O 1
ATOM 5147 N N . ALA A 1 687 ? -17.991 2.936 -8.127 1.00 78.12 687 ALA A N 1
ATOM 5148 C CA . ALA A 1 687 ? -17.681 2.470 -9.478 1.00 78.12 687 ALA A CA 1
ATOM 5149 C C . ALA A 1 687 ? -17.420 0.950 -9.551 1.00 78.12 687 ALA A C 1
ATOM 5151 O O . ALA A 1 687 ? -17.839 0.303 -10.510 1.00 78.12 687 ALA A O 1
ATOM 5152 N N . GLN A 1 688 ? -16.756 0.362 -8.545 1.00 85.31 688 GLN A N 1
ATOM 5153 C CA . GLN A 1 688 ? -16.546 -1.090 -8.480 1.00 85.31 688 GLN A CA 1
ATOM 5154 C C . GLN A 1 688 ? -17.874 -1.835 -8.278 1.00 85.31 688 GLN A C 1
ATOM 5156 O O . GLN A 1 688 ? -18.179 -2.770 -9.016 1.00 85.31 688 GLN A O 1
ATOM 5161 N N . LEU A 1 689 ? -18.691 -1.395 -7.317 1.00 93.25 689 LEU A N 1
ATOM 5162 C CA . LEU A 1 689 ? -19.986 -2.008 -7.011 1.00 93.25 689 LEU A CA 1
ATOM 5163 C C . LEU A 1 689 ? -20.999 -1.847 -8.150 1.00 93.25 689 LEU A C 1
ATOM 5165 O O . LEU A 1 689 ? -21.818 -2.736 -8.365 1.00 93.25 689 LEU A O 1
ATOM 5169 N N . GLN A 1 690 ? -20.915 -0.777 -8.940 1.00 87.69 690 GLN A N 1
ATOM 5170 C CA . GLN A 1 690 ? -21.736 -0.621 -10.139 1.00 87.69 690 GLN A CA 1
ATOM 5171 C C . GLN A 1 690 ? -21.454 -1.723 -11.174 1.00 87.69 690 GLN A C 1
ATOM 5173 O O . GLN A 1 690 ? -22.395 -2.240 -11.778 1.00 87.69 690 GLN A O 1
ATOM 5178 N N . LEU A 1 691 ? -20.188 -2.119 -11.358 1.00 81.50 691 LEU A N 1
ATOM 5179 C CA . LEU A 1 691 ? -19.830 -3.244 -12.231 1.00 81.50 691 LEU A CA 1
ATOM 5180 C C . LEU A 1 691 ? -20.370 -4.569 -11.682 1.00 81.50 691 LEU A C 1
ATOM 5182 O O . LEU A 1 691 ? -20.927 -5.362 -12.438 1.00 81.50 691 LEU A O 1
ATOM 5186 N N . VAL A 1 692 ? -20.275 -4.781 -10.365 1.00 93.19 692 VAL A N 1
ATOM 5187 C CA . VAL A 1 692 ? -20.860 -5.959 -9.702 1.00 93.19 692 VAL A CA 1
ATOM 5188 C C . VAL A 1 692 ? -22.374 -6.005 -9.918 1.00 93.19 692 VAL A C 1
ATOM 5190 O O . VAL A 1 692 ? -22.900 -7.030 -10.344 1.00 93.19 692 VAL A O 1
ATOM 5193 N N . ALA A 1 693 ? -23.078 -4.890 -9.701 1.00 92.50 693 ALA A N 1
ATOM 5194 C CA . ALA A 1 693 ? -24.530 -4.808 -9.855 1.00 92.50 693 ALA A CA 1
ATOM 5195 C C . ALA A 1 693 ? -24.962 -5.154 -11.276 1.00 92.50 693 ALA A C 1
ATOM 5197 O O . ALA A 1 693 ? -25.903 -5.915 -11.480 1.00 92.50 693 ALA A O 1
ATOM 5198 N N . GLN A 1 694 ? -24.269 -4.614 -12.276 1.00 86.56 694 GLN A N 1
ATOM 5199 C CA . GLN A 1 694 ? -24.562 -4.941 -13.663 1.00 86.56 694 GLN A CA 1
ATOM 5200 C C . GLN A 1 694 ? -24.356 -6.444 -13.942 1.00 86.56 694 GLN A C 1
ATOM 5202 O O . GLN A 1 694 ? -25.092 -7.008 -14.748 1.00 86.56 694 GLN A O 1
ATOM 5207 N N . ALA A 1 695 ? -23.387 -7.096 -13.285 1.00 87.25 695 ALA A N 1
ATOM 5208 C CA . ALA A 1 695 ? -22.976 -8.460 -13.617 1.00 87.25 695 ALA A CA 1
ATOM 5209 C C . ALA A 1 695 ? -23.938 -9.464 -12.983 1.00 87.25 695 ALA A C 1
ATOM 5211 O O . ALA A 1 695 ? -24.424 -10.376 -13.649 1.00 87.25 695 ALA A O 1
ATOM 5212 N N . VAL A 1 696 ? -24.304 -9.211 -11.727 1.00 92.62 696 VAL A N 1
ATOM 5213 C CA . VAL A 1 696 ? -25.345 -9.954 -11.014 1.00 92.62 696 VAL A CA 1
ATOM 5214 C C . VAL A 1 696 ? -26.665 -9.880 -11.777 1.00 92.62 696 VAL A C 1
ATOM 5216 O O . VAL A 1 696 ? -27.233 -10.914 -12.111 1.00 92.62 696 VAL A O 1
ATOM 5219 N N . ARG A 1 697 ? -27.114 -8.674 -12.148 1.00 91.12 697 ARG A N 1
ATOM 5220 C CA . ARG A 1 697 ? -28.378 -8.477 -12.880 1.00 91.12 697 ARG A CA 1
ATOM 5221 C C . ARG A 1 697 ? -28.380 -9.117 -14.266 1.00 91.12 697 ARG A C 1
ATOM 5223 O O . ARG A 1 697 ? -29.431 -9.516 -14.759 1.00 91.12 697 ARG A O 1
ATOM 5230 N N . ALA A 1 698 ? -27.214 -9.201 -14.905 1.00 86.88 698 ALA A N 1
ATOM 5231 C CA . ALA A 1 698 ? -27.063 -9.878 -16.186 1.00 86.88 698 ALA A CA 1
ATOM 5232 C C . ALA A 1 698 ? -27.097 -11.411 -16.062 1.00 86.88 698 ALA A C 1
ATOM 5234 O O . ALA A 1 698 ? -27.218 -12.074 -17.084 1.00 86.88 698 ALA A O 1
ATOM 5235 N N . GLY A 1 699 ? -27.020 -11.978 -14.851 1.00 87.94 699 GLY A N 1
ATOM 5236 C CA . GLY A 1 699 ? -26.976 -13.426 -14.644 1.00 87.94 699 GLY A CA 1
ATOM 5237 C C . GLY A 1 699 ? -25.622 -14.036 -14.993 1.00 87.94 699 GLY A C 1
ATOM 5238 O O . GLY A 1 699 ? -25.552 -15.190 -15.406 1.00 87.94 699 GLY A O 1
ATOM 5239 N N . VAL A 1 700 ? -24.540 -13.269 -14.854 1.00 88.44 700 VAL A N 1
ATOM 5240 C CA . VAL A 1 700 ? -23.172 -13.771 -15.033 1.00 88.44 700 VAL A CA 1
ATOM 5241 C C . VAL A 1 700 ? -22.931 -14.920 -14.042 1.00 88.44 700 VAL A C 1
ATOM 5243 O O . VAL A 1 700 ? -23.278 -14.756 -12.872 1.00 88.44 700 VAL A O 1
ATOM 5246 N N . PRO A 1 701 ? -22.317 -16.056 -14.439 1.00 91.75 701 PRO A N 1
ATOM 5247 C CA . PRO A 1 701 ? -22.100 -17.235 -13.578 1.00 91.75 701 PRO A CA 1
ATOM 5248 C C . PRO A 1 701 ? -21.062 -17.036 -12.456 1.00 91.75 701 PRO A C 1
ATOM 5250 O O . PRO A 1 701 ? -20.381 -17.972 -12.034 1.00 91.75 701 PRO A O 1
ATOM 5253 N N . THR A 1 702 ? -20.932 -15.818 -11.947 1.00 94.19 702 THR A N 1
ATOM 5254 C CA . THR A 1 702 ? -20.067 -15.468 -10.831 1.00 94.19 702 THR A CA 1
ATOM 5255 C C . THR A 1 702 ? -20.829 -15.590 -9.519 1.00 94.19 702 THR A C 1
ATOM 5257 O O . THR A 1 702 ? -21.917 -15.046 -9.349 1.00 94.19 702 THR A O 1
ATOM 5260 N N . ARG A 1 703 ? -20.232 -16.301 -8.561 1.00 96.19 703 ARG A N 1
ATOM 5261 C CA . ARG A 1 703 ? -20.768 -16.496 -7.208 1.00 96.19 703 ARG A CA 1
ATOM 5262 C C . ARG A 1 703 ? -20.056 -15.628 -6.173 1.00 96.19 703 ARG A C 1
ATOM 5264 O O . ARG A 1 703 ? -20.619 -15.412 -5.109 1.00 96.19 703 ARG A O 1
ATOM 5271 N N . VAL A 1 704 ? -18.841 -15.151 -6.457 1.00 97.62 704 VAL A N 1
ATOM 5272 C CA . VAL A 1 704 ? -18.041 -14.329 -5.536 1.00 97.62 704 VAL A CA 1
ATOM 5273 C C . VAL A 1 704 ? -17.497 -13.096 -6.255 1.00 97.62 704 VAL A C 1
ATOM 5275 O O . VAL A 1 704 ? -16.859 -13.230 -7.293 1.00 97.62 704 VAL A O 1
ATOM 5278 N N . TYR A 1 705 ? -17.684 -11.907 -5.687 1.00 96.50 705 TYR A N 1
ATOM 5279 C CA . TYR A 1 705 ? -17.053 -10.669 -6.144 1.00 96.50 705 TYR A CA 1
ATOM 5280 C C . TYR A 1 705 ? -16.175 -10.072 -5.045 1.00 96.50 705 TYR A C 1
ATOM 5282 O O . TYR A 1 705 ? -16.613 -9.990 -3.902 1.00 96.50 705 TYR A O 1
ATOM 5290 N N . ALA A 1 706 ? -14.967 -9.619 -5.383 1.00 91.94 706 ALA A N 1
ATOM 5291 C CA . ALA A 1 706 ? -14.082 -8.907 -4.457 1.00 91.94 706 ALA A CA 1
ATOM 5292 C C . ALA A 1 706 ? -13.893 -7.448 -4.896 1.00 91.94 706 ALA A C 1
ATOM 5294 O O . ALA A 1 706 ? -13.603 -7.179 -6.065 1.00 91.94 706 ALA A O 1
ATOM 5295 N N . VAL A 1 707 ? -14.071 -6.518 -3.958 1.00 87.50 707 VAL A N 1
ATOM 5296 C CA . VAL A 1 707 ? -13.901 -5.068 -4.137 1.00 87.50 707 VAL A CA 1
ATOM 5297 C C . VAL A 1 707 ? -13.169 -4.477 -2.932 1.00 87.50 707 VAL A C 1
ATOM 5299 O O . VAL A 1 707 ? -13.103 -5.089 -1.864 1.00 87.50 707 VAL A O 1
ATOM 5302 N N . GLN A 1 708 ? -12.626 -3.269 -3.076 1.00 83.31 708 GLN A N 1
ATOM 5303 C CA . GLN A 1 708 ? -11.807 -2.672 -2.020 1.00 83.31 708 GLN A CA 1
ATOM 5304 C C . GLN A 1 708 ? -11.947 -1.157 -1.880 1.00 83.31 708 GLN A C 1
ATOM 5306 O O . GLN A 1 708 ? -12.165 -0.429 -2.856 1.00 83.31 708 GLN A O 1
ATOM 5311 N N . LEU A 1 709 ? -11.725 -0.689 -0.653 1.00 80.94 709 LEU A N 1
ATOM 5312 C CA . LEU A 1 709 ? -11.561 0.713 -0.284 1.00 80.94 709 LEU A CA 1
ATOM 5313 C C . LEU A 1 709 ? -10.370 0.828 0.675 1.00 80.94 709 LEU A C 1
ATOM 5315 O O . LEU A 1 709 ? -10.312 0.113 1.663 1.00 80.94 709 LEU A O 1
ATOM 5319 N N . GLY A 1 710 ? -9.409 1.704 0.387 1.00 75.06 710 GLY A N 1
ATOM 5320 C CA . GLY A 1 710 ? -8.250 1.928 1.258 1.00 75.06 710 GLY A CA 1
ATOM 5321 C C . GLY A 1 710 ? -8.259 3.302 1.917 1.00 75.06 710 GLY A C 1
ATOM 5322 O O . GLY A 1 710 ? -9.068 4.161 1.564 1.00 75.06 710 GLY A O 1
ATOM 5323 N N . GLY A 1 711 ? -7.302 3.517 2.817 1.00 68.94 711 GLY A N 1
ATOM 5324 C CA . GLY A 1 711 ? -7.077 4.799 3.490 1.00 68.94 711 GLY A CA 1
ATOM 5325 C C . GLY A 1 711 ? -7.438 4.808 4.973 1.00 68.94 711 GLY A C 1
ATOM 5326 O O . GLY A 1 711 ? -7.325 5.861 5.586 1.00 68.94 711 GLY A O 1
ATOM 5327 N N . PHE A 1 712 ? -7.831 3.665 5.544 1.00 81.88 712 PHE A N 1
ATOM 5328 C CA . PHE A 1 712 ? -8.219 3.542 6.953 1.00 81.88 712 PHE A CA 1
ATOM 5329 C C . PHE A 1 712 ? -7.035 3.535 7.930 1.00 81.88 712 PHE A C 1
ATOM 5331 O O . PHE A 1 712 ? -7.250 3.385 9.126 1.00 81.88 712 PHE A O 1
ATOM 5338 N N . ASP A 1 713 ? -5.805 3.725 7.437 1.00 71.56 713 ASP A N 1
ATOM 5339 C CA . ASP A 1 713 ? -4.607 3.765 8.272 1.00 71.56 713 ASP A CA 1
ATOM 5340 C C . ASP A 1 713 ? -4.413 5.120 8.977 1.00 71.56 713 ASP A C 1
ATOM 5342 O O . ASP A 1 713 ? -3.543 5.936 8.644 1.00 71.56 713 ASP A O 1
ATOM 5346 N N . THR A 1 714 ? -5.334 5.410 9.896 1.00 71.00 714 THR A N 1
ATOM 5347 C CA . THR A 1 714 ? -5.508 6.714 10.538 1.00 71.00 714 THR A CA 1
ATOM 5348 C C . THR A 1 714 ? -4.889 6.755 11.934 1.00 71.00 714 THR A C 1
ATOM 5350 O O . THR A 1 714 ? -5.539 6.460 12.926 1.00 71.00 714 THR A O 1
ATOM 5353 N N . HIS A 1 715 ? -3.635 7.204 12.028 1.00 70.69 715 HIS A N 1
ATOM 5354 C CA . HIS A 1 715 ? -2.930 7.406 13.308 1.00 70.69 715 HIS A CA 1
ATOM 5355 C C . HIS A 1 715 ? -2.886 8.863 13.784 1.00 70.69 715 HIS A C 1
ATOM 5357 O O . HIS A 1 715 ? -2.366 9.131 14.866 1.00 70.69 715 HIS A O 1
ATOM 5363 N N . ALA A 1 716 ? -3.410 9.805 13.000 1.00 61.78 716 ALA A N 1
ATOM 5364 C CA . ALA A 1 716 ? -3.505 11.215 13.359 1.00 61.78 716 ALA A CA 1
ATOM 5365 C C . ALA A 1 716 ? -4.700 11.877 12.665 1.00 61.78 716 ALA A C 1
ATOM 5367 O O . ALA A 1 716 ? -5.087 11.444 11.575 1.00 61.78 716 ALA A O 1
ATOM 5368 N N . ASP A 1 717 ? -5.254 12.930 13.277 1.00 69.12 717 ASP A N 1
ATOM 5369 C CA . ASP A 1 717 ? -6.421 13.681 12.781 1.00 69.12 717 ASP A CA 1
ATOM 5370 C C . ASP A 1 717 ? -7.547 12.747 12.263 1.00 69.12 717 ASP A C 1
ATOM 5372 O O . ASP A 1 717 ? -8.144 12.939 11.192 1.00 69.12 717 ASP A O 1
ATOM 5376 N N . GLU A 1 718 ? -7.781 11.664 13.005 1.00 80.38 718 GLU A N 1
ATOM 5377 C CA . GLU A 1 718 ? -8.484 10.468 12.552 1.00 80.38 718 GLU A CA 1
ATOM 5378 C C . GLU A 1 718 ? -9.967 10.725 12.328 1.00 80.38 718 GLU A C 1
ATOM 5380 O O . GLU A 1 718 ? -10.493 10.351 11.281 1.00 80.38 718 GLU A O 1
ATOM 5385 N N . ARG A 1 719 ? -10.633 11.406 13.268 1.00 88.00 719 ARG A N 1
ATOM 5386 C CA . ARG A 1 719 ? -12.100 11.515 13.309 1.00 88.00 719 ARG A CA 1
ATOM 5387 C C . ARG A 1 719 ? -12.699 11.950 11.974 1.00 88.00 719 ARG A C 1
ATOM 5389 O O . ARG A 1 719 ? -13.562 11.266 11.427 1.00 88.00 719 ARG A O 1
ATOM 5396 N N . GLU A 1 720 ? -12.233 13.069 11.417 1.00 82.12 720 GLU A N 1
ATOM 5397 C CA . GLU A 1 720 ? -12.766 13.565 10.144 1.00 82.12 720 GLU A CA 1
ATOM 5398 C C . GLU A 1 720 ? -12.379 12.677 8.956 1.00 82.12 720 GLU A C 1
ATOM 5400 O O . GLU A 1 720 ? -13.148 12.527 8.004 1.00 82.12 720 GLU A O 1
ATOM 5405 N N . THR A 1 721 ? -11.159 12.134 8.969 1.00 79.25 721 THR A N 1
ATOM 5406 C CA . THR A 1 721 ? -10.650 11.294 7.881 1.00 79.25 721 THR A CA 1
ATOM 5407 C C . THR A 1 721 ? -11.434 9.996 7.806 1.00 79.25 721 THR A C 1
ATOM 5409 O O . THR A 1 721 ? -11.940 9.655 6.736 1.00 79.25 721 THR A O 1
ATOM 5412 N N . GLN A 1 722 ? -11.620 9.339 8.945 1.00 90.12 722 GLN A N 1
ATOM 5413 C CA . GLN A 1 722 ? -12.414 8.133 9.051 1.00 90.12 722 GLN A CA 1
ATOM 5414 C C . GLN A 1 722 ? -13.879 8.399 8.702 1.00 90.12 722 GLN A C 1
ATOM 5416 O O . GLN A 1 722 ? -14.442 7.663 7.897 1.00 90.12 722 GLN A O 1
ATOM 5421 N N . GLN A 1 723 ? -14.488 9.483 9.197 1.00 93.75 723 GLN A N 1
ATOM 5422 C CA . GLN A 1 723 ? -15.872 9.820 8.849 1.00 93.75 723 GLN A CA 1
ATOM 5423 C C . GLN A 1 723 ? -16.057 10.001 7.330 1.00 93.75 723 GLN A C 1
ATOM 5425 O O . GLN A 1 723 ? -17.026 9.495 6.768 1.00 93.75 723 GLN A O 1
ATOM 5430 N N . ARG A 1 724 ? -15.113 10.652 6.630 1.00 88.94 724 ARG A N 1
ATOM 5431 C CA . ARG A 1 724 ? -15.148 10.773 5.156 1.00 88.94 724 ARG A CA 1
ATOM 5432 C C . ARG A 1 724 ? -15.009 9.425 4.444 1.00 88.94 724 ARG A C 1
ATOM 5434 O O . ARG A 1 724 ? -15.647 9.214 3.411 1.00 88.94 724 ARG A O 1
ATOM 5441 N N . LEU A 1 725 ? -14.176 8.523 4.961 1.00 88.50 725 LEU A N 1
ATOM 5442 C CA . LEU A 1 725 ? -14.016 7.174 4.408 1.00 88.50 725 LEU A CA 1
ATOM 5443 C C . LEU A 1 725 ? -15.274 6.330 4.625 1.00 88.50 725 LEU A C 1
ATOM 5445 O O . LEU A 1 725 ? -15.731 5.677 3.689 1.00 88.50 725 LEU A O 1
ATOM 5449 N N . LEU A 1 726 ? -15.877 6.403 5.813 1.00 97.75 726 LEU A N 1
ATOM 5450 C CA . LEU A 1 726 ? -17.144 5.744 6.131 1.00 97.75 726 LEU A CA 1
ATOM 5451 C C . LEU A 1 726 ? -18.303 6.313 5.305 1.00 97.75 726 LEU A C 1
ATOM 5453 O O . LEU A 1 726 ? -19.131 5.547 4.826 1.00 97.75 726 LEU A O 1
ATOM 5457 N N . GLN A 1 727 ? -18.319 7.623 5.044 1.00 96.56 727 GLN A N 1
ATOM 5458 C CA . GLN A 1 727 ? -19.275 8.240 4.120 1.00 96.56 727 GLN A CA 1
ATOM 5459 C C . GLN A 1 727 ? -19.088 7.710 2.694 1.00 96.56 727 GLN A C 1
ATOM 5461 O O . GLN A 1 727 ? -20.048 7.286 2.058 1.00 96.56 727 GLN A O 1
ATOM 5466 N N . THR A 1 728 ? -17.843 7.671 2.206 1.00 92.62 728 THR A N 1
ATOM 5467 C CA . THR A 1 728 ? -17.506 7.092 0.892 1.00 92.62 728 THR A CA 1
ATOM 5468 C C . THR A 1 728 ? -17.964 5.631 0.806 1.00 92.62 728 THR A C 1
ATOM 5470 O O . THR A 1 728 ? -18.453 5.180 -0.229 1.00 92.62 728 THR A O 1
ATOM 5473 N N . PHE A 1 729 ? -17.828 4.880 1.894 1.00 97.62 729 PHE A N 1
ATOM 5474 C CA . PHE A 1 729 ? -18.297 3.506 1.983 1.00 97.62 729 PHE A CA 1
ATOM 5475 C C . PHE A 1 729 ? -19.834 3.402 1.938 1.00 97.62 729 PHE A C 1
ATOM 5477 O O . PHE A 1 729 ? -20.358 2.674 1.093 1.00 97.62 729 PHE A O 1
ATOM 5484 N N . ASP A 1 730 ? -20.560 4.160 2.765 1.00 98.44 730 ASP A N 1
ATOM 5485 C CA . ASP A 1 730 ? -22.032 4.140 2.824 1.00 98.44 730 ASP A CA 1
ATOM 5486 C C . ASP A 1 730 ? -22.676 4.572 1.497 1.00 98.44 730 ASP A C 1
ATOM 5488 O O . ASP A 1 730 ? -23.581 3.901 0.994 1.00 98.44 730 ASP A O 1
ATOM 5492 N N . GLU A 1 731 ? -22.151 5.638 0.880 1.00 96.62 731 GLU A N 1
ATOM 5493 C CA . GLU A 1 731 ? -22.602 6.163 -0.416 1.00 96.62 731 GLU A CA 1
ATOM 5494 C C . GLU A 1 731 ? -22.416 5.157 -1.562 1.00 96.62 731 GLU A C 1
ATOM 5496 O O . GLU A 1 731 ? -23.139 5.216 -2.557 1.00 96.62 731 GLU A O 1
ATOM 5501 N N . ALA A 1 732 ? -21.470 4.224 -1.435 1.00 95.88 732 ALA A N 1
ATOM 5502 C CA . ALA A 1 732 ? -21.242 3.170 -2.416 1.00 95.88 732 ALA A CA 1
ATOM 5503 C C . ALA A 1 732 ? -22.108 1.927 -2.150 1.00 95.88 732 ALA A C 1
ATOM 5505 O O . ALA A 1 732 ? -22.719 1.382 -3.071 1.00 95.88 732 ALA A O 1
ATOM 5506 N N . VAL A 1 733 ? -22.158 1.468 -0.897 1.00 97.69 733 VAL A N 1
ATOM 5507 C CA . VAL A 1 733 ? -22.782 0.193 -0.514 1.00 97.69 733 VAL A CA 1
ATOM 5508 C C . VAL A 1 733 ? -24.299 0.278 -0.463 1.00 97.69 733 VAL A C 1
ATOM 5510 O O . VAL A 1 733 ? -24.986 -0.616 -0.959 1.00 97.69 733 VAL A O 1
ATOM 5513 N N . THR A 1 734 ? -24.841 1.348 0.108 1.00 96.25 734 THR A N 1
ATOM 5514 C CA . THR A 1 734 ? -26.279 1.437 0.365 1.00 96.25 734 THR A CA 1
ATOM 5515 C C . THR A 1 734 ? -27.103 1.463 -0.927 1.00 96.25 734 THR A C 1
ATOM 5517 O O . THR A 1 734 ? -28.046 0.673 -1.042 1.00 96.25 734 THR A O 1
ATOM 5520 N N . PRO A 1 735 ? -26.784 2.301 -1.937 1.00 95.62 735 PRO A N 1
ATOM 5521 C CA . PRO A 1 735 ? -27.508 2.270 -3.206 1.00 95.62 735 PRO A CA 1
ATOM 5522 C C . PRO A 1 735 ? -27.355 0.932 -3.936 1.00 95.62 735 PRO A C 1
ATOM 5524 O O . PRO A 1 735 ? -28.322 0.452 -4.524 1.00 95.62 735 PRO A O 1
ATOM 5527 N N . PHE A 1 736 ? -26.172 0.312 -3.859 1.00 97.31 736 PHE A N 1
ATOM 5528 C CA . PHE A 1 736 ? -25.909 -1.002 -4.442 1.00 97.31 736 PHE A CA 1
ATOM 5529 C C . PHE A 1 736 ? -26.824 -2.083 -3.847 1.00 97.31 736 PHE A C 1
ATOM 5531 O O . PHE A 1 736 ? -27.532 -2.757 -4.592 1.00 97.31 736 PHE A O 1
ATOM 5538 N N . LEU A 1 737 ? -26.872 -2.219 -2.517 1.00 97.56 737 LEU A N 1
ATOM 5539 C CA . LEU A 1 737 ? -27.698 -3.237 -1.857 1.00 97.56 737 LEU A CA 1
ATOM 5540 C C . LEU A 1 737 ? -29.192 -3.030 -2.132 1.00 97.56 737 LEU A C 1
ATOM 5542 O O . LEU A 1 737 ? -29.887 -3.990 -2.457 1.00 97.56 737 LEU A O 1
ATOM 5546 N N . ARG A 1 738 ? -29.676 -1.780 -2.104 1.00 94.81 738 ARG A N 1
ATOM 5547 C CA . ARG A 1 738 ? -31.069 -1.466 -2.474 1.00 94.81 738 ARG A CA 1
ATOM 5548 C C . ARG A 1 738 ? -31.384 -1.847 -3.916 1.00 94.81 738 ARG A C 1
ATOM 5550 O O . ARG A 1 738 ? -32.459 -2.365 -4.185 1.00 94.81 738 ARG A O 1
ATOM 5557 N N . GLN A 1 739 ? -30.456 -1.604 -4.842 1.00 94.94 739 GLN A N 1
ATOM 5558 C CA . GLN A 1 739 ? -30.631 -1.987 -6.241 1.00 94.94 739 GLN A CA 1
ATOM 5559 C C . GLN A 1 739 ? -30.717 -3.511 -6.414 1.00 94.94 739 GLN A C 1
ATOM 5561 O O . GLN A 1 739 ? -31.419 -3.979 -7.307 1.00 94.94 739 GLN A O 1
ATOM 5566 N N . MET A 1 740 ? -29.988 -4.276 -5.598 1.00 96.31 740 MET A N 1
ATOM 5567 C CA . MET A 1 740 ? -29.956 -5.738 -5.678 1.00 96.31 740 MET A CA 1
ATOM 5568 C C . MET A 1 740 ? -31.144 -6.410 -4.983 1.00 96.31 740 MET A C 1
ATOM 5570 O O . MET A 1 740 ? -31.520 -7.499 -5.400 1.00 96.31 740 MET A O 1
ATOM 5574 N N . ALA A 1 741 ? -31.748 -5.780 -3.971 1.00 93.56 741 ALA A N 1
ATOM 5575 C CA . ALA A 1 741 ? -32.750 -6.407 -3.103 1.00 93.56 741 ALA A CA 1
ATOM 5576 C C . ALA A 1 741 ? -33.938 -7.049 -3.851 1.00 93.56 741 ALA A C 1
ATOM 5578 O O . ALA A 1 741 ? -34.365 -8.139 -3.472 1.00 93.56 741 ALA A O 1
ATOM 5579 N N . ASP A 1 742 ? -34.413 -6.412 -4.928 1.00 88.50 742 ASP A N 1
ATOM 5580 C CA . ASP A 1 742 ? -35.547 -6.880 -5.745 1.00 88.50 742 ASP A CA 1
ATOM 5581 C C . ASP A 1 742 ? -35.122 -7.540 -7.070 1.00 88.50 742 ASP A C 1
ATOM 5583 O O . ASP A 1 742 ? -35.962 -7.962 -7.870 1.00 88.50 742 ASP A O 1
ATOM 5587 N N . ASP A 1 743 ? -33.818 -7.628 -7.338 1.00 94.69 743 ASP A N 1
ATOM 5588 C CA . ASP A 1 743 ? -33.314 -8.263 -8.551 1.00 94.69 743 ASP A CA 1
ATOM 5589 C C . ASP A 1 743 ? -33.403 -9.797 -8.466 1.00 94.69 743 ASP A C 1
ATOM 5591 O O . ASP A 1 743 ? -33.233 -10.398 -7.402 1.00 94.69 743 ASP A O 1
ATOM 5595 N N . ARG A 1 744 ? -33.630 -10.447 -9.618 1.00 93.81 744 ARG A N 1
ATOM 5596 C CA . ARG A 1 744 ? -33.761 -11.910 -9.744 1.00 93.81 744 ARG A CA 1
ATOM 5597 C C . ARG A 1 744 ? -32.624 -12.661 -9.047 1.00 93.81 744 ARG A C 1
ATOM 5599 O O . ARG A 1 744 ? -32.898 -13.644 -8.354 1.00 93.81 744 ARG A O 1
ATOM 5606 N N . TYR A 1 745 ? -31.389 -12.204 -9.243 1.00 93.31 745 TYR A N 1
ATOM 5607 C CA . TYR A 1 745 ? -30.186 -12.787 -8.652 1.00 93.31 745 TYR A CA 1
ATOM 5608 C C . TYR A 1 745 ? -29.741 -12.007 -7.416 1.00 93.31 745 TYR A C 1
ATOM 5610 O O . TYR A 1 745 ? -29.326 -12.606 -6.422 1.00 93.31 745 TYR A O 1
ATOM 5618 N N . GLY A 1 746 ? -29.880 -10.678 -7.453 1.00 93.62 746 GLY A N 1
ATOM 5619 C CA . GLY A 1 746 ? -29.476 -9.791 -6.364 1.00 93.62 746 GLY A CA 1
ATOM 5620 C C . GLY A 1 746 ? -30.175 -10.065 -5.029 1.00 93.62 746 GLY A C 1
ATOM 5621 O O . GLY A 1 746 ? -29.557 -9.884 -3.984 1.00 93.62 746 GLY A O 1
ATOM 5622 N N . LYS A 1 747 ? -31.403 -10.596 -5.024 1.00 94.94 747 LYS A N 1
ATOM 5623 C CA . LYS A 1 747 ? -32.111 -10.951 -3.780 1.00 94.94 747 LYS A CA 1
ATOM 5624 C C . LYS A 1 747 ? -31.431 -12.050 -2.950 1.00 94.94 747 LYS A C 1
ATOM 5626 O O . LYS A 1 747 ? -31.738 -12.192 -1.773 1.00 94.94 747 LYS A O 1
ATOM 5631 N N . ASN A 1 748 ? -30.524 -12.830 -3.545 1.00 95.81 748 ASN A N 1
ATOM 5632 C CA . ASN A 1 748 ? -29.734 -13.851 -2.844 1.00 95.81 748 ASN A CA 1
ATOM 5633 C C . ASN A 1 748 ? -28.308 -13.365 -2.529 1.00 95.81 748 ASN A C 1
ATOM 5635 O O . ASN A 1 748 ? -27.431 -14.168 -2.199 1.00 95.81 748 ASN A O 1
ATOM 5639 N N . LEU A 1 749 ? -28.043 -12.068 -2.701 1.00 97.56 749 LEU A N 1
ATOM 5640 C CA . LEU A 1 749 ? -26.732 -11.485 -2.479 1.00 97.56 749 LEU A CA 1
ATOM 5641 C C . LEU A 1 749 ? -26.491 -11.241 -0.989 1.00 97.56 749 LEU A C 1
ATOM 5643 O O . LEU A 1 749 ? -27.325 -10.661 -0.293 1.00 97.56 749 LEU A O 1
ATOM 5647 N N . VAL A 1 750 ? -25.307 -11.637 -0.530 1.00 98.62 750 VAL A N 1
ATOM 5648 C CA . VAL A 1 750 ? -24.771 -11.334 0.795 1.00 98.62 750 VAL A CA 1
ATOM 5649 C C . VAL A 1 750 ? -23.463 -10.575 0.611 1.00 98.62 750 VAL A C 1
ATOM 5651 O O . VAL A 1 750 ? -22.556 -11.035 -0.079 1.00 98.62 750 VAL A O 1
ATOM 5654 N N . MET A 1 751 ? -23.357 -9.406 1.226 1.00 98.75 751 MET A N 1
ATOM 5655 C CA . MET A 1 751 ? -22.128 -8.626 1.296 1.00 98.75 751 MET A CA 1
ATOM 5656 C C . MET A 1 751 ? -21.466 -8.831 2.656 1.00 98.75 751 MET A C 1
ATOM 5658 O O . MET A 1 751 ? -22.146 -8.737 3.670 1.00 98.75 751 MET A O 1
ATOM 5662 N N . VAL A 1 752 ? -20.151 -9.053 2.682 1.00 98.75 752 VAL A N 1
ATOM 5663 C CA . VAL A 1 752 ? -19.319 -9.015 3.893 1.00 98.75 752 VAL A CA 1
ATOM 5664 C C . VAL A 1 752 ? -18.303 -7.883 3.787 1.00 98.75 752 VAL A C 1
ATOM 5666 O O . VAL A 1 752 ? -17.679 -7.695 2.742 1.00 98.75 752 VAL A O 1
ATOM 5669 N N . VAL A 1 753 ? -18.130 -7.135 4.872 1.00 98.56 753 VAL A N 1
ATOM 5670 C CA . VAL A 1 753 ? -17.217 -5.993 4.955 1.00 98.56 753 VAL A CA 1
ATOM 5671 C C . VAL A 1 753 ? -16.315 -6.155 6.164 1.00 98.56 753 VAL A C 1
ATOM 5673 O O . VAL A 1 753 ? -16.804 -6.279 7.288 1.00 98.56 753 VAL A O 1
ATOM 5676 N N . TYR A 1 754 ? -15.004 -6.142 5.934 1.00 97.50 754 TYR A N 1
ATOM 5677 C CA . TYR A 1 754 ? -14.008 -6.310 6.988 1.00 97.50 754 TYR A CA 1
ATOM 5678 C C . TYR A 1 754 ? -12.776 -5.430 6.758 1.00 97.50 754 TYR A C 1
ATOM 5680 O O . TYR A 1 754 ? -12.532 -4.942 5.653 1.00 97.50 754 TYR A O 1
ATOM 5688 N N . SER A 1 755 ? -11.988 -5.269 7.817 1.00 93.06 755 SER A N 1
ATOM 5689 C CA . SER A 1 755 ? -10.643 -4.696 7.798 1.00 93.06 755 SER A CA 1
ATOM 5690 C C . SER A 1 755 ? -9.676 -5.683 8.455 1.00 93.06 755 SER A C 1
ATOM 5692 O O . SER A 1 755 ? -10.110 -6.563 9.197 1.00 93.06 755 SER A O 1
ATOM 5694 N N . GLU A 1 756 ? -8.384 -5.585 8.156 1.00 83.19 756 GLU A N 1
ATOM 5695 C CA . GLU A 1 756 ? -7.375 -6.555 8.592 1.00 83.19 756 GLU A CA 1
ATOM 5696 C C . GLU A 1 756 ? -7.193 -6.626 10.121 1.00 83.19 756 GLU A C 1
ATOM 5698 O O . GLU A 1 756 ? -6.804 -7.669 10.643 1.00 83.19 756 GLU A O 1
ATOM 5703 N N . PHE A 1 757 ? -7.534 -5.557 10.841 1.00 88.88 757 PHE A N 1
ATOM 5704 C CA . PHE A 1 757 ? -7.616 -5.498 12.302 1.00 88.88 757 PHE A CA 1
ATOM 5705 C C . PHE A 1 757 ? -8.431 -4.274 12.751 1.00 88.88 757 PHE A C 1
ATOM 5707 O O . PHE A 1 757 ? -8.839 -3.453 11.927 1.00 88.88 757 PHE A O 1
ATOM 5714 N N . GLY A 1 758 ? -8.665 -4.152 14.062 1.00 92.06 758 GLY A N 1
ATOM 5715 C CA . GLY A 1 758 ? -9.212 -2.943 14.691 1.00 92.06 758 GLY A CA 1
ATOM 5716 C C . GLY A 1 758 ? -8.144 -2.007 15.270 1.00 92.06 758 GLY A C 1
ATOM 5717 O O . GLY A 1 758 ? -6.951 -2.168 15.036 1.00 92.06 758 GLY A O 1
ATOM 5718 N N . ARG A 1 759 ? -8.564 -1.029 16.074 1.00 94.69 759 ARG A N 1
ATOM 5719 C CA . ARG A 1 759 ? -7.684 -0.013 16.678 1.00 94.69 759 ARG A CA 1
ATOM 5720 C C . ARG A 1 759 ? -7.687 -0.083 18.199 1.00 94.69 759 ARG A C 1
ATOM 5722 O O . ARG A 1 759 ? -8.625 -0.622 18.790 1.00 94.69 759 ARG A O 1
ATOM 5729 N N . ARG A 1 760 ? -6.642 0.454 18.838 1.00 94.38 760 ARG A N 1
ATOM 5730 C CA . ARG A 1 760 ? -6.574 0.521 20.309 1.00 94.38 760 ARG A CA 1
ATOM 5731 C C . ARG A 1 760 ? -7.719 1.343 20.885 1.00 94.38 760 ARG A C 1
ATOM 5733 O O . ARG A 1 760 ? -8.187 2.305 20.276 1.00 94.38 760 ARG A O 1
ATOM 5740 N N . VAL A 1 761 ? -8.145 0.995 22.099 1.00 96.25 761 VAL A N 1
ATOM 5741 C CA . VAL A 1 761 ? -9.234 1.718 22.778 1.00 96.25 761 VAL A CA 1
ATOM 5742 C C . VAL A 1 761 ? -8.833 3.155 23.081 1.00 96.25 761 VAL A C 1
ATOM 5744 O O . VAL A 1 761 ? -9.603 4.079 22.837 1.00 96.25 761 VAL A O 1
ATOM 5747 N N . LYS A 1 762 ? -7.612 3.356 23.575 1.00 93.81 762 LYS A N 1
ATOM 5748 C CA . LYS A 1 762 ? -7.099 4.684 23.899 1.00 93.81 762 LYS A CA 1
ATOM 5749 C C . LYS A 1 762 ? -6.686 5.426 22.630 1.00 93.81 762 LYS A C 1
ATOM 5751 O O . LYS A 1 762 ? -5.894 4.903 21.849 1.00 93.81 762 LYS A O 1
ATOM 5756 N N . ALA A 1 763 ? -7.176 6.654 22.468 1.00 88.06 763 ALA A N 1
ATOM 5757 C CA . ALA A 1 763 ? -6.662 7.559 21.449 1.00 88.06 763 ALA A CA 1
ATOM 5758 C C . ALA A 1 763 ? -5.173 7.827 21.703 1.00 88.06 763 ALA A C 1
ATOM 5760 O O . ALA A 1 763 ? -4.754 8.101 22.835 1.00 88.06 763 ALA A O 1
ATOM 5761 N N . ASN A 1 764 ? -4.372 7.774 20.645 1.00 76.38 764 ASN A N 1
ATOM 5762 C CA . ASN A 1 764 ? -3.037 8.327 20.687 1.00 76.38 764 ASN A CA 1
ATOM 5763 C C . ASN A 1 764 ? -3.135 9.859 20.701 1.00 76.38 764 ASN A C 1
ATOM 5765 O O . ASN A 1 764 ? -4.164 10.482 20.429 1.00 76.38 764 ASN A O 1
ATOM 5769 N N . ALA A 1 765 ? -2.033 10.499 21.040 1.00 64.50 765 ALA A N 1
ATOM 5770 C CA . ALA A 1 765 ? -2.039 11.934 21.249 1.00 64.50 765 ALA A CA 1
ATOM 5771 C C . ALA A 1 765 ? -1.961 12.774 19.967 1.00 64.50 765 ALA A C 1
ATOM 5773 O O . ALA A 1 765 ? -1.938 14.001 20.040 1.00 64.50 765 ALA A O 1
ATOM 5774 N N . SER A 1 766 ? -1.919 12.127 18.803 1.00 57.72 766 SER A N 1
ATOM 5775 C CA . SER A 1 766 ? -1.992 12.788 17.499 1.00 57.72 766 SER A CA 1
ATOM 5776 C C . SER A 1 766 ? -3.439 12.949 17.025 1.00 57.72 766 SER A C 1
ATOM 5778 O O . SER A 1 766 ? -3.662 13.203 15.845 1.00 57.72 766 SER A O 1
ATOM 5780 N N . GLN A 1 767 ? -4.419 12.783 17.923 1.00 68.12 767 GLN A N 1
ATOM 5781 C CA . GLN A 1 767 ? -5.837 12.698 17.571 1.00 68.12 767 GLN A CA 1
ATOM 5782 C C . GLN A 1 767 ? -6.098 11.539 16.597 1.00 68.12 767 GLN A C 1
ATOM 5784 O O . GLN A 1 767 ? -6.846 11.687 15.637 1.00 68.12 767 GLN A O 1
ATOM 5789 N N . GLY A 1 768 ? -5.446 10.397 16.805 1.00 80.69 768 GLY A N 1
ATOM 5790 C CA . GLY A 1 768 ? -5.723 9.158 16.081 1.00 80.69 768 GLY A CA 1
ATOM 5791 C C . GLY A 1 768 ? -5.583 7.944 16.983 1.00 80.69 768 GLY A C 1
ATOM 5792 O O . GLY A 1 768 ? -5.606 8.080 18.208 1.00 80.69 768 GLY A O 1
ATOM 5793 N N . THR A 1 769 ? -5.436 6.759 16.404 1.00 87.19 769 THR A N 1
ATOM 5794 C CA . THR A 1 769 ? -5.345 5.509 17.160 1.00 87.19 769 THR A CA 1
ATOM 5795 C C . THR A 1 769 ? -4.244 4.605 16.621 1.00 87.19 769 THR A C 1
ATOM 5797 O O . THR A 1 769 ? -4.006 4.502 15.416 1.00 87.19 769 THR A O 1
ATOM 5800 N N . ASP A 1 770 ? -3.547 3.932 17.536 1.00 83.50 770 ASP A N 1
ATOM 5801 C CA . ASP A 1 770 ? -2.539 2.935 17.175 1.00 83.50 770 ASP A CA 1
ATOM 5802 C C . ASP A 1 770 ? -3.197 1.611 16.760 1.00 83.50 770 ASP A C 1
ATOM 5804 O O . ASP A 1 770 ? -4.390 1.383 17.007 1.00 83.50 770 ASP A O 1
ATOM 5808 N N . HIS A 1 771 ? -2.414 0.736 16.122 1.00 87.50 771 HIS A N 1
ATOM 5809 C CA . HIS A 1 771 ? -2.876 -0.590 15.710 1.00 87.50 771 HIS A CA 1
ATOM 5810 C C . HIS A 1 771 ? -3.411 -1.365 16.911 1.00 87.50 771 HIS A C 1
ATOM 5812 O O . HIS A 1 771 ? -2.763 -1.440 17.954 1.00 87.50 771 HIS A O 1
ATOM 5818 N N . GLY A 1 772 ? -4.599 -1.931 16.739 1.00 91.19 772 GLY A N 1
ATOM 5819 C CA . GLY A 1 772 ? -5.209 -2.850 17.683 1.00 91.19 772 GLY A CA 1
ATOM 5820 C C . GLY A 1 772 ? -5.476 -4.189 17.012 1.00 91.19 772 GLY A C 1
ATOM 5821 O O . GLY A 1 772 ? -4.782 -4.599 16.084 1.00 91.19 772 GLY A O 1
ATOM 5822 N N . THR A 1 773 ? -6.493 -4.896 17.495 1.00 93.31 773 THR A N 1
ATOM 5823 C CA . THR A 1 773 ? -6.677 -6.316 17.167 1.00 93.31 773 THR A CA 1
ATOM 5824 C C . THR A 1 773 ? -8.082 -6.620 16.667 1.00 93.31 773 THR A C 1
ATOM 5826 O O . THR A 1 773 ? -8.248 -7.089 15.542 1.00 93.31 773 THR A O 1
ATOM 5829 N N . ALA A 1 774 ? -9.102 -6.359 17.484 1.00 95.50 774 ALA A N 1
ATOM 5830 C CA . ALA A 1 774 ? -10.479 -6.729 17.205 1.00 95.50 774 ALA A CA 1
ATOM 5831 C C . ALA A 1 774 ? -11.299 -5.543 16.688 1.00 95.50 774 ALA A C 1
ATOM 5833 O O . ALA A 1 774 ? -11.153 -4.415 17.157 1.00 95.50 774 ALA A O 1
ATOM 5834 N N . GLY A 1 775 ? -12.194 -5.815 15.742 1.00 96.19 775 GLY A N 1
ATOM 5835 C CA . GLY A 1 775 ? -13.117 -4.831 15.179 1.00 96.19 775 GLY A CA 1
ATOM 5836 C C . GLY A 1 775 ? -14.447 -5.462 14.756 1.00 96.19 775 GLY A C 1
ATOM 5837 O O . GLY A 1 775 ? -14.617 -6.680 14.868 1.00 96.19 775 GLY A O 1
ATOM 5838 N N . PRO A 1 776 ? -15.418 -4.653 14.301 1.00 97.81 776 PRO A N 1
ATOM 5839 C CA . PRO A 1 776 ? -16.674 -5.157 13.773 1.00 97.81 776 PRO A CA 1
ATOM 5840 C C . PRO A 1 776 ? -16.514 -5.672 12.335 1.00 97.81 776 PRO A C 1
ATOM 5842 O O . PRO A 1 776 ? -15.779 -5.097 11.530 1.00 97.81 776 PRO A O 1
ATOM 5845 N N . VAL A 1 777 ? -17.272 -6.714 11.996 1.00 98.69 777 VAL A N 1
ATOM 5846 C CA . VAL A 1 777 ? -17.534 -7.142 10.615 1.00 98.69 777 VAL A CA 1
ATOM 5847 C C . VAL A 1 777 ? -19.003 -6.893 10.307 1.00 98.69 777 VAL A C 1
ATOM 5849 O O . VAL A 1 777 ? -19.879 -7.267 11.088 1.00 98.69 777 VAL A O 1
ATOM 5852 N N . PHE A 1 778 ? -19.278 -6.283 9.157 1.00 98.75 778 PHE A N 1
ATOM 5853 C CA . PHE A 1 778 ? -20.645 -6.058 8.691 1.00 98.75 778 PHE A CA 1
ATOM 5854 C C . PHE A 1 778 ? -21.017 -7.112 7.657 1.00 98.75 778 PHE A C 1
ATOM 5856 O O . PHE A 1 778 ? -20.264 -7.347 6.712 1.00 98.75 778 PHE A O 1
ATOM 5863 N N . VAL A 1 779 ? -22.190 -7.718 7.818 1.00 98.81 779 VAL A N 1
ATOM 5864 C CA . VAL A 1 779 ? -22.791 -8.603 6.819 1.00 98.81 779 VAL A CA 1
ATOM 5865 C C . VAL A 1 779 ? -24.161 -8.051 6.453 1.00 98.81 779 VAL A C 1
ATOM 5867 O O . VAL A 1 779 ? -24.971 -7.789 7.336 1.00 98.81 779 VAL A O 1
ATOM 5870 N N . ALA A 1 780 ? -24.423 -7.828 5.167 1.00 98.50 780 ALA A N 1
ATOM 5871 C CA . ALA A 1 780 ? -25.637 -7.154 4.715 1.00 98.50 780 ALA A CA 1
ATOM 5872 C C . ALA A 1 780 ? -26.244 -7.796 3.464 1.00 98.50 780 ALA A C 1
ATOM 5874 O O . ALA A 1 780 ? -25.524 -8.289 2.597 1.00 98.50 780 ALA A O 1
ATOM 5875 N N . GLY A 1 781 ? -27.571 -7.764 3.359 1.00 96.94 781 GLY A N 1
ATOM 5876 C CA . GLY A 1 781 ? -28.320 -8.302 2.222 1.00 96.94 781 GLY A CA 1
ATOM 5877 C C . GLY A 1 781 ? -29.676 -8.869 2.631 1.00 96.94 781 GLY A C 1
ATOM 5878 O O . GLY A 1 781 ? -29.948 -9.068 3.812 1.00 96.94 781 GLY A O 1
ATOM 5879 N N . THR A 1 782 ? -30.532 -9.163 1.654 1.00 95.56 782 THR A N 1
ATOM 5880 C CA . THR A 1 782 ? -31.865 -9.742 1.895 1.00 95.56 782 THR A CA 1
ATOM 5881 C C . THR A 1 782 ? -31.835 -11.078 2.661 1.00 95.56 782 THR A C 1
ATOM 5883 O O . THR A 1 782 ? -32.694 -11.258 3.523 1.00 95.56 782 THR A O 1
ATOM 5886 N N . PRO A 1 783 ? -30.877 -12.006 2.425 1.00 96.25 783 PRO A N 1
ATOM 5887 C CA . PRO A 1 783 ? -30.804 -13.277 3.165 1.00 96.25 783 PRO A CA 1
ATOM 5888 C C . PRO A 1 783 ? -30.291 -13.156 4.609 1.00 96.25 783 PRO A C 1
ATOM 5890 O O . PRO A 1 783 ? -30.247 -14.147 5.339 1.00 96.25 783 PRO A O 1
ATOM 5893 N N . VAL A 1 784 ? -29.834 -11.969 5.013 1.00 98.00 784 VAL A N 1
ATOM 5894 C CA . VAL A 1 784 ? -29.193 -11.756 6.312 1.00 98.00 784 VAL A CA 1
ATOM 5895 C C . VAL A 1 784 ? -30.248 -11.618 7.404 1.00 98.00 784 VAL A C 1
ATOM 5897 O O . VAL A 1 784 ? -31.188 -10.837 7.286 1.00 98.00 784 VAL A O 1
ATOM 5900 N N . LYS A 1 785 ? -30.055 -12.337 8.510 1.00 98.12 785 LYS A N 1
ATOM 5901 C CA . LYS A 1 785 ? -30.793 -12.138 9.760 1.00 98.12 785 LYS A CA 1
ATOM 5902 C C . LYS A 1 785 ? -30.166 -10.953 10.497 1.00 98.12 785 LYS A C 1
ATOM 5904 O O . LYS A 1 785 ? -29.113 -11.082 11.110 1.00 98.12 785 LYS A O 1
ATOM 5909 N N . GLY A 1 786 ? -30.772 -9.772 10.391 1.00 97.62 786 GLY A N 1
ATOM 5910 C CA . GLY A 1 786 ? -30.199 -8.561 10.979 1.00 97.62 786 GLY A CA 1
ATOM 5911 C C . GLY A 1 786 ? -30.187 -8.556 12.512 1.00 97.62 786 GLY A C 1
ATOM 5912 O O . GLY A 1 786 ? -31.189 -8.880 13.159 1.00 97.62 786 GLY A O 1
ATOM 5913 N N . GLY A 1 787 ? -29.070 -8.124 13.095 1.00 98.25 787 GLY A N 1
ATOM 5914 C CA . GLY A 1 787 ? -28.851 -8.101 14.540 1.00 98.25 787 GLY A CA 1
ATOM 5915 C C . GLY A 1 787 ? -27.373 -8.114 14.933 1.00 98.25 787 GLY A C 1
ATOM 5916 O O . GLY A 1 787 ? -26.480 -8.041 14.087 1.00 98.25 787 GLY A O 1
ATOM 5917 N N . PHE A 1 788 ? -27.122 -8.202 16.238 1.00 98.50 788 PHE A N 1
ATOM 5918 C CA . PHE A 1 788 ? -25.776 -8.345 16.785 1.00 98.50 788 PHE A CA 1
ATOM 5919 C C . PHE A 1 788 ? -25.383 -9.813 16.932 1.00 98.50 788 PHE A C 1
ATOM 5921 O O . PHE A 1 788 ? -26.158 -10.618 17.445 1.00 98.50 788 PHE A O 1
ATOM 5928 N N . TYR A 1 789 ? -24.147 -10.124 16.549 1.00 98.38 789 TYR A N 1
ATOM 5929 C CA . TYR A 1 789 ? -23.543 -11.451 16.658 1.00 98.38 789 TYR A CA 1
ATOM 5930 C C . TYR A 1 789 ? -22.166 -11.349 17.316 1.00 98.38 789 TYR A C 1
ATOM 5932 O O . TYR A 1 789 ? -21.495 -10.322 17.199 1.00 98.38 789 TYR A O 1
ATOM 5940 N N . GLY A 1 790 ? -21.746 -12.402 18.020 1.00 95.25 790 GLY A N 1
ATOM 5941 C CA . GLY A 1 790 ? -20.554 -12.360 18.874 1.00 95.25 790 GLY A CA 1
ATOM 5942 C C . GLY A 1 790 ? -20.746 -11.477 20.112 1.00 95.25 790 GLY A C 1
ATOM 5943 O O . GLY A 1 790 ? -21.687 -10.681 20.181 1.00 95.25 790 GLY A O 1
ATOM 5944 N N . ASP A 1 791 ? -19.866 -11.614 21.100 1.00 95.06 791 ASP A N 1
ATOM 5945 C CA . ASP A 1 791 ? -19.917 -10.792 22.315 1.00 95.06 791 ASP A CA 1
ATOM 5946 C C . ASP A 1 791 ? -19.257 -9.428 22.077 1.00 95.06 791 ASP A C 1
ATOM 5948 O O . ASP A 1 791 ? -18.287 -9.321 21.326 1.00 95.06 791 ASP A O 1
ATOM 5952 N N . GLU A 1 792 ? -19.780 -8.377 22.710 1.00 94.19 792 GLU A N 1
ATOM 5953 C CA . GLU A 1 792 ? -19.149 -7.053 22.674 1.00 94.19 792 GLU A CA 1
ATOM 5954 C C . GLU A 1 792 ? -17.858 -7.074 23.514 1.00 94.19 792 GLU A C 1
ATOM 5956 O O . GLU A 1 792 ? -17.919 -7.437 24.694 1.00 94.19 792 GLU A O 1
ATOM 5961 N N . PRO A 1 793 ? -16.694 -6.706 22.948 1.00 95.50 793 PRO A N 1
ATOM 5962 C CA . PRO A 1 793 ? -15.447 -6.616 23.702 1.00 95.50 793 PRO A CA 1
ATOM 5963 C C . PRO A 1 793 ? -15.511 -5.593 24.842 1.00 95.50 793 PRO A C 1
ATOM 5965 O O . PRO A 1 793 ? -16.146 -4.548 24.731 1.00 95.50 793 PRO A O 1
ATOM 5968 N N . SER A 1 794 ? -14.785 -5.854 25.929 1.00 96.31 794 SER A N 1
ATOM 5969 C CA . SER A 1 794 ? -14.629 -4.874 27.008 1.00 96.31 794 SER A CA 1
ATOM 5970 C C . SER A 1 794 ? -13.686 -3.744 26.595 1.00 96.31 794 SER A C 1
ATOM 5972 O O . SER A 1 794 ? -12.596 -4.003 26.087 1.00 96.31 794 SER A O 1
ATOM 5974 N N . LEU A 1 795 ? -14.064 -2.496 26.889 1.00 97.44 795 LEU A N 1
ATOM 5975 C CA . LEU A 1 795 ? -13.200 -1.324 26.703 1.00 97.44 795 LEU A CA 1
ATOM 5976 C C . LEU A 1 795 ? -12.192 -1.123 27.847 1.00 97.44 795 LEU A C 1
ATOM 5978 O O . LEU A 1 795 ? -11.310 -0.274 27.749 1.00 97.44 795 LEU A O 1
ATOM 5982 N N . THR A 1 796 ? -12.317 -1.879 28.939 1.00 96.69 796 THR A N 1
ATOM 5983 C CA . THR A 1 796 ? -11.463 -1.744 30.134 1.00 96.69 796 THR A CA 1
ATOM 5984 C C . THR A 1 796 ? -10.668 -3.007 30.453 1.00 96.69 796 THR A C 1
ATOM 5986 O O . THR A 1 796 ? -9.598 -2.914 31.052 1.00 96.69 796 THR A O 1
ATOM 5989 N N . ASP A 1 797 ? -11.136 -4.177 30.012 1.00 96.75 797 ASP A N 1
ATOM 5990 C CA . ASP A 1 797 ? -10.403 -5.440 30.116 1.00 96.75 797 ASP A CA 1
ATOM 5991 C C . ASP A 1 797 ? -9.634 -5.716 28.818 1.00 96.75 797 ASP A C 1
ATOM 5993 O O . ASP A 1 797 ? -10.090 -6.437 27.928 1.00 96.75 797 ASP A O 1
ATOM 5997 N N . LEU A 1 798 ? -8.463 -5.093 28.715 1.00 95.50 798 LEU A N 1
ATOM 5998 C CA . LEU A 1 798 ? -7.651 -5.045 27.500 1.00 95.50 798 LEU A CA 1
ATOM 5999 C C . LEU A 1 798 ? -6.432 -5.966 27.586 1.00 95.50 798 LEU A C 1
ATOM 6001 O O . LEU A 1 798 ? -5.955 -6.292 28.674 1.00 95.50 798 LEU A O 1
ATOM 6005 N N . ASN A 1 799 ? -5.903 -6.359 26.430 1.00 90.94 799 ASN A N 1
ATOM 6006 C CA . ASN A 1 799 ? -4.572 -6.951 26.320 1.00 90.94 799 ASN A CA 1
ATOM 6007 C C . ASN A 1 799 ? -3.618 -5.891 25.763 1.00 90.94 799 ASN A C 1
ATOM 6009 O O . ASN A 1 799 ? -3.734 -5.535 24.599 1.00 90.94 799 ASN A O 1
ATOM 6013 N N . ASP A 1 800 ? -2.746 -5.321 26.596 1.00 86.25 800 ASP A N 1
ATOM 6014 C CA . ASP A 1 800 ? -1.799 -4.266 26.192 1.00 86.25 800 ASP A CA 1
ATOM 6015 C C . ASP A 1 800 ? -2.422 -3.041 25.480 1.00 86.25 800 ASP A C 1
ATOM 6017 O O . ASP A 1 800 ? -1.761 -2.352 24.704 1.00 86.25 800 ASP A O 1
ATOM 6021 N N . GLY A 1 801 ? -3.682 -2.718 25.798 1.00 87.75 801 GLY A N 1
ATOM 6022 C CA . GLY A 1 801 ? -4.443 -1.617 25.185 1.00 87.75 801 GLY A CA 1
ATOM 6023 C C . GLY A 1 801 ? -5.374 -2.047 24.045 1.00 87.75 801 GLY A C 1
ATOM 6024 O O . GLY A 1 801 ? -6.170 -1.233 23.565 1.00 87.75 801 GLY A O 1
ATOM 6025 N N . ASP A 1 802 ? -5.324 -3.322 23.664 1.00 92.94 802 ASP A N 1
ATOM 6026 C CA . ASP A 1 802 ? -6.144 -3.902 22.612 1.00 92.94 802 ASP A CA 1
ATOM 6027 C C . ASP A 1 802 ? -7.428 -4.529 23.148 1.00 92.94 802 ASP A C 1
ATOM 6029 O O . ASP A 1 802 ? -7.461 -5.122 24.233 1.00 92.94 802 ASP A O 1
ATOM 6033 N N . LEU A 1 803 ? -8.477 -4.476 22.328 1.00 95.69 803 LEU A N 1
ATOM 6034 C CA . LEU A 1 803 ? -9.701 -5.228 22.568 1.00 95.69 803 LEU A CA 1
ATOM 6035 C C . LEU A 1 803 ? -9.414 -6.732 22.544 1.00 95.69 803 LEU A C 1
ATOM 6037 O O . LEU A 1 803 ? -8.793 -7.253 21.616 1.00 95.69 803 LEU A O 1
ATOM 6041 N N . LYS A 1 804 ? -9.906 -7.462 23.544 1.00 95.00 804 LYS A N 1
ATOM 6042 C CA . LYS A 1 804 ? -9.823 -8.924 23.529 1.00 95.00 804 LYS A CA 1
ATOM 6043 C C . LYS A 1 804 ? -10.802 -9.481 22.487 1.00 95.00 804 LYS A C 1
ATOM 6045 O O . LYS A 1 804 ? -11.985 -9.138 22.545 1.00 95.00 804 LYS A O 1
ATOM 6050 N N . PRO A 1 805 ? -10.349 -10.332 21.548 1.00 94.12 805 PRO A N 1
ATOM 6051 C CA . PRO A 1 805 ? -11.239 -10.948 20.573 1.00 94.12 805 PRO A CA 1
ATOM 6052 C C . PRO A 1 805 ? -12.304 -11.810 21.250 1.00 94.12 805 PRO A C 1
ATOM 6054 O O . PRO A 1 805 ? -11.998 -12.589 22.152 1.00 94.12 805 PRO A O 1
ATOM 6057 N N . THR A 1 806 ? -13.538 -11.708 20.770 1.00 95.62 806 THR A N 1
ATOM 6058 C CA . THR A 1 806 ? -14.670 -12.544 21.201 1.00 95.62 806 THR A CA 1
ATOM 6059 C C . THR A 1 806 ? -15.127 -13.494 20.096 1.00 95.62 806 THR A C 1
ATOM 6061 O O . THR A 1 806 ? -15.751 -14.516 20.378 1.00 95.62 806 THR A O 1
ATOM 6064 N N . THR A 1 807 ? -14.767 -13.195 18.843 1.00 97.19 807 THR A N 1
ATOM 6065 C CA . THR A 1 807 ? -15.178 -13.953 17.659 1.00 97.19 807 THR A CA 1
ATOM 6066 C C . THR A 1 807 ? -13.984 -14.203 16.735 1.00 97.19 807 THR A C 1
ATOM 6068 O O . THR A 1 807 ? -13.240 -13.281 16.399 1.00 97.19 807 THR A O 1
ATOM 6071 N N . ASP A 1 808 ? -13.804 -15.448 16.286 1.00 96.56 808 ASP A N 1
ATOM 6072 C CA . ASP A 1 808 ? -12.811 -15.799 15.262 1.00 96.56 808 ASP A CA 1
ATOM 6073 C C . ASP A 1 808 ? -13.404 -15.546 13.869 1.00 96.56 808 ASP A C 1
ATOM 6075 O O . ASP A 1 808 ? -14.469 -16.069 13.532 1.00 96.56 808 ASP A O 1
ATOM 6079 N N . PHE A 1 809 ? -12.714 -14.765 13.038 1.00 97.12 809 PHE A N 1
ATOM 6080 C CA . PHE A 1 809 ? -13.180 -14.414 11.691 1.00 97.12 809 PHE A CA 1
ATOM 6081 C C . PHE A 1 809 ? -13.500 -15.628 10.803 1.00 97.12 809 PHE A C 1
ATOM 6083 O O . PHE A 1 809 ? -14.354 -15.548 9.917 1.00 97.12 809 PHE A O 1
ATOM 6090 N N . ARG A 1 810 ? -12.856 -16.777 11.044 1.00 97.38 810 ARG A N 1
ATOM 6091 C CA . ARG A 1 810 ? -13.074 -17.997 10.252 1.00 97.38 810 ARG A CA 1
ATOM 6092 C C . ARG A 1 810 ? -14.463 -18.594 10.451 1.00 97.38 810 ARG A C 1
ATOM 6094 O O . ARG A 1 810 ? -14.936 -19.286 9.554 1.00 97.38 810 ARG A O 1
ATOM 6101 N N . ASP A 1 811 ? -15.126 -18.312 11.572 1.00 97.88 811 ASP A N 1
ATOM 6102 C CA . ASP A 1 811 ? -16.516 -18.730 11.799 1.00 97.88 811 ASP A CA 1
ATOM 6103 C C . ASP A 1 811 ? -17.483 -17.945 10.890 1.00 97.88 811 ASP A C 1
ATOM 6105 O O . ASP A 1 811 ? -18.455 -18.499 10.377 1.00 97.88 811 ASP A O 1
ATOM 6109 N N . ILE A 1 812 ? -17.158 -16.685 10.574 1.00 98.38 812 ILE A N 1
ATOM 6110 C CA . ILE A 1 812 ? -17.901 -15.879 9.592 1.00 98.38 812 ILE A CA 1
ATOM 6111 C C . ILE A 1 812 ? -17.733 -16.485 8.198 1.00 98.38 812 ILE A C 1
ATOM 6113 O O . ILE A 1 812 ? -18.708 -16.685 7.478 1.00 98.38 812 ILE A O 1
ATOM 6117 N N . TYR A 1 813 ? -16.499 -16.820 7.815 1.00 98.00 813 TYR A N 1
ATOM 6118 C CA . TYR A 1 813 ? -16.221 -17.422 6.508 1.00 98.00 813 TYR A CA 1
ATOM 6119 C C . TYR A 1 813 ? -16.893 -18.786 6.353 1.00 98.00 813 TYR A C 1
ATOM 6121 O O . TYR A 1 813 ? -17.462 -19.072 5.301 1.00 98.00 813 TYR A O 1
ATOM 6129 N N . TYR A 1 814 ? -16.884 -19.596 7.413 1.00 98.00 814 TYR A N 1
ATOM 6130 C CA . TYR A 1 814 ? -17.605 -20.863 7.461 1.00 98.00 814 TYR A CA 1
ATOM 6131 C C . TYR A 1 814 ? -19.093 -20.681 7.138 1.00 98.00 814 TYR A C 1
ATOM 6133 O O . TYR A 1 814 ? -19.631 -21.391 6.285 1.00 98.00 814 TYR A O 1
ATOM 6141 N N . GLU A 1 815 ? -19.756 -19.715 7.775 1.00 98.19 815 GLU A N 1
ATOM 6142 C CA . GLU A 1 815 ? -21.176 -19.451 7.544 1.00 98.19 815 GLU A CA 1
ATOM 6143 C C . GLU A 1 815 ? -21.449 -18.864 6.152 1.00 98.19 815 GLU A C 1
ATOM 6145 O O . GLU A 1 815 ? -22.370 -19.314 5.480 1.00 98.19 815 GLU A O 1
ATOM 6150 N N . LEU A 1 816 ? -20.618 -17.945 5.649 1.00 98.12 816 LEU A N 1
ATOM 6151 C CA . LEU A 1 816 ? -20.759 -17.415 4.283 1.00 98.12 816 LEU A CA 1
ATOM 6152 C C . LEU A 1 816 ? -20.629 -18.517 3.219 1.00 98.12 816 LEU A C 1
ATOM 6154 O O . LEU A 1 816 ? -21.358 -18.531 2.227 1.00 98.12 816 LEU A O 1
ATOM 6158 N N . MET A 1 817 ? -19.710 -19.460 3.413 1.00 96.75 817 MET A N 1
ATOM 6159 C CA . MET A 1 817 ? -19.497 -20.559 2.473 1.00 96.75 817 MET A CA 1
ATOM 6160 C C . MET A 1 817 ? -20.598 -21.621 2.534 1.00 96.75 817 MET A C 1
ATOM 6162 O O . MET A 1 817 ? -21.052 -22.093 1.491 1.00 96.75 817 MET A O 1
ATOM 6166 N N . SER A 1 818 ? -21.034 -21.994 3.737 1.00 95.94 818 SER A N 1
ATOM 6167 C CA . SER A 1 818 ? -22.086 -22.999 3.920 1.00 95.94 818 SER A CA 1
ATOM 6168 C C . SER A 1 818 ? -23.486 -22.448 3.626 1.00 95.94 818 SER A C 1
ATOM 6170 O O . SER A 1 818 ? -24.298 -23.164 3.050 1.00 95.94 818 SER A O 1
ATOM 6172 N N . GLY A 1 819 ? -23.751 -21.179 3.947 1.00 96.06 819 GLY A N 1
ATOM 6173 C CA . GLY A 1 819 ? -25.033 -20.508 3.726 1.00 96.06 819 GLY A CA 1
ATOM 6174 C C . GLY A 1 819 ? -25.165 -19.874 2.340 1.00 96.06 819 GLY A C 1
ATOM 6175 O O . GLY A 1 819 ? -26.059 -20.232 1.580 1.00 96.06 819 GLY A O 1
ATOM 6176 N N . THR A 1 820 ? -24.267 -18.956 1.966 1.00 96.69 820 THR A N 1
ATOM 6177 C CA . THR A 1 820 ? -24.373 -18.214 0.690 1.00 96.69 820 THR A CA 1
ATOM 6178 C C . THR A 1 820 ? -23.871 -19.032 -0.498 1.00 96.69 820 THR A C 1
ATOM 6180 O O . THR A 1 820 ? -24.501 -19.083 -1.559 1.00 96.69 820 THR A O 1
ATOM 6183 N N . LEU A 1 821 ? -22.705 -19.672 -0.361 1.00 95.31 821 LEU A N 1
ATOM 6184 C CA . LEU A 1 821 ? -22.133 -20.467 -1.453 1.00 95.31 821 LEU A CA 1
ATOM 6185 C C . LEU A 1 821 ? -22.705 -21.890 -1.509 1.00 95.31 821 LEU A C 1
ATOM 6187 O O . LEU A 1 821 ? -22.663 -22.498 -2.578 1.00 95.31 821 LEU A O 1
ATOM 6191 N N . ALA A 1 822 ? -23.319 -22.367 -0.420 1.00 94.38 822 ALA A N 1
ATOM 6192 C CA . ALA A 1 822 ? -23.874 -23.713 -0.283 1.00 94.38 822 ALA A CA 1
ATOM 6193 C C . ALA A 1 822 ? -22.841 -24.815 -0.597 1.00 94.38 822 ALA A C 1
ATOM 6195 O O . ALA A 1 822 ? -23.124 -25.780 -1.306 1.00 94.38 822 ALA A O 1
ATOM 6196 N N . THR A 1 823 ? -21.615 -24.645 -0.094 1.00 93.69 823 THR A N 1
ATOM 6197 C CA . THR A 1 823 ? -20.474 -25.550 -0.326 1.00 93.69 823 THR A CA 1
ATOM 6198 C C . THR A 1 823 ? -19.781 -25.921 0.980 1.00 93.69 823 THR A C 1
ATOM 6200 O O . THR A 1 823 ? -19.868 -25.166 1.945 1.00 93.69 823 THR A O 1
ATOM 6203 N N . ASP A 1 824 ? -19.059 -27.049 1.003 1.00 94.50 824 ASP A N 1
ATOM 6204 C CA . ASP A 1 824 ? -18.243 -27.442 2.159 1.00 94.50 824 ASP A CA 1
ATOM 6205 C C . ASP A 1 824 ? -17.151 -26.386 2.435 1.00 94.50 824 ASP A C 1
ATOM 6207 O O . ASP A 1 824 ? -16.295 -26.152 1.576 1.00 94.50 824 ASP A O 1
ATOM 6211 N N . PRO A 1 825 ? -17.162 -25.735 3.611 1.00 94.81 825 PRO A N 1
ATOM 6212 C CA . PRO A 1 825 ? -16.175 -24.723 3.975 1.00 94.81 825 PRO A CA 1
ATOM 6213 C C . PRO A 1 825 ? -14.813 -25.307 4.381 1.00 94.81 825 PRO A C 1
ATOM 6215 O O . PRO A 1 825 ? -13.816 -24.580 4.397 1.00 94.81 825 PRO A O 1
ATOM 6218 N N . THR A 1 826 ? -14.735 -26.602 4.703 1.00 93.56 826 THR A N 1
ATOM 6219 C CA . THR A 1 826 ? -13.542 -27.239 5.289 1.00 93.56 826 THR A CA 1
ATOM 6220 C C . THR A 1 826 ? -12.248 -27.002 4.492 1.00 93.56 826 THR A C 1
ATOM 6222 O O . THR A 1 826 ? -11.245 -26.649 5.119 1.00 93.56 826 THR A O 1
ATOM 6225 N N . PRO A 1 827 ? -12.221 -27.102 3.144 1.00 91.31 827 PRO A N 1
ATOM 6226 C CA . PRO A 1 827 ? -11.011 -26.838 2.355 1.00 91.31 827 PRO A CA 1
ATOM 6227 C C . PRO A 1 827 ? -10.492 -25.399 2.477 1.00 91.31 827 PRO A C 1
ATOM 6229 O O . PRO A 1 827 ? -9.301 -25.138 2.304 1.00 91.31 827 PRO A O 1
ATOM 6232 N N . SER A 1 828 ? -11.376 -24.451 2.777 1.00 92.19 828 SER A N 1
ATOM 6233 C CA . SER A 1 828 ? -11.064 -23.025 2.797 1.00 92.19 828 SER A CA 1
ATOM 6234 C C . SER A 1 828 ? -10.751 -22.499 4.190 1.00 92.19 828 SER A C 1
ATOM 6236 O O . SER A 1 828 ? -9.891 -21.633 4.301 1.00 92.19 828 SER A O 1
ATOM 6238 N N . VAL A 1 829 ? -11.386 -23.001 5.251 1.00 93.00 829 VAL A N 1
ATOM 6239 C CA . VAL A 1 829 ? -11.235 -22.430 6.612 1.00 93.00 829 VAL A CA 1
ATOM 6240 C C . VAL A 1 829 ? -10.835 -23.443 7.689 1.00 93.00 829 VAL A C 1
ATOM 6242 O O . VAL A 1 829 ? -10.658 -23.078 8.855 1.00 93.00 829 VAL A O 1
ATOM 6245 N N . GLY A 1 830 ? -10.653 -24.708 7.302 1.00 89.69 830 GLY A N 1
ATOM 6246 C CA . GLY A 1 830 ? -10.322 -25.810 8.201 1.00 89.69 830 GLY A CA 1
ATOM 6247 C C . GLY A 1 830 ? -11.528 -26.370 8.962 1.00 89.69 830 GLY A C 1
ATOM 6248 O O . GLY A 1 830 ? -12.638 -25.840 8.915 1.00 89.69 830 GLY A O 1
ATOM 6249 N N . ALA A 1 831 ? -11.301 -27.478 9.670 1.00 89.69 831 ALA A N 1
ATOM 6250 C CA . ALA A 1 831 ? -12.323 -28.159 10.463 1.00 89.69 831 ALA A CA 1
ATOM 6251 C C . ALA A 1 831 ? -12.600 -27.456 11.809 1.00 89.69 831 ALA A C 1
ATOM 6253 O O . ALA A 1 831 ? -11.804 -26.644 12.283 1.00 89.69 831 ALA A O 1
ATOM 6254 N N . GLY A 1 832 ? -13.720 -27.813 12.450 1.00 89.81 832 GLY A N 1
ATOM 6255 C CA . GLY A 1 832 ? -14.073 -27.349 13.801 1.00 89.81 832 GLY A CA 1
ATOM 6256 C C . GLY A 1 832 ? -14.686 -25.946 13.872 1.00 89.81 832 GLY A C 1
ATOM 6257 O O . GLY A 1 832 ? -14.810 -25.398 14.964 1.00 89.81 832 GLY A O 1
ATOM 6258 N N . ARG A 1 833 ? -15.062 -25.370 12.726 1.00 94.44 833 ARG A N 1
ATOM 6259 C CA . ARG A 1 833 ? -15.764 -24.084 12.626 1.00 94.44 833 ARG A CA 1
ATOM 6260 C C . ARG A 1 833 ? -17.270 -24.254 12.781 1.00 94.44 833 ARG A C 1
ATOM 6262 O O . ARG A 1 833 ? -17.805 -25.333 12.522 1.00 94.44 833 ARG A O 1
ATOM 6269 N N . ARG A 1 834 ? -17.942 -23.186 13.208 1.00 92.44 834 ARG A N 1
ATOM 6270 C CA . ARG A 1 834 ? -19.389 -23.167 13.460 1.00 92.44 834 ARG A CA 1
ATOM 6271 C C . ARG A 1 834 ? -20.039 -21.928 12.861 1.00 92.44 834 ARG A C 1
ATOM 6273 O O . ARG A 1 834 ? -19.409 -20.880 12.789 1.00 92.44 834 ARG A O 1
ATOM 6280 N N . ALA A 1 835 ? -21.307 -22.053 12.477 1.00 94.88 835 ALA A N 1
ATOM 6281 C CA . ALA A 1 835 ? -22.117 -20.906 12.090 1.00 94.88 835 ALA A CA 1
ATOM 6282 C C . ALA A 1 835 ? -22.459 -20.048 13.320 1.00 94.88 835 ALA A C 1
ATOM 6284 O O . ALA A 1 835 ? -22.721 -20.577 14.403 1.00 94.88 835 ALA A O 1
ATOM 6285 N N . LEU A 1 836 ? -22.463 -18.731 13.135 1.00 96.62 836 LEU A N 1
ATOM 6286 C CA . LEU A 1 836 ? -22.885 -17.727 14.111 1.00 96.62 836 LEU A CA 1
ATOM 6287 C C . LEU A 1 836 ? -24.402 -17.463 14.039 1.00 96.62 836 LEU A C 1
ATOM 6289 O O . LEU A 1 836 ? -24.983 -17.010 15.024 1.00 96.62 836 LEU A O 1
ATOM 6293 N N . GLY A 1 837 ? -25.050 -17.776 12.912 1.00 97.44 837 GLY A N 1
ATOM 6294 C CA . GLY A 1 837 ? -26.502 -17.709 12.715 1.00 97.44 837 GLY A CA 1
ATOM 6295 C C . GLY A 1 837 ? -27.007 -16.396 12.106 1.00 97.44 837 GLY A C 1
ATOM 6296 O O . GLY A 1 837 ? -28.172 -16.038 12.313 1.00 97.44 837 GLY A O 1
ATOM 6297 N N . PHE A 1 838 ? -26.147 -15.661 11.396 1.00 97.31 838 PHE A N 1
ATOM 6298 C CA . PHE A 1 838 ? -26.510 -14.438 10.674 1.00 97.31 838 PHE A CA 1
ATOM 6299 C C . PHE A 1 838 ? -27.093 -14.692 9.277 1.00 97.31 838 PHE A C 1
ATOM 6301 O O . PHE A 1 838 ? -27.606 -13.755 8.665 1.00 97.31 838 PHE A O 1
ATOM 6308 N N . LEU A 1 839 ? -27.073 -15.929 8.771 1.00 96.00 839 LEU A N 1
ATOM 6309 C CA . LEU A 1 839 ? -27.752 -16.321 7.531 1.00 96.00 839 LEU A CA 1
ATOM 6310 C C . LEU A 1 839 ? -28.996 -17.176 7.790 1.00 96.00 839 LEU A C 1
ATOM 6312 O O . LEU A 1 839 ? -29.119 -17.855 8.816 1.00 96.00 839 LEU A O 1
ATOM 6316 N N . SER A 1 840 ? -29.962 -17.070 6.871 1.00 75.44 840 SER A N 1
ATOM 6317 C CA . SER A 1 840 ? -31.270 -17.736 6.920 1.00 75.44 840 SER A CA 1
ATOM 6318 C C . SER A 1 840 ? -31.201 -19.249 6.858 1.00 75.44 840 SER A C 1
ATOM 6320 O O . SER A 1 840 ? -30.618 -19.747 5.872 1.00 75.44 840 SER A O 1
#

Sequence (840 aa):
MATQSDRWIATARALRRAGFGVTGPQVDAVAAQDWSAYVDAALDLDPDADPGAQATPMPTLPAPHAPGKGPSTEQRKQYNRQLSEQMAALSAWWLRRMAAVDQPIHEKLTLLWHNHFATSAQKVRVADFMAAQNQKLRTLALGDFRTLAYAMLTDAAMLRWLDGQSNTAKAANENLAREFMELFALGHGNGYTEADVRAGARALTGWVIKADGDTVLAPKRHDDTAKTLLGSTGDFDAVGFCDTVLAQPKSPAYVAGRLWQQLASDDAPSAAALDRMLAAYGPGRDLRALTAAILTDTEFLGARGAVVDTPVEWLVGVIRALRVPLDHPKRIKMVDATLTALGQRPFYPPNVGGWPRGQVWLSTASAGERLRAAGNLARAGDLSGVEDTGAGDRIDAVGVPDRGRGVVGPHRRRAQTAGAPAGPVGRRRRQHARIPDVVTGSLMPEINRRKFLIASVGVGAAGLLSGAVAVSWPDLLRAAQDRPLPDGSGVLVIVTLYGGNDGISTLIPYADNAYHDARPELAYAPADVLHLDDRLGLNPALTGLAQLWNQRQLAVIRGVSYPQPDHSHFRSMDIWQTASPTEPVSTGWIGRWLDATGDDPLRAVNIGSVLPPLAVGAKCTAAALTPAASPESAERFTATMAALGADDPHDTPAMAAVCAAYRAARSTDTAFAPIRAARTEHNRLAAQLQLVAQAVRAGVPTRVYAVQLGGFDTHADERETQQRLLQTFDEAVTPFLRQMADDRYGKNLVMVVYSEFGRRVKANASQGTDHGTAGPVFVAGTPVKGGFYGDEPSLTDLNDGDLKPTTDFRDIYYELMSGTLATDPTPSVGAGRRALGFLS

Solvent-accessible surface area (backbone atoms only — not comparable to full-atom values): 44828 Å² total; per-residue (Å²): 136,86,92,71,54,72,62,46,58,39,40,42,52,50,45,30,52,49,25,38,44,64,38,42,66,57,32,53,62,48,52,75,48,58,64,62,62,50,50,53,56,63,69,69,54,61,70,73,73,30,68,20,30,60,76,41,64,83,79,89,46,78,70,77,75,77,73,64,92,86,62,51,73,65,55,52,50,53,49,53,47,52,37,53,52,43,36,52,51,50,46,51,46,54,56,46,24,62,44,44,30,80,71,33,42,55,56,40,46,24,52,52,47,45,33,52,64,25,45,30,45,83,72,43,44,47,41,37,37,51,51,52,49,52,50,50,39,46,73,36,56,53,39,37,48,65,61,43,53,47,53,45,73,58,24,46,32,44,20,56,54,39,47,30,52,52,12,18,53,94,27,53,45,43,55,46,33,39,48,41,45,32,67,59,39,33,38,76,85,60,80,71,51,74,63,31,26,50,32,34,9,36,18,47,19,11,32,36,64,44,95,88,52,52,58,44,78,40,71,95,30,34,36,82,56,73,38,56,41,85,90,43,76,42,66,37,39,58,64,49,42,49,51,59,55,62,66,39,86,50,14,64,61,38,47,53,45,57,53,40,43,74,54,51,20,62,58,70,71,53,73,70,55,44,51,51,30,51,62,44,18,42,96,72,36,28,33,42,44,26,51,50,41,51,74,60,28,67,66,43,61,65,55,75,72,44,59,58,79,46,63,53,41,48,51,38,15,53,36,42,48,27,62,39,76,62,81,49,68,72,51,41,51,48,52,54,50,48,25,51,60,59,66,48,33,79,55,43,37,85,44,68,78,17,64,87,73,43,72,50,64,40,21,7,33,29,47,53,51,48,51,54,50,49,56,56,45,59,76,60,25,60,50,64,42,30,71,82,36,58,81,90,47,25,73,58,19,52,23,27,65,84,93,82,85,86,83,90,83,86,88,88,80,90,84,88,90,87,84,86,90,90,86,86,89,86,90,88,83,91,83,90,86,81,87,86,90,84,91,89,83,90,89,76,95,70,85,52,66,78,60,52,50,50,72,76,31,81,78,68,100,78,49,74,77,36,40,27,33,14,40,31,71,56,34,42,52,48,39,16,70,78,50,44,44,60,86,86,49,27,28,41,37,42,38,42,37,41,46,29,40,50,22,65,68,42,55,21,49,50,68,40,64,60,49,42,73,35,16,78,87,63,50,66,54,66,90,56,41,43,70,77,56,94,46,39,18,33,35,64,45,34,58,45,54,55,51,32,40,76,70,35,21,26,22,42,34,24,15,29,26,65,78,84,71,78,65,40,68,70,59,31,40,49,21,68,28,26,54,35,73,88,52,92,69,94,37,6,25,55,3,33,44,36,51,75,74,49,75,64,30,59,38,26,36,33,58,35,35,58,72,57,62,24,37,29,22,58,61,18,15,30,12,23,35,50,96,74,83,82,63,93,51,42,67,66,48,37,54,49,25,49,63,59,26,53,90,57,99,82,53,45,66,59,49,48,25,45,18,42,5,26,42,28,42,37,71,24,54,90,61,81,74,88,75,95,78,80,96,76,67,95,47,68,46,32,58,47,45,51,55,50,51,54,37,42,72,58,26,22,46,47,37,35,37,39,41,62,46,72,76,38,64,40,53,46,62,17,56,67,55,51,43,53,52,44,29,51,46,25,71,22,48,37,60,48,52,62,64,23,49,82,34,91,44,28,33,40,25,41,35,40,37,41,42,57,25,4,30,25,59,48,48,35,67,38,53,12,32,49,75,18,34,21,19,58,33,44,35,34,26,67,50,25,46,36,44,82,36,64,48,80,50,48,82,80,64,50,59,98,55,17,39,44,62,56,28,56,54,54,25,56,52,35,32,47,28,46,62,42,63,66,41,85,33,47,81,27,54,46,80,93,64,52,70,86,68,47,60,116

pLDDT: mean 81.08, std 21.38, range [21.94, 98.81]

Nearest PDB structures (foldseek):
  2w5s-assembly1_A  TM=4.604E-01  e=3.936E-04  Staphylococcus aureus
  6ptk-assembly1_A  TM=4.292E-01  e=1.014E-03  Pseudoalteromonas fuliginea
  6pt6-assembly1_B  TM=3.984E-01  e=6.478E-04  Pseudoalteromonas fuliginea
  6pt4-assembly1_A  TM=4.224E-01  e=4.521E-03  Pseudoalteromonas fuliginea
  4upi-assembly1_A  TM=5.032E-01  e=2.718E-02  Ruegeria pomeroyi DSS-3

Foldseek 3Di:
DPPDDLLLVLQQLLLLLLAQHFFSVRSVVCSVDDVLVVLLVLLPDDLCPFPQNVVLDQDDLFFDDQDDPPDDPVSVVVNLVSLVVSQLSRLLSLLSSSLRGPRGNLSLLLLLVCQLQPFACVQLSTNVLVSVLSVLSSVCSQAAVLVSLLCLLQGLRNCRRQVLQLAFQVFFRLRSLCLCLDRRFFHPPRQFDPLQSRLSSLQSWQWHQDSRRHIDRDPNRHNQDWGQHSNDIDRHHSSNSSCSSNPRPRGLLNNLQSVCCSRAAVFGDDPVLSVQLDVQCDPRNGSSSSVSSSSPPPSRSVDDLGFDQALSSLLSNLCNLQVFDSPDPVLSVLSQVLCVQLQHRPSHAQDSNGNDTDCLSQALSNVVSSVVSSVVRNVRGHCVQQVPDDPVCSVSSSSDDDPDDDDDDDDDDDDDDDDDDDDDDDDDDDDDDDDDDDYDDDDDPDPDPVVVCCQRGVDDDDQLQAQAQAAELVLLLVLCVVPFADFPAFAEEEEEEEAAFAFCLAWPQQVDVLLCVQAVPQHDHPVQFQDLDPGIGGHNLQVLLSVLLVVQFKEKEALEFAPPDDLDSVLLQQCLQQLDNPGRDQAGLLQLVCVVPHADQQQEEEAGRGDRRNQHHSRHGHYYYYDDDDQPCQPVLLVVLQVQLDDDPPDDSSSNSSSNSSVSNSSHRPDGDDDPDDPDDPQPLLVSLVSVLVSQLSRRNYRYYYDYDYDSNWLAPRNVSSSVSSNSVSVRVSVSQVSLCPGSRSVSYKYKYDYSAHFFSHRGSRSHTGRAGTHMMMIGHNQFRRDYFWDHFDCPPADVRHTRRRHYVLLVVCCCCCANNVDHSCSSNHPDHHHRPGGD

Mean predicted aligned error: 13.21 Å

InterPro domains:
  IPR010869 Protein of unknown function DUF1501 [PF07394] (680-795)
  IPR014917 Protein of unknown function DUF1800 [PF08811] (13-397)

=== Feature glossary ===
Legend for the data blocks above and below:

— What the protein is —

The amino-acid sequence is the protein's primary structure: the linear order of residues from the N-terminus to the C-terminus, written in one-letter code. Everything else here — the 3D coordinates, the secondary structure, the domain annotations — is ultimately a consequence of this string.

Functional annotations link the protein to curated databases. InterPro entries identify conserved domains and families by matching the sequence against member-database signatures (Pfam, PROSITE, CDD, …). Gene Ontology (GO) terms describe molecular function, biological process, and cellular component in a controlled vocabulary. CATH places the structure in a hierarchical fold classification (Class/Architecture/Topology/Homologous-superfamily). The organism is the source species.

— Where its atoms are —

Atomic coordinates in PDBx/mmCIF format — the same representation the Protein Data Bank distributes. Each line of the _atom_site loop places one backbone atom in Cartesian space (units: ångströms, origin: arbitrary).

The six renders are orthographic views along the three Cartesian axes in both directions. Representation (cartoon, sticks, or surface) and color scheme (sequence-rainbow or by-chain) vary across proteins so the training set covers all the common visualization conventions.

— Local backbone conformation —

Eight-state secondary structure (DSSP): H is the canonical α-helix, G the tighter 3₁₀-helix, I the wider π-helix; E/B are β-structure, T and S are turns and bends, and '-' is everything else. DSSP derives these from the pattern of main-chain N–H···O=C hydrogen bonds, not from the sequence.

Three-state secondary structure (P-SEA) collapses the eight DSSP classes into helix (a), strand (b), and coil (c). P-SEA assigns these from Cα geometry alone — distances and angles — without requiring backbone oxygens, so it works on any Cα trace.

φ (phi) and ψ (psi) are the two rotatable backbone dihedrals per residue: φ is the C(i-1)–N–Cα–C torsion, ψ is the N–Cα–C–N(i+1) torsion, both in degrees on (−180°, 180°]. α-helical residues cluster near (−60°, −45°); β-strand residues near (−120°, +130°). A Ramachandran plot is simply a scatter of (φ, ψ) for every residue.

— Global shape and packing —

The geometric summary reports three shape descriptors. Rg (radius of gyration) measures how spread out the Cα atoms are about their centre of mass; compact globular proteins have small Rg, elongated or unfolded ones large. Cα contacts (<8 Å, |i−j|>4) count long-range residue pairs in spatial proximity — high for tightly packed folds, near zero for rods or random coil. The bounding-box extents give the protein's footprint along x, y, z in Å.

SASA measures how much of the protein is reachable by solvent. It is computed by rolling a water-sized probe over the atomic surface and summing the exposed area (Å²). Per-residue SASA distinguishes core (buried, low SASA) from surface (exposed, high SASA) residues; total SASA is a whole-molecule size measure.

Plot images: a contact map (which residues are close in 3D, as an N×N binary image), a Ramachandran scatter (backbone torsion angles, revealing secondary-structure composition at a glance), and — for AlphaFold structures — a PAE heatmap (pairwise prediction confidence).

— Structural neighborhood —

A 3Di character summarizes, for each residue, the relative orientation of the Cα frame of its nearest spatial neighbor. Because it encodes fold topology rather than chemistry, 3Di alignments detect remote structural similarity that sequence alignment misses.

The Foldseek neighbor list gives the closest experimentally determined structures in the PDB, ranked by structural alignment. TM-score near 1 means near-identical fold; near 0.3 means only rough topology match. This is how one finds what a novel AlphaFold prediction most resembles in the solved-structure universe.

— Confidence and disorder —

For AlphaFold models, the B-factor field carries pLDDT — the model's own estimate of local accuracy on a 0–100 scale. Regions with pLDDT<50 should be treated as essentially unmodeled; they often correspond to intrinsically disordered segments.

Crystallographic B-factors measure how much each atom's electron density is smeared out, in Å². They rise in mobile loops and surface residues and fall in the buried interior. In AlphaFold models this column is repurposed to hold pLDDT instead.

Predicted Aligned Error (PAE) is an AlphaFold confidence matrix: entry (i, j) is the expected error in the position of residue j, in ångströms, when the prediction is superimposed on the true structure at residue i. Low PAE within a block of residues means that block is internally rigid and well-predicted; high PAE between two blocks means their relative placement is uncertain even if each block individually is confident.